Protein AF-A0A2T6B2B9-F1 (afdb_monomer_lite)

Organism: NCBI:txid1267769

pLDDT: mean 84.01, std 14.09, range [26.33, 98.19]

Sequence (847 aa):
MALQDVLNKITFTGFDAAGEQSLTDSITELYNGSATARVTLDKVANDPTNLTIQFLANNANVPVVGGQPAYTVRIDDDFASDYRFIDQNGTSTAVTTTRVLMHEMIHAVEKLRDNYNTTDDFDGDTVALTNTIMAELGETSERISYTGVAGEDIMALGTNYSNGNAVDGAFVVRGGLDMSGNPADTSDVIFGANGAANQINGGGDADYIYGRDGNDTITGGAGDDYIDGGDDVDVAVFTGDCDDYTVTVTNGVYTITDDRAGSPDGTDTVTNVEYAQFADGTGLFNDTGIACPGQNVVLAIDVSGSMGDEIAAVQQSAQQIVESIFGTDQMPLNSRFAIITFNDTGALRTELQFTDQDSIAARKQAAINAINQVSILGGGTEPLNGAVLSAAQGDAGPWLAGATANRVIVFSDEPAGDPGVRAAAVAAMNALNLTYEQPLTPSNANTPGSNFFEEVENPITPPTPTGSGAVYPVIVGGSSSAASDAEELANQTGGQVIQAQSATEIVNALLQVTSTRVEFTGTDEGEVIVGNVNDNIIDALGGDDTVLPSGGVDMITLGDGADVVQGTLSDLNGDTVTDFGVDDMLVIDNFTFDPSLGGVTFNEDNVVLSNDADSDGTPEFTMTLEGDFSGGDFLASQQGVDFYVSYETYLPELAEGQRVDAGAVNGINSSIFLTGDGTRTYDVDLKPADAGAAYNNALGVYEIDSAGNIIDVRILFENVKDGANTSAQVTGVANGNQVGFFVIQNGADFAAALGETDTLDFVTSVGAPANVENGEDALLSVNGTMANVTVFHSLNAEMNTDDAVHALSGILEDASGISIGFEDLLNTGDADYQDVLFEVTVSDLPL

Radius of gyration: 41.05 Å; chains: 1; bounding box: 80×86×129 Å

InterPro domains:
  IPR001343 RTX calcium-binding nonapeptide repeat [PF00353] (202-235)
  IPR001343 RTX calcium-binding nonapeptide repeat [PF00353] (521-556)
  IPR002035 von Willebrand factor, type A [PF00092] (296-428)
  IPR002035 von Willebrand factor, type A [PS50234] (296-541)
  IPR002035 von Willebrand factor, type A [SM00327] (294-511)
  IPR011049 Serralysin-like metalloprotease, C-terminal [G3DSA:2.150.10.10] (441-634)
  IPR011049 Serralysin-like metalloprotease, C-terminal [SSF51120] (131-280)
  IPR011049 Serralysin-like metalloprotease, C-terminal [SSF51120] (493-619)
  IPR018511 Hemolysin-type calcium-binding conserved site [PS00330] (207-225)
  IPR018511 Hemolysin-type calcium-binding conserved site [PS00330] (216-234)
  IPR025193 Domain of unknown function DUF4114 [PF13448] (736-842)
  IPR036465 von Willebrand factor A-like domain superfamily [G3DSA:3.40.50.410] (292-436)
  IPR036465 von Willebrand factor A-like domain superfamily [SSF53300] (292-431)

Structure (mmCIF, N/CA/C/O backbone):
data_AF-A0A2T6B2B9-F1
#
_entry.id   AF-A0A2T6B2B9-F1
#
loop_
_atom_site.group_PDB
_atom_site.id
_atom_site.type_symbol
_atom_site.label_atom_id
_atom_site.label_alt_id
_atom_site.label_comp_id
_atom_site.label_asym_id
_atom_site.label_entity_id
_atom_site.label_seq_id
_atom_site.pdbx_PDB_ins_code
_atom_site.Cartn_x
_atom_site.Cartn_y
_atom_site.Cartn_z
_atom_site.occupancy
_atom_site.B_iso_or_equiv
_atom_site.auth_seq_id
_atom_site.auth_comp_id
_atom_site.auth_asym_id
_atom_site.auth_atom_id
_atom_site.pdbx_PDB_model_num
ATOM 1 N N . MET A 1 1 ? 42.318 2.252 -55.794 1.00 80.56 1 MET A N 1
ATOM 2 C CA . MET A 1 1 ? 42.466 2.011 -57.253 1.00 80.56 1 MET A CA 1
ATOM 3 C C . MET A 1 1 ? 41.664 3.066 -58.017 1.00 80.56 1 MET A C 1
ATOM 5 O O . MET A 1 1 ? 41.463 4.143 -57.456 1.00 80.56 1 MET A O 1
ATOM 9 N N . ALA A 1 2 ? 41.256 2.856 -59.275 1.00 92.44 2 ALA A N 1
ATOM 10 C CA . ALA A 1 2 ? 40.137 3.612 -59.842 1.00 92.44 2 ALA A CA 1
ATOM 11 C C . ALA A 1 2 ? 38.822 2.863 -59.565 1.00 92.44 2 ALA A C 1
ATOM 13 O O . ALA A 1 2 ? 38.808 1.637 -59.596 1.00 92.44 2 ALA A O 1
ATOM 14 N N . LEU A 1 3 ? 37.709 3.581 -59.366 1.00 93.81 3 LEU A N 1
ATOM 15 C CA . LEU A 1 3 ? 36.376 2.979 -59.182 1.00 93.81 3 LEU A CA 1
ATOM 16 C C . LEU A 1 3 ? 36.034 1.970 -60.295 1.00 93.81 3 LEU A C 1
ATOM 18 O O . LEU A 1 3 ? 35.475 0.910 -60.036 1.00 93.81 3 LEU A O 1
ATOM 22 N N . GLN A 1 4 ? 36.439 2.256 -61.536 1.00 95.56 4 GLN A N 1
ATOM 23 C CA . GLN A 1 4 ? 36.201 1.357 -62.666 1.00 95.56 4 GLN A CA 1
ATOM 24 C C . GLN A 1 4 ? 36.874 -0.017 -62.496 1.00 95.56 4 GLN A C 1
ATOM 26 O O . GLN A 1 4 ? 36.356 -1.006 -63.009 1.00 95.56 4 GLN A O 1
ATOM 31 N N . ASP A 1 5 ? 38.002 -0.100 -61.782 1.00 94.75 5 ASP A N 1
ATOM 32 C CA . ASP A 1 5 ? 38.680 -1.374 -61.510 1.00 94.75 5 ASP A CA 1
ATOM 33 C C . ASP A 1 5 ? 37.832 -2.262 -60.584 1.00 94.75 5 ASP A C 1
ATOM 35 O O . ASP A 1 5 ? 37.775 -3.474 -60.785 1.00 94.75 5 ASP A O 1
ATOM 39 N N . VAL A 1 6 ? 37.126 -1.648 -59.626 1.00 95.62 6 VAL A N 1
ATOM 40 C CA . VAL A 1 6 ? 36.159 -2.314 -58.741 1.00 95.62 6 VAL A CA 1
ATOM 41 C C . VAL A 1 6 ? 34.927 -2.747 -59.534 1.00 95.62 6 VAL A C 1
ATOM 43 O O . VAL A 1 6 ? 34.581 -3.925 -59.528 1.00 95.62 6 VAL A O 1
ATOM 46 N N . LEU A 1 7 ? 34.302 -1.831 -60.285 1.00 96.00 7 LEU A N 1
ATOM 47 C CA . LEU A 1 7 ? 33.078 -2.124 -61.046 1.00 96.00 7 LEU A CA 1
ATOM 48 C C . LEU A 1 7 ? 33.286 -3.238 -62.085 1.00 96.00 7 LEU A C 1
ATOM 50 O O . LEU A 1 7 ? 32.429 -4.098 -62.249 1.00 96.00 7 LEU A O 1
ATOM 54 N N . ASN A 1 8 ? 34.453 -3.297 -62.736 1.00 95.44 8 ASN A N 1
ATOM 55 C CA . ASN A 1 8 ? 34.785 -4.367 -63.687 1.00 95.44 8 ASN A CA 1
ATOM 56 C C . ASN A 1 8 ? 34.896 -5.763 -63.038 1.00 95.44 8 ASN A C 1
ATOM 58 O O . ASN A 1 8 ? 34.914 -6.772 -63.751 1.00 95.44 8 ASN A O 1
ATOM 62 N N . LYS A 1 9 ? 35.032 -5.826 -61.709 1.00 97.06 9 LYS A N 1
ATOM 63 C CA . LYS A 1 9 ? 35.121 -7.058 -60.915 1.00 97.06 9 LYS A CA 1
ATOM 64 C C . LYS A 1 9 ? 33.798 -7.468 -60.277 1.00 97.06 9 LYS A C 1
ATOM 66 O O . LYS A 1 9 ? 33.744 -8.536 -59.670 1.00 97.06 9 LYS A O 1
ATOM 71 N N . ILE A 1 10 ? 32.743 -6.680 -60.463 1.00 97.25 10 ILE A N 1
ATOM 72 C CA . ILE A 1 10 ? 31.398 -6.980 -59.983 1.00 97.25 10 ILE A CA 1
ATOM 73 C C . ILE A 1 10 ? 30.570 -7.544 -61.140 1.00 97.25 10 ILE A C 1
ATOM 75 O O . ILE A 1 10 ? 30.659 -7.095 -62.280 1.00 97.25 10 ILE A O 1
ATOM 79 N N . THR A 1 11 ? 29.804 -8.597 -60.874 1.00 96.62 11 THR A N 1
ATOM 80 C CA . THR A 1 11 ? 28.885 -9.206 -61.841 1.00 96.62 11 THR A CA 1
ATOM 81 C C . THR A 1 11 ? 27.478 -9.201 -61.267 1.00 96.62 11 THR A C 1
ATOM 83 O O . THR A 1 11 ? 27.209 -9.922 -60.308 1.00 96.62 11 THR A O 1
ATOM 86 N N . PHE A 1 12 ? 26.587 -8.413 -61.869 1.00 96.31 12 PHE A N 1
ATOM 87 C CA . PHE A 1 12 ? 25.170 -8.379 -61.519 1.00 96.31 12 PHE A CA 1
ATOM 88 C C . PHE A 1 12 ? 24.415 -9.520 -62.204 1.00 96.31 12 PHE A C 1
ATOM 90 O O . PHE A 1 12 ? 24.634 -9.820 -63.381 1.00 96.31 12 PHE A O 1
ATOM 97 N N . THR A 1 13 ? 23.527 -10.186 -61.470 1.00 96.12 13 THR A N 1
ATOM 98 C CA . THR A 1 13 ? 22.710 -11.285 -61.998 1.00 96.12 13 THR A CA 1
ATOM 99 C C . THR A 1 13 ? 21.276 -11.187 -61.497 1.00 96.12 13 THR A C 1
ATOM 101 O O . THR A 1 13 ? 21.043 -11.070 -60.302 1.00 96.12 13 THR A O 1
ATOM 104 N N . GLY A 1 14 ? 20.303 -11.269 -62.406 1.00 93.94 14 GLY A N 1
ATOM 105 C CA . GLY A 1 14 ? 18.878 -11.306 -62.053 1.00 93.94 14 GLY A CA 1
ATOM 106 C C . GLY A 1 14 ? 18.198 -9.950 -61.828 1.00 93.94 14 GLY A C 1
ATOM 107 O O . GLY A 1 14 ? 16.986 -9.950 -61.663 1.00 93.94 14 GLY A O 1
ATOM 108 N N . PHE A 1 15 ? 18.932 -8.835 -61.885 1.00 94.94 15 PHE A N 1
ATOM 109 C CA . PHE A 1 15 ? 18.377 -7.477 -61.829 1.00 94.94 15 PHE A CA 1
ATOM 110 C C . PHE A 1 15 ? 17.887 -7.002 -63.199 1.00 94.94 15 PHE A C 1
ATOM 112 O O . PHE A 1 15 ? 18.356 -7.470 -64.245 1.00 94.94 15 PHE A O 1
ATOM 119 N N . ASP A 1 16 ? 16.960 -6.047 -63.193 1.00 94.06 16 ASP A N 1
ATOM 120 C CA . ASP A 1 16 ? 16.693 -5.226 -64.365 1.00 94.06 16 ASP A CA 1
ATOM 121 C C . ASP A 1 16 ? 17.709 -4.069 -64.475 1.00 94.06 16 ASP A C 1
ATOM 123 O O . ASP A 1 16 ? 18.623 -3.922 -63.663 1.00 94.06 16 ASP A O 1
ATOM 127 N N . ALA A 1 17 ? 17.580 -3.250 -65.522 1.00 93.25 17 ALA A N 1
ATOM 128 C CA . ALA A 1 17 ? 18.519 -2.155 -65.758 1.00 93.25 17 ALA A CA 1
ATOM 129 C C . ALA A 1 17 ? 18.429 -1.032 -64.707 1.00 93.25 17 ALA A C 1
ATOM 131 O O . ALA A 1 17 ? 19.390 -0.281 -64.561 1.00 93.25 17 ALA A O 1
ATOM 132 N N . ALA A 1 18 ? 17.286 -0.879 -64.030 1.00 92.44 18 ALA A N 1
ATOM 133 C CA . ALA A 1 18 ? 17.109 0.139 -63.004 1.00 92.44 18 ALA A CA 1
ATOM 134 C C . ALA A 1 18 ? 17.779 -0.303 -61.700 1.00 92.44 18 ALA A C 1
ATOM 136 O O . ALA A 1 18 ? 18.559 0.470 -61.149 1.00 92.44 18 ALA A O 1
ATOM 137 N N . GLY A 1 19 ? 17.577 -1.555 -61.284 1.00 92.06 19 GLY A N 1
ATOM 138 C CA . GLY A 1 19 ? 18.214 -2.093 -60.082 1.00 92.06 19 GLY A CA 1
ATOM 139 C C . GLY A 1 19 ? 19.731 -2.222 -60.209 1.00 92.06 19 GLY A C 1
ATOM 140 O O . GLY A 1 19 ? 20.468 -1.848 -59.298 1.00 92.06 19 GLY A O 1
ATOM 141 N N . GLU A 1 20 ? 20.242 -2.630 -61.380 1.00 94.56 20 GLU A N 1
ATOM 142 C CA . GLU A 1 20 ? 21.694 -2.625 -61.631 1.00 94.56 20 GLU A CA 1
ATOM 143 C C . GLU A 1 20 ? 22.283 -1.207 -61.537 1.00 94.56 20 GLU A C 1
ATOM 145 O O . GLU A 1 20 ? 23.372 -1.018 -60.985 1.00 94.56 20 GLU A O 1
ATOM 150 N N . GLN A 1 21 ? 21.561 -0.199 -62.040 1.00 94.50 21 GLN A N 1
ATOM 151 C CA . GLN A 1 21 ? 21.985 1.194 -61.934 1.00 94.50 21 GLN A CA 1
ATOM 152 C C . GLN A 1 21 ? 21.935 1.687 -60.482 1.00 94.50 21 GLN A C 1
ATOM 154 O O . GLN A 1 21 ? 22.909 2.286 -60.039 1.00 94.50 21 GLN A O 1
ATOM 159 N N . SER A 1 22 ? 20.864 1.383 -59.743 1.00 94.12 22 SER A N 1
ATOM 160 C CA . SER A 1 22 ? 20.696 1.736 -58.326 1.00 94.12 22 SER A CA 1
ATOM 161 C C . SER A 1 22 ? 21.871 1.236 -57.478 1.00 94.12 22 SER A C 1
ATOM 163 O O . SER A 1 22 ? 22.569 2.016 -56.830 1.00 94.12 22 SER A O 1
ATOM 165 N N . LEU A 1 23 ? 22.201 -0.055 -57.589 1.00 95.50 23 LEU A N 1
ATOM 166 C CA . LEU A 1 23 ? 23.324 -0.654 -56.861 1.00 95.50 23 LEU A CA 1
ATOM 167 C C . LEU A 1 23 ? 24.684 -0.100 -57.318 1.00 95.50 23 LEU A C 1
ATOM 169 O O . LEU A 1 23 ? 25.597 0.072 -56.509 1.00 95.50 23 LEU A O 1
ATOM 173 N N . THR A 1 24 ? 24.837 0.206 -58.611 1.00 96.50 24 THR A N 1
ATOM 174 C CA . THR A 1 24 ? 26.051 0.854 -59.137 1.00 96.50 24 THR A CA 1
ATOM 175 C C . THR A 1 24 ? 26.227 2.268 -58.578 1.00 96.50 24 THR A C 1
ATOM 177 O O . THR A 1 24 ? 27.357 2.670 -58.273 1.00 96.50 24 THR A O 1
ATOM 180 N N . ASP A 1 25 ? 25.135 3.012 -58.419 1.00 96.00 25 ASP A N 1
ATOM 181 C CA . ASP A 1 25 ? 25.138 4.348 -57.830 1.00 96.00 25 ASP A CA 1
ATOM 182 C C . ASP A 1 25 ? 25.521 4.278 -56.344 1.00 96.00 25 ASP A C 1
ATOM 184 O O . ASP A 1 25 ? 26.437 4.998 -55.939 1.00 96.00 25 ASP A O 1
ATOM 188 N N . SER A 1 26 ? 24.970 3.330 -55.574 1.00 95.94 26 SER A N 1
ATOM 189 C CA . SER A 1 26 ? 25.381 3.077 -54.181 1.00 95.94 26 SER A CA 1
ATOM 190 C C . SER A 1 26 ? 26.872 2.734 -54.054 1.00 95.94 26 SER A C 1
ATOM 192 O O . SER A 1 26 ? 27.573 3.298 -53.216 1.00 95.94 26 SER A O 1
ATOM 194 N N . ILE A 1 27 ? 27.418 1.860 -54.912 1.00 97.44 27 ILE A N 1
ATOM 195 C CA . ILE A 1 27 ? 28.863 1.537 -54.904 1.00 97.44 27 ILE A CA 1
ATOM 196 C C . ILE A 1 27 ? 29.705 2.777 -55.231 1.00 97.44 27 ILE A C 1
ATOM 198 O O . ILE A 1 27 ? 30.778 2.986 -54.658 1.00 97.44 27 ILE A O 1
ATOM 202 N N . THR A 1 28 ? 29.235 3.601 -56.166 1.00 97.75 28 THR A N 1
ATOM 203 C CA . THR A 1 28 ? 29.909 4.839 -56.569 1.00 97.75 28 THR A CA 1
ATOM 204 C C . THR A 1 28 ? 29.923 5.859 -55.432 1.00 97.75 28 THR A C 1
ATOM 206 O O . THR A 1 28 ? 30.954 6.496 -55.199 1.00 97.75 28 THR A O 1
ATOM 209 N N . GLU A 1 29 ? 28.805 6.004 -54.726 1.00 97.31 29 GLU A N 1
ATOM 210 C CA . GLU A 1 29 ? 28.666 6.834 -53.532 1.00 97.31 29 GLU A CA 1
ATOM 211 C C . GLU A 1 29 ? 29.630 6.375 -52.434 1.00 97.31 29 GLU A C 1
ATOM 213 O O . GLU A 1 29 ? 30.497 7.153 -52.031 1.00 97.31 29 GLU A O 1
ATOM 218 N N . LEU A 1 30 ? 29.582 5.092 -52.057 1.00 97.88 30 LEU A N 1
ATOM 219 C CA . LEU A 1 30 ? 30.465 4.483 -51.056 1.00 97.88 30 LEU A CA 1
ATOM 220 C C . LEU A 1 30 ? 31.944 4.716 -51.380 1.00 97.88 30 LEU A C 1
ATOM 222 O O . LEU A 1 30 ? 32.705 5.211 -50.548 1.00 97.88 30 LEU A O 1
ATOM 226 N N . TYR A 1 31 ? 32.364 4.409 -52.611 1.00 97.69 31 TYR A N 1
ATOM 227 C CA . TYR A 1 31 ? 33.766 4.529 -53.013 1.00 97.69 31 TYR A CA 1
ATOM 228 C C . TYR A 1 31 ? 34.265 5.977 -52.985 1.00 97.69 31 TYR A C 1
ATOM 230 O O . TYR A 1 31 ? 35.433 6.231 -52.669 1.00 97.69 31 TYR A O 1
ATOM 238 N N . ASN A 1 32 ? 33.424 6.943 -53.358 1.00 96.81 32 ASN A N 1
ATOM 239 C CA . ASN A 1 32 ? 33.826 8.344 -53.451 1.00 96.81 32 ASN A CA 1
ATOM 240 C C . ASN A 1 32 ? 33.724 9.077 -52.112 1.00 96.81 32 ASN A C 1
ATOM 242 O O . ASN A 1 32 ? 34.607 9.889 -51.823 1.00 96.81 32 ASN A O 1
ATOM 246 N N . GLY A 1 33 ? 32.688 8.785 -51.327 1.00 96.44 33 GLY A N 1
ATOM 247 C CA . GLY A 1 33 ? 32.364 9.484 -50.088 1.00 96.44 33 GLY A CA 1
ATOM 248 C C . GLY A 1 33 ? 33.054 8.922 -48.847 1.00 96.44 33 GLY A C 1
ATOM 249 O O . GLY A 1 33 ? 33.445 9.708 -47.994 1.00 96.44 33 GLY A O 1
ATOM 250 N N . SER A 1 34 ? 33.302 7.608 -48.773 1.00 98.00 34 SER A N 1
ATOM 251 C CA . SER A 1 34 ? 33.914 6.976 -47.597 1.00 98.00 34 SER A CA 1
ATOM 252 C C . SER A 1 34 ? 35.332 6.475 -47.888 1.00 98.00 34 SER A C 1
ATOM 254 O O . SER A 1 34 ? 35.592 5.719 -48.831 1.00 98.00 34 SER A O 1
ATOM 256 N N . ALA A 1 35 ? 36.287 6.904 -47.061 1.00 97.06 35 ALA A N 1
ATOM 257 C CA . ALA A 1 35 ? 37.660 6.411 -47.107 1.00 97.06 35 ALA A CA 1
ATOM 258 C C . ALA A 1 35 ? 37.721 4.950 -46.643 1.00 97.06 35 ALA A C 1
ATOM 260 O O . ALA A 1 35 ? 38.457 4.153 -47.230 1.00 97.06 35 ALA A O 1
ATOM 261 N N . THR A 1 36 ? 36.920 4.606 -45.637 1.00 97.25 36 THR A N 1
ATOM 262 C CA . THR A 1 36 ? 36.836 3.265 -45.064 1.00 97.25 36 THR A CA 1
ATOM 263 C C . THR A 1 36 ? 36.196 2.277 -46.045 1.00 97.25 36 THR A C 1
ATOM 265 O O . THR A 1 36 ? 36.811 1.257 -46.364 1.00 97.25 36 THR A O 1
ATOM 268 N N . ALA A 1 37 ? 35.058 2.617 -46.663 1.00 97.06 37 ALA A N 1
ATOM 269 C CA . ALA A 1 37 ? 34.433 1.787 -47.697 1.00 97.06 37 ALA A CA 1
ATOM 270 C C . ALA A 1 37 ? 35.357 1.575 -48.899 1.00 97.06 37 ALA A C 1
ATOM 272 O O . ALA A 1 37 ? 35.439 0.474 -49.446 1.00 97.06 37 ALA A O 1
ATOM 273 N N . ARG A 1 38 ? 36.111 2.609 -49.299 1.00 96.94 38 ARG A N 1
ATOM 274 C CA . ARG A 1 38 ? 37.080 2.501 -50.395 1.00 96.94 38 ARG A CA 1
ATOM 275 C C . ARG A 1 38 ? 38.130 1.425 -50.134 1.00 96.94 38 ARG A C 1
ATOM 277 O O . ARG A 1 38 ? 38.507 0.742 -51.081 1.00 96.94 38 ARG A O 1
ATOM 284 N N . VAL A 1 39 ? 38.590 1.252 -48.893 1.00 96.00 39 VAL A N 1
ATOM 285 C CA . VAL A 1 39 ? 39.553 0.195 -48.535 1.00 96.00 39 VAL A CA 1
ATOM 286 C C . VAL A 1 39 ? 38.947 -1.193 -48.748 1.00 96.00 39 VAL A C 1
ATOM 288 O O . VAL A 1 39 ? 39.604 -2.051 -49.345 1.00 96.00 39 VAL A O 1
ATOM 291 N N . THR A 1 40 ? 37.700 -1.404 -48.325 1.00 94.81 40 THR A N 1
ATOM 292 C CA . THR A 1 40 ? 36.965 -2.659 -48.542 1.00 94.81 40 THR A CA 1
ATOM 293 C C . THR A 1 40 ? 36.748 -2.920 -50.033 1.00 94.81 40 THR A C 1
ATOM 295 O O . THR A 1 40 ? 37.093 -3.982 -50.549 1.00 94.81 40 THR A O 1
ATOM 298 N N . LEU A 1 41 ? 36.263 -1.926 -50.778 1.00 96.25 41 LEU A N 1
ATOM 299 C CA . LEU A 1 41 ? 35.997 -2.037 -52.216 1.00 96.25 41 LEU A CA 1
ATOM 300 C C . LEU A 1 41 ? 37.273 -2.253 -53.046 1.00 96.25 41 LEU A C 1
ATOM 302 O O . LEU A 1 41 ? 37.271 -3.018 -54.010 1.00 96.25 41 LEU A O 1
ATOM 306 N N . ASP A 1 42 ? 38.395 -1.655 -52.646 1.00 96.12 42 ASP A N 1
ATOM 307 C CA . ASP A 1 42 ? 39.704 -1.868 -53.270 1.00 96.12 42 ASP A CA 1
ATOM 308 C C . ASP A 1 42 ? 40.170 -3.343 -53.168 1.00 96.12 42 ASP A C 1
ATOM 310 O O . ASP A 1 42 ? 40.950 -3.806 -54.010 1.00 96.12 42 ASP A O 1
ATOM 314 N N . LYS A 1 43 ? 39.673 -4.130 -52.200 1.00 95.44 43 LYS A N 1
ATOM 315 C CA . LYS A 1 43 ? 39.926 -5.584 -52.145 1.00 95.44 43 LYS A CA 1
ATOM 316 C C . LYS A 1 43 ? 39.188 -6.335 -53.252 1.00 95.44 43 LYS A C 1
ATOM 318 O O . LYS A 1 43 ? 39.765 -7.265 -53.809 1.00 95.44 43 LYS A O 1
ATOM 323 N N . VAL A 1 44 ? 37.993 -5.889 -53.651 1.00 95.31 44 VAL A N 1
ATOM 324 C CA . VAL A 1 44 ? 37.229 -6.475 -54.772 1.00 95.31 44 VAL A CA 1
ATOM 325 C C . VAL A 1 44 ? 37.989 -6.364 -56.088 1.00 95.31 44 VAL A C 1
ATOM 327 O O . VAL A 1 44 ? 38.092 -7.335 -56.837 1.00 95.31 44 VAL A O 1
ATOM 330 N N . ALA A 1 45 ? 38.603 -5.209 -56.348 1.00 91.50 45 ALA A N 1
ATOM 331 C CA . ALA A 1 45 ? 39.427 -5.013 -57.540 1.00 91.50 45 ALA A CA 1
ATOM 332 C C . ALA A 1 45 ? 40.637 -5.975 -57.598 1.00 91.50 45 ALA A C 1
ATOM 334 O O . ALA A 1 45 ? 41.057 -6.387 -58.684 1.00 91.50 45 ALA A O 1
ATOM 335 N N . ASN A 1 46 ? 41.187 -6.347 -56.437 1.00 90.94 46 ASN A N 1
ATOM 336 C CA . ASN A 1 46 ? 42.371 -7.201 -56.318 1.00 90.94 46 ASN A CA 1
ATOM 337 C C . ASN A 1 46 ? 42.065 -8.698 -56.168 1.00 90.94 46 ASN A C 1
ATOM 339 O O . ASN A 1 46 ? 42.996 -9.507 -56.243 1.00 90.94 46 ASN A O 1
ATOM 343 N N . ASP A 1 47 ? 40.805 -9.084 -55.969 1.00 92.56 47 ASP A N 1
ATOM 344 C CA . ASP A 1 47 ? 40.442 -10.483 -55.768 1.00 92.56 47 ASP A CA 1
ATOM 345 C C . ASP A 1 47 ? 40.560 -11.288 -57.085 1.00 92.56 47 ASP A C 1
ATOM 347 O O . ASP A 1 47 ? 40.202 -10.804 -58.175 1.00 92.56 47 ASP A O 1
ATOM 351 N N . PRO A 1 48 ? 41.099 -12.526 -57.052 1.00 90.81 48 PRO A N 1
ATOM 352 C CA . PRO A 1 48 ? 41.153 -13.389 -58.231 1.00 90.81 48 PRO A CA 1
ATOM 353 C C . PRO A 1 48 ? 39.766 -13.783 -58.761 1.00 90.81 48 PRO A C 1
ATOM 355 O O . PRO A 1 48 ? 39.651 -14.125 -59.941 1.00 90.81 48 PRO A O 1
ATOM 358 N N . THR A 1 49 ? 38.731 -13.735 -57.924 1.00 91.94 49 THR A N 1
ATOM 359 C CA . THR A 1 49 ? 37.338 -14.026 -58.263 1.00 91.94 49 THR A CA 1
ATOM 360 C C . THR A 1 49 ? 36.528 -12.742 -58.434 1.00 91.94 49 THR A C 1
ATOM 362 O O . THR A 1 49 ? 36.816 -11.720 -57.822 1.00 91.94 49 THR A O 1
ATOM 365 N N . ASN A 1 50 ? 35.534 -12.769 -59.325 1.00 94.50 50 ASN A N 1
ATOM 366 C CA . ASN A 1 50 ? 34.596 -11.655 -59.448 1.00 94.50 50 ASN A CA 1
ATOM 367 C C . ASN A 1 50 ? 33.561 -11.748 -58.324 1.00 94.50 50 ASN A C 1
ATOM 369 O O . ASN A 1 50 ? 33.012 -12.830 -58.092 1.00 94.50 50 ASN A O 1
ATOM 373 N N . LEU A 1 51 ? 33.259 -10.622 -57.679 1.00 96.44 51 LEU A N 1
ATOM 374 C CA . LEU A 1 51 ? 32.153 -10.540 -56.732 1.00 96.44 51 LEU A CA 1
ATOM 375 C C . LEU A 1 51 ? 30.843 -10.630 -57.513 1.00 96.44 51 LEU A C 1
ATOM 377 O O . LEU A 1 51 ? 30.608 -9.860 -58.444 1.00 96.44 51 LEU A O 1
ATOM 381 N N . THR A 1 52 ? 29.989 -11.581 -57.152 1.00 97.19 52 THR A N 1
ATOM 382 C CA . THR A 1 52 ? 28.654 -11.683 -57.752 1.00 97.19 52 THR A CA 1
ATOM 383 C C . THR A 1 52 ? 27.654 -10.947 -56.873 1.00 97.19 52 THR A C 1
ATOM 385 O O . THR A 1 52 ? 27.576 -11.248 -55.687 1.00 97.19 52 THR A O 1
ATOM 388 N N . ILE A 1 53 ? 26.887 -10.023 -57.448 1.00 97.12 53 ILE A N 1
ATOM 389 C CA . ILE A 1 53 ? 25.704 -9.442 -56.810 1.00 97.12 53 ILE A CA 1
ATOM 390 C C . ILE A 1 53 ? 24.488 -10.047 -57.507 1.00 97.12 53 ILE A C 1
ATOM 392 O O . ILE A 1 53 ? 24.336 -9.961 -58.728 1.00 97.12 53 ILE A O 1
ATOM 396 N N . GLN A 1 54 ? 23.663 -10.754 -56.751 1.00 95.88 54 GLN A N 1
ATOM 397 C CA . GLN A 1 54 ? 22.573 -11.569 -57.266 1.00 95.88 54 GLN A CA 1
ATOM 398 C C . GLN A 1 54 ? 21.239 -11.081 -56.710 1.00 95.88 54 GLN A C 1
ATOM 400 O O . GLN A 1 54 ? 21.089 -10.957 -55.502 1.00 95.88 54 GLN A O 1
ATOM 405 N N . PHE A 1 55 ? 20.253 -10.889 -57.581 1.00 93.88 55 PHE A N 1
ATOM 406 C CA . PHE A 1 55 ? 18.903 -10.556 -57.152 1.00 93.88 55 PHE A CA 1
ATOM 407 C C . PHE A 1 55 ? 18.308 -11.697 -56.322 1.00 93.88 55 PHE A C 1
ATOM 409 O O . PHE A 1 55 ? 18.309 -12.861 -56.752 1.00 93.88 55 PHE A O 1
ATOM 416 N N . LEU A 1 56 ? 17.782 -11.357 -55.150 1.00 90.19 56 LEU A N 1
ATOM 417 C CA . LEU A 1 56 ? 17.005 -12.254 -54.305 1.00 90.19 56 LEU A CA 1
ATOM 418 C C . LEU A 1 56 ? 15.837 -11.474 -53.709 1.00 90.19 56 LEU A C 1
ATOM 420 O O . LEU A 1 56 ? 16.033 -10.750 -52.746 1.00 90.19 56 LEU A O 1
ATOM 424 N N . ALA A 1 57 ? 14.646 -11.667 -54.276 1.00 87.56 57 ALA A N 1
ATOM 425 C CA . ALA A 1 57 ? 13.440 -10.936 -53.893 1.00 87.56 57 ALA A CA 1
ATOM 426 C C . ALA A 1 57 ? 13.229 -10.872 -52.368 1.00 87.56 57 ALA A C 1
ATOM 428 O O . ALA A 1 57 ? 13.266 -11.915 -51.704 1.00 87.56 57 ALA A O 1
ATOM 429 N N . ASN A 1 58 ? 12.952 -9.666 -51.863 1.00 82.50 58 ASN A N 1
ATOM 430 C CA . ASN A 1 58 ? 12.661 -9.352 -50.460 1.00 82.50 58 ASN A CA 1
ATOM 431 C C . ASN A 1 58 ? 13.704 -9.894 -49.467 1.00 82.50 58 ASN A C 1
ATOM 433 O O . ASN A 1 58 ? 13.352 -10.422 -48.408 1.00 82.50 58 ASN A O 1
ATOM 437 N N . ASN A 1 59 ? 14.987 -9.858 -49.824 1.00 84.56 59 ASN A N 1
ATOM 438 C CA . ASN A 1 59 ? 16.034 -10.382 -48.957 1.00 84.56 59 ASN A CA 1
ATOM 439 C C . ASN A 1 59 ? 17.387 -9.718 -49.228 1.00 84.56 59 ASN A C 1
ATOM 441 O O . ASN A 1 59 ? 17.677 -9.322 -50.356 1.00 84.56 59 ASN A O 1
ATOM 445 N N . ALA A 1 60 ? 18.246 -9.711 -48.214 1.00 87.50 60 ALA A N 1
ATOM 446 C CA . ALA A 1 60 ? 19.669 -9.446 -48.340 1.00 87.50 60 ALA A CA 1
ATOM 447 C C . ALA A 1 60 ? 20.446 -10.492 -47.525 1.00 87.50 60 ALA A C 1
ATOM 449 O O . ALA A 1 60 ? 20.105 -10.738 -46.371 1.00 87.50 60 ALA A O 1
ATOM 450 N N . ASN A 1 61 ? 21.417 -11.174 -48.141 1.00 89.56 61 ASN A N 1
ATOM 451 C CA . ASN A 1 61 ? 22.343 -12.067 -47.439 1.00 89.56 61 ASN A CA 1
ATOM 452 C C . ASN A 1 61 ? 23.612 -12.386 -48.241 1.00 89.56 61 ASN A C 1
ATOM 454 O O . ASN A 1 61 ? 23.655 -12.312 -49.474 1.00 89.56 61 ASN A O 1
ATOM 458 N N . VAL A 1 62 ? 24.617 -12.912 -47.540 1.00 89.06 62 VAL A N 1
ATOM 459 C CA . VAL A 1 62 ? 25.757 -13.620 -48.131 1.00 89.06 62 VAL A CA 1
ATOM 460 C C . VAL A 1 62 ? 25.652 -15.128 -47.858 1.00 89.06 62 VAL A C 1
ATOM 462 O O . VAL A 1 62 ? 25.682 -15.560 -46.705 1.00 89.06 62 VAL A O 1
ATOM 465 N N . PRO A 1 63 ? 25.592 -15.993 -48.892 1.00 87.88 63 PRO A N 1
ATOM 466 C CA . PRO A 1 63 ? 25.528 -17.439 -48.695 1.00 87.88 63 PRO A CA 1
ATOM 467 C C . PRO A 1 63 ? 26.779 -17.977 -47.996 1.00 87.88 63 PRO A C 1
ATOM 469 O O . PRO A 1 63 ? 27.897 -17.620 -48.358 1.00 87.88 63 PRO A O 1
ATOM 472 N N . VAL A 1 64 ? 26.621 -18.931 -47.079 1.00 85.00 64 VAL A N 1
ATOM 473 C CA . VAL A 1 64 ? 27.760 -19.602 -46.433 1.00 85.00 64 VAL A CA 1
ATOM 474 C C . VAL A 1 64 ? 28.151 -20.863 -47.211 1.00 85.00 64 VAL A C 1
ATOM 476 O O . VAL A 1 64 ? 27.345 -21.774 -47.394 1.00 85.00 64 VAL A O 1
ATOM 479 N N . VAL A 1 65 ? 29.410 -20.957 -47.650 1.00 79.94 65 VAL A N 1
ATOM 480 C CA . VAL A 1 65 ? 29.960 -22.133 -48.349 1.00 79.94 65 VAL A CA 1
ATOM 481 C C . VAL A 1 65 ? 31.158 -22.667 -47.572 1.00 79.94 65 VAL A C 1
ATOM 483 O O . VAL A 1 65 ? 32.156 -21.978 -47.389 1.00 79.94 65 VAL A O 1
ATOM 486 N N . GLY A 1 66 ? 31.068 -23.912 -47.094 1.00 78.44 66 GLY A N 1
ATOM 487 C CA . GLY A 1 66 ? 32.142 -24.528 -46.302 1.00 78.44 66 GLY A CA 1
ATOM 488 C C . GLY A 1 66 ? 32.398 -23.838 -44.954 1.00 78.44 66 GLY A C 1
ATOM 489 O O . GLY A 1 66 ? 33.521 -23.876 -44.462 1.00 78.44 66 GLY A O 1
ATOM 490 N N . GLY A 1 67 ? 31.376 -23.193 -44.377 1.00 77.94 67 GLY A N 1
ATOM 491 C CA . GLY A 1 67 ? 31.467 -22.478 -43.098 1.00 77.94 67 GLY A CA 1
ATOM 492 C C . GLY A 1 67 ? 32.029 -21.054 -43.191 1.00 77.94 67 GLY A C 1
ATOM 493 O O . GLY A 1 67 ? 32.310 -20.456 -42.156 1.00 77.94 67 GLY A O 1
ATOM 494 N N . GLN A 1 68 ? 32.213 -20.509 -44.397 1.00 78.50 68 GLN A N 1
ATOM 495 C CA . GLN A 1 68 ? 32.684 -19.139 -44.619 1.00 78.50 68 GLN A CA 1
ATOM 496 C C . GLN A 1 68 ? 31.744 -18.371 -45.561 1.00 78.50 68 GLN A C 1
ATOM 498 O O . GLN A 1 68 ? 31.169 -18.998 -46.459 1.00 78.50 68 GLN A O 1
ATOM 503 N N . PRO A 1 69 ? 31.603 -17.041 -45.400 1.00 82.50 69 PRO A N 1
ATOM 504 C CA . PRO A 1 69 ? 30.839 -16.213 -46.328 1.00 82.50 69 PRO A CA 1
ATOM 505 C C . PRO A 1 69 ? 31.369 -16.366 -47.759 1.00 82.50 69 PRO A C 1
ATOM 507 O O . PRO A 1 69 ? 32.575 -16.236 -48.015 1.00 82.50 69 PRO A O 1
ATOM 510 N N . ALA A 1 70 ? 30.485 -16.672 -48.706 1.00 86.81 70 ALA A N 1
ATOM 511 C CA . ALA A 1 70 ? 30.823 -16.757 -50.118 1.00 86.81 70 ALA A CA 1
ATOM 512 C C . ALA A 1 70 ? 31.217 -15.383 -50.671 1.00 86.81 70 ALA A C 1
ATOM 514 O O . ALA A 1 70 ? 30.904 -14.339 -50.108 1.00 86.81 70 ALA A O 1
ATOM 515 N N . TYR A 1 71 ? 31.894 -15.374 -51.819 1.00 92.44 71 TYR A N 1
ATOM 516 C CA . TYR A 1 71 ? 32.152 -14.141 -52.567 1.00 92.44 71 TYR A CA 1
ATOM 517 C C . TYR A 1 71 ? 30.940 -13.788 -53.448 1.00 92.44 71 TYR A C 1
ATOM 519 O O . TYR A 1 71 ? 31.012 -13.709 -54.676 1.00 92.44 71 TYR A O 1
ATOM 527 N N . THR A 1 72 ? 29.765 -13.717 -52.822 1.00 93.19 72 THR A N 1
ATOM 528 C CA . THR A 1 72 ? 28.475 -13.474 -53.475 1.00 93.19 72 THR A CA 1
ATOM 529 C C . THR A 1 72 ? 27.555 -12.748 -52.508 1.00 93.19 72 THR A C 1
ATOM 531 O O . THR A 1 72 ? 27.290 -13.274 -51.436 1.00 93.19 72 THR A O 1
ATOM 534 N N . VAL A 1 73 ? 27.052 -11.589 -52.914 1.00 94.75 73 VAL A N 1
ATOM 535 C CA . VAL A 1 73 ? 25.997 -10.851 -52.216 1.00 94.75 73 VAL A CA 1
ATOM 536 C C . VAL A 1 73 ? 24.679 -11.159 -52.907 1.00 94.75 73 VAL A C 1
ATOM 538 O O . VAL A 1 73 ? 24.594 -11.094 -54.134 1.00 94.75 73 VAL A O 1
ATOM 541 N N . ARG A 1 74 ? 23.657 -11.517 -52.140 1.00 92.56 74 ARG A N 1
ATOM 542 C CA . ARG A 1 74 ? 22.280 -11.603 -52.614 1.00 92.56 74 ARG A CA 1
ATOM 543 C C . ARG A 1 74 ? 21.511 -10.439 -52.029 1.00 92.56 74 ARG A C 1
ATOM 545 O O . ARG A 1 74 ? 21.574 -10.253 -50.825 1.00 92.56 74 ARG A O 1
ATOM 552 N N . ILE A 1 75 ? 20.840 -9.660 -52.862 1.00 90.69 75 ILE A N 1
ATOM 553 C CA . ILE A 1 75 ? 20.115 -8.471 -52.418 1.00 90.69 75 ILE A CA 1
ATOM 554 C C . ILE A 1 75 ? 18.954 -8.186 -53.367 1.00 90.69 75 ILE A C 1
ATOM 556 O O . ILE A 1 75 ? 19.057 -8.440 -54.567 1.00 90.69 75 ILE A O 1
ATOM 560 N N . ASP A 1 76 ? 17.862 -7.673 -52.830 1.00 87.25 76 ASP A N 1
ATOM 561 C CA . ASP A 1 76 ? 16.839 -6.945 -53.572 1.00 87.25 76 ASP A CA 1
ATOM 562 C C . ASP A 1 76 ? 17.070 -5.445 -53.345 1.00 87.25 76 ASP A C 1
ATOM 564 O O . ASP A 1 76 ? 17.235 -5.008 -52.206 1.00 87.25 76 ASP A O 1
ATOM 568 N N . ASP A 1 77 ? 17.186 -4.667 -54.420 1.00 81.62 77 ASP A N 1
ATOM 569 C CA . ASP A 1 77 ? 17.533 -3.246 -54.351 1.00 81.62 77 ASP A CA 1
ATOM 570 C C . ASP A 1 77 ? 16.440 -2.383 -53.704 1.00 81.62 77 ASP A C 1
ATOM 572 O O . ASP A 1 77 ? 16.763 -1.320 -53.162 1.00 81.62 77 ASP A O 1
ATOM 576 N N . ASP A 1 78 ? 15.206 -2.892 -53.656 1.00 83.69 78 ASP A N 1
ATOM 577 C CA . ASP A 1 78 ? 14.075 -2.278 -52.960 1.00 83.69 78 ASP A CA 1
ATOM 578 C C . ASP A 1 78 ? 13.876 -2.836 -51.535 1.00 83.69 78 ASP A C 1
ATOM 580 O O . ASP A 1 78 ? 13.088 -2.288 -50.773 1.00 83.69 78 ASP A O 1
ATOM 584 N N . PHE A 1 79 ? 14.622 -3.870 -51.114 1.00 78.56 79 PHE A N 1
ATOM 585 C CA . PHE A 1 79 ? 14.461 -4.510 -49.794 1.00 78.56 79 PHE A CA 1
ATOM 586 C C . PHE A 1 79 ? 14.484 -3.516 -48.629 1.00 78.56 79 PHE A C 1
ATOM 588 O O . PHE A 1 79 ? 13.752 -3.677 -47.660 1.00 78.56 79 PHE A O 1
ATOM 595 N N . ALA A 1 80 ? 15.337 -2.495 -48.715 1.00 76.62 80 ALA A N 1
ATOM 596 C CA . ALA A 1 80 ? 15.579 -1.555 -47.632 1.00 76.62 80 ALA A CA 1
ATOM 597 C C . ALA A 1 80 ? 14.401 -0.603 -47.358 1.00 76.62 80 ALA A C 1
ATOM 599 O O . ALA A 1 80 ? 14.298 -0.106 -46.239 1.00 76.62 80 ALA A O 1
ATOM 600 N N . SER A 1 81 ? 13.514 -0.353 -48.335 1.00 76.25 81 SER A N 1
ATOM 601 C CA . SER A 1 81 ? 12.468 0.679 -48.214 1.00 76.25 81 SER A CA 1
ATOM 602 C C . SER A 1 81 ? 11.476 0.416 -47.088 1.00 76.25 81 SER A C 1
ATOM 604 O O . SER A 1 81 ? 10.873 1.351 -46.557 1.00 76.25 81 SER A O 1
ATOM 606 N N . ASP A 1 82 ? 11.315 -0.852 -46.729 1.00 79.44 82 ASP A N 1
ATOM 607 C CA . ASP A 1 82 ? 10.306 -1.275 -45.773 1.00 79.44 82 ASP A CA 1
ATOM 608 C C . ASP A 1 82 ? 10.851 -1.296 -44.341 1.00 79.44 82 ASP A C 1
ATOM 610 O O . ASP A 1 82 ? 10.055 -1.281 -43.406 1.00 79.44 82 ASP A O 1
ATOM 614 N N . TYR A 1 83 ? 12.176 -1.229 -44.143 1.00 88.69 83 TYR A N 1
ATOM 615 C CA . TYR A 1 83 ? 12.821 -1.408 -42.839 1.00 88.69 83 TYR A CA 1
ATOM 616 C C . TYR A 1 83 ? 13.357 -0.118 -42.216 1.00 88.69 83 TYR A C 1
ATOM 618 O O . TYR A 1 83 ? 13.741 0.841 -42.889 1.00 88.69 83 TYR A O 1
ATOM 626 N N . ARG A 1 84 ? 13.410 -0.130 -40.885 1.00 92.19 84 ARG A N 1
ATOM 627 C CA . ARG A 1 84 ? 13.839 0.962 -40.015 1.00 92.19 84 ARG A CA 1
ATOM 628 C C . ARG A 1 84 ? 14.692 0.398 -38.895 1.00 92.19 84 ARG A C 1
ATOM 630 O O . ARG A 1 84 ? 14.554 -0.775 -38.560 1.00 92.19 84 ARG A O 1
ATOM 637 N N . PHE A 1 85 ? 15.558 1.228 -38.339 1.00 93.88 85 PHE A N 1
ATOM 638 C CA . PHE A 1 85 ? 16.333 0.925 -37.144 1.00 93.88 85 PHE A CA 1
ATOM 639 C C . PHE A 1 85 ? 16.208 2.064 -36.135 1.00 93.88 85 PHE A C 1
ATOM 641 O O . PHE A 1 85 ? 15.962 3.202 -36.535 1.00 93.88 85 PHE A O 1
ATOM 648 N N . ILE A 1 86 ? 16.399 1.774 -34.853 1.00 95.62 86 ILE A N 1
ATOM 649 C CA . ILE A 1 86 ? 16.498 2.806 -33.816 1.00 95.62 86 ILE A CA 1
ATOM 650 C C . ILE A 1 86 ? 17.918 3.363 -33.781 1.00 95.62 86 ILE A C 1
ATOM 652 O O . ILE A 1 86 ? 18.890 2.602 -33.790 1.00 95.62 86 ILE A O 1
ATOM 656 N N . ASP A 1 87 ? 18.019 4.690 -33.798 1.00 94.81 87 ASP A N 1
ATOM 657 C CA . ASP A 1 87 ? 19.285 5.392 -33.644 1.00 94.81 87 ASP A CA 1
ATOM 658 C C . ASP A 1 87 ? 19.645 5.674 -32.183 1.00 94.81 87 ASP A C 1
ATOM 660 O O . ASP A 1 87 ? 18.842 5.461 -31.279 1.00 94.81 87 ASP A O 1
ATOM 664 N N . GLN A 1 88 ? 20.855 6.181 -31.952 1.00 93.50 88 GLN A N 1
ATOM 665 C CA . GLN A 1 88 ? 21.414 6.428 -30.619 1.00 93.50 88 GLN A CA 1
ATOM 666 C C . GLN A 1 88 ? 20.643 7.449 -29.765 1.00 93.50 88 GLN A C 1
ATOM 668 O O . GLN A 1 88 ? 20.979 7.654 -28.605 1.00 93.50 88 GLN A O 1
ATOM 673 N N . ASN A 1 89 ? 19.647 8.133 -30.336 1.00 94.06 89 ASN A N 1
ATOM 674 C CA . ASN A 1 89 ? 18.759 9.043 -29.611 1.00 94.06 89 ASN A CA 1
ATOM 675 C C . ASN A 1 89 ? 17.325 8.491 -29.550 1.00 94.06 89 ASN A C 1
ATOM 677 O O . ASN A 1 89 ? 16.383 9.274 -29.433 1.00 94.06 89 ASN A O 1
ATOM 681 N N . GLY A 1 90 ? 17.139 7.187 -29.771 1.00 95.00 90 GLY A N 1
ATOM 682 C CA . GLY A 1 90 ? 15.846 6.504 -29.762 1.00 95.00 90 GLY A CA 1
ATOM 683 C C . GLY A 1 90 ? 14.955 6.821 -30.963 1.00 95.00 90 GLY A C 1
ATOM 684 O O . GLY A 1 90 ? 13.745 6.598 -30.912 1.00 95.00 90 GLY A O 1
ATOM 685 N N . THR A 1 91 ? 15.503 7.374 -32.052 1.00 96.31 91 THR A N 1
ATOM 686 C CA . THR A 1 91 ? 14.704 7.773 -33.221 1.00 96.31 91 THR A CA 1
ATOM 687 C C . THR A 1 91 ? 14.700 6.692 -34.297 1.00 96.31 91 THR A C 1
ATOM 689 O O . THR A 1 91 ? 15.746 6.248 -34.769 1.00 96.31 91 THR A O 1
ATOM 692 N N . SER A 1 92 ? 13.506 6.310 -34.753 1.00 95.88 92 SER A N 1
ATOM 693 C CA . SER A 1 92 ? 13.326 5.385 -35.875 1.00 95.88 92 SER A CA 1
ATOM 694 C C . SER A 1 92 ? 13.789 6.008 -37.196 1.00 95.88 92 SER A C 1
ATOM 696 O O . SER A 1 92 ? 13.227 6.996 -37.681 1.00 95.88 92 SER A O 1
ATOM 698 N N . THR A 1 93 ? 14.803 5.398 -37.807 1.00 94.31 93 THR A N 1
ATOM 699 C CA . THR A 1 93 ? 15.482 5.862 -39.020 1.00 94.31 93 THR A CA 1
ATOM 700 C C . THR A 1 93 ? 15.362 4.835 -40.143 1.00 94.31 93 THR A C 1
ATOM 702 O O . THR A 1 93 ? 15.498 3.634 -39.926 1.00 94.31 93 THR A O 1
ATOM 705 N N . ALA A 1 94 ? 15.126 5.294 -41.375 1.00 92.31 94 ALA A N 1
ATOM 706 C CA . ALA A 1 94 ? 14.995 4.416 -42.536 1.00 92.31 94 ALA A CA 1
ATOM 707 C C . ALA A 1 94 ? 16.304 3.674 -42.859 1.00 92.31 94 ALA A C 1
ATOM 709 O O . ALA A 1 94 ? 17.386 4.266 -42.901 1.00 92.31 94 ALA A O 1
ATOM 710 N N . VAL A 1 95 ? 16.195 2.386 -43.183 1.00 90.56 95 VAL A N 1
ATOM 711 C CA . VAL A 1 95 ? 17.301 1.618 -43.759 1.00 90.56 95 VAL A CA 1
ATOM 712 C C . VAL A 1 95 ? 17.448 2.002 -45.237 1.00 90.56 95 VAL A C 1
ATOM 714 O O . VAL A 1 95 ? 16.474 2.101 -45.976 1.00 90.56 95 VAL A O 1
ATOM 717 N N . THR A 1 96 ? 18.681 2.227 -45.698 1.00 90.75 96 THR A N 1
ATOM 718 C CA . THR A 1 96 ? 18.966 2.606 -47.092 1.00 90.75 96 THR A CA 1
ATOM 719 C C . THR A 1 96 ? 19.571 1.442 -47.873 1.00 90.75 96 THR A C 1
ATOM 721 O O . THR A 1 96 ? 20.319 0.631 -47.323 1.00 90.75 96 THR A O 1
ATOM 724 N N . THR A 1 97 ? 19.318 1.381 -49.185 1.00 89.94 97 THR A N 1
ATOM 725 C CA . THR A 1 97 ? 19.935 0.378 -50.074 1.00 89.94 97 THR A CA 1
ATOM 726 C C . THR A 1 97 ? 21.464 0.455 -50.026 1.00 89.94 97 THR A C 1
ATOM 728 O O . THR A 1 97 ? 22.128 -0.580 -49.984 1.00 89.94 97 THR A O 1
ATOM 731 N N . THR A 1 98 ? 22.037 1.664 -49.938 1.00 93.44 98 THR A N 1
ATOM 732 C CA . THR A 1 98 ? 23.485 1.873 -49.766 1.00 93.44 98 THR A CA 1
ATOM 733 C C . THR A 1 98 ? 24.008 1.220 -48.477 1.00 93.44 98 THR A C 1
ATOM 735 O O . THR A 1 98 ? 25.045 0.551 -48.518 1.00 93.44 98 THR A O 1
ATOM 738 N N . ARG A 1 99 ? 23.277 1.337 -47.356 1.00 92.94 99 ARG A N 1
ATOM 739 C CA . ARG A 1 99 ? 23.627 0.699 -46.075 1.00 92.94 99 ARG A CA 1
ATOM 740 C C . ARG A 1 99 ? 23.592 -0.823 -46.164 1.00 92.94 99 ARG A C 1
ATOM 742 O O . ARG A 1 99 ? 24.587 -1.461 -45.826 1.00 92.94 99 ARG A O 1
ATOM 749 N N . VAL A 1 100 ? 22.492 -1.394 -46.656 1.00 91.38 100 VAL A N 1
ATOM 750 C CA . VAL A 1 100 ? 22.328 -2.855 -46.779 1.00 91.38 100 VAL A CA 1
ATOM 751 C C . VAL A 1 100 ? 23.378 -3.443 -47.717 1.00 91.38 100 VAL A C 1
ATOM 753 O O . VAL A 1 100 ? 24.029 -4.429 -47.384 1.00 91.38 100 VAL A O 1
ATOM 756 N N . LEU A 1 101 ? 23.606 -2.809 -48.870 1.00 93.38 101 LEU A N 1
ATOM 757 C CA . LEU A 1 101 ? 24.613 -3.272 -49.816 1.00 93.38 101 LEU A CA 1
ATOM 758 C C . LEU A 1 101 ? 26.007 -3.287 -49.184 1.00 93.38 101 LEU A C 1
ATOM 760 O O . LEU A 1 101 ? 26.729 -4.273 -49.328 1.00 93.38 101 LEU A O 1
ATOM 764 N N . MET A 1 102 ? 26.391 -2.220 -48.477 1.00 94.62 102 MET A N 1
ATOM 765 C CA . MET A 1 102 ? 27.696 -2.173 -47.821 1.00 94.62 102 MET A CA 1
ATOM 766 C C . MET A 1 102 ? 27.821 -3.243 -46.731 1.00 94.62 102 MET A C 1
ATOM 768 O O . MET A 1 102 ? 28.854 -3.909 -46.674 1.00 94.62 102 MET A O 1
ATOM 772 N N . HIS A 1 103 ? 26.776 -3.445 -45.926 1.00 93.25 103 HIS A N 1
ATOM 773 C CA . HIS A 1 103 ? 26.724 -4.476 -44.889 1.00 93.25 103 HIS A CA 1
ATOM 774 C C . HIS A 1 103 ? 27.007 -5.873 -45.469 1.00 93.25 103 HIS A C 1
ATOM 776 O O . HIS A 1 103 ? 27.967 -6.541 -45.081 1.00 93.25 103 HIS A O 1
ATOM 782 N N . GLU A 1 104 ? 26.281 -6.268 -46.519 1.00 93.31 104 GLU A N 1
ATOM 783 C CA . GLU A 1 104 ? 26.503 -7.560 -47.179 1.00 93.31 104 GLU A CA 1
ATOM 784 C C . GLU A 1 104 ? 27.877 -7.650 -47.860 1.00 93.31 104 GLU A C 1
ATOM 786 O O . GLU A 1 104 ? 28.528 -8.701 -47.884 1.00 93.31 104 GLU A O 1
ATOM 791 N N . MET A 1 105 ? 28.374 -6.542 -48.413 1.00 94.12 105 MET A N 1
ATOM 792 C CA . MET A 1 105 ? 29.714 -6.503 -48.992 1.00 94.12 105 MET A CA 1
ATOM 793 C C . MET A 1 105 ? 30.807 -6.672 -47.931 1.00 94.12 105 MET A C 1
ATOM 795 O O . MET A 1 105 ? 31.824 -7.298 -48.233 1.00 94.12 105 MET A O 1
ATOM 799 N N . ILE A 1 106 ? 30.613 -6.193 -46.699 1.00 93.81 106 ILE A N 1
ATOM 800 C CA . ILE A 1 106 ? 31.536 -6.448 -45.584 1.00 93.81 106 ILE A CA 1
ATOM 801 C C . ILE A 1 106 ? 31.611 -7.955 -45.311 1.00 93.81 106 ILE A C 1
ATOM 803 O O . ILE A 1 106 ? 32.714 -8.507 -45.302 1.00 93.81 106 ILE A O 1
ATOM 807 N N . HIS A 1 107 ? 30.484 -8.666 -45.216 1.00 90.75 107 HIS A N 1
ATOM 808 C CA . HIS A 1 107 ? 30.505 -10.128 -45.075 1.00 90.75 107 HIS A CA 1
ATOM 809 C C . HIS A 1 107 ? 31.235 -10.817 -46.231 1.00 90.75 107 HIS A C 1
ATOM 811 O O . HIS A 1 107 ? 32.113 -11.663 -46.024 1.00 90.75 107 HIS A O 1
ATOM 817 N N . ALA A 1 108 ? 30.903 -10.452 -47.472 1.00 91.12 108 ALA A N 1
ATOM 818 C CA . ALA A 1 108 ? 31.475 -11.090 -48.650 1.00 91.12 108 ALA A CA 1
ATOM 819 C C . ALA A 1 108 ? 32.983 -10.822 -48.789 1.00 91.12 108 ALA A C 1
ATOM 821 O O . ALA A 1 108 ? 33.720 -11.723 -49.205 1.00 91.12 108 ALA A O 1
ATOM 822 N N . VAL A 1 109 ? 33.453 -9.621 -48.444 1.00 93.81 109 VAL A N 1
ATOM 823 C CA . VAL A 1 109 ? 34.820 -9.155 -48.722 1.00 93.81 109 VAL A CA 1
ATOM 824 C C . VAL A 1 109 ? 35.734 -9.236 -47.503 1.00 93.81 109 VAL A C 1
ATOM 826 O O . VAL A 1 109 ? 36.832 -9.780 -47.615 1.00 93.81 109 VAL A O 1
ATOM 829 N N . GLU A 1 110 ? 35.289 -8.737 -46.351 1.00 90.88 110 GLU A N 1
ATOM 830 C CA . GLU A 1 110 ? 36.067 -8.715 -45.104 1.00 90.88 110 GLU A CA 1
ATOM 831 C C . GLU A 1 110 ? 35.978 -10.026 -44.323 1.00 90.88 110 GLU A C 1
ATOM 833 O O . GLU A 1 110 ? 36.836 -10.304 -43.488 1.00 90.88 110 GLU A O 1
ATOM 838 N N . LYS A 1 111 ? 34.982 -10.867 -44.635 1.00 87.56 111 LYS A N 1
ATOM 839 C CA . LYS A 1 111 ? 34.711 -12.135 -43.936 1.00 87.56 111 LYS A CA 1
ATOM 840 C C . LYS A 1 111 ? 34.339 -11.955 -42.461 1.00 87.56 111 LYS A C 1
ATOM 842 O O . LYS A 1 111 ? 34.453 -12.910 -41.693 1.00 87.56 111 LYS A O 1
ATOM 847 N N . LEU A 1 112 ? 33.872 -10.762 -42.092 1.00 85.56 112 LEU A N 1
ATOM 848 C CA . LEU A 1 112 ? 33.236 -10.518 -40.801 1.00 85.56 112 LEU A CA 1
ATOM 849 C C . LEU A 1 112 ? 31.875 -11.221 -40.743 1.00 85.56 112 LEU A C 1
ATOM 851 O O . LEU A 1 112 ? 31.297 -11.572 -41.777 1.00 85.56 112 LEU A O 1
ATOM 855 N N . ARG A 1 113 ? 31.400 -11.473 -39.526 1.00 81.88 113 ARG A N 1
ATOM 856 C CA . ARG A 1 113 ? 30.101 -12.087 -39.228 1.00 81.88 113 ARG A CA 1
ATOM 857 C C . ARG A 1 113 ? 29.285 -11.125 -38.369 1.00 81.88 113 ARG A C 1
ATOM 859 O O . ARG A 1 113 ? 29.827 -10.138 -37.886 1.00 81.88 113 ARG A O 1
ATOM 866 N N . ASP A 1 114 ? 28.021 -11.452 -38.163 1.00 81.31 114 ASP A N 1
ATOM 867 C CA . ASP A 1 114 ? 27.167 -10.781 -37.182 1.00 81.31 114 ASP A CA 1
ATOM 868 C C . ASP A 1 114 ? 27.490 -11.340 -35.797 1.00 81.31 114 ASP A C 1
ATOM 870 O O . ASP A 1 114 ? 26.916 -12.335 -35.362 1.00 81.31 114 ASP A O 1
ATOM 874 N N . ASN A 1 115 ? 28.521 -10.791 -35.161 1.00 78.81 115 ASN A N 1
ATOM 875 C CA . ASN A 1 115 ? 29.068 -11.269 -33.892 1.00 78.81 115 ASN A CA 1
ATOM 876 C C . ASN A 1 115 ? 28.656 -10.402 -32.697 1.00 78.81 115 ASN A C 1
ATOM 878 O O . ASN A 1 115 ? 29.495 -10.123 -31.846 1.00 78.81 115 ASN A O 1
ATOM 882 N N . TYR A 1 116 ? 27.382 -10.018 -32.652 1.00 79.25 116 TYR A N 1
ATOM 883 C CA . TYR A 1 116 ? 26.782 -9.280 -31.543 1.00 79.25 116 TYR A CA 1
ATOM 884 C C . TYR A 1 116 ? 26.438 -10.207 -30.362 1.00 79.25 116 TYR A C 1
ATOM 886 O O . TYR A 1 116 ? 26.367 -11.434 -30.505 1.00 79.25 116 TYR A O 1
ATOM 894 N N . ASN A 1 117 ? 26.209 -9.615 -29.196 1.00 74.56 117 ASN A N 1
ATOM 895 C CA . ASN A 1 117 ? 25.627 -10.244 -28.017 1.00 74.56 117 ASN A CA 1
ATOM 896 C C . ASN A 1 117 ? 24.685 -9.254 -27.308 1.00 74.56 117 ASN A C 1
ATOM 898 O O . ASN A 1 117 ? 24.566 -8.104 -27.710 1.00 74.56 117 ASN A O 1
ATOM 902 N N . THR A 1 118 ? 23.994 -9.715 -26.272 1.00 66.56 118 THR A N 1
ATOM 903 C CA . THR A 1 118 ? 23.040 -8.909 -25.496 1.00 66.56 118 THR A CA 1
ATOM 904 C C . THR A 1 118 ? 23.623 -8.413 -24.168 1.00 66.56 118 THR A C 1
ATOM 906 O O . THR A 1 118 ? 22.856 -8.067 -23.284 1.00 66.56 118 THR A O 1
ATOM 909 N N . THR A 1 119 ? 24.949 -8.433 -23.984 1.00 66.12 119 THR A N 1
ATOM 910 C CA . THR A 1 119 ? 25.594 -8.059 -22.708 1.00 66.12 119 THR A CA 1
ATOM 911 C C . THR A 1 119 ? 26.583 -6.903 -22.818 1.00 66.12 119 THR A C 1
ATOM 913 O O . THR A 1 119 ? 26.730 -6.147 -21.878 1.00 66.12 119 THR A O 1
ATOM 916 N N . ASP A 1 120 ? 27.317 -6.776 -23.924 1.00 70.44 120 ASP A N 1
ATOM 917 C CA . ASP A 1 120 ? 28.378 -5.763 -24.062 1.00 70.44 120 ASP A CA 1
ATOM 918 C C . ASP A 1 120 ? 28.527 -5.209 -25.497 1.00 70.44 120 ASP A C 1
ATOM 920 O O . ASP A 1 120 ? 29.306 -4.282 -25.716 1.00 70.44 120 ASP A O 1
ATOM 924 N N . ASP A 1 121 ? 27.878 -5.814 -26.502 1.00 79.38 121 ASP A N 1
ATOM 925 C CA . ASP A 1 121 ? 28.062 -5.469 -27.922 1.00 79.38 121 ASP A CA 1
ATOM 926 C C . ASP A 1 121 ? 26.803 -5.782 -28.749 1.00 79.38 121 ASP A C 1
ATOM 928 O O . ASP A 1 121 ? 26.677 -6.870 -29.319 1.00 79.38 121 ASP A O 1
ATOM 932 N N . PHE A 1 122 ? 25.861 -4.837 -28.812 1.00 84.38 122 PHE A N 1
ATOM 933 C CA . PHE A 1 122 ? 24.559 -5.044 -29.454 1.00 84.38 122 PHE A CA 1
ATOM 934 C C . PHE A 1 122 ? 24.582 -4.963 -30.987 1.00 84.38 122 PHE A C 1
ATOM 936 O O . PHE A 1 122 ? 23.700 -5.527 -31.648 1.00 84.38 122 PHE A O 1
ATOM 943 N N . ASP A 1 123 ? 25.545 -4.257 -31.584 1.00 84.38 123 ASP A N 1
ATOM 944 C CA . ASP A 1 123 ? 25.609 -4.024 -33.029 1.00 84.38 123 ASP A CA 1
ATOM 945 C C . ASP A 1 123 ? 26.611 -4.959 -33.736 1.00 84.38 123 ASP A C 1
ATOM 947 O O . ASP A 1 123 ? 26.353 -5.417 -34.860 1.00 84.38 123 ASP A O 1
ATOM 951 N N . GLY A 1 124 ? 27.693 -5.348 -33.060 1.00 88.00 124 GLY A N 1
ATOM 952 C CA . GLY A 1 124 ? 28.727 -6.242 -33.566 1.00 88.00 124 GLY A CA 1
ATOM 953 C C . GLY A 1 124 ? 29.638 -5.593 -34.613 1.00 88.00 124 GLY A C 1
ATOM 954 O O . GLY A 1 124 ? 29.333 -4.567 -35.228 1.00 88.00 124 GLY A O 1
ATOM 955 N N . ASP A 1 125 ? 30.760 -6.259 -34.920 1.00 88.56 125 ASP A N 1
ATOM 956 C CA . ASP A 1 125 ? 31.829 -5.701 -35.770 1.00 88.56 125 ASP A CA 1
ATOM 957 C C . ASP A 1 125 ? 31.337 -5.219 -37.148 1.00 88.56 125 ASP A C 1
ATOM 959 O O . ASP A 1 125 ? 31.852 -4.247 -37.714 1.00 88.56 125 ASP A O 1
ATOM 963 N N . THR A 1 126 ? 30.364 -5.926 -37.733 1.00 90.00 126 THR A N 1
ATOM 964 C CA . THR A 1 126 ? 29.851 -5.601 -39.070 1.00 90.00 126 THR A CA 1
ATOM 965 C C . THR A 1 126 ? 29.012 -4.322 -39.046 1.00 90.00 126 THR A C 1
ATOM 967 O O . THR A 1 126 ? 29.172 -3.478 -39.939 1.00 90.00 126 THR A O 1
ATOM 970 N N . VAL A 1 127 ? 28.135 -4.139 -38.053 1.00 91.56 127 VAL A N 1
ATOM 971 C CA . VAL A 1 127 ? 27.320 -2.919 -37.948 1.00 91.56 127 VAL A CA 1
ATOM 972 C C . VAL A 1 127 ? 28.187 -1.746 -37.512 1.00 91.56 127 VAL A C 1
ATOM 974 O O . VAL A 1 127 ? 28.120 -0.718 -38.179 1.00 91.56 127 VAL A O 1
ATOM 977 N N . ALA A 1 128 ? 29.108 -1.926 -36.564 1.00 91.75 128 ALA A N 1
ATOM 978 C CA . ALA A 1 128 ? 30.047 -0.884 -36.146 1.00 91.75 128 ALA A CA 1
ATOM 979 C C . ALA A 1 128 ? 30.885 -0.339 -37.323 1.00 91.75 128 ALA A C 1
ATOM 981 O O . ALA A 1 128 ? 31.032 0.877 -37.522 1.00 91.75 128 ALA A O 1
ATOM 982 N N . LEU A 1 129 ? 31.395 -1.232 -38.185 1.00 94.00 129 LEU A N 1
ATOM 983 C CA . LEU A 1 129 ? 32.101 -0.828 -39.405 1.00 94.00 129 LEU A CA 1
ATOM 984 C C . LEU A 1 129 ? 31.165 -0.145 -40.412 1.00 94.00 129 LEU A C 1
ATOM 986 O O . LEU A 1 129 ? 31.565 0.812 -41.081 1.00 94.00 129 LEU A O 1
ATOM 990 N N . THR A 1 130 ? 29.923 -0.616 -40.525 1.00 95.06 130 THR A N 1
ATOM 991 C CA . THR A 1 130 ? 28.913 0.005 -41.389 1.00 95.06 130 THR A CA 1
ATOM 992 C C . THR A 1 130 ? 28.584 1.420 -40.906 1.00 95.06 130 THR A C 1
ATOM 994 O O . THR A 1 130 ? 28.626 2.340 -41.718 1.00 95.06 130 THR A O 1
ATOM 997 N N . ASN A 1 131 ? 28.350 1.624 -39.608 1.00 95.44 131 ASN A N 1
ATOM 998 C CA . ASN A 1 131 ? 28.107 2.928 -38.986 1.00 95.44 131 ASN A CA 1
ATOM 999 C C . ASN A 1 131 ? 29.270 3.889 -39.258 1.00 95.44 131 ASN A C 1
ATOM 1001 O O . ASN A 1 131 ? 29.045 4.991 -39.754 1.00 95.44 131 ASN A O 1
ATOM 1005 N N . THR A 1 132 ? 30.518 3.434 -39.083 1.00 96.31 132 THR A N 1
ATOM 1006 C CA . THR A 1 132 ? 31.717 4.226 -39.420 1.00 96.31 132 THR A CA 1
ATOM 1007 C C . THR A 1 132 ? 31.700 4.701 -40.879 1.00 96.31 132 THR A C 1
ATOM 1009 O O . THR A 1 132 ? 31.998 5.859 -41.174 1.00 96.31 132 THR A O 1
ATOM 1012 N N . ILE A 1 133 ? 31.343 3.815 -41.814 1.00 97.31 133 ILE A N 1
ATOM 1013 C CA . ILE A 1 133 ? 31.252 4.150 -43.239 1.00 97.31 133 ILE A CA 1
ATOM 1014 C C . ILE A 1 133 ? 30.124 5.153 -43.502 1.00 97.31 133 ILE A C 1
ATOM 1016 O O . ILE A 1 133 ? 30.342 6.123 -44.228 1.00 97.31 133 ILE A O 1
ATOM 1020 N N . MET A 1 134 ? 28.937 4.939 -42.929 1.00 96.44 134 MET A N 1
ATOM 1021 C CA . MET A 1 134 ? 27.787 5.829 -43.128 1.00 96.44 134 MET A CA 1
ATOM 1022 C C . MET A 1 134 ? 28.044 7.220 -42.528 1.00 96.44 134 MET A C 1
ATOM 1024 O O . MET A 1 134 ? 27.723 8.227 -43.159 1.00 96.44 134 MET A O 1
ATOM 1028 N N . ALA A 1 135 ? 28.738 7.297 -41.391 1.00 96.44 135 ALA A N 1
ATOM 1029 C CA . ALA A 1 135 ? 29.180 8.555 -40.796 1.00 96.44 135 ALA A CA 1
ATOM 1030 C C . ALA A 1 135 ? 30.131 9.340 -41.716 1.00 96.44 135 ALA A C 1
ATOM 1032 O O . ALA A 1 135 ? 29.996 10.555 -41.872 1.00 96.44 135 ALA A O 1
ATOM 1033 N N . GLU A 1 136 ? 31.058 8.663 -42.406 1.00 97.38 136 GLU A N 1
ATOM 1034 C CA . GLU A 1 136 ? 31.916 9.301 -43.418 1.00 97.38 136 GLU A CA 1
ATOM 1035 C C . GLU A 1 136 ? 31.125 9.818 -44.635 1.00 97.38 136 GLU A C 1
ATOM 1037 O O . GLU A 1 136 ? 31.554 10.783 -45.275 1.00 97.38 136 GLU A O 1
ATOM 1042 N N . LEU A 1 137 ? 29.970 9.215 -44.942 1.00 96.25 137 LEU A N 1
ATOM 1043 C CA . LEU A 1 137 ? 29.028 9.699 -45.960 1.00 96.25 137 LEU A CA 1
ATOM 1044 C C . LEU A 1 137 ? 28.145 10.860 -45.467 1.00 96.25 137 LEU A C 1
ATOM 1046 O O . LEU A 1 137 ? 27.465 11.491 -46.277 1.00 96.25 137 LEU A O 1
ATOM 1050 N N . GLY A 1 138 ? 28.207 11.195 -44.176 1.00 94.44 138 GLY A N 1
ATOM 1051 C CA . GLY A 1 138 ? 27.456 12.285 -43.558 1.00 94.44 138 GLY A CA 1
ATOM 1052 C C . GLY A 1 138 ? 26.130 11.868 -42.920 1.00 94.44 138 GLY A C 1
ATOM 1053 O O . GLY A 1 138 ? 25.349 12.751 -42.567 1.00 94.44 138 GLY A O 1
ATOM 1054 N N . GLU A 1 139 ? 25.865 10.568 -42.764 1.00 93.75 139 GLU A N 1
ATOM 1055 C CA . GLU A 1 139 ? 24.748 10.093 -41.943 1.00 93.75 139 GLU A CA 1
ATOM 1056 C C . GLU A 1 139 ? 25.091 10.242 -40.453 1.00 93.75 139 GLU A C 1
ATOM 1058 O O . GLU A 1 139 ? 26.176 9.867 -40.022 1.00 93.75 139 GLU A O 1
ATOM 1063 N N . THR A 1 140 ? 24.181 10.811 -39.661 1.00 90.38 140 THR A N 1
ATOM 1064 C CA . THR A 1 140 ? 24.392 11.043 -38.218 1.00 90.38 140 THR A CA 1
ATOM 1065 C C . THR A 1 140 ? 23.668 10.044 -37.321 1.00 90.38 140 THR A C 1
ATOM 1067 O O . THR A 1 140 ? 23.923 10.030 -36.122 1.00 90.38 140 THR A O 1
ATOM 1070 N N . SER A 1 141 ? 22.757 9.253 -37.889 1.00 93.19 141 SER A N 1
ATOM 1071 C CA . SER A 1 141 ? 21.998 8.223 -37.178 1.00 93.19 141 SER A CA 1
ATOM 1072 C C . SER A 1 141 ? 22.734 6.892 -37.284 1.00 93.19 141 SER A C 1
ATOM 1074 O O . SER A 1 141 ? 22.926 6.352 -38.382 1.00 93.19 141 SER A O 1
ATOM 1076 N N . GLU A 1 142 ? 23.164 6.384 -36.138 1.00 94.19 142 GLU A N 1
ATOM 1077 C CA . GLU A 1 142 ? 23.899 5.130 -36.014 1.00 94.19 142 GLU A CA 1
ATOM 1078 C C . GLU A 1 142 ? 22.927 4.009 -35.676 1.00 94.19 142 GLU A C 1
ATOM 1080 O O . GLU A 1 142 ? 22.051 4.182 -34.841 1.00 94.19 142 GLU A O 1
ATOM 1085 N N . ARG A 1 143 ? 23.052 2.850 -36.328 1.00 93.12 143 ARG A N 1
ATOM 1086 C CA . ARG A 1 143 ? 22.279 1.674 -35.916 1.00 93.12 143 ARG A CA 1
ATOM 1087 C C . ARG A 1 143 ? 22.952 1.087 -34.686 1.00 93.12 143 ARG A C 1
ATOM 1089 O O . ARG A 1 143 ? 24.008 0.483 -34.838 1.00 93.12 143 ARG A O 1
ATOM 1096 N N . ILE A 1 144 ? 22.332 1.243 -33.524 1.00 91.38 144 ILE A N 1
ATOM 1097 C CA . ILE A 1 144 ? 22.911 0.832 -32.234 1.00 91.38 144 ILE A CA 1
ATOM 1098 C C . ILE A 1 144 ? 22.731 -0.652 -31.920 1.00 91.38 144 ILE A C 1
ATOM 1100 O O . ILE A 1 144 ? 23.364 -1.178 -31.015 1.00 91.38 144 ILE A O 1
ATOM 1104 N N . SER A 1 145 ? 21.871 -1.362 -32.654 1.00 90.00 145 SER A N 1
ATOM 1105 C CA . SER A 1 145 ? 21.636 -2.781 -32.386 1.00 90.00 145 SER A CA 1
ATOM 1106 C C . SER A 1 145 ? 21.299 -3.588 -33.622 1.00 90.00 145 SER A C 1
ATOM 1108 O O . SER A 1 145 ? 20.627 -3.134 -34.561 1.00 90.00 145 SER A O 1
ATOM 1110 N N . TYR A 1 146 ? 21.740 -4.843 -33.608 1.00 84.12 146 TYR A N 1
ATOM 1111 C CA . TYR A 1 146 ? 21.414 -5.781 -34.663 1.00 84.12 146 TYR A CA 1
ATOM 1112 C C . TYR A 1 146 ? 19.924 -6.157 -34.633 1.00 84.12 146 TYR A C 1
ATOM 1114 O O . TYR A 1 146 ? 19.267 -6.196 -35.675 1.00 84.12 146 TYR A O 1
ATOM 1122 N N . THR A 1 147 ? 19.375 -6.369 -33.441 1.00 83.94 147 THR A N 1
ATOM 1123 C CA . THR A 1 147 ? 17.992 -6.799 -33.183 1.00 83.94 147 THR A CA 1
ATOM 1124 C C . THR A 1 147 ? 16.952 -5.683 -33.283 1.00 83.94 147 THR A C 1
ATOM 1126 O O . THR A 1 147 ? 15.769 -5.978 -33.421 1.00 83.94 147 THR A O 1
ATOM 1129 N N . GLY A 1 148 ? 17.372 -4.419 -33.288 1.00 87.12 148 GLY A N 1
ATOM 1130 C CA . GLY A 1 148 ? 16.503 -3.240 -33.341 1.00 87.12 148 GLY A CA 1
ATOM 1131 C C . GLY A 1 148 ? 16.082 -2.826 -34.750 1.00 87.12 148 GLY A C 1
ATOM 1132 O O . GLY A 1 148 ? 16.066 -1.634 -35.045 1.00 87.12 148 GLY A O 1
ATOM 1133 N N . VAL A 1 149 ? 15.812 -3.783 -35.650 1.00 89.19 149 VAL A N 1
ATOM 1134 C CA . VAL A 1 149 ? 15.404 -3.508 -37.041 1.00 89.19 149 VAL A CA 1
ATOM 1135 C C . VAL A 1 149 ? 14.053 -4.140 -37.347 1.00 89.19 149 VAL A C 1
ATOM 1137 O O . VAL A 1 149 ? 13.892 -5.357 -37.246 1.00 89.19 149 VAL A O 1
ATOM 1140 N N . ALA A 1 150 ? 13.095 -3.330 -37.792 1.00 90.00 150 ALA A N 1
ATOM 1141 C CA . ALA A 1 150 ? 11.748 -3.791 -38.114 1.00 90.00 150 ALA A CA 1
ATOM 1142 C C . ALA A 1 150 ? 11.081 -2.988 -39.236 1.00 90.00 150 ALA A C 1
ATOM 1144 O O . ALA A 1 150 ? 11.645 -2.024 -39.751 1.00 90.00 150 ALA A O 1
ATOM 1145 N N . GLY A 1 1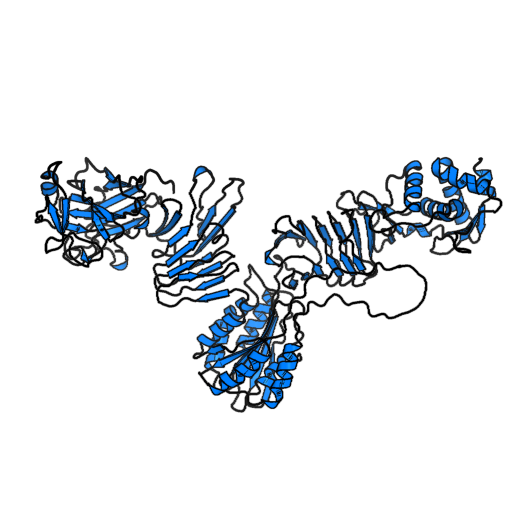51 ? 9.895 -3.443 -39.647 1.00 89.19 151 GLY A N 1
ATOM 1146 C CA . GLY A 1 151 ? 9.059 -2.783 -40.643 1.00 89.19 151 GLY A CA 1
ATOM 1147 C C . GLY A 1 151 ? 8.261 -1.599 -40.087 1.00 89.19 151 GLY A C 1
ATOM 1148 O O . GLY A 1 151 ? 8.343 -1.268 -38.904 1.00 89.19 151 GLY A O 1
ATOM 1149 N N . GLU A 1 152 ? 7.465 -0.956 -40.948 1.00 85.19 152 GLU A N 1
ATOM 1150 C CA . GLU A 1 152 ? 6.562 0.150 -40.564 1.00 85.19 152 GLU A CA 1
ATOM 1151 C C . GLU A 1 152 ? 5.484 -0.230 -39.576 1.00 85.19 152 GLU A C 1
ATOM 1153 O O . GLU A 1 152 ? 5.026 0.610 -38.810 1.00 85.19 152 GLU A O 1
ATOM 1158 N N . ASP A 1 153 ? 5.081 -1.490 -39.625 1.00 85.31 153 ASP A N 1
ATOM 1159 C CA . ASP A 1 153 ? 4.129 -2.059 -38.700 1.00 85.31 153 ASP A CA 1
ATOM 1160 C C . ASP A 1 153 ? 4.632 -1.979 -37.263 1.00 85.31 153 ASP A C 1
ATOM 1162 O O . ASP A 1 153 ? 3.798 -1.902 -36.378 1.00 85.31 153 ASP A O 1
ATOM 1166 N N . ILE A 1 154 ? 5.950 -1.957 -37.029 1.00 88.50 154 ILE A N 1
ATOM 1167 C CA . ILE A 1 154 ? 6.554 -1.863 -35.692 1.00 88.50 154 ILE A CA 1
ATOM 1168 C C . ILE A 1 154 ? 7.087 -0.465 -35.403 1.00 88.50 154 ILE A C 1
ATOM 1170 O O . ILE A 1 154 ? 6.840 0.091 -34.339 1.00 88.50 154 ILE A O 1
ATOM 1174 N N . MET A 1 155 ? 7.816 0.108 -36.360 1.00 91.19 155 MET A N 1
ATOM 1175 C CA . MET A 1 155 ? 8.545 1.356 -36.174 1.00 91.19 155 MET A CA 1
ATOM 1176 C C . MET A 1 155 ? 8.083 2.393 -37.196 1.00 91.19 155 MET A C 1
ATOM 1178 O O . MET A 1 155 ? 8.449 2.355 -38.380 1.00 91.19 155 MET A O 1
ATOM 1182 N N . ALA A 1 156 ? 7.322 3.381 -36.730 1.00 92.25 156 ALA A N 1
ATOM 1183 C CA . ALA A 1 156 ? 6.913 4.509 -37.555 1.00 92.25 156 ALA A CA 1
ATOM 1184 C C . ALA A 1 156 ? 8.112 5.440 -37.813 1.00 92.25 156 ALA A C 1
ATOM 1186 O O . ALA A 1 156 ? 8.813 5.841 -36.884 1.00 92.25 156 ALA A O 1
ATOM 1187 N N . LEU A 1 157 ? 8.359 5.784 -39.082 1.00 92.75 157 LEU A N 1
ATOM 1188 C CA . LEU A 1 157 ? 9.541 6.548 -39.495 1.00 92.75 157 LEU A CA 1
ATOM 1189 C C . LEU A 1 157 ? 9.587 7.937 -38.838 1.00 92.75 157 LEU A C 1
ATOM 1191 O O . LEU A 1 157 ? 8.645 8.718 -38.964 1.00 92.75 157 LEU A O 1
ATOM 1195 N N . GLY A 1 158 ? 10.721 8.267 -38.218 1.00 93.44 158 GLY A N 1
ATOM 1196 C CA . GLY A 1 158 ? 10.972 9.558 -37.575 1.00 93.44 158 GLY A CA 1
ATOM 1197 C C . GLY A 1 158 ? 10.348 9.710 -36.187 1.00 93.44 158 GLY A C 1
ATOM 1198 O O . GLY A 1 158 ? 10.495 10.772 -35.585 1.00 93.44 158 GLY A O 1
ATOM 1199 N N . THR A 1 159 ? 9.665 8.681 -35.681 1.00 96.25 159 THR A N 1
ATOM 1200 C CA . THR A 1 159 ? 9.165 8.651 -34.302 1.00 96.25 159 THR A CA 1
ATOM 1201 C C . THR A 1 159 ? 10.335 8.480 -33.346 1.00 96.25 159 THR A C 1
ATOM 1203 O O . THR A 1 159 ? 11.242 7.689 -33.614 1.00 96.25 159 THR A O 1
ATOM 1206 N N . ASN A 1 160 ? 10.315 9.238 -32.254 1.00 96.62 160 ASN A N 1
ATOM 1207 C CA . ASN A 1 160 ? 11.249 9.074 -31.156 1.00 96.62 160 ASN A CA 1
ATOM 1208 C C . ASN A 1 160 ? 10.574 8.246 -30.061 1.00 96.62 160 ASN A C 1
ATOM 1210 O O . ASN A 1 160 ? 9.505 8.630 -29.594 1.00 96.62 160 ASN A O 1
ATOM 1214 N N . TYR A 1 161 ? 11.193 7.127 -29.705 1.00 96.06 161 TYR A N 1
ATOM 1215 C CA . TYR A 1 161 ? 10.672 6.155 -28.749 1.00 96.06 161 TYR A CA 1
ATOM 1216 C C . TYR A 1 161 ? 11.356 6.239 -27.377 1.00 96.06 161 TYR A C 1
ATOM 1218 O O . TYR A 1 161 ? 11.007 5.474 -26.492 1.00 96.06 161 TYR A O 1
ATOM 1226 N N . SER A 1 162 ? 12.290 7.175 -27.187 1.00 95.62 162 SER A N 1
ATOM 1227 C CA . SER A 1 162 ? 13.006 7.400 -25.923 1.00 95.62 162 SER A CA 1
ATOM 1228 C C . SER A 1 162 ? 12.755 8.791 -25.331 1.00 95.62 162 SER A C 1
ATOM 1230 O O . SER A 1 162 ? 13.539 9.298 -24.532 1.00 95.62 162 SER A O 1
ATOM 1232 N N . ASN A 1 163 ? 11.718 9.495 -25.796 1.00 89.81 163 ASN A N 1
ATOM 1233 C CA . ASN A 1 163 ? 11.446 10.898 -25.458 1.00 89.81 163 ASN A CA 1
ATOM 1234 C C . ASN A 1 163 ? 12.641 11.861 -25.654 1.00 89.81 163 ASN A C 1
ATOM 1236 O O . ASN A 1 163 ? 12.726 12.922 -25.035 1.00 89.81 163 ASN A O 1
ATOM 1240 N N . GLY A 1 164 ? 13.539 11.532 -26.582 1.00 88.50 164 GLY A N 1
ATOM 1241 C CA . GLY A 1 164 ? 14.730 12.307 -26.917 1.00 88.50 164 GLY A CA 1
ATOM 1242 C C . GLY A 1 164 ? 15.961 11.956 -26.084 1.00 88.50 164 GLY A C 1
ATOM 1243 O O . GLY A 1 164 ? 16.993 12.609 -26.261 1.00 88.50 164 GLY A O 1
ATOM 1244 N N . ASN A 1 165 ? 15.869 10.952 -25.212 1.00 92.69 165 ASN A N 1
ATOM 1245 C CA . ASN A 1 165 ? 16.995 10.459 -24.435 1.00 92.69 165 ASN A CA 1
ATOM 1246 C C . ASN A 1 165 ? 17.897 9.552 -25.279 1.00 92.69 165 ASN A C 1
ATOM 1248 O O . ASN A 1 165 ? 17.463 8.927 -26.253 1.00 92.69 165 ASN A O 1
ATOM 1252 N N . ALA A 1 166 ? 19.182 9.542 -24.931 1.00 93.31 166 ALA A N 1
ATOM 1253 C CA . ALA A 1 166 ? 20.131 8.620 -25.536 1.00 93.31 166 ALA A CA 1
ATOM 1254 C C . ALA A 1 166 ? 19.812 7.195 -25.082 1.00 93.31 166 ALA A C 1
ATOM 1256 O O . ALA A 1 166 ? 19.361 7.008 -23.956 1.00 93.31 166 ALA A O 1
ATOM 1257 N N . VAL A 1 167 ? 20.038 6.235 -25.970 1.00 93.25 167 VAL A N 1
ATOM 1258 C CA . VAL A 1 167 ? 19.811 4.811 -25.711 1.00 93.25 167 VAL A CA 1
ATOM 1259 C C . VAL A 1 167 ? 21.003 4.011 -26.212 1.00 93.25 167 VAL A C 1
ATOM 1261 O O . VAL A 1 167 ? 21.627 4.370 -27.220 1.00 93.25 167 VAL A O 1
ATOM 1264 N N . ASP A 1 168 ? 21.321 2.950 -25.491 1.00 90.38 168 ASP A N 1
ATOM 1265 C CA . ASP A 1 168 ? 22.467 2.086 -25.731 1.00 90.38 168 ASP A CA 1
ATOM 1266 C C . ASP A 1 168 ? 22.092 0.933 -26.668 1.00 90.38 168 ASP A C 1
ATOM 1268 O O . ASP A 1 168 ? 22.855 0.606 -27.585 1.00 90.38 168 ASP A O 1
ATOM 1272 N N . GLY A 1 169 ? 20.892 0.370 -26.505 1.00 90.38 169 GLY A N 1
ATOM 1273 C CA . GLY A 1 169 ? 20.393 -0.753 -27.282 1.00 90.38 169 GLY A CA 1
ATOM 1274 C C . GLY A 1 169 ? 18.969 -0.583 -27.810 1.00 90.38 169 GLY A C 1
ATOM 1275 O O . GLY A 1 169 ? 18.188 0.288 -27.426 1.00 90.38 169 GLY A O 1
ATOM 1276 N N . ALA A 1 170 ? 18.638 -1.429 -28.786 1.00 92.69 170 ALA A N 1
ATOM 1277 C CA . ALA A 1 170 ? 17.305 -1.538 -29.351 1.00 92.69 170 ALA A CA 1
ATOM 1278 C C . ALA A 1 170 ? 16.967 -2.977 -29.761 1.00 92.69 170 ALA A C 1
ATOM 1280 O O . ALA A 1 170 ? 17.723 -3.649 -30.478 1.00 92.69 170 ALA A O 1
ATOM 1281 N N . PHE A 1 171 ? 15.778 -3.440 -29.381 1.00 91.12 171 PHE A N 1
ATOM 1282 C CA . PHE A 1 171 ? 15.388 -4.842 -29.497 1.00 91.12 171 PHE A CA 1
ATOM 1283 C C . PHE A 1 171 ? 13.971 -4.998 -30.044 1.00 91.12 171 PHE A C 1
ATOM 1285 O O . PHE A 1 171 ? 13.059 -4.261 -29.694 1.00 91.12 171 PHE A O 1
ATOM 1292 N N . VAL A 1 172 ? 13.786 -5.985 -30.923 1.00 90.00 172 VAL A N 1
ATOM 1293 C CA . VAL A 1 172 ? 12.471 -6.402 -31.427 1.00 90.00 172 VAL A CA 1
ATOM 1294 C C . VAL A 1 172 ? 12.251 -7.854 -31.014 1.00 90.00 172 VAL A C 1
ATOM 1296 O O . VAL A 1 172 ? 12.821 -8.779 -31.604 1.00 90.00 172 VAL A O 1
ATOM 1299 N N . VAL A 1 173 ? 11.438 -8.040 -29.982 1.00 84.88 173 VAL A N 1
ATOM 1300 C CA . VAL A 1 173 ? 11.151 -9.299 -29.295 1.00 84.88 173 VAL A CA 1
ATOM 1301 C C . VAL A 1 173 ? 10.102 -10.090 -30.075 1.00 84.88 173 VAL A C 1
ATOM 1303 O O . VAL A 1 173 ? 9.153 -9.539 -30.614 1.00 84.88 173 VAL A O 1
ATOM 1306 N N . ARG A 1 174 ? 10.288 -11.408 -30.210 1.00 78.31 174 ARG A N 1
ATOM 1307 C CA . ARG A 1 174 ? 9.368 -12.304 -30.953 1.00 78.31 174 ARG A CA 1
ATOM 1308 C C . ARG A 1 174 ? 8.939 -13.523 -30.123 1.00 78.31 174 ARG A C 1
ATOM 1310 O O . ARG A 1 174 ? 8.631 -14.574 -30.684 1.00 78.31 174 ARG A O 1
ATOM 1317 N N . GLY A 1 175 ? 9.031 -13.402 -28.802 1.00 71.88 175 GLY A N 1
ATOM 1318 C CA . GLY A 1 175 ? 8.952 -14.481 -27.823 1.00 71.88 175 GLY A CA 1
ATOM 1319 C C . GLY A 1 175 ? 9.322 -13.943 -26.442 1.00 71.88 175 GLY A C 1
ATOM 1320 O O . GLY A 1 175 ? 8.561 -13.169 -25.882 1.00 71.88 175 GLY A O 1
ATOM 1321 N N . GLY A 1 176 ? 10.493 -14.316 -25.921 1.00 76.69 176 GLY A N 1
ATOM 1322 C CA . GLY A 1 176 ? 11.025 -13.782 -24.661 1.00 76.69 176 GLY A CA 1
ATOM 1323 C C . GLY A 1 176 ? 12.312 -12.975 -24.851 1.00 76.69 176 GLY A C 1
ATOM 1324 O O . GLY A 1 176 ? 13.122 -13.313 -25.721 1.00 76.69 176 GLY A O 1
ATOM 1325 N N . LEU A 1 177 ? 12.491 -11.946 -24.027 1.00 78.88 177 LEU A N 1
ATOM 1326 C CA . LEU A 1 177 ? 13.720 -11.184 -23.823 1.00 78.88 177 LEU A CA 1
ATOM 1327 C C . LEU A 1 177 ? 13.926 -11.018 -22.313 1.00 78.88 177 LEU A C 1
ATOM 1329 O O . LEU A 1 177 ? 13.015 -10.581 -21.619 1.00 78.88 177 LEU A O 1
ATOM 1333 N N . ASP A 1 178 ? 15.111 -11.374 -21.826 1.00 80.56 178 ASP A N 1
ATOM 1334 C CA . ASP A 1 178 ? 15.498 -11.187 -20.429 1.00 80.56 178 ASP A CA 1
ATOM 1335 C C . ASP A 1 178 ? 16.875 -10.522 -20.371 1.00 80.56 178 ASP A C 1
ATOM 1337 O O . ASP A 1 178 ? 17.867 -11.113 -20.816 1.00 80.56 178 ASP A O 1
ATOM 1341 N N . MET A 1 179 ? 16.912 -9.284 -19.875 1.00 76.94 179 MET A N 1
ATOM 1342 C CA . MET A 1 179 ? 18.122 -8.471 -19.746 1.00 76.94 179 MET A CA 1
ATOM 1343 C C . MET A 1 179 ? 18.539 -8.240 -18.285 1.00 76.94 179 MET A C 1
ATOM 1345 O O . MET A 1 179 ? 19.559 -7.602 -18.043 1.00 76.94 179 MET A O 1
ATOM 1349 N N . SER A 1 180 ? 17.878 -8.875 -17.308 1.00 69.12 180 SER A N 1
ATOM 1350 C CA . SER A 1 180 ? 18.089 -8.636 -15.868 1.00 69.12 180 SER A CA 1
ATOM 1351 C C . SER A 1 180 ? 19.487 -9.009 -15.337 1.00 69.12 180 SER A C 1
ATOM 1353 O O . SER A 1 180 ? 19.813 -8.778 -14.174 1.00 69.12 180 SER A O 1
ATOM 1355 N N . GLY A 1 181 ? 20.288 -9.714 -16.140 1.00 63.75 181 GLY A N 1
ATOM 1356 C CA . GLY A 1 181 ? 21.656 -10.127 -15.816 1.00 63.75 181 GLY A CA 1
ATOM 1357 C C . GLY A 1 181 ? 22.725 -9.398 -16.627 1.00 63.75 181 GLY A C 1
ATOM 1358 O O . GLY A 1 181 ? 23.886 -9.823 -16.599 1.00 63.75 181 GLY A O 1
ATOM 1359 N N . ASN A 1 182 ? 22.340 -8.376 -17.395 1.00 68.88 182 ASN A N 1
ATOM 1360 C CA . ASN A 1 182 ? 23.249 -7.601 -18.221 1.00 68.88 182 ASN A CA 1
ATOM 1361 C C . ASN A 1 182 ? 24.197 -6.779 -17.321 1.00 68.88 182 ASN A C 1
ATOM 1363 O O . ASN A 1 182 ? 23.741 -5.889 -16.623 1.00 68.88 182 ASN A O 1
ATOM 1367 N N . PRO A 1 183 ? 25.520 -7.037 -17.309 1.00 59.00 183 PRO A N 1
ATOM 1368 C CA . PRO A 1 183 ? 26.453 -6.311 -16.444 1.00 59.00 183 PRO A CA 1
ATOM 1369 C C . PRO A 1 183 ? 26.680 -4.853 -16.867 1.00 59.00 183 PRO A C 1
ATOM 1371 O O . PRO A 1 183 ? 27.437 -4.151 -16.188 1.00 59.00 183 PRO A O 1
ATOM 1374 N N . ALA A 1 184 ? 26.139 -4.448 -18.018 1.00 64.44 184 ALA A N 1
ATOM 1375 C CA . ALA A 1 184 ? 26.284 -3.108 -18.549 1.00 64.44 184 ALA A CA 1
ATOM 1376 C C . ALA A 1 184 ? 25.229 -2.120 -18.028 1.00 64.44 184 ALA A C 1
ATOM 1378 O O . ALA A 1 184 ? 25.553 -0.943 -18.128 1.00 64.44 184 ALA A O 1
ATOM 1379 N N . ASP A 1 185 ? 24.087 -2.592 -17.479 1.00 70.69 185 ASP A N 1
ATOM 1380 C CA . ASP A 1 185 ? 22.901 -1.811 -17.047 1.00 70.69 185 ASP A CA 1
ATOM 1381 C C . ASP A 1 185 ? 22.634 -0.628 -18.004 1.00 70.69 185 ASP A C 1
ATOM 1383 O O . ASP A 1 185 ? 23.218 0.439 -17.860 1.00 70.69 185 ASP A O 1
ATOM 1387 N N . THR A 1 186 ? 21.877 -0.862 -19.078 1.00 85.25 186 THR A N 1
ATOM 1388 C CA . THR A 1 186 ? 21.825 0.002 -20.272 1.00 85.25 186 THR A CA 1
ATOM 1389 C C . THR A 1 186 ? 20.446 0.609 -20.488 1.00 85.25 186 THR A C 1
ATOM 1391 O O . THR A 1 186 ? 19.463 -0.075 -20.287 1.00 85.25 186 THR A O 1
ATOM 1394 N N . SER A 1 187 ? 20.358 1.852 -20.982 1.00 92.12 187 SER A N 1
ATOM 1395 C CA . SER A 1 187 ? 19.060 2.448 -21.350 1.00 92.12 187 SER A CA 1
ATOM 1396 C C . SER A 1 187 ? 18.618 1.982 -22.738 1.00 92.12 187 SER A C 1
ATOM 1398 O O . SER A 1 187 ? 19.223 2.379 -23.741 1.00 92.12 187 SER A O 1
ATOM 1400 N N . ASP A 1 188 ? 17.554 1.189 -22.836 1.00 92.50 188 ASP A N 1
ATOM 1401 C CA . ASP A 1 188 ? 17.207 0.466 -24.059 1.00 92.50 188 ASP A CA 1
ATOM 1402 C C . ASP A 1 188 ? 15.826 0.819 -24.639 1.00 92.50 188 ASP A C 1
ATOM 1404 O O . ASP A 1 188 ? 14.922 1.305 -23.966 1.00 92.50 188 ASP A O 1
ATOM 1408 N N . VAL A 1 189 ? 15.641 0.578 -25.946 1.00 95.56 189 VAL A N 1
ATOM 1409 C CA . VAL A 1 189 ? 14.315 0.626 -26.596 1.00 95.56 189 VAL A CA 1
ATOM 1410 C C . VAL A 1 189 ? 13.874 -0.772 -27.000 1.00 95.56 189 VAL A C 1
ATOM 1412 O O . VAL A 1 189 ? 14.470 -1.400 -27.881 1.00 95.56 189 VAL A O 1
ATOM 1415 N N . ILE A 1 190 ? 12.774 -1.248 -26.431 1.00 94.94 190 ILE A N 1
ATOM 1416 C CA . ILE A 1 190 ? 12.314 -2.624 -26.595 1.00 94.94 190 ILE A CA 1
ATOM 1417 C C . ILE A 1 190 ? 10.920 -2.636 -27.220 1.00 94.94 190 ILE A C 1
ATOM 1419 O O . ILE A 1 190 ? 10.009 -1.962 -26.757 1.00 94.94 190 ILE A O 1
ATOM 1423 N N . PHE A 1 191 ? 10.744 -3.426 -28.280 1.00 94.12 191 PHE A N 1
ATOM 1424 C CA . PHE A 1 191 ? 9.458 -3.624 -28.948 1.00 94.12 191 PHE A CA 1
ATOM 1425 C C . PHE A 1 191 ? 9.039 -5.088 -28.911 1.00 94.12 191 PHE A C 1
ATOM 1427 O O . PHE A 1 191 ? 9.784 -5.941 -29.400 1.00 94.12 191 PHE A O 1
ATOM 1434 N N . GLY A 1 192 ? 7.821 -5.378 -28.469 1.00 90.19 192 GLY A N 1
ATOM 1435 C CA . GLY A 1 192 ? 7.137 -6.624 -28.786 1.00 90.19 192 GLY A CA 1
ATOM 1436 C C . GLY A 1 192 ? 6.768 -6.706 -30.272 1.00 90.19 192 GLY A C 1
ATOM 1437 O O . GLY A 1 192 ? 6.701 -5.707 -31.010 1.00 90.19 192 GLY A O 1
ATOM 1438 N N . ALA A 1 193 ? 6.606 -7.930 -30.780 1.00 80.75 193 ALA A N 1
ATOM 1439 C CA . ALA A 1 193 ? 6.333 -8.144 -32.198 1.00 80.75 193 ALA A CA 1
ATOM 1440 C C . ALA A 1 193 ? 5.478 -9.371 -32.513 1.00 80.75 193 ALA A C 1
ATOM 1442 O O . ALA A 1 193 ? 5.579 -10.441 -31.914 1.00 80.75 193 ALA A O 1
ATOM 1443 N N . ASN A 1 194 ? 4.795 -9.260 -33.657 1.00 72.94 194 ASN A N 1
ATOM 1444 C CA . ASN A 1 194 ? 4.004 -10.305 -34.314 1.00 72.94 194 ASN A CA 1
ATOM 1445 C C . ASN A 1 194 ? 2.696 -10.693 -33.597 1.00 72.94 194 ASN A C 1
ATOM 1447 O O . ASN A 1 194 ? 2.155 -11.750 -33.931 1.00 72.94 194 ASN A O 1
ATOM 1451 N N . GLY A 1 195 ? 2.178 -9.873 -32.675 1.00 76.00 195 GLY A N 1
ATOM 1452 C CA . GLY A 1 195 ? 0.907 -10.150 -31.993 1.00 76.00 195 GLY A CA 1
ATOM 1453 C C . GLY A 1 195 ? 0.975 -11.359 -31.062 1.00 76.00 195 GLY A C 1
ATOM 1454 O O . GLY A 1 195 ? 0.035 -12.151 -31.006 1.00 76.00 195 GLY A O 1
ATOM 1455 N N . ALA A 1 196 ? 2.140 -11.609 -30.466 1.00 78.88 196 ALA A N 1
ATOM 1456 C CA . ALA A 1 196 ? 2.390 -12.776 -29.634 1.00 78.88 196 ALA A CA 1
ATOM 1457 C C . ALA A 1 196 ? 2.553 -12.327 -28.188 1.00 78.88 196 ALA A C 1
ATOM 1459 O O . ALA A 1 196 ? 3.237 -11.345 -27.974 1.00 78.88 196 ALA A O 1
ATOM 1460 N N . ALA A 1 197 ? 2.043 -13.108 -27.233 1.00 81.81 197 ALA A N 1
ATOM 1461 C CA . ALA A 1 197 ? 2.314 -12.909 -25.810 1.00 81.81 197 ALA A CA 1
ATOM 1462 C C . ALA A 1 197 ? 3.827 -12.961 -25.538 1.00 81.81 197 ALA A C 1
ATOM 1464 O O . ALA A 1 197 ? 4.452 -14.024 -25.667 1.00 81.81 197 ALA A O 1
ATOM 1465 N N . ASN A 1 198 ? 4.429 -11.810 -25.257 1.00 81.81 198 ASN A N 1
ATOM 1466 C CA . ASN A 1 198 ? 5.852 -11.622 -25.033 1.00 81.81 198 ASN A CA 1
ATOM 1467 C C . ASN A 1 198 ? 6.172 -11.573 -23.537 1.00 81.81 198 ASN A C 1
ATOM 1469 O O . ASN A 1 198 ? 5.365 -11.167 -22.712 1.00 81.81 198 ASN A O 1
ATOM 1473 N N . GLN A 1 199 ? 7.370 -12.039 -23.190 1.00 86.56 199 GLN A N 1
ATOM 1474 C CA . GLN A 1 199 ? 7.948 -11.864 -21.856 1.00 86.56 199 GLN A CA 1
ATOM 1475 C C . GLN A 1 199 ? 9.145 -10.938 -22.011 1.00 86.56 199 GLN A C 1
ATOM 1477 O O . GLN A 1 199 ? 10.064 -11.273 -22.763 1.00 86.56 199 GLN A O 1
ATOM 1482 N N . ILE A 1 200 ? 9.107 -9.779 -21.370 1.00 87.56 200 ILE A N 1
ATOM 1483 C CA . ILE A 1 200 ? 10.099 -8.720 -21.534 1.00 87.56 200 ILE A CA 1
ATOM 1484 C C . ILE A 1 200 ? 10.621 -8.333 -20.153 1.00 87.56 200 ILE A C 1
ATOM 1486 O O . ILE A 1 200 ? 9.828 -8.044 -19.265 1.00 87.56 200 ILE A O 1
ATOM 1490 N N . ASN A 1 201 ? 11.939 -8.327 -19.980 1.00 90.31 201 ASN A N 1
ATOM 1491 C CA . ASN A 1 201 ? 12.615 -7.724 -18.835 1.00 90.31 201 ASN A CA 1
ATOM 1492 C C . ASN A 1 201 ? 13.664 -6.736 -19.367 1.00 90.31 201 ASN A C 1
ATOM 1494 O O . ASN A 1 201 ? 14.562 -7.184 -20.090 1.00 90.31 201 ASN A O 1
ATOM 1498 N N . GLY A 1 202 ? 13.481 -5.441 -19.077 1.00 89.62 202 GLY A N 1
ATOM 1499 C CA . GLY A 1 202 ? 14.339 -4.338 -19.537 1.00 89.62 202 GLY A CA 1
ATOM 1500 C C . GLY A 1 202 ? 15.714 -4.348 -18.876 1.00 89.62 202 GLY A C 1
ATOM 1501 O O . GLY A 1 202 ? 16.736 -4.331 -19.559 1.00 89.62 202 GLY A O 1
ATOM 1502 N N . GLY A 1 203 ? 15.738 -4.619 -17.574 1.00 87.00 203 GLY A N 1
ATOM 1503 C CA . GLY A 1 203 ? 16.950 -4.917 -16.830 1.00 87.00 203 GLY A CA 1
ATOM 1504 C C . GLY A 1 203 ? 17.290 -3.822 -15.835 1.00 87.00 203 GLY A C 1
ATOM 1505 O O . GLY A 1 203 ? 16.772 -3.839 -14.723 1.00 87.00 203 GLY A O 1
ATOM 1506 N N . GLY A 1 204 ? 18.245 -2.966 -16.173 1.00 86.75 204 GLY A N 1
ATOM 1507 C CA . GLY A 1 204 ? 18.713 -1.889 -15.305 1.00 86.75 204 GLY A CA 1
ATOM 1508 C C . GLY A 1 204 ? 18.891 -0.602 -16.106 1.00 86.75 204 GLY A C 1
ATOM 1509 O O . GLY A 1 204 ? 19.145 -0.691 -17.300 1.00 86.75 204 GLY A O 1
ATOM 1510 N N . ASP A 1 205 ? 18.877 0.549 -15.429 1.00 91.62 205 ASP A N 1
ATOM 1511 C CA . ASP A 1 205 ? 18.784 1.898 -16.017 1.00 91.62 205 ASP A CA 1
ATOM 1512 C C . ASP A 1 205 ? 17.417 2.166 -16.688 1.00 91.62 205 ASP A C 1
ATOM 1514 O O . ASP A 1 205 ? 16.490 1.390 -16.539 1.00 91.62 205 ASP A O 1
ATOM 1518 N N . ALA A 1 206 ? 17.233 3.342 -17.304 1.00 94.81 206 ALA A N 1
ATOM 1519 C CA . ALA A 1 206 ? 15.927 3.797 -17.793 1.00 94.81 206 ALA A CA 1
ATOM 1520 C C . ALA A 1 206 ? 15.585 3.244 -19.188 1.00 94.81 206 ALA A C 1
ATOM 1522 O O . ALA A 1 206 ? 16.127 3.714 -20.201 1.00 94.81 206 ALA A O 1
ATOM 1523 N N . ASP A 1 207 ? 14.625 2.328 -19.240 1.00 95.75 207 ASP A N 1
ATOM 1524 C CA . ASP A 1 207 ? 14.187 1.630 -20.443 1.00 95.75 207 ASP A CA 1
ATOM 1525 C C . ASP A 1 207 ? 12.896 2.185 -21.054 1.00 95.75 207 ASP A C 1
ATOM 1527 O O . ASP A 1 207 ? 12.061 2.818 -20.410 1.00 95.75 207 ASP A O 1
ATOM 1531 N N . TYR A 1 208 ? 12.710 1.932 -22.351 1.00 97.56 208 TYR A N 1
ATOM 1532 C CA . TYR A 1 208 ? 11.511 2.296 -23.106 1.00 97.56 208 TYR A CA 1
ATOM 1533 C C . TYR A 1 208 ? 10.914 1.060 -23.766 1.00 97.56 208 TYR A C 1
ATOM 1535 O O . TYR A 1 208 ? 11.352 0.626 -24.838 1.00 97.56 208 TYR A O 1
ATOM 1543 N N . ILE A 1 209 ? 9.886 0.507 -23.135 1.00 97.38 209 ILE A N 1
ATOM 1544 C CA . ILE A 1 209 ? 9.302 -0.783 -23.469 1.00 97.38 209 ILE A CA 1
ATOM 1545 C C . ILE A 1 209 ? 7.919 -0.592 -24.090 1.00 97.38 209 ILE A C 1
ATOM 1547 O O . ILE A 1 209 ? 7.030 0.016 -23.503 1.00 97.38 209 ILE A O 1
ATOM 1551 N N . TYR A 1 210 ? 7.738 -1.153 -25.284 1.00 96.44 210 TYR A N 1
ATOM 1552 C CA . TYR A 1 210 ? 6.492 -1.133 -26.045 1.00 96.44 210 TYR A CA 1
ATOM 1553 C C . TYR A 1 210 ? 6.067 -2.575 -26.349 1.00 96.44 210 TYR A C 1
ATOM 1555 O O . TYR A 1 210 ? 6.612 -3.175 -27.280 1.00 96.44 210 TYR A O 1
ATOM 1563 N N . GLY A 1 211 ? 5.116 -3.135 -25.600 1.00 93.31 211 GLY A N 1
ATOM 1564 C CA . GLY A 1 211 ? 4.594 -4.499 -25.792 1.00 93.31 211 GLY A CA 1
ATOM 1565 C C . GLY A 1 211 ? 3.857 -4.658 -27.126 1.00 93.31 211 GLY A C 1
ATOM 1566 O O . GLY A 1 211 ? 4.245 -5.459 -27.982 1.00 93.31 211 GLY A O 1
ATOM 1567 N N . ARG A 1 212 ? 2.967 -3.703 -27.414 1.00 93.25 212 ARG A N 1
ATOM 1568 C CA . ARG A 1 212 ? 2.152 -3.595 -28.633 1.00 93.25 212 ARG A CA 1
ATOM 1569 C C . ARG A 1 212 ? 1.010 -4.610 -28.645 1.00 93.25 212 ARG A C 1
ATOM 1571 O O . ARG A 1 212 ? 0.199 -4.580 -27.747 1.00 93.25 212 ARG A O 1
ATOM 1578 N N . ASP A 1 213 ? 0.849 -5.388 -29.715 1.00 88.69 213 ASP A N 1
ATOM 1579 C CA . ASP A 1 213 ? -0.233 -6.372 -29.811 1.00 88.69 213 ASP A CA 1
ATOM 1580 C C . ASP A 1 213 ? 0.196 -7.654 -29.075 1.00 88.69 213 ASP A C 1
ATOM 1582 O O . ASP A 1 213 ? 1.246 -8.220 -29.411 1.00 88.69 213 ASP A O 1
ATOM 1586 N N . GLY A 1 214 ? -0.664 -8.208 -28.223 1.00 84.12 214 GLY A N 1
ATOM 1587 C CA . GLY A 1 214 ? -0.416 -9.473 -27.530 1.00 84.12 214 GLY A CA 1
ATOM 1588 C C . GLY A 1 214 ? -0.725 -9.376 -26.041 1.00 84.12 214 GLY A C 1
ATOM 1589 O O . GLY A 1 214 ? -0.955 -8.304 -25.525 1.00 84.12 214 GLY A O 1
ATOM 1590 N N . ASN A 1 215 ? -0.764 -10.515 -25.345 1.00 83.25 215 ASN A N 1
ATOM 1591 C CA . ASN A 1 215 ? -0.877 -10.495 -23.886 1.00 83.25 215 ASN A CA 1
ATOM 1592 C C . ASN A 1 215 ? 0.526 -10.544 -23.285 1.00 83.25 215 ASN A C 1
ATOM 1594 O O . ASN A 1 215 ? 1.069 -11.643 -23.103 1.00 83.25 215 ASN A O 1
ATOM 1598 N N . ASP A 1 216 ? 1.126 -9.391 -23.040 1.00 84.44 216 ASP A N 1
ATOM 1599 C CA . ASP A 1 216 ? 2.526 -9.280 -22.667 1.00 84.44 216 ASP A CA 1
ATOM 1600 C C . ASP A 1 216 ? 2.730 -9.294 -21.147 1.00 84.44 216 ASP A C 1
ATOM 1602 O O . ASP A 1 216 ? 1.876 -8.930 -20.343 1.00 84.44 216 ASP A O 1
ATOM 1606 N N . THR A 1 217 ? 3.891 -9.788 -20.726 1.00 87.38 217 THR A N 1
ATOM 1607 C CA . THR A 1 217 ? 4.376 -9.710 -19.346 1.00 87.38 217 THR A CA 1
ATOM 1608 C C . THR A 1 217 ? 5.670 -8.918 -19.356 1.00 87.38 217 THR A C 1
ATOM 1610 O O . THR A 1 217 ? 6.658 -9.364 -19.945 1.00 87.38 217 THR A O 1
ATOM 1613 N N . ILE A 1 218 ? 5.650 -7.748 -18.728 1.00 91.38 218 ILE A N 1
ATOM 1614 C CA . ILE A 1 218 ? 6.692 -6.733 -18.829 1.00 91.38 218 ILE A CA 1
ATOM 1615 C C . ILE A 1 218 ? 7.229 -6.423 -17.433 1.00 91.38 218 ILE A C 1
ATOM 1617 O O . ILE A 1 218 ? 6.493 -5.990 -16.555 1.00 91.38 218 ILE A O 1
ATOM 1621 N N . THR A 1 219 ? 8.521 -6.635 -17.233 1.00 93.56 219 THR A N 1
ATOM 1622 C CA . THR A 1 219 ? 9.287 -6.122 -16.096 1.00 93.56 219 THR A CA 1
ATOM 1623 C C . THR A 1 219 ? 10.149 -4.981 -16.623 1.00 93.56 219 THR A C 1
ATOM 1625 O O . THR A 1 219 ? 10.938 -5.221 -17.537 1.00 93.56 219 THR A O 1
ATOM 1628 N N . GLY A 1 220 ? 9.991 -3.770 -16.085 1.00 93.31 220 GLY A N 1
ATOM 1629 C CA . GLY A 1 220 ? 10.911 -2.663 -16.370 1.00 93.31 220 GLY A CA 1
ATOM 1630 C C . GLY A 1 220 ? 12.306 -3.039 -15.883 1.00 93.31 220 GLY A C 1
ATOM 1631 O O . GLY A 1 220 ? 13.171 -3.427 -16.668 1.00 93.31 220 GLY A O 1
ATOM 1632 N N . GLY A 1 221 ? 12.418 -3.192 -14.568 1.00 89.69 221 GLY A N 1
ATOM 1633 C CA . GLY A 1 221 ? 13.652 -3.577 -13.910 1.00 89.69 221 GLY A CA 1
ATOM 1634 C C . GLY A 1 221 ? 14.026 -2.500 -12.910 1.00 89.69 221 GLY A C 1
ATOM 1635 O O . GLY A 1 221 ? 13.143 -1.936 -12.283 1.00 89.69 221 GLY A O 1
ATOM 1636 N N . ALA A 1 222 ? 15.318 -2.255 -12.718 1.00 88.69 222 ALA A N 1
ATOM 1637 C CA . ALA A 1 222 ? 15.776 -1.149 -11.886 1.00 88.69 222 ALA A CA 1
ATOM 1638 C C . ALA A 1 222 ? 15.976 0.103 -12.740 1.00 88.69 222 ALA A C 1
ATOM 1640 O O . ALA A 1 222 ? 16.766 0.058 -13.669 1.00 88.69 222 ALA A O 1
ATOM 1641 N N . GLY A 1 223 ? 15.415 1.245 -12.368 1.00 93.06 223 GLY A N 1
ATOM 1642 C CA . GLY A 1 223 ? 15.536 2.464 -13.169 1.00 93.06 223 GLY A CA 1
ATOM 1643 C C . GLY A 1 223 ? 14.194 3.167 -13.265 1.00 93.06 223 GLY A C 1
ATOM 1644 O O . GLY A 1 223 ? 13.233 2.731 -12.654 1.00 93.06 223 GLY A O 1
ATOM 1645 N N . ASP A 1 224 ? 14.144 4.288 -13.979 1.00 96.56 224 ASP A N 1
ATOM 1646 C CA . ASP A 1 224 ? 12.875 4.978 -14.220 1.00 96.56 224 ASP A CA 1
ATOM 1647 C C . ASP A 1 224 ? 12.385 4.600 -15.620 1.00 96.56 224 ASP A C 1
ATOM 1649 O O . ASP A 1 224 ? 12.797 5.223 -16.611 1.00 96.56 224 ASP A O 1
ATOM 1653 N N . ASP A 1 225 ? 11.535 3.577 -15.711 1.00 97.62 225 ASP A N 1
ATOM 1654 C CA . ASP A 1 225 ? 11.170 2.980 -16.992 1.00 97.62 225 ASP A CA 1
ATOM 1655 C C . ASP A 1 225 ? 9.910 3.598 -17.598 1.00 97.62 225 ASP A C 1
ATOM 1657 O O . ASP A 1 225 ? 9.007 4.105 -16.929 1.00 97.62 225 ASP A O 1
ATOM 1661 N N . TYR A 1 226 ? 9.819 3.545 -18.924 1.00 98.00 226 TYR A N 1
ATOM 1662 C CA . TYR A 1 226 ? 8.598 3.813 -19.667 1.00 98.00 226 TYR A CA 1
ATOM 1663 C C . TYR A 1 226 ? 8.032 2.502 -20.205 1.00 98.00 226 TYR A C 1
ATOM 1665 O O . TYR A 1 226 ? 8.652 1.858 -21.051 1.00 98.00 226 TYR A O 1
ATOM 1673 N N . ILE A 1 227 ? 6.825 2.142 -19.771 1.00 98.19 227 ILE A N 1
ATOM 1674 C CA . ILE A 1 227 ? 6.133 0.915 -20.168 1.00 98.19 227 ILE A CA 1
ATOM 1675 C C . ILE A 1 227 ? 4.814 1.264 -20.865 1.00 98.19 227 ILE A C 1
ATOM 1677 O O . ILE A 1 227 ? 3.922 1.904 -20.303 1.00 98.19 227 ILE A O 1
ATOM 1681 N N . ASP A 1 228 ? 4.676 0.803 -22.102 1.00 97.38 228 ASP A N 1
ATOM 1682 C CA . ASP A 1 228 ? 3.439 0.806 -22.882 1.00 97.38 228 ASP A CA 1
ATOM 1683 C C . ASP A 1 228 ? 3.084 -0.645 -23.224 1.00 97.38 228 ASP A C 1
ATOM 1685 O O . ASP A 1 228 ? 3.755 -1.250 -24.064 1.00 97.38 228 ASP A O 1
ATOM 1689 N N . GLY A 1 229 ? 2.086 -1.217 -22.540 1.00 93.56 229 GLY A N 1
ATOM 1690 C CA . GLY A 1 229 ? 1.648 -2.603 -22.762 1.00 93.56 229 GLY A CA 1
ATOM 1691 C C . GLY A 1 229 ? 1.080 -2.772 -24.166 1.00 93.56 229 GLY A C 1
ATOM 1692 O O . GLY A 1 229 ? 1.660 -3.482 -24.980 1.00 93.56 229 GLY A O 1
ATOM 1693 N N . GLY A 1 230 ? 0.090 -1.954 -24.510 1.00 93.69 230 GLY A N 1
ATOM 1694 C CA . GLY A 1 230 ? -0.406 -1.790 -25.870 1.00 93.69 230 GLY A CA 1
ATOM 1695 C C . GLY A 1 230 ? -1.854 -2.242 -26.021 1.00 93.69 230 GLY A C 1
ATOM 1696 O O . GLY A 1 230 ? -2.739 -1.745 -25.331 1.00 93.69 230 GLY A O 1
ATOM 1697 N N . ASP A 1 231 ? -2.115 -3.080 -27.020 1.00 87.06 231 ASP A N 1
ATOM 1698 C CA . ASP A 1 231 ? -3.434 -3.658 -27.267 1.00 87.06 231 ASP A CA 1
ATOM 1699 C C . ASP A 1 231 ? -3.471 -5.087 -26.692 1.00 87.06 231 ASP A C 1
ATOM 1701 O O . ASP A 1 231 ? -2.501 -5.824 -26.805 1.00 87.06 231 ASP A O 1
ATOM 1705 N N . ASP A 1 232 ? -4.656 -5.525 -26.257 1.00 84.81 232 ASP A N 1
ATOM 1706 C CA . ASP A 1 232 ? -4.937 -6.811 -25.595 1.00 84.81 232 ASP A CA 1
ATOM 1707 C C . ASP A 1 232 ? -4.781 -6.755 -24.063 1.00 84.81 232 ASP A C 1
ATOM 1709 O O . ASP A 1 232 ? -5.390 -5.868 -23.474 1.00 84.81 232 ASP A O 1
ATOM 1713 N N . VAL A 1 233 ? -4.207 -7.766 -23.396 1.00 81.56 233 VAL A N 1
ATOM 1714 C CA . VAL A 1 233 ? -4.213 -7.854 -21.920 1.00 81.56 233 VAL A CA 1
ATOM 1715 C C . VAL A 1 233 ? -2.803 -8.037 -21.395 1.00 81.56 233 VAL A C 1
ATOM 1717 O O . VAL A 1 233 ? -2.271 -9.152 -21.456 1.00 81.56 233 VAL A O 1
ATOM 1720 N N . ASP A 1 234 ? -2.277 -6.984 -20.785 1.00 83.94 234 ASP A N 1
ATOM 1721 C CA . ASP A 1 234 ? -0.880 -6.892 -20.383 1.00 83.94 234 ASP A CA 1
ATOM 1722 C C . ASP A 1 234 ? -0.690 -6.894 -18.864 1.00 83.94 234 ASP A C 1
ATOM 1724 O O . ASP A 1 234 ? -1.577 -6.535 -18.077 1.00 83.94 234 ASP A O 1
ATOM 1728 N N . VAL A 1 235 ? 0.501 -7.324 -18.447 1.00 87.50 235 VAL A N 1
ATOM 1729 C CA . VAL A 1 235 ? 0.923 -7.404 -17.047 1.00 87.50 235 VAL A CA 1
ATOM 1730 C C . VAL A 1 235 ? 2.249 -6.671 -16.863 1.00 87.50 235 VAL A C 1
ATOM 1732 O O . VAL A 1 235 ? 3.266 -7.115 -17.395 1.00 87.50 235 VAL A O 1
ATOM 1735 N N . ALA A 1 236 ? 2.262 -5.605 -16.062 1.00 90.88 236 ALA A N 1
ATOM 1736 C CA . ALA A 1 236 ? 3.491 -5.004 -15.540 1.00 90.88 236 ALA A CA 1
ATOM 1737 C C . ALA A 1 236 ? 3.906 -5.728 -14.253 1.00 90.88 236 ALA A C 1
ATOM 1739 O O . ALA A 1 236 ? 3.053 -6.018 -13.418 1.00 90.88 236 ALA A O 1
ATOM 1740 N N . VAL A 1 237 ? 5.185 -6.058 -14.089 1.00 89.94 237 VAL A N 1
ATOM 1741 C CA . VAL A 1 237 ? 5.693 -6.859 -12.966 1.00 89.94 237 VAL A CA 1
ATOM 1742 C C . VAL A 1 237 ? 6.654 -6.039 -12.116 1.00 89.94 237 VAL A C 1
ATOM 1744 O O . VAL A 1 237 ? 7.662 -5.560 -12.626 1.00 89.94 237 VAL A O 1
ATOM 1747 N N . PHE A 1 238 ? 6.371 -6.000 -10.819 1.00 86.19 238 PHE A N 1
ATOM 1748 C CA . PHE A 1 238 ? 7.114 -5.317 -9.768 1.00 86.19 238 PHE A CA 1
ATOM 1749 C C . PHE A 1 238 ? 7.659 -6.339 -8.760 1.00 86.19 238 PHE A C 1
ATOM 1751 O O . PHE A 1 238 ? 7.112 -7.437 -8.601 1.00 86.19 238 PHE A O 1
ATOM 1758 N N . THR A 1 239 ? 8.777 -6.026 -8.103 1.00 84.75 239 THR A N 1
ATOM 1759 C CA . THR A 1 239 ? 9.506 -6.992 -7.263 1.00 84.75 239 THR A CA 1
ATOM 1760 C C . THR A 1 239 ? 9.109 -6.983 -5.783 1.00 84.75 239 THR A C 1
ATOM 1762 O O . THR A 1 239 ? 9.523 -7.884 -5.050 1.00 84.75 239 THR A O 1
ATOM 1765 N N . GLY A 1 240 ? 8.360 -5.978 -5.327 1.00 76.94 240 GLY A N 1
ATOM 1766 C CA . GLY A 1 240 ? 7.866 -5.772 -3.957 1.00 76.94 240 GLY A CA 1
ATOM 1767 C C . GLY A 1 240 ? 6.375 -6.033 -3.805 1.00 76.94 240 GLY A C 1
ATOM 1768 O O . GLY A 1 240 ? 5.701 -6.355 -4.783 1.00 76.94 240 GLY A O 1
ATOM 1769 N N . ASP A 1 241 ? 5.879 -5.924 -2.577 1.00 80.25 241 ASP A N 1
ATOM 1770 C CA . ASP A 1 241 ? 4.453 -6.038 -2.254 1.00 80.25 241 ASP A CA 1
ATOM 1771 C C . ASP A 1 241 ? 3.713 -4.765 -2.707 1.00 80.25 241 ASP A C 1
ATOM 1773 O O . ASP A 1 241 ? 4.338 -3.728 -2.889 1.00 80.25 241 ASP A O 1
ATOM 1777 N N . CYS A 1 242 ? 2.395 -4.801 -2.918 1.00 80.31 242 CYS A N 1
ATOM 1778 C CA . CYS A 1 242 ? 1.670 -3.626 -3.436 1.00 80.31 242 CYS A CA 1
ATOM 1779 C C . CYS A 1 242 ? 1.865 -2.350 -2.593 1.00 80.31 242 CYS A C 1
ATOM 1781 O O . CYS A 1 242 ? 1.989 -1.262 -3.153 1.00 80.31 242 CYS A O 1
ATOM 1783 N N . ASP A 1 243 ? 1.944 -2.502 -1.269 1.00 78.38 243 ASP A N 1
ATOM 1784 C CA . ASP A 1 243 ? 2.106 -1.395 -0.317 1.00 78.38 243 ASP A CA 1
ATOM 1785 C C . ASP A 1 243 ? 3.542 -0.828 -0.281 1.00 78.38 243 ASP A C 1
ATOM 1787 O O . ASP A 1 243 ? 3.788 0.188 0.363 1.00 78.38 243 ASP A O 1
ATOM 1791 N N . ASP A 1 244 ? 4.491 -1.442 -1.001 1.00 78.38 244 ASP A N 1
ATOM 1792 C CA . ASP A 1 244 ? 5.839 -0.897 -1.212 1.00 78.38 244 ASP A CA 1
ATOM 1793 C C . ASP A 1 244 ? 5.862 0.250 -2.250 1.00 78.38 244 ASP A C 1
ATOM 1795 O O . ASP A 1 244 ? 6.931 0.812 -2.511 1.00 78.38 244 ASP A O 1
ATOM 1799 N N . TYR A 1 245 ? 4.719 0.576 -2.876 1.00 80.00 245 TYR A N 1
ATOM 1800 C CA . TYR A 1 245 ? 4.649 1.508 -4.001 1.00 80.00 245 TYR A CA 1
ATOM 1801 C C . TYR A 1 245 ? 3.615 2.618 -3.826 1.00 80.00 245 TYR A C 1
ATOM 1803 O O . TYR A 1 245 ? 2.431 2.380 -3.577 1.00 80.00 245 TYR A O 1
ATOM 1811 N N . THR A 1 246 ? 4.026 3.840 -4.155 1.00 84.94 246 THR A N 1
ATOM 1812 C CA . THR A 1 246 ? 3.122 4.976 -4.335 1.00 84.94 246 THR A CA 1
ATOM 1813 C C . THR A 1 246 ? 2.682 5.082 -5.796 1.00 84.94 246 THR A C 1
ATOM 1815 O O . THR A 1 246 ? 3.504 5.177 -6.706 1.00 84.94 246 THR A O 1
ATOM 1818 N N . VAL A 1 247 ? 1.367 5.132 -6.044 1.00 87.12 247 VAL A N 1
ATOM 1819 C CA . VAL A 1 247 ? 0.793 5.231 -7.400 1.00 87.12 247 VAL A CA 1
ATOM 1820 C C . VAL A 1 247 ? 0.072 6.559 -7.595 1.00 87.12 247 VAL A C 1
ATOM 1822 O O . VAL A 1 247 ? -0.856 6.896 -6.863 1.00 87.12 247 VAL A O 1
ATOM 1825 N N . THR A 1 248 ? 0.424 7.288 -8.654 1.00 87.94 248 THR A N 1
ATOM 1826 C CA . THR A 1 248 ? -0.324 8.473 -9.099 1.00 87.94 248 THR A CA 1
ATOM 1827 C C . THR A 1 248 ? -0.822 8.304 -10.528 1.00 87.94 248 THR A C 1
ATOM 1829 O O . THR A 1 248 ? -0.158 7.697 -11.365 1.00 87.94 248 THR A O 1
ATOM 1832 N N . VAL A 1 249 ? -2.010 8.841 -10.830 1.00 87.94 249 VAL A N 1
ATOM 1833 C CA . VAL A 1 249 ? -2.628 8.716 -12.159 1.00 87.94 249 VAL A CA 1
ATOM 1834 C C . VAL A 1 249 ? -2.936 10.086 -12.735 1.00 87.94 249 VAL A C 1
ATOM 1836 O O . VAL A 1 249 ? -3.697 10.866 -12.164 1.00 87.94 249 VAL A O 1
ATOM 1839 N N . THR A 1 250 ? -2.384 10.378 -13.911 1.00 90.06 250 THR A N 1
ATOM 1840 C CA . THR A 1 250 ? -2.658 11.617 -14.646 1.00 90.06 250 THR A CA 1
ATOM 1841 C C . THR A 1 250 ? -3.055 11.303 -16.083 1.00 90.06 250 THR A C 1
ATOM 1843 O O . THR A 1 250 ? -2.231 10.917 -16.902 1.00 90.06 250 THR A O 1
ATOM 1846 N N . ASN A 1 251 ? -4.329 11.528 -16.426 1.00 86.81 251 ASN A N 1
ATOM 1847 C CA . ASN A 1 251 ? -4.880 11.275 -17.769 1.00 86.81 251 ASN A CA 1
ATOM 1848 C C . ASN A 1 251 ? -4.652 9.835 -18.285 1.00 86.81 251 ASN A C 1
ATOM 1850 O O . ASN A 1 251 ? -4.395 9.654 -19.474 1.00 86.81 251 ASN A O 1
ATOM 1854 N N . GLY A 1 252 ? -4.751 8.831 -17.406 1.00 81.38 252 GLY A N 1
ATOM 1855 C CA . GLY A 1 252 ? -4.540 7.417 -17.753 1.00 81.38 252 GLY A CA 1
ATOM 1856 C C . GLY A 1 252 ? -3.071 6.999 -17.866 1.00 81.38 252 GLY A C 1
ATOM 1857 O O . GLY A 1 252 ? -2.794 5.891 -18.306 1.00 81.38 252 GLY A O 1
ATOM 1858 N N . VAL A 1 253 ? -2.143 7.883 -17.489 1.00 91.38 253 VAL A N 1
ATOM 1859 C CA . VAL A 1 253 ? -0.729 7.559 -17.288 1.00 91.38 253 VAL A CA 1
ATOM 1860 C C . VAL A 1 253 ? -0.511 7.314 -15.804 1.00 91.38 253 VAL A C 1
ATOM 1862 O O . VAL A 1 253 ? -0.846 8.185 -14.995 1.00 91.38 253 VAL A O 1
ATOM 1865 N N . TYR A 1 254 ? 0.029 6.148 -15.473 1.00 93.88 254 TYR A N 1
ATOM 1866 C CA . TYR A 1 254 ? 0.374 5.757 -14.114 1.00 93.88 254 TYR A CA 1
ATOM 1867 C C . TYR A 1 254 ? 1.840 6.092 -13.865 1.00 93.88 254 TYR A C 1
ATOM 1869 O O . TYR A 1 254 ? 2.693 5.754 -14.680 1.00 93.88 254 TYR A O 1
ATOM 1877 N N . THR A 1 255 ? 2.127 6.756 -12.753 1.00 96.06 255 THR A N 1
ATOM 1878 C CA . THR A 1 255 ? 3.481 6.889 -12.217 1.00 96.06 255 THR A CA 1
ATOM 1879 C C . THR A 1 255 ? 3.541 6.072 -10.938 1.00 96.06 255 THR A C 1
ATOM 1881 O O . THR A 1 255 ? 2.761 6.340 -10.021 1.00 96.06 255 THR A O 1
ATOM 1884 N N . ILE A 1 256 ? 4.403 5.059 -10.923 1.00 94.75 256 ILE A N 1
ATOM 1885 C CA . ILE A 1 256 ? 4.527 4.065 -9.856 1.00 94.75 256 ILE A CA 1
ATOM 1886 C C . ILE A 1 256 ? 5.922 4.219 -9.267 1.00 94.75 256 ILE A C 1
ATOM 1888 O O . ILE A 1 256 ? 6.910 3.995 -9.957 1.00 94.75 256 ILE A O 1
ATOM 1892 N N . THR A 1 257 ? 5.992 4.642 -8.014 1.00 93.62 257 THR A N 1
ATOM 1893 C CA . THR A 1 257 ? 7.246 4.911 -7.313 1.00 93.62 257 THR A CA 1
ATOM 1894 C C . THR A 1 257 ? 7.495 3.811 -6.297 1.00 93.62 257 THR A C 1
ATOM 1896 O O . THR A 1 257 ? 6.642 3.579 -5.448 1.00 93.62 257 THR A O 1
ATOM 1899 N N . ASP A 1 258 ? 8.651 3.156 -6.370 1.00 87.19 258 ASP A N 1
ATOM 1900 C CA . ASP A 1 258 ? 9.116 2.198 -5.365 1.00 87.19 258 ASP A CA 1
ATOM 1901 C C . ASP A 1 258 ? 9.688 2.920 -4.132 1.00 87.19 258 ASP A C 1
ATOM 1903 O O . ASP A 1 258 ? 10.756 3.549 -4.194 1.00 87.19 258 ASP A O 1
ATOM 1907 N N . ASP A 1 259 ? 8.989 2.797 -3.003 1.00 84.38 259 ASP A N 1
ATOM 1908 C CA . ASP A 1 259 ? 9.299 3.481 -1.744 1.00 84.38 259 ASP A CA 1
ATOM 1909 C C . ASP A 1 259 ? 10.309 2.704 -0.876 1.00 84.38 259 ASP A C 1
ATOM 1911 O O . ASP A 1 259 ? 10.769 3.183 0.172 1.00 84.38 259 ASP A O 1
ATOM 1915 N N . ARG A 1 260 ? 10.730 1.507 -1.309 1.00 86.44 260 ARG A N 1
ATOM 1916 C CA . ARG A 1 260 ? 11.732 0.712 -0.589 1.00 86.44 260 ARG A CA 1
ATOM 1917 C C . ARG A 1 260 ? 13.107 1.364 -0.662 1.00 86.44 260 ARG A C 1
ATOM 1919 O O . ARG A 1 260 ? 13.483 2.075 -1.592 1.00 86.44 260 ARG A O 1
ATOM 1926 N N . ALA A 1 261 ? 13.945 1.052 0.325 1.00 78.06 261 ALA A N 1
ATOM 1927 C CA . ALA A 1 261 ? 15.291 1.605 0.409 1.00 78.06 261 ALA A CA 1
ATOM 1928 C C . ALA A 1 261 ? 16.130 1.305 -0.851 1.00 78.06 261 ALA A C 1
ATOM 1930 O O . ALA A 1 261 ? 16.504 0.160 -1.109 1.00 78.06 261 ALA A O 1
ATOM 1931 N N . GLY A 1 262 ? 16.509 2.368 -1.565 1.00 77.62 262 GLY A N 1
ATOM 1932 C CA . GLY A 1 262 ? 17.292 2.287 -2.799 1.00 77.62 262 GLY A CA 1
ATOM 1933 C C . GLY A 1 262 ? 16.466 2.057 -4.063 1.00 77.62 262 GLY A C 1
ATOM 1934 O O . GLY A 1 262 ? 17.096 1.832 -5.091 1.00 77.62 262 GLY A O 1
ATOM 1935 N N . SER A 1 263 ? 15.131 2.113 -3.963 1.00 87.38 263 SER A N 1
ATOM 1936 C CA . SER A 1 263 ? 14.148 1.965 -5.044 1.00 87.38 263 SER A CA 1
ATOM 1937 C C . SER A 1 263 ? 14.541 0.879 -6.050 1.00 87.38 263 SER A C 1
ATOM 1939 O O . SER A 1 263 ? 14.928 1.209 -7.171 1.00 87.38 263 SER A O 1
ATOM 1941 N N . PRO A 1 264 ? 14.534 -0.408 -5.641 1.00 84.31 264 PRO A N 1
ATOM 1942 C CA . PRO A 1 264 ? 14.927 -1.522 -6.503 1.00 84.31 264 PRO A CA 1
ATOM 1943 C C . PRO A 1 264 ? 14.264 -1.548 -7.884 1.00 84.31 264 PRO A C 1
ATOM 1945 O O . PRO A 1 264 ? 14.921 -2.004 -8.814 1.00 84.31 264 PRO A O 1
ATOM 1948 N N . ASP A 1 265 ? 13.028 -1.051 -7.996 1.00 87.56 265 ASP A N 1
ATOM 1949 C CA . ASP A 1 265 ? 12.284 -0.921 -9.255 1.00 87.56 265 ASP A CA 1
ATOM 1950 C C . ASP A 1 265 ? 12.135 0.545 -9.732 1.00 87.56 265 ASP A C 1
ATOM 1952 O O . ASP A 1 265 ? 11.477 0.804 -10.723 1.00 87.56 265 ASP A O 1
ATOM 1956 N N . GLY A 1 266 ? 12.723 1.523 -9.031 1.00 93.38 266 GLY A N 1
ATOM 1957 C CA . GLY A 1 266 ? 12.718 2.944 -9.419 1.00 93.38 266 GLY A CA 1
ATOM 1958 C C . GLY A 1 266 ? 11.339 3.623 -9.515 1.00 93.38 266 GLY A C 1
ATOM 1959 O O . GLY A 1 266 ? 10.454 3.371 -8.694 1.00 93.38 266 GLY A O 1
ATOM 1960 N N . THR A 1 267 ? 11.204 4.602 -10.422 1.00 96.88 267 THR A N 1
ATOM 1961 C CA . THR A 1 267 ? 9.951 5.337 -10.684 1.00 96.88 267 THR A CA 1
ATOM 1962 C C . THR A 1 267 ? 9.478 5.135 -12.122 1.00 96.88 267 THR A C 1
ATOM 1964 O O . THR A 1 267 ? 9.895 5.843 -13.043 1.00 96.88 267 THR A O 1
ATOM 1967 N N . ASP A 1 268 ? 8.519 4.234 -12.296 1.00 97.56 268 ASP A N 1
ATOM 1968 C CA . ASP A 1 268 ? 8.037 3.813 -13.605 1.00 97.56 268 ASP A CA 1
ATOM 1969 C C . ASP A 1 268 ? 6.855 4.641 -14.101 1.00 97.56 268 ASP A C 1
ATOM 1971 O O . ASP A 1 268 ? 5.945 5.020 -13.360 1.00 97.56 268 ASP A O 1
ATOM 1975 N N . THR A 1 269 ? 6.829 4.878 -15.410 1.00 97.50 269 THR A N 1
ATOM 1976 C CA . THR A 1 269 ? 5.695 5.444 -16.138 1.00 97.50 269 THR A CA 1
ATOM 1977 C C . THR A 1 269 ? 5.014 4.353 -16.953 1.00 97.50 269 THR A C 1
ATOM 1979 O O . THR A 1 269 ? 5.549 3.907 -17.965 1.00 97.50 269 THR A O 1
ATOM 1982 N N . VAL A 1 270 ? 3.803 3.963 -16.557 1.00 97.44 270 VAL A N 1
ATOM 1983 C CA . VAL A 1 270 ? 3.070 2.834 -17.145 1.00 97.44 270 VAL A CA 1
ATOM 1984 C C . VAL A 1 270 ? 1.799 3.306 -17.851 1.00 97.44 270 VAL A C 1
ATOM 1986 O O . VAL A 1 270 ? 1.044 4.141 -17.345 1.00 97.44 270 VAL A O 1
ATOM 1989 N N . THR A 1 271 ? 1.550 2.768 -19.043 1.00 95.81 271 THR A N 1
ATOM 1990 C CA . THR A 1 271 ? 0.363 3.028 -19.869 1.00 95.81 271 THR A CA 1
ATOM 1991 C C . THR A 1 271 ? -0.103 1.765 -20.577 1.00 95.81 271 THR A C 1
ATOM 1993 O O . THR A 1 271 ? 0.709 0.896 -20.870 1.00 95.81 271 THR A O 1
ATOM 1996 N N . ASN A 1 272 ? -1.406 1.691 -20.877 1.00 92.69 272 ASN A N 1
ATOM 1997 C CA . ASN A 1 272 ? -2.018 0.579 -21.614 1.00 92.69 272 ASN A CA 1
ATOM 1998 C C . ASN A 1 272 ? -1.642 -0.797 -21.034 1.00 92.69 272 ASN A C 1
ATOM 2000 O O . ASN A 1 272 ? -1.195 -1.672 -21.760 1.00 92.69 272 ASN A O 1
ATOM 2004 N N . VAL A 1 273 ? -1.752 -0.936 -19.711 1.00 90.62 273 VAL A N 1
ATOM 2005 C CA . VAL A 1 273 ? -1.551 -2.191 -18.981 1.00 90.62 273 VAL A CA 1
ATOM 2006 C C . VAL A 1 273 ? -2.756 -2.411 -18.074 1.00 90.62 273 VAL A C 1
ATOM 2008 O O . VAL A 1 273 ? -3.199 -1.487 -17.390 1.00 90.62 273 VAL A O 1
ATOM 2011 N N . GLU A 1 274 ? -3.283 -3.634 -18.046 1.00 87.19 274 GLU A N 1
ATOM 2012 C CA . GLU A 1 274 ? -4.470 -3.983 -17.261 1.00 87.19 274 GLU A CA 1
ATOM 2013 C C . GLU A 1 274 ? -4.116 -4.468 -15.854 1.00 87.19 274 GLU A C 1
ATOM 2015 O O . GLU A 1 274 ? -4.838 -4.175 -14.897 1.00 87.19 274 GLU A O 1
ATOM 2020 N N . TYR A 1 275 ? -3.013 -5.204 -15.704 1.00 84.25 275 TYR A N 1
ATOM 2021 C CA . TYR A 1 275 ? -2.650 -5.852 -14.446 1.00 84.25 275 TYR A CA 1
ATOM 2022 C C . TYR A 1 275 ? -1.261 -5.453 -13.953 1.00 84.25 275 TYR A C 1
ATOM 2024 O O . TYR A 1 275 ? -0.306 -5.375 -14.720 1.00 84.25 275 TYR A O 1
ATOM 2032 N N . ALA A 1 276 ? -1.149 -5.259 -12.642 1.00 85.94 276 ALA A N 1
ATOM 2033 C CA . ALA A 1 276 ? 0.124 -5.106 -11.951 1.00 85.94 276 ALA A CA 1
ATOM 2034 C C . ALA A 1 276 ? 0.396 -6.382 -11.156 1.00 85.94 276 ALA A C 1
ATOM 2036 O O . ALA A 1 276 ? -0.436 -6.797 -10.351 1.00 85.94 276 ALA A O 1
ATOM 2037 N N . GLN A 1 277 ? 1.531 -7.026 -11.377 1.00 84.94 277 GLN A N 1
ATOM 2038 C CA . GLN A 1 277 ? 1.972 -8.154 -10.580 1.00 84.94 277 GLN A CA 1
ATOM 2039 C C . GLN A 1 277 ? 2.969 -7.682 -9.529 1.00 84.94 277 GLN A C 1
ATOM 2041 O O . GLN A 1 277 ? 4.059 -7.253 -9.882 1.00 84.94 277 GLN A O 1
ATOM 2046 N N . PHE A 1 278 ? 2.622 -7.865 -8.263 1.00 81.69 278 PHE A N 1
ATOM 2047 C CA . PHE A 1 278 ? 3.469 -7.621 -7.098 1.00 81.69 278 PHE A CA 1
ATOM 2048 C C . PHE A 1 278 ? 3.938 -8.947 -6.480 1.00 81.69 278 PHE A C 1
ATOM 2050 O O . PHE A 1 278 ? 3.541 -10.038 -6.912 1.00 81.69 278 PHE A O 1
ATOM 2057 N N . ALA A 1 279 ? 4.784 -8.882 -5.458 1.00 76.38 279 ALA A N 1
ATOM 2058 C CA . ALA A 1 279 ? 5.261 -10.049 -4.724 1.00 76.38 279 ALA A CA 1
ATOM 2059 C C . ALA A 1 279 ? 4.148 -10.730 -3.899 1.00 76.38 279 ALA A C 1
ATOM 2061 O O . ALA A 1 279 ? 4.162 -11.959 -3.754 1.00 76.38 279 ALA A O 1
ATOM 2062 N N . ASP A 1 280 ? 3.147 -9.969 -3.453 1.00 67.88 280 ASP A N 1
ATOM 2063 C CA . ASP A 1 280 ? 1.986 -10.435 -2.692 1.00 67.88 280 ASP A CA 1
ATOM 2064 C C . ASP A 1 280 ? 0.790 -10.848 -3.571 1.00 67.88 280 ASP A C 1
ATOM 2066 O O . ASP A 1 280 ? -0.074 -11.605 -3.121 1.00 67.88 280 ASP A O 1
ATOM 2070 N N . GLY A 1 281 ? 0.756 -10.464 -4.852 1.00 70.31 281 GLY A N 1
ATOM 2071 C CA . GLY A 1 281 ? -0.216 -10.979 -5.821 1.00 70.31 281 GLY A CA 1
ATOM 2072 C C . GLY A 1 281 ? -0.499 -10.045 -6.997 1.00 70.31 281 GLY A C 1
ATOM 2073 O O . GLY A 1 281 ? 0.317 -9.202 -7.347 1.00 70.31 281 GLY A O 1
ATOM 2074 N N . THR A 1 282 ? -1.653 -10.214 -7.648 1.00 76.00 282 THR A N 1
ATOM 2075 C CA . THR A 1 282 ? -2.019 -9.439 -8.848 1.00 76.00 282 THR A CA 1
ATOM 2076 C C . THR A 1 282 ? -3.016 -8.316 -8.545 1.00 76.00 282 THR A C 1
ATOM 2078 O O . THR A 1 282 ? -4.191 -8.564 -8.243 1.00 76.00 282 THR A O 1
ATOM 2081 N N . GLY A 1 283 ? -2.569 -7.074 -8.699 1.00 81.31 283 GLY A N 1
ATOM 2082 C CA . GLY A 1 283 ? -3.398 -5.877 -8.706 1.00 81.31 283 GLY A CA 1
ATOM 2083 C C . GLY A 1 283 ? -4.029 -5.571 -10.071 1.00 81.31 283 GLY A C 1
ATOM 2084 O O . GLY A 1 283 ? -3.691 -6.169 -11.094 1.00 81.31 283 GLY A O 1
ATOM 2085 N N . LEU A 1 284 ? -4.986 -4.643 -10.085 1.00 81.75 284 LEU A N 1
ATOM 2086 C CA . LEU A 1 284 ? -5.733 -4.219 -11.276 1.00 81.75 284 LEU A CA 1
ATOM 2087 C C . LEU A 1 284 ? -5.617 -2.704 -11.465 1.00 81.75 284 LEU A C 1
ATOM 2089 O O . LEU A 1 284 ? -6.045 -1.947 -10.589 1.00 81.75 284 LEU A O 1
ATOM 2093 N N . PHE A 1 285 ? -5.115 -2.269 -12.619 1.00 84.12 285 PHE A N 1
ATOM 2094 C CA . PHE A 1 285 ? -5.102 -0.855 -12.987 1.00 84.12 285 PHE A CA 1
ATOM 2095 C C . PHE A 1 285 ? -6.536 -0.324 -13.148 1.00 84.12 285 PHE A C 1
ATOM 2097 O O . PHE A 1 285 ? -7.416 -0.983 -13.705 1.00 84.12 285 PHE A O 1
ATOM 2104 N N . ASN A 1 286 ? -6.801 0.869 -12.616 1.00 79.56 286 ASN A N 1
ATOM 2105 C CA . ASN A 1 286 ? -8.104 1.531 -12.685 1.00 79.56 286 ASN A CA 1
ATOM 2106 C C . ASN A 1 286 ? -7.959 3.059 -12.805 1.00 79.56 286 ASN A C 1
ATOM 2108 O O . ASN A 1 286 ? -6.856 3.592 -12.726 1.00 79.56 286 ASN A O 1
ATOM 2112 N N . ASP A 1 287 ? -9.070 3.780 -12.983 1.00 76.19 287 ASP A N 1
ATOM 2113 C CA . ASP A 1 287 ? -9.071 5.236 -13.231 1.00 76.19 287 ASP A CA 1
ATOM 2114 C C . ASP A 1 287 ? -8.401 6.080 -12.125 1.00 76.19 287 ASP A C 1
ATOM 2116 O O . ASP A 1 287 ? -8.093 7.252 -12.349 1.00 76.19 287 ASP A O 1
ATOM 2120 N N . THR A 1 288 ? -8.207 5.514 -10.933 1.00 72.88 288 THR A N 1
ATOM 2121 C CA . THR A 1 288 ? -7.701 6.201 -9.736 1.00 72.88 288 THR A CA 1
ATOM 2122 C C . THR A 1 288 ? -6.355 5.678 -9.231 1.00 72.88 288 THR A C 1
ATOM 2124 O O . THR A 1 288 ? -5.764 6.320 -8.373 1.00 72.88 288 THR A O 1
ATOM 2127 N N . GLY A 1 289 ? -5.851 4.557 -9.752 1.00 86.06 289 GLY A N 1
ATOM 2128 C CA . GLY A 1 289 ? -4.607 3.935 -9.293 1.00 86.06 289 GLY A CA 1
ATOM 2129 C C . GLY A 1 289 ? -4.558 2.449 -9.621 1.00 86.06 289 GLY A C 1
ATOM 2130 O O . GLY A 1 289 ? -5.089 2.007 -10.642 1.00 86.06 289 GLY A O 1
ATOM 2131 N N . ILE A 1 290 ? -3.952 1.672 -8.729 1.00 85.00 290 ILE A N 1
ATOM 2132 C CA . ILE A 1 290 ? -3.940 0.210 -8.787 1.00 85.00 290 ILE A CA 1
ATOM 2133 C C . ILE A 1 290 ? -4.771 -0.311 -7.615 1.00 85.00 290 ILE A C 1
ATOM 2135 O O . ILE A 1 290 ? -4.583 0.099 -6.478 1.00 85.00 290 ILE A O 1
ATOM 2139 N N . ALA A 1 291 ? -5.723 -1.201 -7.890 1.00 84.50 291 ALA A N 1
ATOM 2140 C CA . ALA A 1 291 ? -6.368 -1.974 -6.837 1.00 84.50 291 ALA A CA 1
ATOM 2141 C C . ALA A 1 291 ? -5.433 -3.117 -6.449 1.00 84.50 291 ALA A C 1
ATOM 2143 O O . ALA A 1 291 ? -5.203 -3.995 -7.283 1.00 84.50 291 ALA A O 1
ATOM 2144 N N . CYS A 1 292 ? -4.906 -3.098 -5.226 1.00 85.25 292 CYS A N 1
ATOM 2145 C CA . CYS A 1 292 ? -3.917 -4.059 -4.748 1.00 85.25 292 CYS A CA 1
ATOM 2146 C C . CYS A 1 292 ? -4.424 -5.509 -4.783 1.00 85.25 292 CYS A C 1
ATOM 2148 O O . CYS A 1 292 ? -5.634 -5.753 -4.910 1.00 85.25 292 CYS A O 1
ATOM 2150 N N . PRO A 1 293 ? -3.522 -6.501 -4.706 1.00 83.81 293 PRO A N 1
ATOM 2151 C CA . PRO A 1 293 ? -3.888 -7.907 -4.735 1.00 83.81 293 PRO A CA 1
ATOM 2152 C C . PRO A 1 293 ? -4.979 -8.256 -3.720 1.00 83.81 293 PRO A C 1
ATOM 2154 O O . PRO A 1 293 ? -4.863 -8.040 -2.519 1.00 83.81 293 PRO A O 1
ATOM 2157 N N . GLY A 1 294 ? -6.079 -8.806 -4.229 1.00 84.38 294 GLY A N 1
ATOM 2158 C CA . GLY A 1 294 ? -7.222 -9.208 -3.420 1.00 84.38 294 GLY A CA 1
ATOM 2159 C C . GLY A 1 294 ? -7.334 -10.719 -3.270 1.00 84.38 294 GLY A C 1
ATOM 2160 O O . GLY A 1 294 ? -6.449 -11.491 -3.629 1.00 84.38 294 GLY A O 1
ATOM 2161 N N . GLN A 1 295 ? -8.480 -11.162 -2.775 1.00 86.62 295 GLN A N 1
ATOM 2162 C CA . GLN A 1 295 ? -8.773 -12.557 -2.452 1.00 86.62 295 GLN A CA 1
ATOM 2163 C C . GLN A 1 295 ? -9.968 -13.091 -3.246 1.00 86.62 295 GLN A C 1
ATOM 2165 O O . GLN A 1 295 ? -10.882 -12.358 -3.626 1.00 86.62 295 GLN A O 1
ATOM 2170 N N . ASN A 1 296 ? -10.008 -14.405 -3.444 1.00 90.38 296 ASN A N 1
ATOM 2171 C CA . ASN A 1 296 ? -11.205 -15.099 -3.900 1.00 90.38 296 ASN A CA 1
ATOM 2172 C C . ASN A 1 296 ? -11.997 -15.597 -2.690 1.00 90.38 296 ASN A C 1
ATOM 2174 O O . ASN A 1 296 ? -11.505 -16.429 -1.924 1.00 90.38 296 ASN A O 1
ATOM 2178 N N . VAL A 1 297 ? -13.244 -15.152 -2.555 1.00 93.31 297 VAL A N 1
ATOM 2179 C CA . VAL A 1 297 ? -14.138 -15.559 -1.465 1.00 93.31 297 VAL A CA 1
ATOM 2180 C C . VAL A 1 297 ? -15.409 -16.175 -2.033 1.00 93.31 297 VAL A C 1
ATOM 2182 O O . VAL A 1 297 ? -16.147 -15.546 -2.791 1.00 93.31 297 VAL A O 1
ATOM 2185 N N . VAL A 1 298 ? -15.694 -17.415 -1.639 1.00 95.88 298 VAL A N 1
ATOM 2186 C CA . VAL A 1 298 ? -16.993 -18.051 -1.873 1.00 95.88 298 VAL A CA 1
ATOM 2187 C C . VAL A 1 298 ? -17.749 -18.131 -0.562 1.00 95.88 298 VAL A C 1
ATOM 2189 O O . VAL A 1 298 ? -17.274 -18.732 0.401 1.00 95.88 298 VAL A O 1
ATOM 2192 N N . LEU A 1 299 ? -18.957 -17.581 -0.559 1.00 94.81 299 LEU A N 1
ATOM 2193 C CA . LEU A 1 299 ? -19.896 -17.690 0.539 1.00 94.81 299 LEU A CA 1
ATOM 2194 C C . LEU A 1 299 ? -20.859 -18.857 0.279 1.00 94.81 299 LEU A C 1
ATOM 2196 O O . LEU A 1 299 ? -21.738 -18.776 -0.581 1.00 94.81 299 LEU A O 1
ATOM 2200 N N . ALA A 1 300 ? -20.663 -19.965 0.992 1.00 93.62 300 ALA A N 1
ATOM 2201 C CA . ALA A 1 300 ? -21.503 -21.154 0.934 1.00 93.62 300 ALA A CA 1
ATOM 2202 C C . ALA A 1 300 ? -22.531 -21.128 2.076 1.00 93.62 300 ALA A C 1
ATOM 2204 O O . ALA A 1 300 ? -22.185 -21.377 3.229 1.00 93.62 300 ALA A O 1
ATOM 2205 N N . ILE A 1 301 ? -23.791 -20.824 1.766 1.00 91.50 301 ILE A N 1
ATOM 2206 C CA . ILE A 1 301 ? -24.820 -20.518 2.768 1.00 91.50 301 ILE A CA 1
ATOM 2207 C C . ILE A 1 301 ? -25.820 -21.666 2.895 1.00 91.50 301 ILE A C 1
ATOM 2209 O O . ILE A 1 301 ? -26.490 -22.002 1.910 1.00 91.50 301 ILE A O 1
ATOM 2213 N N . ASP A 1 302 ? -25.974 -22.215 4.102 1.00 89.25 302 ASP A N 1
ATOM 2214 C CA . ASP A 1 302 ? -27.162 -22.998 4.425 1.00 89.25 302 ASP A CA 1
ATOM 2215 C C . ASP A 1 302 ? -28.390 -22.082 4.477 1.00 89.25 302 ASP A C 1
ATOM 2217 O O . ASP A 1 302 ? -28.446 -21.121 5.242 1.00 89.25 302 ASP A O 1
ATOM 2221 N N . VAL A 1 303 ? -29.378 -22.378 3.634 1.00 89.06 303 VAL A N 1
ATOM 2222 C CA . VAL A 1 303 ? -30.650 -21.648 3.582 1.00 89.06 303 VAL A CA 1
ATOM 2223 C C . VAL A 1 303 ? -31.805 -22.453 4.172 1.00 89.06 303 VAL A C 1
ATOM 2225 O O . VAL A 1 303 ? -32.955 -22.272 3.762 1.00 89.06 303 VAL A O 1
ATOM 2228 N N . SER A 1 304 ? -31.515 -23.367 5.098 1.00 85.44 304 SER A N 1
ATOM 2229 C CA . SER A 1 304 ? -32.509 -24.089 5.889 1.00 85.44 304 SER A CA 1
ATOM 2230 C C . SER A 1 304 ? -33.370 -23.141 6.740 1.00 85.44 304 SER A C 1
ATOM 2232 O O . SER A 1 304 ? -33.094 -21.953 6.923 1.00 85.44 304 SER A O 1
ATOM 2234 N N . GLY A 1 305 ? -34.484 -23.668 7.253 1.00 81.88 305 GLY A N 1
ATOM 2235 C CA . GLY A 1 305 ? -35.451 -22.878 8.019 1.00 81.88 305 GLY A CA 1
ATOM 2236 C C . GLY A 1 305 ? -34.927 -22.315 9.345 1.00 81.88 305 GLY A C 1
ATOM 2237 O O . GLY A 1 305 ? -35.562 -21.401 9.872 1.00 81.88 305 GLY A O 1
ATOM 2238 N N . SER A 1 306 ? -33.847 -22.876 9.893 1.00 82.94 306 SER A N 1
ATOM 2239 C CA . SER A 1 306 ? -33.234 -22.459 11.159 1.00 82.94 306 SER A CA 1
ATOM 2240 C C . SER A 1 306 ? -32.240 -21.312 11.007 1.00 82.94 306 SER A C 1
ATOM 2242 O O . SER A 1 306 ? -32.083 -20.579 11.968 1.00 82.94 306 SER A O 1
ATOM 2244 N N . MET A 1 307 ? -31.686 -21.090 9.813 1.00 87.00 307 MET A N 1
ATOM 2245 C CA . MET A 1 307 ? -30.695 -20.040 9.517 1.00 87.00 307 MET A CA 1
ATOM 2246 C C . MET A 1 307 ? -31.312 -18.654 9.232 1.00 87.00 307 MET A C 1
ATOM 2248 O O . MET A 1 307 ? -30.706 -17.786 8.599 1.00 87.00 307 MET A O 1
ATOM 2252 N N . GLY A 1 308 ? -32.590 -18.463 9.562 1.00 88.19 308 GLY A N 1
ATOM 2253 C CA . GLY A 1 308 ? -33.376 -17.350 9.033 1.00 88.19 308 GLY A CA 1
ATOM 2254 C C . GLY A 1 308 ? -32.972 -15.980 9.572 1.00 88.19 308 GLY A C 1
ATOM 2255 O O . GLY A 1 308 ? -32.980 -14.998 8.826 1.00 88.19 308 GLY A O 1
ATOM 2256 N N . ASP A 1 309 ? -32.646 -15.907 10.855 1.00 87.38 309 ASP A N 1
ATOM 2257 C CA . ASP A 1 309 ? -32.147 -14.716 11.533 1.00 87.38 309 ASP A CA 1
ATOM 2258 C C . ASP A 1 309 ? -30.690 -14.422 11.175 1.00 87.38 309 ASP A C 1
ATOM 2260 O O . ASP A 1 309 ? -30.354 -13.261 10.942 1.00 87.38 309 ASP A O 1
ATOM 2264 N N . GLU A 1 310 ? -29.860 -15.448 11.007 1.00 89.25 310 GLU A N 1
ATOM 2265 C CA . GLU A 1 310 ? -28.475 -15.316 10.555 1.00 89.25 310 GLU A CA 1
ATOM 2266 C C . GLU A 1 310 ? -28.397 -14.733 9.144 1.00 89.25 310 GLU A C 1
ATOM 2268 O O . GLU A 1 310 ? -27.674 -13.766 8.905 1.00 89.25 310 GLU A O 1
ATOM 2273 N N . ILE A 1 311 ? -29.191 -15.261 8.205 1.00 90.62 311 ILE A N 1
ATOM 2274 C CA . ILE A 1 311 ? -29.259 -14.727 6.837 1.00 90.62 311 ILE A CA 1
ATOM 2275 C C . ILE A 1 311 ? -29.728 -13.269 6.859 1.00 90.62 311 ILE A C 1
ATOM 2277 O O . ILE A 1 311 ? -29.188 -12.438 6.130 1.00 90.62 311 ILE A O 1
ATOM 2281 N N . ALA A 1 312 ? -30.707 -12.934 7.705 1.00 90.56 312 ALA A N 1
ATOM 2282 C CA . ALA A 1 312 ? -31.186 -11.562 7.832 1.00 90.56 312 ALA A CA 1
ATOM 2283 C C . ALA A 1 312 ? -30.120 -10.609 8.404 1.00 90.56 312 ALA A C 1
ATOM 2285 O O . ALA A 1 312 ? -30.113 -9.433 8.031 1.00 90.56 312 ALA A O 1
ATOM 2286 N N . ALA A 1 313 ? -29.233 -11.083 9.283 1.00 86.69 313 ALA A N 1
ATOM 2287 C CA . ALA A 1 313 ? -28.106 -10.302 9.794 1.00 86.69 313 ALA A CA 1
ATOM 2288 C C . ALA A 1 313 ? -27.032 -10.083 8.717 1.00 86.69 313 ALA A C 1
ATOM 2290 O O . ALA A 1 313 ? -26.656 -8.943 8.459 1.00 86.69 313 ALA A O 1
ATOM 2291 N N . VAL A 1 314 ? -26.640 -11.137 7.991 1.00 89.56 314 VAL A N 1
ATOM 2292 C CA . VAL A 1 314 ? -25.707 -11.039 6.849 1.00 89.56 314 VAL A CA 1
ATOM 2293 C C . VAL A 1 314 ? -26.231 -10.075 5.774 1.00 89.56 314 VAL A C 1
ATOM 2295 O O . VAL A 1 314 ? -25.463 -9.313 5.194 1.00 89.56 314 VAL A O 1
ATOM 2298 N N . GLN A 1 315 ? -27.545 -10.059 5.524 1.00 93.12 315 GLN A N 1
ATOM 2299 C CA . GLN A 1 315 ? -28.175 -9.107 4.600 1.00 93.12 315 GLN A CA 1
ATOM 2300 C C . GLN A 1 315 ? -28.103 -7.658 5.085 1.00 93.12 315 GLN A C 1
ATOM 2302 O O . GLN A 1 315 ? -27.838 -6.760 4.289 1.00 93.12 315 GLN A O 1
ATOM 2307 N N . GLN A 1 316 ? -28.320 -7.422 6.380 1.00 86.12 316 GLN A N 1
ATOM 2308 C CA . GLN A 1 316 ? -28.229 -6.082 6.965 1.00 86.12 316 GLN A CA 1
ATOM 2309 C C . GLN A 1 316 ? -26.797 -5.530 6.926 1.00 86.12 316 GLN A C 1
ATOM 2311 O O . GLN A 1 316 ? -26.630 -4.344 6.652 1.00 86.12 316 GLN A O 1
ATOM 2316 N N . SER A 1 317 ? -25.787 -6.385 7.098 1.00 81.50 317 SER A N 1
ATOM 2317 C CA . SER A 1 317 ? -24.362 -6.014 7.070 1.00 81.50 317 SER A CA 1
ATOM 2318 C C . SER A 1 317 ? -23.677 -6.269 5.720 1.00 81.50 317 SER A C 1
ATOM 2320 O O . SER A 1 317 ? -22.450 -6.282 5.635 1.00 81.50 317 SER A O 1
ATOM 2322 N N . ALA A 1 318 ? -24.443 -6.460 4.637 1.00 87.56 318 ALA A N 1
ATOM 2323 C CA . ALA A 1 318 ? -23.904 -6.840 3.327 1.00 87.56 318 ALA A CA 1
ATOM 2324 C C . ALA A 1 318 ? -22.844 -5.862 2.793 1.00 87.56 318 ALA A C 1
ATOM 2326 O O . ALA A 1 318 ? -21.923 -6.287 2.103 1.00 87.56 318 ALA A O 1
ATOM 2327 N N . GLN A 1 319 ? -22.977 -4.568 3.100 1.00 80.81 319 GLN A N 1
ATOM 2328 C CA . GLN A 1 319 ? -22.001 -3.556 2.700 1.00 80.81 319 GLN A CA 1
ATOM 2329 C C . GLN A 1 319 ? -20.658 -3.760 3.416 1.00 80.81 319 GLN A C 1
ATOM 2331 O O . GLN A 1 319 ? -19.658 -3.952 2.734 1.00 80.81 319 GLN A O 1
ATOM 2336 N N . GLN A 1 320 ? -20.658 -3.832 4.751 1.00 77.25 320 GLN A N 1
ATOM 2337 C CA . GLN A 1 320 ? -19.453 -4.052 5.568 1.00 77.25 320 GLN A CA 1
ATOM 2338 C C . GLN A 1 320 ? -18.727 -5.349 5.179 1.00 77.25 320 GLN A C 1
ATOM 2340 O O . GLN A 1 320 ? -17.515 -5.368 4.981 1.00 77.25 320 GLN A O 1
ATOM 2345 N N . ILE A 1 321 ? -19.479 -6.436 4.975 1.00 81.50 321 ILE A N 1
ATOM 2346 C CA . ILE A 1 321 ? -18.913 -7.724 4.550 1.00 81.50 321 ILE A CA 1
ATOM 2347 C C . ILE A 1 321 ? -18.239 -7.593 3.178 1.00 81.50 321 ILE A C 1
ATOM 2349 O O . ILE A 1 321 ? -17.143 -8.105 2.973 1.00 81.50 321 ILE A O 1
ATOM 2353 N N . VAL A 1 322 ? -18.866 -6.899 2.227 1.00 89.62 322 VAL A N 1
ATOM 2354 C CA . VAL A 1 322 ? -18.286 -6.698 0.893 1.00 89.62 322 VAL A CA 1
ATOM 2355 C C . VAL A 1 322 ? -17.071 -5.768 0.943 1.00 89.62 322 VAL A C 1
ATOM 2357 O O . VAL A 1 322 ? -16.099 -6.025 0.239 1.00 89.62 322 VAL A O 1
ATOM 2360 N N . GLU A 1 323 ? -17.077 -4.741 1.785 1.00 82.12 323 GLU A N 1
ATOM 2361 C CA . GLU A 1 323 ? -15.926 -3.851 1.981 1.00 82.12 323 GLU A CA 1
ATOM 2362 C C . GLU A 1 323 ? -14.727 -4.595 2.585 1.00 82.12 323 GLU A C 1
ATOM 2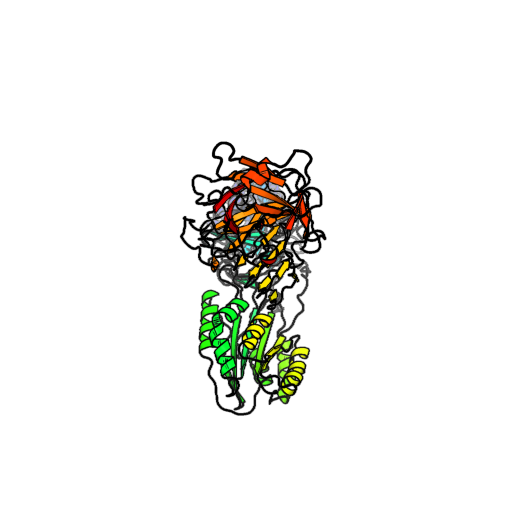364 O O . GLU A 1 323 ? -13.630 -4.461 2.054 1.00 82.12 323 GLU A O 1
ATOM 2369 N N . SER A 1 324 ? -14.922 -5.489 3.565 1.00 77.19 324 SER A N 1
ATOM 2370 C CA . SER A 1 324 ? -13.815 -6.319 4.087 1.00 77.19 324 SER A CA 1
ATOM 2371 C C . SER A 1 324 ? -13.173 -7.226 3.023 1.00 77.19 324 SER A C 1
ATOM 2373 O O . SER A 1 324 ? -11.991 -7.545 3.102 1.00 77.19 324 SER A O 1
ATOM 2375 N N . ILE A 1 325 ? -13.930 -7.626 1.992 1.00 87.69 325 ILE A N 1
ATOM 2376 C CA . ILE A 1 325 ? -13.426 -8.468 0.899 1.00 87.69 325 ILE A CA 1
ATOM 2377 C C . ILE A 1 325 ? -12.712 -7.628 -0.161 1.00 87.69 325 ILE A C 1
ATOM 2379 O O . ILE A 1 325 ? -11.660 -8.034 -0.648 1.00 87.69 325 ILE A O 1
ATOM 2383 N N . PHE A 1 326 ? -13.305 -6.508 -0.580 1.00 87.25 326 PHE A N 1
ATOM 2384 C CA . PHE A 1 326 ? -12.878 -5.714 -1.742 1.00 87.25 326 PHE A CA 1
ATOM 2385 C C . PHE A 1 326 ? -12.131 -4.423 -1.377 1.00 87.25 326 PHE A C 1
ATOM 2387 O O . PHE A 1 326 ? -11.844 -3.632 -2.276 1.00 87.25 326 PHE A O 1
ATOM 2394 N N . GLY A 1 327 ? -11.849 -4.184 -0.098 1.00 76.75 327 GLY A N 1
ATOM 2395 C CA . GLY A 1 327 ? -11.271 -2.935 0.388 1.00 76.75 327 GLY A CA 1
ATOM 2396 C C . GLY A 1 327 ? -12.240 -1.749 0.314 1.00 76.75 327 GLY A C 1
ATOM 2397 O O . GLY A 1 327 ? -13.401 -1.869 -0.104 1.00 76.75 327 GLY A O 1
ATOM 2398 N N . THR A 1 328 ? -11.758 -0.572 0.705 1.00 72.75 328 THR A N 1
ATOM 2399 C CA . THR A 1 328 ? -12.515 0.688 0.622 1.00 72.75 328 THR A CA 1
ATOM 2400 C C . THR A 1 328 ? -12.427 1.269 -0.792 1.00 72.75 328 THR A C 1
ATOM 2402 O O . THR A 1 328 ? -11.950 0.612 -1.718 1.00 72.75 328 THR A O 1
ATOM 2405 N N . ASP A 1 329 ? -12.981 2.457 -1.023 1.00 66.75 329 ASP A N 1
ATOM 2406 C CA . ASP A 1 329 ? -12.818 3.139 -2.315 1.00 66.75 329 ASP A CA 1
ATOM 2407 C C . ASP A 1 329 ? -11.468 3.863 -2.423 1.00 66.75 329 ASP A C 1
ATOM 2409 O O . ASP A 1 329 ? -10.994 4.082 -3.533 1.00 66.75 329 ASP A O 1
ATOM 2413 N N . GLN A 1 330 ? -10.842 4.190 -1.286 1.00 59.66 330 GLN A N 1
ATOM 2414 C CA . GLN A 1 330 ? -9.492 4.763 -1.237 1.00 59.66 330 GLN A CA 1
ATOM 2415 C C . GLN A 1 330 ? -8.415 3.683 -1.384 1.00 59.66 330 GLN A C 1
ATOM 2417 O O . GLN A 1 330 ? -7.371 3.932 -1.970 1.00 59.66 330 GLN A O 1
ATOM 2422 N N . MET A 1 331 ? -8.695 2.472 -0.891 1.00 64.88 331 MET A N 1
ATOM 2423 C CA . MET A 1 331 ? -7.784 1.324 -0.932 1.00 64.88 331 MET A CA 1
ATOM 2424 C C . MET A 1 331 ? -8.526 0.084 -1.450 1.00 64.88 331 MET A C 1
ATOM 2426 O O . MET A 1 331 ? -8.918 -0.786 -0.665 1.00 64.88 331 MET A O 1
ATOM 2430 N N . PRO A 1 332 ? -8.818 0.020 -2.760 1.00 77.12 332 PRO A N 1
ATOM 2431 C CA . PRO A 1 332 ? -9.537 -1.103 -3.341 1.00 77.12 332 PRO A CA 1
ATOM 2432 C C . PRO A 1 332 ? -8.639 -2.339 -3.483 1.00 77.12 332 PRO A C 1
ATOM 2434 O O . PRO A 1 332 ? -7.488 -2.245 -3.895 1.00 77.12 332 PRO A O 1
ATOM 2437 N N . LEU A 1 333 ? -9.210 -3.519 -3.243 1.00 85.00 333 LEU A N 1
ATOM 2438 C CA . LEU A 1 333 ? -8.576 -4.819 -3.467 1.00 85.00 333 LEU A CA 1
ATOM 2439 C C . LEU A 1 333 ? -9.178 -5.506 -4.697 1.00 85.00 333 LEU A C 1
ATOM 2441 O O . LEU A 1 333 ? -10.402 -5.536 -4.884 1.00 85.00 333 LEU A O 1
ATOM 2445 N N . ASN A 1 334 ? -8.334 -6.135 -5.516 1.00 87.12 334 ASN A N 1
ATOM 2446 C CA . ASN A 1 334 ? -8.719 -6.929 -6.685 1.00 87.12 334 ASN A CA 1
ATOM 2447 C C . ASN A 1 334 ? -9.285 -8.305 -6.293 1.00 87.12 334 ASN A C 1
ATOM 2449 O O . ASN A 1 334 ? -8.813 -9.361 -6.711 1.00 87.12 334 ASN A O 1
ATOM 2453 N N . SER A 1 335 ? -10.317 -8.294 -5.460 1.00 90.69 335 SER A N 1
ATOM 2454 C CA . SER A 1 335 ? -10.978 -9.498 -4.975 1.00 90.69 335 SER A CA 1
ATOM 2455 C C . SER A 1 335 ? -12.035 -10.011 -5.956 1.00 90.69 335 SER A C 1
ATOM 2457 O O . SER A 1 335 ? -12.458 -9.324 -6.898 1.00 90.69 335 SER A O 1
ATOM 2459 N N . ARG A 1 336 ? -12.496 -11.243 -5.725 1.00 91.94 336 ARG A N 1
ATOM 2460 C CA . ARG A 1 336 ? -13.676 -11.828 -6.374 1.00 91.94 336 ARG A CA 1
ATOM 2461 C C . ARG A 1 336 ? -14.575 -12.495 -5.351 1.00 91.94 336 ARG A C 1
ATOM 2463 O O . ARG A 1 336 ? -14.103 -13.154 -4.428 1.00 91.94 336 ARG A O 1
ATOM 2470 N N . PHE A 1 337 ? -15.881 -12.376 -5.568 1.00 95.56 337 PHE A N 1
ATOM 2471 C CA . PHE A 1 337 ? -16.885 -12.905 -4.650 1.00 95.56 337 PHE A CA 1
ATOM 2472 C C . PHE A 1 337 ? -17.941 -13.746 -5.362 1.00 95.56 337 PHE A C 1
ATOM 2474 O O . PHE A 1 337 ? -18.454 -13.341 -6.404 1.00 95.56 337 PHE A O 1
ATOM 2481 N N . ALA A 1 338 ? -18.280 -14.901 -4.792 1.00 96.88 338 ALA A N 1
ATOM 2482 C CA . ALA A 1 338 ? -19.329 -15.792 -5.281 1.00 96.88 338 ALA A CA 1
ATOM 2483 C C . ALA A 1 338 ? -20.232 -16.260 -4.132 1.00 96.88 338 ALA A C 1
ATOM 2485 O O . ALA A 1 338 ? -19.800 -16.337 -2.984 1.00 96.88 338 ALA A O 1
ATOM 2486 N N . ILE A 1 339 ? -21.473 -16.634 -4.452 1.00 96.44 339 ILE A N 1
ATOM 2487 C CA . ILE A 1 339 ? -22.426 -17.190 -3.485 1.00 96.44 339 ILE A CA 1
ATOM 2488 C C . ILE A 1 339 ? -22.978 -18.513 -4.003 1.00 96.44 339 ILE A C 1
ATOM 2490 O O . ILE A 1 339 ? -23.566 -18.585 -5.089 1.00 96.44 339 ILE A O 1
ATOM 2494 N N . ILE A 1 340 ? -22.861 -19.544 -3.172 1.00 93.88 340 ILE A N 1
ATOM 2495 C CA . ILE A 1 340 ? -23.513 -20.837 -3.363 1.00 93.88 340 ILE A CA 1
ATOM 2496 C C . ILE A 1 340 ? -24.448 -21.064 -2.182 1.00 93.88 340 ILE A C 1
ATOM 2498 O O . ILE A 1 340 ? -24.031 -21.002 -1.035 1.00 93.88 340 ILE A O 1
ATOM 2502 N N . THR A 1 341 ? -25.715 -21.351 -2.443 1.00 92.00 341 THR A N 1
ATOM 2503 C CA . THR A 1 341 ? -26.669 -21.748 -1.408 1.00 92.00 341 THR A CA 1
ATOM 2504 C C . THR A 1 341 ? -26.907 -23.245 -1.467 1.00 92.00 341 THR A C 1
ATOM 2506 O O . THR A 1 341 ? -26.911 -23.865 -2.540 1.00 92.00 341 THR A O 1
ATOM 2509 N N . PHE A 1 342 ? -27.119 -23.843 -0.304 1.00 88.81 342 PHE A N 1
ATOM 2510 C CA . PHE A 1 342 ? -27.495 -25.238 -0.197 1.00 88.81 342 PHE A CA 1
ATOM 2511 C C . PHE A 1 342 ? -28.667 -25.412 0.748 1.00 88.81 342 PHE A C 1
ATOM 2513 O O . PHE A 1 342 ? -28.926 -24.592 1.619 1.00 88.81 342 PHE A O 1
ATOM 2520 N N . ASN A 1 343 ? -29.420 -26.481 0.518 1.00 77.69 343 ASN A N 1
ATOM 2521 C CA . ASN A 1 343 ? -30.478 -26.880 1.419 1.00 77.69 343 ASN A CA 1
ATOM 2522 C C . ASN A 1 343 ? -30.521 -28.401 1.549 1.00 77.69 343 ASN A C 1
ATOM 2524 O O . ASN A 1 343 ? -30.216 -29.166 0.632 1.00 77.69 343 ASN A O 1
ATOM 2528 N N . ASP A 1 344 ? -30.976 -28.828 2.699 1.00 66.69 344 ASP A N 1
ATOM 2529 C CA . ASP A 1 344 ? -32.018 -29.793 2.994 1.00 66.69 344 ASP A CA 1
ATOM 2530 C C . ASP A 1 344 ? -32.571 -30.787 1.951 1.00 66.69 344 ASP A C 1
ATOM 2532 O O . ASP A 1 344 ? -32.805 -31.956 2.276 1.00 66.69 344 ASP A O 1
ATOM 2536 N N . THR A 1 345 ? -32.813 -30.395 0.697 1.00 62.81 345 THR A N 1
ATOM 2537 C CA . THR A 1 345 ? -33.247 -31.334 -0.360 1.00 62.81 345 THR A CA 1
ATOM 2538 C C . THR A 1 345 ? -32.077 -31.957 -1.126 1.00 62.81 345 THR A C 1
ATOM 2540 O O . THR A 1 345 ? -32.294 -32.766 -2.034 1.00 62.81 345 THR A O 1
ATOM 2543 N N . GLY A 1 346 ? -30.843 -31.598 -0.757 1.00 63.75 346 GLY A N 1
ATOM 2544 C CA . GLY A 1 346 ? -29.617 -31.922 -1.481 1.00 63.75 346 GLY A CA 1
ATOM 2545 C C . GLY A 1 346 ? -29.394 -31.036 -2.711 1.00 63.75 346 GLY A C 1
ATOM 2546 O O . GLY A 1 346 ? -28.624 -31.412 -3.594 1.00 63.75 346 GLY A O 1
ATOM 2547 N N . ALA A 1 347 ? -30.103 -29.907 -2.819 1.00 71.06 347 ALA A N 1
ATOM 2548 C CA . ALA A 1 347 ? -29.994 -28.993 -3.949 1.00 71.06 347 ALA A CA 1
ATOM 2549 C C . ALA A 1 347 ? -28.942 -27.914 -3.662 1.00 71.06 347 ALA A C 1
ATOM 2551 O O . ALA A 1 347 ? -29.069 -27.171 -2.693 1.00 71.06 347 ALA A O 1
ATOM 2552 N N . LEU A 1 348 ? -27.942 -27.820 -4.540 1.00 86.62 348 LEU A N 1
ATOM 2553 C CA . LEU A 1 348 ? -26.982 -26.717 -4.595 1.00 86.62 348 LEU A CA 1
ATOM 2554 C C . LEU A 1 348 ? -27.459 -25.701 -5.635 1.00 86.62 348 LEU A C 1
ATOM 2556 O O . LEU A 1 348 ? -27.932 -26.087 -6.712 1.00 86.62 348 LEU A O 1
ATOM 2560 N N . ARG A 1 349 ? -27.353 -24.411 -5.326 1.00 89.19 349 ARG A N 1
ATOM 2561 C CA . ARG A 1 349 ? -27.671 -23.324 -6.253 1.00 89.19 349 ARG A CA 1
ATOM 2562 C C . ARG A 1 349 ? -26.568 -22.279 -6.212 1.00 89.19 349 ARG A C 1
ATOM 2564 O O . ARG A 1 349 ? -26.277 -21.726 -5.163 1.00 89.19 349 ARG A O 1
ATOM 2571 N N . THR A 1 350 ? -26.010 -21.957 -7.368 1.00 92.69 350 THR A N 1
ATOM 2572 C CA . THR A 1 350 ? -25.183 -20.760 -7.517 1.00 92.69 350 THR A CA 1
ATOM 2573 C C . THR A 1 350 ? -26.105 -19.546 -7.584 1.00 92.69 350 THR A C 1
ATOM 2575 O O . THR A 1 350 ? -26.873 -19.413 -8.540 1.00 92.69 350 THR A O 1
ATOM 2578 N N . GLU A 1 351 ? -26.061 -18.687 -6.569 1.00 93.62 351 GLU A N 1
ATOM 2579 C CA . GLU A 1 351 ? -26.777 -17.402 -6.582 1.00 93.62 351 GLU A CA 1
ATOM 2580 C C . GLU A 1 351 ? -25.955 -16.334 -7.308 1.00 93.62 351 GLU A C 1
ATOM 2582 O O . GLU A 1 351 ? -26.512 -15.476 -7.991 1.00 93.62 351 GLU A O 1
ATOM 2587 N N . LEU A 1 352 ? -24.627 -16.424 -7.201 1.00 96.25 352 LEU A N 1
ATOM 2588 C CA . LEU A 1 352 ? -23.676 -15.536 -7.855 1.00 96.25 352 LEU A CA 1
ATOM 2589 C C . LEU A 1 352 ? -22.408 -16.325 -8.202 1.00 96.25 352 LEU A C 1
ATOM 2591 O O . LEU A 1 352 ? -21.806 -16.941 -7.325 1.00 96.25 352 LEU A O 1
ATOM 2595 N N . GLN A 1 353 ? -22.013 -16.314 -9.475 1.00 96.38 353 GLN A N 1
ATOM 2596 C CA . GLN A 1 353 ? -20.652 -16.693 -9.870 1.00 96.38 353 GLN A CA 1
ATOM 2597 C C . GLN A 1 353 ? -19.695 -15.550 -9.538 1.00 96.38 353 GLN A C 1
ATOM 2599 O O . GLN A 1 353 ? -20.146 -14.412 -9.440 1.00 96.38 353 GLN A O 1
ATOM 2604 N N . PHE A 1 354 ? -18.403 -15.849 -9.401 1.00 95.62 354 PHE A N 1
ATOM 2605 C CA . PHE A 1 354 ? -17.360 -14.880 -9.104 1.00 95.62 354 PHE A CA 1
ATOM 2606 C C . PHE A 1 354 ? -17.561 -13.606 -9.907 1.00 95.62 354 PHE A C 1
ATOM 2608 O O . PHE A 1 354 ? -17.666 -13.641 -11.133 1.00 95.62 354 PHE A O 1
ATOM 2615 N N . THR A 1 355 ? -17.634 -12.495 -9.184 1.00 94.31 355 THR A N 1
ATOM 2616 C CA . THR A 1 355 ? -17.727 -11.171 -9.779 1.00 94.31 355 THR A CA 1
ATOM 2617 C C . THR A 1 355 ? -16.578 -10.960 -10.768 1.00 94.31 355 THR A C 1
ATOM 2619 O O . THR A 1 355 ? -15.404 -11.120 -10.437 1.00 94.31 355 THR A O 1
ATOM 2622 N N . ASP A 1 356 ? -16.935 -10.631 -12.007 1.00 87.06 356 ASP A N 1
ATOM 2623 C CA . ASP A 1 356 ? -16.033 -10.515 -13.157 1.00 87.06 356 ASP A CA 1
ATOM 2624 C C . ASP A 1 356 ? -16.172 -9.165 -13.873 1.00 87.06 356 ASP A C 1
ATOM 2626 O O . ASP A 1 356 ? -15.629 -8.976 -14.954 1.00 87.06 356 ASP A O 1
ATOM 2630 N N . GLN A 1 357 ? -16.908 -8.225 -13.271 1.00 88.88 357 GLN A N 1
ATOM 2631 C CA . GLN A 1 357 ? -17.097 -6.890 -13.828 1.00 88.88 357 GLN A CA 1
ATOM 2632 C C . GLN A 1 357 ? -15.765 -6.131 -13.890 1.00 88.88 357 GLN A C 1
ATOM 2634 O O . GLN A 1 357 ? -14.894 -6.329 -13.041 1.00 88.88 357 GLN A O 1
ATOM 2639 N N . ASP A 1 358 ? -15.640 -5.222 -14.854 1.00 75.81 358 ASP A N 1
ATOM 2640 C CA . ASP A 1 358 ? -14.380 -4.520 -15.126 1.00 75.81 358 ASP A CA 1
ATOM 2641 C C . ASP A 1 358 ? -13.924 -3.636 -13.949 1.00 75.81 358 ASP A C 1
ATOM 2643 O O . ASP A 1 358 ? -12.734 -3.557 -13.673 1.00 75.81 358 ASP A O 1
ATOM 2647 N N . SER A 1 359 ? -14.856 -3.034 -13.193 1.00 80.50 359 SER A N 1
ATOM 2648 C CA . SER A 1 359 ? -14.529 -2.183 -12.039 1.00 80.50 359 SER A CA 1
ATOM 2649 C C . SER A 1 359 ? -14.846 -2.825 -10.687 1.00 80.50 359 SER A C 1
ATOM 2651 O O . SER A 1 359 ? -15.875 -3.489 -10.515 1.00 80.50 359 SER A O 1
ATOM 2653 N N . ILE A 1 360 ? -14.003 -2.550 -9.684 1.00 84.69 360 ILE A N 1
ATOM 2654 C CA . ILE A 1 360 ? -14.199 -3.015 -8.300 1.00 84.69 360 ILE A CA 1
ATOM 2655 C C . ILE A 1 360 ? -15.537 -2.525 -7.734 1.00 84.69 360 ILE A C 1
ATOM 2657 O O . ILE A 1 360 ? -16.283 -3.318 -7.165 1.00 84.69 360 ILE A O 1
ATOM 2661 N N . ALA A 1 361 ? -15.918 -1.269 -7.983 1.00 84.75 361 ALA A N 1
ATOM 2662 C CA . ALA A 1 361 ? -17.214 -0.733 -7.561 1.00 84.75 361 ALA A CA 1
ATOM 2663 C C . ALA A 1 361 ? -18.406 -1.533 -8.130 1.00 84.75 361 ALA A C 1
ATOM 2665 O O . ALA A 1 361 ? -19.377 -1.813 -7.421 1.00 84.75 361 ALA A O 1
ATOM 2666 N N . ALA A 1 362 ? -18.334 -1.962 -9.397 1.00 89.44 362 ALA A N 1
ATOM 2667 C CA . ALA A 1 362 ? -19.374 -2.796 -9.997 1.00 89.44 362 ALA A CA 1
ATOM 2668 C C . ALA A 1 362 ? -19.406 -4.207 -9.385 1.00 89.44 362 ALA A C 1
ATOM 2670 O O . ALA A 1 362 ? -20.496 -4.737 -9.145 1.00 89.44 362 ALA A O 1
ATOM 2671 N N . ARG A 1 363 ? -18.236 -4.786 -9.074 1.00 93.31 363 ARG A N 1
ATOM 2672 C CA . ARG A 1 363 ? -18.130 -6.070 -8.361 1.00 93.31 363 ARG A CA 1
ATOM 2673 C C . ARG A 1 363 ? -18.724 -5.982 -6.952 1.00 93.31 363 ARG A C 1
ATOM 2675 O O . ARG A 1 363 ? -19.554 -6.824 -6.607 1.00 93.31 363 ARG A O 1
ATOM 2682 N N . LYS A 1 364 ? -18.387 -4.937 -6.180 1.00 92.25 364 LYS A N 1
ATOM 2683 C CA . LYS A 1 364 ? -18.961 -4.662 -4.848 1.00 92.25 364 LYS A CA 1
ATOM 2684 C C . LYS A 1 364 ? -20.490 -4.614 -4.920 1.00 92.25 364 LYS A C 1
ATOM 2686 O O . LYS A 1 364 ? -21.186 -5.333 -4.204 1.00 92.25 364 LYS A O 1
ATOM 2691 N N . GLN A 1 365 ? -21.038 -3.848 -5.864 1.00 94.75 365 GLN A N 1
ATOM 2692 C CA . GLN A 1 365 ? -22.488 -3.718 -6.012 1.00 94.75 365 GLN A CA 1
ATOM 2693 C C . GLN A 1 365 ? -23.175 -5.033 -6.419 1.00 94.75 365 GLN A C 1
ATOM 2695 O O . GLN A 1 365 ? -24.284 -5.318 -5.954 1.00 94.75 365 GLN A O 1
ATOM 2700 N N . ALA A 1 366 ? -22.548 -5.839 -7.283 1.00 96.56 366 ALA A N 1
ATOM 2701 C CA . ALA A 1 366 ? -23.054 -7.158 -7.656 1.00 96.56 366 ALA A CA 1
ATOM 2702 C C . ALA A 1 366 ? -23.089 -8.114 -6.451 1.00 96.56 366 ALA A C 1
ATOM 2704 O O . ALA A 1 366 ? -24.102 -8.787 -6.243 1.00 96.56 366 ALA A O 1
ATOM 2705 N N . ALA A 1 367 ? -22.039 -8.109 -5.624 1.00 96.88 367 ALA A N 1
ATOM 2706 C CA . ALA A 1 367 ? -21.960 -8.884 -4.390 1.00 96.88 367 ALA A CA 1
ATOM 2707 C C . ALA A 1 367 ? -23.062 -8.490 -3.390 1.00 96.88 367 ALA A C 1
ATOM 2709 O O . ALA A 1 367 ? -23.838 -9.349 -2.966 1.00 96.88 367 ALA A O 1
ATOM 2710 N N . ILE A 1 368 ? -23.218 -7.190 -3.105 1.00 95.88 368 ILE A N 1
ATOM 2711 C CA . ILE A 1 368 ? -24.264 -6.665 -2.204 1.00 95.88 368 ILE A CA 1
ATOM 2712 C C . ILE A 1 368 ? -25.661 -7.072 -2.690 1.00 95.88 368 ILE A C 1
ATOM 2714 O O . ILE A 1 368 ? -26.508 -7.511 -1.908 1.00 95.88 368 ILE A O 1
ATOM 2718 N N . ASN A 1 369 ? -25.923 -6.948 -3.994 1.00 97.25 369 ASN A N 1
ATOM 2719 C CA . ASN A 1 369 ? -27.213 -7.323 -4.571 1.00 97.25 369 ASN A CA 1
ATOM 2720 C C . ASN A 1 369 ? -27.493 -8.822 -4.433 1.00 97.25 369 ASN A C 1
ATOM 2722 O O . ASN A 1 369 ? -28.639 -9.198 -4.187 1.00 97.25 369 ASN A O 1
ATOM 2726 N N . ALA A 1 370 ? -26.474 -9.667 -4.595 1.00 96.75 370 ALA A N 1
ATOM 2727 C CA . ALA A 1 370 ? -26.620 -11.108 -4.465 1.00 96.75 370 ALA A CA 1
ATOM 2728 C C . ALA A 1 370 ? -26.874 -11.532 -3.012 1.00 96.75 370 ALA A C 1
ATOM 2730 O O . ALA A 1 370 ? -27.802 -12.305 -2.779 1.00 96.75 370 ALA A O 1
ATOM 2731 N N . ILE A 1 371 ? -26.137 -10.976 -2.040 1.00 96.06 371 ILE A N 1
ATOM 2732 C CA . ILE A 1 371 ? -26.356 -11.233 -0.603 1.00 96.06 371 ILE A CA 1
ATOM 2733 C C . ILE A 1 371 ? -27.811 -10.908 -0.224 1.00 96.06 371 ILE A C 1
ATOM 2735 O O . ILE A 1 371 ? -28.526 -11.735 0.347 1.00 96.06 371 ILE A O 1
ATOM 2739 N N . ASN A 1 372 ? -28.299 -9.739 -0.647 1.00 95.69 372 ASN A N 1
ATOM 2740 C CA . ASN A 1 372 ? -29.665 -9.276 -0.381 1.00 95.69 372 ASN A CA 1
ATOM 2741 C C . ASN A 1 372 ? -30.774 -10.100 -1.064 1.00 95.69 372 ASN A C 1
ATOM 2743 O O . ASN A 1 372 ? -31.951 -9.932 -0.745 1.00 95.69 372 ASN A O 1
ATOM 2747 N N . GLN A 1 373 ? -30.434 -10.975 -2.013 1.00 94.38 373 GLN A N 1
ATOM 2748 C CA . GLN A 1 373 ? -31.390 -11.844 -2.709 1.00 94.38 373 GLN A CA 1
ATOM 2749 C C . GLN A 1 373 ? -31.438 -13.271 -2.151 1.00 94.38 373 GLN A C 1
ATOM 2751 O O . GLN A 1 373 ? -32.330 -14.038 -2.534 1.00 94.38 373 GLN A O 1
ATOM 2756 N N . VAL A 1 374 ? -30.528 -13.632 -1.242 1.00 92.12 374 VAL A N 1
ATOM 2757 C CA . VAL A 1 374 ? -30.531 -14.943 -0.579 1.00 92.12 374 VAL A CA 1
ATOM 2758 C C . VAL A 1 374 ? -31.842 -15.125 0.196 1.00 92.12 374 VAL A C 1
ATOM 2760 O O . VAL A 1 374 ? -32.333 -14.215 0.860 1.00 92.12 374 VAL A O 1
ATOM 2763 N N . SER A 1 375 ? -32.464 -16.299 0.079 1.00 86.56 375 SER A N 1
ATOM 2764 C CA . SER A 1 375 ? -33.758 -16.572 0.713 1.00 86.56 375 SER A CA 1
ATOM 2765 C C . SER A 1 375 ? -33.840 -17.989 1.264 1.00 86.56 375 SER A C 1
ATOM 2767 O O . SER A 1 375 ? -33.277 -18.923 0.696 1.00 86.56 375 SER A O 1
ATOM 2769 N N . ILE A 1 376 ? -34.585 -18.128 2.360 1.00 84.88 376 ILE A N 1
ATOM 2770 C CA . ILE A 1 376 ? -34.789 -19.384 3.087 1.00 84.88 376 ILE A CA 1
ATOM 2771 C C . ILE A 1 376 ? -35.607 -20.380 2.245 1.00 84.88 376 ILE A C 1
ATOM 2773 O O . ILE A 1 376 ? -36.617 -20.025 1.623 1.00 84.88 376 ILE A O 1
ATOM 2777 N N . LEU A 1 377 ? -35.211 -21.651 2.278 1.00 73.88 377 LEU A N 1
ATOM 2778 C CA . LEU A 1 377 ? -35.876 -22.801 1.666 1.00 73.88 377 LEU A CA 1
ATOM 2779 C C . LEU A 1 377 ? -36.287 -23.831 2.750 1.00 73.88 377 LEU A C 1
ATOM 2781 O O . LEU A 1 377 ? -36.010 -23.671 3.931 1.00 73.88 377 LEU A O 1
ATOM 2785 N N . GLY A 1 378 ? -37.083 -24.846 2.386 1.00 63.00 378 GLY A N 1
ATOM 2786 C CA . GLY A 1 378 ? -37.685 -25.779 3.361 1.00 63.00 378 GLY A CA 1
ATOM 2787 C C . GLY A 1 378 ? -36.776 -26.932 3.841 1.00 63.00 378 GLY A C 1
ATOM 2788 O O . GLY A 1 378 ? -35.938 -27.384 3.071 1.00 63.00 378 GLY A O 1
ATOM 2789 N N . GLY A 1 379 ? -37.082 -27.445 5.049 1.00 58.00 379 GLY A N 1
ATOM 2790 C CA . GLY A 1 379 ? -36.378 -28.449 5.897 1.00 58.00 379 GLY A CA 1
ATOM 2791 C C . GLY A 1 379 ? -35.903 -29.804 5.306 1.00 58.00 379 GLY A C 1
ATOM 2792 O O . GLY A 1 379 ? -36.637 -30.395 4.503 1.00 58.00 379 GLY A O 1
ATOM 2793 N N . GLY A 1 380 ? -34.758 -30.362 5.779 1.00 61.16 380 GLY A N 1
ATOM 2794 C CA . GLY A 1 380 ? -34.119 -31.612 5.283 1.00 61.16 380 GLY A CA 1
ATOM 2795 C C . GLY A 1 380 ? -32.657 -31.913 5.740 1.00 61.16 380 GLY A C 1
ATOM 2796 O O . GLY A 1 380 ? -32.352 -31.715 6.900 1.00 61.16 380 GLY A O 1
ATOM 2797 N N . THR A 1 381 ? -31.809 -32.543 4.899 1.00 67.31 381 THR A N 1
ATOM 2798 C CA . THR A 1 381 ? -30.379 -32.870 5.185 1.00 67.31 381 THR A CA 1
ATOM 2799 C C . THR A 1 381 ? -29.386 -31.964 4.442 1.00 67.31 381 THR A C 1
ATOM 2801 O O . THR A 1 381 ? -29.464 -31.895 3.213 1.00 67.31 381 THR A O 1
ATOM 2804 N N . GLU A 1 382 ? -28.394 -31.412 5.146 1.00 77.88 382 GLU A N 1
ATOM 2805 C CA . GLU A 1 382 ? -27.438 -30.411 4.637 1.00 77.88 382 GLU A CA 1
ATOM 2806 C C . GLU A 1 382 ? -26.221 -30.994 3.882 1.00 77.88 382 GLU A C 1
ATOM 2808 O O . GLU A 1 382 ? -25.389 -31.689 4.477 1.00 77.88 382 GLU A O 1
ATOM 2813 N N . PRO A 1 383 ? -26.051 -30.715 2.573 1.00 86.75 383 PRO A N 1
ATOM 2814 C CA . PRO A 1 383 ? -24.896 -31.165 1.793 1.00 86.75 383 PRO A CA 1
ATOM 2815 C C . PRO A 1 383 ? -23.692 -30.206 1.909 1.00 86.75 383 PRO A C 1
ATOM 2817 O O . PRO A 1 383 ? -23.205 -29.686 0.902 1.00 86.75 383 PRO A O 1
ATOM 2820 N N . LEU A 1 384 ? -23.211 -29.967 3.134 1.00 88.94 384 LEU A N 1
ATOM 2821 C CA . LEU A 1 384 ? -22.125 -29.021 3.431 1.00 88.94 384 LEU A CA 1
ATOM 2822 C C . LEU A 1 384 ? -20.849 -29.327 2.627 1.00 88.94 384 LEU A C 1
ATOM 2824 O O . LEU A 1 384 ? -20.305 -28.451 1.950 1.00 88.94 384 LEU A O 1
ATOM 2828 N N . ASN A 1 385 ? -20.378 -30.582 2.639 1.00 91.62 385 ASN A N 1
ATOM 2829 C CA . ASN A 1 385 ? -19.163 -30.945 1.899 1.00 91.62 385 ASN A CA 1
ATOM 2830 C C . ASN A 1 385 ? -19.382 -30.829 0.379 1.00 91.62 385 ASN A C 1
ATOM 2832 O O . ASN A 1 385 ? -18.454 -30.509 -0.364 1.00 91.62 385 ASN A O 1
ATOM 2836 N N . GLY A 1 386 ? -20.602 -31.087 -0.093 1.00 91.31 386 GLY A N 1
ATOM 2837 C CA . GLY A 1 386 ? -21.023 -30.903 -1.475 1.00 91.31 386 GLY A CA 1
ATOM 2838 C C . GLY A 1 386 ? -20.976 -29.444 -1.925 1.00 91.31 386 GLY A C 1
ATOM 2839 O O . GLY A 1 386 ? -20.533 -29.189 -3.043 1.00 91.31 386 GLY A O 1
ATOM 2840 N N . ALA A 1 387 ? -21.359 -28.495 -1.066 1.00 91.94 387 ALA A N 1
ATOM 2841 C CA . ALA A 1 387 ? -21.258 -27.064 -1.353 1.00 91.94 387 ALA A CA 1
ATOM 2842 C C . ALA A 1 387 ? -19.794 -26.623 -1.514 1.00 91.94 387 ALA A C 1
ATOM 2844 O O . ALA A 1 387 ? -19.454 -25.966 -2.497 1.00 91.94 387 ALA A O 1
ATOM 2845 N N . VAL A 1 388 ? -18.905 -27.076 -0.622 1.00 93.44 388 VAL A N 1
ATOM 2846 C CA . VAL A 1 388 ? -17.453 -26.832 -0.732 1.00 93.44 388 VAL A CA 1
ATOM 2847 C C . VAL A 1 388 ? -16.882 -27.434 -2.014 1.00 93.44 388 VAL A C 1
ATOM 2849 O O . VAL A 1 388 ? -16.127 -26.784 -2.735 1.00 93.44 3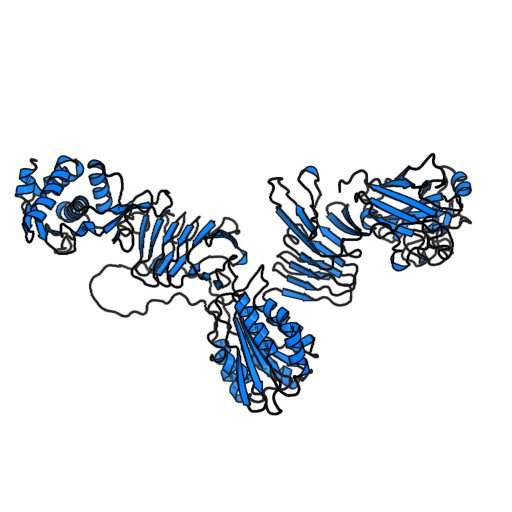88 VAL A O 1
ATOM 2852 N N . LEU A 1 389 ? -17.261 -28.673 -2.335 1.00 93.81 389 LEU A N 1
ATOM 2853 C CA . LEU A 1 389 ? -16.822 -29.331 -3.562 1.00 93.81 389 LEU A CA 1
ATOM 2854 C C . LEU A 1 389 ? -17.289 -28.575 -4.816 1.00 93.81 389 LEU A C 1
ATOM 2856 O O . LEU A 1 389 ? -16.514 -28.414 -5.755 1.00 93.81 389 LEU A O 1
ATOM 2860 N N . SER A 1 390 ? -18.540 -28.118 -4.825 1.00 92.31 390 SER A N 1
ATOM 2861 C CA . SER A 1 390 ? -19.146 -27.349 -5.917 1.00 92.31 390 SER A CA 1
ATOM 2862 C C . SER A 1 390 ? -18.444 -26.002 -6.120 1.00 92.31 390 SER A C 1
ATOM 2864 O O . SER A 1 390 ? -18.065 -25.675 -7.249 1.00 92.31 390 SER A O 1
ATOM 2866 N N . ALA A 1 391 ? -18.150 -25.284 -5.029 1.00 92.75 391 ALA A N 1
ATOM 2867 C CA . ALA A 1 391 ? -17.346 -24.062 -5.049 1.00 92.75 391 ALA A CA 1
ATOM 2868 C C . ALA A 1 391 ? -15.975 -24.294 -5.702 1.00 92.75 391 ALA A C 1
ATOM 2870 O O . ALA A 1 391 ? -15.599 -23.607 -6.653 1.00 92.75 391 ALA A O 1
ATOM 2871 N N . ALA A 1 392 ? -15.252 -25.314 -5.237 1.00 90.94 392 ALA A N 1
ATOM 2872 C CA . ALA A 1 392 ? -13.899 -25.607 -5.697 1.00 90.94 392 ALA A CA 1
ATOM 2873 C C . ALA A 1 392 ? -13.837 -26.117 -7.150 1.00 90.94 392 ALA A C 1
ATOM 2875 O O . ALA A 1 392 ? -12.843 -25.896 -7.836 1.00 90.94 392 ALA A O 1
ATOM 2876 N N . GLN A 1 393 ? -14.876 -26.805 -7.637 1.00 87.56 393 GLN A N 1
ATOM 2877 C CA . GLN A 1 393 ? -14.887 -27.432 -8.970 1.00 87.56 393 GLN A CA 1
ATOM 2878 C C . GLN A 1 393 ? -15.470 -26.559 -10.091 1.00 87.56 393 GLN A C 1
ATOM 2880 O O . GLN A 1 393 ? -15.519 -27.011 -11.237 1.00 87.56 393 GLN A O 1
ATOM 2885 N N . GLY A 1 394 ? -15.858 -25.316 -9.789 1.00 78.19 394 GLY A N 1
ATOM 2886 C CA . GLY A 1 394 ? -16.152 -24.300 -10.803 1.00 78.19 394 GLY A CA 1
ATOM 2887 C C . GLY A 1 394 ? -17.609 -23.856 -10.907 1.00 78.19 394 GLY A C 1
ATOM 2888 O O . GLY A 1 394 ? -17.909 -23.036 -11.772 1.00 78.19 394 GLY A O 1
ATOM 2889 N N . ASP A 1 395 ? -18.514 -24.307 -10.031 1.00 88.81 395 ASP A N 1
ATOM 2890 C CA . ASP A 1 395 ? -19.876 -23.746 -9.987 1.00 88.81 395 ASP A CA 1
ATOM 2891 C C . ASP A 1 395 ? -19.874 -22.292 -9.483 1.00 88.81 395 ASP A C 1
ATOM 2893 O O . ASP A 1 395 ? -20.748 -21.512 -9.866 1.00 88.81 395 ASP A O 1
ATOM 2897 N N . ALA A 1 396 ? -18.859 -21.912 -8.694 1.00 90.19 396 ALA A N 1
ATOM 2898 C CA . ALA A 1 396 ? -18.547 -20.525 -8.351 1.00 90.19 396 ALA A CA 1
ATOM 2899 C C . ALA A 1 396 ? -17.952 -19.736 -9.535 1.00 90.19 396 ALA A C 1
ATOM 2901 O O . ALA A 1 396 ? -17.863 -18.521 -9.463 1.00 90.19 396 ALA A O 1
ATOM 2902 N N . GLY A 1 397 ? -17.580 -20.385 -10.640 1.00 89.19 397 GLY A N 1
ATOM 2903 C CA . GLY A 1 397 ? -16.830 -19.773 -11.738 1.00 89.19 397 GLY A CA 1
ATOM 2904 C C . GLY A 1 397 ? -15.308 -19.926 -11.587 1.00 89.19 397 GLY A C 1
ATOM 2905 O O . GLY A 1 397 ? -14.835 -20.633 -10.693 1.00 89.19 397 GLY A O 1
ATOM 2906 N N . PRO A 1 398 ? -14.525 -19.318 -12.496 1.00 86.94 398 PRO A N 1
ATOM 2907 C CA . PRO A 1 398 ? -13.069 -19.400 -12.468 1.00 86.94 398 PRO A CA 1
ATOM 2908 C C . PRO A 1 398 ? -12.480 -18.544 -11.336 1.00 86.94 398 PRO A C 1
ATOM 2910 O O . PRO A 1 398 ? -12.727 -17.338 -11.262 1.00 86.94 398 PRO A O 1
ATOM 2913 N N . TRP A 1 399 ? -11.673 -19.179 -10.486 1.00 86.12 399 TRP A N 1
ATOM 2914 C CA . TRP A 1 399 ? -10.885 -18.531 -9.435 1.00 86.12 399 TRP A CA 1
ATOM 2915 C C . TRP A 1 399 ? -9.841 -17.597 -10.060 1.00 86.12 399 TRP A C 1
ATOM 2917 O O . TRP A 1 399 ? -9.211 -17.969 -11.052 1.00 86.12 399 TRP A O 1
ATOM 2927 N N . LEU A 1 400 ? -9.666 -16.392 -9.506 1.00 79.88 400 LEU A N 1
ATOM 2928 C CA . LEU A 1 400 ? -8.617 -15.471 -9.946 1.00 79.88 400 LEU A CA 1
ATOM 2929 C C . LEU A 1 400 ? -7.245 -16.067 -9.604 1.00 79.88 400 LEU A C 1
ATOM 2931 O O . LEU A 1 400 ? -6.972 -16.345 -8.435 1.00 79.88 400 LEU A O 1
ATOM 2935 N N . ALA A 1 401 ? -6.403 -16.281 -10.614 1.00 73.31 401 ALA A N 1
ATOM 2936 C CA . ALA A 1 401 ? -5.003 -16.639 -10.403 1.00 73.31 401 ALA A CA 1
ATOM 2937 C C . ALA A 1 401 ? -4.249 -15.441 -9.800 1.00 73.31 401 ALA A C 1
ATOM 2939 O O . ALA A 1 401 ? -4.584 -14.304 -10.114 1.00 73.31 401 ALA A O 1
ATOM 2940 N N . GLY A 1 402 ? -3.266 -15.690 -8.930 1.00 66.44 402 GLY A N 1
ATOM 2941 C CA . GLY A 1 402 ? -2.497 -14.613 -8.285 1.00 66.44 402 GLY A CA 1
ATOM 2942 C C . GLY A 1 402 ? -3.232 -13.841 -7.177 1.00 66.44 402 GLY A C 1
ATOM 2943 O O . GLY A 1 402 ? -2.729 -12.820 -6.723 1.00 66.44 402 GLY A O 1
ATOM 2944 N N . ALA A 1 403 ? -4.398 -14.315 -6.720 1.00 77.69 403 ALA A N 1
ATOM 2945 C CA . ALA A 1 403 ? -5.048 -13.792 -5.517 1.00 77.69 403 ALA A CA 1
ATOM 2946 C C . ALA A 1 403 ? -4.255 -14.151 -4.244 1.00 77.69 403 ALA A C 1
ATOM 2948 O O . ALA A 1 403 ? -3.657 -15.227 -4.170 1.00 77.69 403 ALA A O 1
ATOM 2949 N N . THR A 1 404 ? -4.337 -13.305 -3.217 1.00 77.25 404 THR A N 1
ATOM 2950 C CA . THR A 1 404 ? -3.663 -13.485 -1.917 1.00 77.25 404 THR A CA 1
ATOM 2951 C C . THR A 1 404 ? -4.236 -14.661 -1.120 1.00 77.25 404 THR A C 1
ATOM 2953 O O . THR A 1 404 ? -3.538 -15.304 -0.336 1.00 77.25 404 THR A O 1
ATOM 2956 N N . ALA A 1 405 ? -5.514 -14.995 -1.340 1.00 81.56 405 ALA A N 1
ATOM 2957 C CA . ALA A 1 405 ? -6.185 -16.114 -0.687 1.00 81.56 405 ALA A CA 1
ATOM 2958 C C . ALA A 1 405 ? -7.314 -16.718 -1.538 1.00 81.56 405 ALA A C 1
ATOM 2960 O O . ALA A 1 405 ? -7.998 -16.027 -2.291 1.00 81.56 405 ALA A O 1
ATOM 2961 N N . ASN A 1 406 ? -7.558 -18.020 -1.346 1.00 87.44 406 ASN A N 1
ATOM 2962 C CA . ASN A 1 406 ? -8.706 -18.755 -1.880 1.00 87.44 406 ASN A CA 1
ATOM 2963 C C . ASN A 1 406 ? -9.532 -19.287 -0.704 1.00 87.44 406 ASN A C 1
ATOM 2965 O O . ASN A 1 406 ? -9.139 -20.269 -0.070 1.00 87.44 406 ASN A O 1
ATOM 2969 N N . ARG A 1 407 ? -10.666 -18.651 -0.402 1.00 90.12 407 ARG A N 1
ATOM 2970 C CA . ARG A 1 407 ? -11.487 -18.951 0.778 1.00 90.12 407 ARG A CA 1
ATOM 2971 C C . ARG A 1 407 ? -12.855 -19.490 0.375 1.00 90.12 407 ARG A C 1
ATOM 2973 O O . ARG A 1 407 ? -13.538 -18.917 -0.471 1.00 90.12 407 ARG A O 1
ATOM 2980 N N . VAL A 1 408 ? -13.284 -20.569 1.025 1.00 93.69 408 VAL A N 1
ATOM 2981 C CA . VAL A 1 408 ? -14.692 -20.989 1.040 1.00 93.69 408 VAL A CA 1
ATOM 2982 C C . VAL A 1 408 ? -15.198 -20.889 2.470 1.00 93.69 408 VAL A C 1
ATOM 2984 O O . VAL A 1 408 ? -14.762 -21.647 3.336 1.00 93.69 408 VAL A O 1
ATOM 2987 N N . ILE A 1 409 ? -16.114 -19.958 2.714 1.00 92.81 409 ILE A N 1
ATOM 2988 C CA . ILE A 1 409 ? -16.738 -19.745 4.020 1.00 92.81 409 ILE A CA 1
ATOM 2989 C C . ILE A 1 409 ? -18.079 -20.462 4.018 1.00 92.81 409 ILE A C 1
ATOM 2991 O O . ILE A 1 409 ? -18.892 -20.230 3.125 1.00 92.81 409 ILE A O 1
ATOM 2995 N N . VAL A 1 410 ? -18.302 -21.359 4.976 1.00 90.94 410 VAL A N 1
ATOM 2996 C CA . VAL A 1 410 ? -19.458 -22.266 4.962 1.00 90.94 410 VAL A CA 1
ATOM 2997 C C . VAL A 1 410 ? -20.321 -22.070 6.197 1.00 90.94 410 VAL A C 1
ATOM 2999 O O . VAL A 1 410 ? -19.828 -22.235 7.302 1.00 90.94 410 VAL A O 1
ATOM 3002 N N . PHE A 1 411 ? -21.604 -21.778 6.007 1.00 87.00 411 PHE A N 1
ATOM 3003 C CA . PHE A 1 411 ? -22.571 -21.488 7.068 1.00 87.00 411 PHE A CA 1
ATOM 3004 C C . PHE A 1 411 ? -23.429 -22.709 7.320 1.00 87.00 411 PHE A C 1
ATOM 3006 O O . PHE A 1 411 ? -23.975 -23.246 6.360 1.00 87.00 411 PHE A O 1
ATOM 3013 N N . SER A 1 412 ? -23.563 -23.130 8.574 1.00 86.31 412 SER A N 1
ATOM 3014 C CA . SER A 1 412 ? -24.446 -24.240 8.942 1.00 86.31 412 SER A CA 1
ATOM 3015 C C . SER A 1 412 ? -24.678 -24.272 10.456 1.00 86.31 412 SER A C 1
ATOM 3017 O O . SER A 1 412 ? -23.785 -23.929 11.234 1.00 86.31 412 SER A O 1
ATOM 3019 N N . ASP A 1 413 ? -25.864 -24.685 10.894 1.00 84.38 413 ASP A N 1
ATOM 3020 C CA . ASP A 1 413 ? -26.199 -24.937 12.301 1.00 84.38 413 ASP A CA 1
ATOM 3021 C C . ASP A 1 413 ? -26.215 -26.441 12.656 1.00 84.38 413 ASP A C 1
ATOM 3023 O O . ASP A 1 413 ? -26.297 -26.818 13.835 1.00 84.38 413 ASP A O 1
ATOM 3027 N N . GLU A 1 414 ? -26.041 -27.327 11.668 1.00 81.94 414 GLU A N 1
ATOM 3028 C CA . GLU A 1 414 ? -26.020 -28.779 11.843 1.00 81.94 414 GLU A CA 1
ATOM 3029 C C . GLU A 1 414 ? -24.722 -29.453 11.330 1.00 81.94 414 GLU A C 1
ATOM 3031 O O . GLU A 1 414 ? -23.872 -28.865 10.667 1.00 81.94 414 GLU A O 1
ATOM 3036 N N . PRO A 1 415 ? -24.459 -30.724 11.692 1.00 82.44 415 PRO A N 1
ATOM 3037 C CA . PRO A 1 415 ? -23.348 -31.471 11.109 1.00 82.44 415 PRO A CA 1
ATOM 3038 C C . PRO A 1 415 ? -23.581 -31.771 9.623 1.00 82.44 415 PRO A C 1
ATOM 3040 O O . PRO A 1 415 ? -24.714 -32.006 9.200 1.00 82.44 415 PRO A O 1
ATOM 3043 N N . ALA A 1 416 ? -22.502 -31.934 8.852 1.00 84.31 416 ALA A N 1
ATOM 3044 C CA . ALA A 1 416 ? -22.622 -32.245 7.434 1.00 84.31 416 ALA A CA 1
ATOM 3045 C C . ALA A 1 416 ? -23.388 -33.563 7.192 1.00 84.31 416 ALA A C 1
ATOM 3047 O O . ALA A 1 416 ? -22.979 -34.649 7.619 1.00 84.31 416 ALA A O 1
ATOM 3048 N N . GLY A 1 417 ? -24.481 -33.494 6.430 1.00 84.69 417 GLY A N 1
ATOM 3049 C CA . GLY A 1 417 ? -25.313 -34.640 6.057 1.00 84.69 417 GLY A CA 1
ATOM 3050 C C . GLY A 1 417 ? -24.687 -35.563 5.001 1.00 84.69 417 GLY A C 1
ATOM 3051 O O . GLY A 1 417 ? -25.254 -36.609 4.671 1.00 84.69 417 GLY A O 1
ATOM 3052 N N . ASP A 1 418 ? -23.515 -35.209 4.468 1.00 88.56 418 ASP A N 1
ATOM 3053 C CA . ASP A 1 418 ? -22.865 -35.846 3.319 1.00 88.56 418 ASP A CA 1
ATOM 3054 C C . ASP A 1 418 ? -21.372 -36.207 3.528 1.00 88.56 418 ASP A C 1
ATOM 3056 O O . ASP A 1 418 ? -20.545 -36.007 2.630 1.00 88.56 418 ASP A O 1
ATOM 3060 N N . PRO A 1 419 ? -20.982 -36.855 4.645 1.00 86.31 419 PRO A N 1
ATOM 3061 C CA . PRO A 1 419 ? -19.573 -37.112 4.976 1.00 86.31 419 PRO A CA 1
ATOM 3062 C C . PRO A 1 419 ? -18.821 -37.950 3.925 1.00 86.31 419 PRO A C 1
ATOM 3064 O O . PRO A 1 419 ? -17.594 -37.931 3.858 1.00 86.31 419 PRO A O 1
ATOM 3067 N N . GLY A 1 420 ? -19.539 -38.681 3.062 1.00 88.31 420 GLY A N 1
ATOM 3068 C CA . GLY A 1 420 ? -18.953 -39.431 1.947 1.00 88.31 420 GLY A CA 1
ATOM 3069 C C . GLY A 1 420 ? -18.310 -38.564 0.854 1.00 88.31 420 GLY A C 1
ATOM 3070 O O . GLY A 1 420 ? -17.542 -39.098 0.055 1.00 88.31 420 GLY A O 1
ATOM 3071 N N . VAL A 1 421 ? -18.606 -37.259 0.812 1.00 90.62 421 VAL A N 1
ATOM 3072 C CA . VAL A 1 421 ? -18.085 -36.302 -0.182 1.00 90.62 421 VAL A CA 1
ATOM 3073 C C . VAL A 1 421 ? -16.867 -35.526 0.344 1.00 90.62 421 VAL A C 1
ATOM 3075 O O . VAL A 1 421 ? -16.073 -35.026 -0.451 1.00 90.62 421 VAL A O 1
ATOM 3078 N N . ARG A 1 422 ? -16.636 -35.514 1.666 1.00 91.62 422 ARG A N 1
ATOM 3079 C CA . ARG A 1 422 ? -15.564 -34.752 2.338 1.00 91.62 422 ARG A CA 1
ATOM 3080 C C . ARG A 1 422 ? -14.188 -34.915 1.699 1.00 91.62 422 ARG A C 1
ATOM 3082 O O . ARG A 1 422 ? -13.524 -33.929 1.406 1.00 91.62 422 ARG A O 1
ATOM 3089 N N . ALA A 1 423 ? -13.769 -36.151 1.428 1.00 93.38 423 ALA A N 1
ATOM 3090 C CA . ALA A 1 423 ? -12.451 -36.410 0.847 1.00 93.38 423 ALA A CA 1
ATOM 3091 C C . ALA A 1 423 ? -12.271 -35.769 -0.542 1.00 93.38 423 ALA A C 1
ATOM 3093 O O . ALA A 1 423 ? -11.169 -35.354 -0.888 1.00 93.38 423 ALA A O 1
ATOM 3094 N N . ALA A 1 424 ? -13.344 -35.684 -1.336 1.00 94.44 424 ALA A N 1
ATOM 3095 C CA . ALA A 1 424 ? -13.309 -35.011 -2.628 1.00 94.44 424 ALA A CA 1
ATOM 3096 C C . ALA A 1 424 ? -13.282 -33.486 -2.461 1.00 94.44 424 ALA A C 1
ATOM 3098 O O . ALA A 1 424 ? -12.533 -32.829 -3.177 1.00 94.44 424 ALA A O 1
ATOM 3099 N N . ALA A 1 425 ? -14.047 -32.943 -1.507 1.00 92.69 425 ALA A N 1
ATOM 3100 C CA . ALA A 1 425 ? -14.059 -31.514 -1.188 1.00 92.69 425 ALA A CA 1
ATOM 3101 C C . ALA A 1 425 ? -12.671 -31.023 -0.745 1.00 92.69 425 ALA A C 1
ATOM 3103 O O . ALA A 1 425 ? -12.133 -30.093 -1.336 1.00 92.69 425 ALA A O 1
ATOM 3104 N N . VAL A 1 426 ? -12.043 -31.724 0.206 1.00 92.19 426 VAL A N 1
ATOM 3105 C CA . VAL A 1 426 ? -10.671 -31.446 0.666 1.00 92.19 426 VAL A CA 1
ATOM 3106 C C . VAL A 1 426 ? -9.676 -31.506 -0.493 1.00 92.19 426 VAL A C 1
ATOM 3108 O O . VAL A 1 426 ? -8.848 -30.615 -0.646 1.00 92.19 426 VAL A O 1
ATOM 3111 N N . ALA A 1 427 ? -9.755 -32.543 -1.332 1.00 91.62 427 ALA A N 1
ATOM 3112 C CA . ALA A 1 427 ? -8.848 -32.680 -2.468 1.00 91.62 427 ALA A CA 1
ATOM 3113 C C . ALA A 1 427 ? -9.025 -31.557 -3.502 1.00 91.62 427 ALA A C 1
ATOM 3115 O O . ALA A 1 427 ? -8.038 -31.132 -4.093 1.00 91.62 427 ALA A O 1
ATOM 3116 N N . ALA A 1 428 ? -10.257 -31.090 -3.720 1.00 91.38 428 ALA A N 1
ATOM 3117 C CA . ALA A 1 428 ? -10.539 -29.984 -4.627 1.00 91.38 428 ALA A CA 1
ATOM 3118 C C . ALA A 1 428 ? -10.017 -28.651 -4.070 1.00 91.38 428 ALA A C 1
ATOM 3120 O O . ALA A 1 428 ? -9.343 -27.929 -4.794 1.00 91.38 428 ALA A O 1
ATOM 3121 N N . MET A 1 429 ? -10.236 -28.370 -2.782 1.00 90.88 429 MET A N 1
ATOM 3122 C CA . MET A 1 429 ? -9.717 -27.166 -2.119 1.00 90.88 429 MET A CA 1
ATOM 3123 C C . MET A 1 429 ? -8.188 -27.128 -2.094 1.00 90.88 429 MET A C 1
ATOM 3125 O O . MET A 1 429 ? -7.586 -26.137 -2.496 1.00 90.88 429 MET A O 1
ATOM 3129 N N . ASN A 1 430 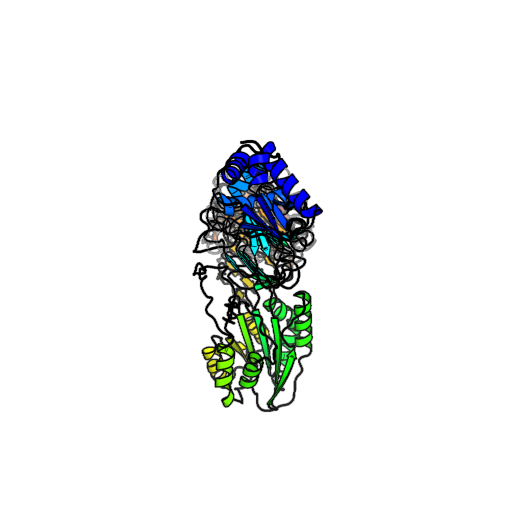? -7.546 -28.245 -1.747 1.00 87.12 430 ASN A N 1
ATOM 3130 C CA . ASN A 1 430 ? -6.086 -28.345 -1.744 1.00 87.12 430 ASN A CA 1
ATOM 3131 C C . ASN A 1 430 ? -5.469 -28.290 -3.154 1.00 87.12 430 ASN A C 1
ATOM 3133 O O . ASN A 1 430 ? -4.257 -28.145 -3.277 1.00 87.12 430 ASN A O 1
ATOM 3137 N N . ALA A 1 431 ? -6.277 -28.433 -4.210 1.00 86.12 431 ALA A N 1
ATOM 3138 C CA . ALA A 1 431 ? -5.843 -28.257 -5.594 1.00 86.12 431 ALA A CA 1
ATOM 3139 C C . ALA A 1 431 ? -5.963 -26.802 -6.083 1.00 86.12 431 ALA A C 1
ATOM 3141 O O . ALA A 1 431 ? -5.389 -26.481 -7.124 1.00 86.12 431 ALA A O 1
ATOM 3142 N N . LEU A 1 432 ? -6.663 -25.928 -5.345 1.00 81.19 432 LEU A N 1
ATOM 3143 C CA . LEU A 1 432 ? -6.676 -24.479 -5.568 1.00 81.19 432 LEU A CA 1
ATOM 3144 C C . LEU A 1 432 ? -5.367 -23.880 -5.049 1.00 81.19 432 LEU A C 1
ATOM 3146 O O . LEU A 1 432 ? -5.346 -23.169 -4.042 1.00 81.19 432 LEU A O 1
ATOM 3150 N N . ASN A 1 433 ? -4.257 -24.227 -5.696 1.00 66.19 433 ASN A N 1
ATOM 3151 C CA . ASN A 1 433 ? -2.971 -23.635 -5.373 1.00 66.19 433 ASN A CA 1
ATOM 3152 C C . ASN A 1 433 ? -3.070 -22.113 -5.516 1.00 66.19 433 ASN A C 1
ATOM 3154 O O . ASN A 1 433 ? -3.599 -21.617 -6.514 1.00 66.19 433 ASN A O 1
ATOM 3158 N N . LEU A 1 434 ? -2.483 -21.385 -4.568 1.00 58.38 434 LEU A N 1
ATOM 3159 C CA . LEU A 1 434 ? -2.094 -19.989 -4.766 1.00 58.38 434 LEU A CA 1
ATOM 3160 C C . LEU A 1 434 ? -0.855 -19.979 -5.673 1.00 58.38 434 LEU A C 1
ATOM 3162 O O . LEU A 1 434 ? 0.246 -19.613 -5.284 1.00 58.38 434 LEU A O 1
ATOM 3166 N N . THR A 1 435 ? -0.997 -20.550 -6.866 1.00 41.84 435 THR A N 1
ATOM 3167 C CA . THR A 1 435 ? 0.004 -20.439 -7.914 1.00 41.84 435 THR A CA 1
ATOM 3168 C C . THR A 1 435 ? -0.279 -19.145 -8.634 1.00 41.84 435 THR A C 1
ATOM 3170 O O . THR A 1 435 ? -1.317 -19.017 -9.286 1.00 41.84 435 THR A O 1
ATOM 3173 N N . TYR A 1 436 ? 0.669 -18.220 -8.567 1.00 42.03 436 TYR A N 1
ATOM 3174 C CA . TYR A 1 436 ? 0.882 -17.360 -9.712 1.00 42.03 436 TYR A CA 1
ATOM 3175 C C . TYR A 1 436 ? 1.140 -18.289 -10.907 1.00 42.03 436 TYR A C 1
ATOM 3177 O O . TYR A 1 436 ? 1.974 -19.201 -10.798 1.00 42.03 436 TYR A O 1
ATOM 3185 N N . GLU A 1 437 ? 0.375 -18.168 -11.998 1.00 33.12 437 GLU A N 1
ATOM 3186 C CA . GLU A 1 437 ? 0.796 -18.837 -13.225 1.00 33.12 437 GLU A CA 1
ATOM 3187 C C . GLU A 1 437 ? 2.154 -18.239 -13.574 1.00 33.12 437 GLU A C 1
ATOM 3189 O O . GLU A 1 437 ? 2.263 -17.089 -13.979 1.00 33.12 437 GLU A O 1
ATOM 3194 N N . GLN A 1 438 ? 3.207 -19.036 -13.391 1.00 37.91 438 GLN A N 1
ATOM 3195 C CA . GLN A 1 438 ? 4.435 -18.823 -14.134 1.00 37.91 438 GLN A CA 1
ATOM 3196 C C . GLN A 1 438 ? 4.009 -18.698 -15.598 1.00 37.91 438 GLN A C 1
ATOM 3198 O O . GLN A 1 438 ? 3.330 -19.621 -16.078 1.00 37.91 438 GLN A O 1
ATOM 3203 N N . PRO A 1 439 ? 4.352 -17.607 -16.299 1.00 33.16 439 PRO A N 1
ATOM 3204 C CA . PRO A 1 439 ? 4.004 -17.490 -17.700 1.00 33.16 439 PRO A CA 1
ATOM 3205 C C . PRO A 1 439 ? 4.517 -18.746 -18.413 1.00 33.16 439 PRO A C 1
ATOM 3207 O O . PRO A 1 439 ? 5.655 -19.185 -18.223 1.00 33.16 439 PRO A O 1
ATOM 3210 N N . LEU A 1 440 ? 3.596 -19.412 -19.112 1.00 29.41 440 LEU A N 1
ATOM 3211 C CA . LEU A 1 440 ? 3.736 -20.778 -19.610 1.00 29.41 440 LEU A CA 1
ATOM 3212 C C . LEU A 1 440 ? 5.128 -21.035 -20.198 1.00 29.41 440 LEU A C 1
ATOM 3214 O O . LEU A 1 440 ? 5.534 -20.401 -21.170 1.00 29.41 440 LEU A O 1
ATOM 3218 N N . THR A 1 441 ? 5.819 -22.060 -19.692 1.00 31.56 441 THR A N 1
ATOM 3219 C CA . THR A 1 441 ? 6.953 -22.651 -20.410 1.00 31.56 441 THR A CA 1
ATOM 3220 C C . THR A 1 441 ? 6.474 -23.056 -21.810 1.00 31.56 441 THR A C 1
ATOM 3222 O O . THR A 1 441 ? 5.510 -23.833 -21.895 1.00 31.56 441 THR A O 1
ATOM 3225 N N . PRO A 1 442 ? 7.105 -22.605 -22.909 1.00 31.89 442 PRO A N 1
ATOM 3226 C CA . PRO A 1 442 ? 6.702 -23.015 -24.242 1.00 31.89 442 PRO A CA 1
ATOM 3227 C C . PRO A 1 442 ? 6.714 -24.539 -24.354 1.00 31.89 442 PRO A C 1
ATOM 3229 O O . PRO A 1 442 ? 7.736 -25.208 -24.182 1.00 31.89 442 PRO A O 1
ATOM 3232 N N . SER A 1 443 ? 5.548 -25.117 -24.648 1.00 28.30 443 SER A N 1
ATOM 3233 C CA . SER A 1 443 ? 5.472 -26.525 -25.005 1.00 28.30 443 SER A CA 1
ATOM 3234 C C . SER A 1 443 ? 6.229 -26.716 -26.319 1.00 28.30 443 SER A C 1
ATOM 3236 O O . SER A 1 443 ? 5.896 -26.103 -27.335 1.00 28.30 443 SER A O 1
ATOM 3238 N N . ASN A 1 444 ? 7.245 -27.575 -26.291 1.00 31.16 444 ASN A N 1
ATOM 3239 C CA . ASN A 1 444 ? 8.049 -27.972 -27.441 1.00 31.16 444 ASN A CA 1
ATOM 3240 C C . ASN A 1 444 ? 7.190 -28.600 -28.556 1.00 31.16 444 ASN A C 1
ATOM 3242 O O . ASN A 1 444 ? 7.101 -29.825 -28.680 1.00 31.16 444 ASN A O 1
ATOM 3246 N N . ALA A 1 445 ? 6.592 -27.776 -29.414 1.00 27.64 445 ALA A N 1
ATOM 3247 C CA . ALA A 1 445 ? 6.001 -28.196 -30.676 1.00 27.64 445 ALA A CA 1
ATOM 3248 C C . ALA A 1 445 ? 6.991 -27.922 -31.819 1.00 27.64 445 ALA A C 1
ATOM 3250 O O . ALA A 1 445 ? 6.923 -26.929 -32.534 1.00 27.64 445 ALA A O 1
ATOM 3251 N N . ASN A 1 446 ? 7.933 -28.853 -31.977 1.00 28.19 446 ASN A N 1
ATOM 3252 C CA . ASN A 1 446 ? 8.863 -28.937 -33.101 1.00 28.19 446 ASN A CA 1
ATOM 3253 C C . ASN A 1 446 ? 8.180 -28.730 -34.469 1.00 28.19 446 ASN A C 1
ATOM 3255 O O . ASN A 1 446 ? 7.347 -29.547 -34.869 1.00 28.19 446 ASN A O 1
ATOM 3259 N N . THR A 1 447 ? 8.709 -27.804 -35.276 1.00 26.33 447 THR A N 1
ATOM 3260 C CA . THR A 1 447 ? 8.888 -28.069 -36.714 1.00 26.33 447 THR A CA 1
ATOM 3261 C C . THR A 1 447 ? 10.263 -27.576 -37.191 1.00 26.33 447 THR A C 1
ATOM 3263 O O . THR A 1 447 ? 10.638 -26.456 -36.864 1.00 26.33 447 THR A O 1
ATOM 3266 N N . PRO A 1 448 ? 11.048 -28.374 -37.944 1.00 31.70 448 PRO A N 1
ATOM 3267 C CA . PRO A 1 448 ? 12.456 -28.073 -38.212 1.00 31.70 448 PRO A CA 1
ATOM 3268 C C . PRO A 1 448 ? 12.642 -27.175 -39.443 1.00 31.70 448 PRO A C 1
ATOM 3270 O O . PRO A 1 448 ? 12.230 -27.551 -40.543 1.00 31.70 448 PRO A O 1
ATOM 3273 N N . GLY A 1 449 ? 13.357 -26.058 -39.287 1.00 27.69 449 GLY A N 1
ATOM 3274 C CA . GLY A 1 449 ? 13.829 -25.250 -40.414 1.00 27.69 449 GLY A CA 1
ATOM 3275 C C . GLY A 1 449 ? 14.542 -23.955 -40.013 1.00 27.69 449 GLY A C 1
ATOM 3276 O O . GLY A 1 449 ? 13.884 -22.945 -39.833 1.00 27.69 449 GLY A O 1
ATOM 3277 N N . SER A 1 450 ? 15.879 -24.018 -39.969 1.00 27.55 450 SER A N 1
ATOM 3278 C CA . SER A 1 450 ? 16.879 -22.927 -39.908 1.00 27.55 450 SER A CA 1
ATOM 3279 C C . SER A 1 450 ? 17.021 -22.100 -38.619 1.00 27.55 450 SER A C 1
ATOM 3281 O O . SER A 1 450 ? 16.506 -21.000 -38.507 1.00 27.55 450 SER A O 1
ATOM 3283 N N . ASN A 1 451 ? 17.834 -22.648 -37.711 1.00 31.28 451 ASN A N 1
ATOM 3284 C CA . ASN A 1 451 ? 18.930 -22.033 -36.944 1.00 31.28 451 ASN A CA 1
ATOM 3285 C C . ASN A 1 451 ? 18.923 -20.491 -36.827 1.00 31.28 451 ASN A C 1
ATOM 3287 O O . ASN A 1 451 ? 19.541 -19.832 -37.663 1.00 31.28 451 ASN A O 1
ATOM 3291 N N . PHE A 1 452 ? 18.309 -19.946 -35.771 1.00 33.47 452 PHE A N 1
ATOM 3292 C CA . PHE A 1 452 ? 18.431 -18.520 -35.421 1.00 33.47 452 PHE A CA 1
ATOM 3293 C C . PHE A 1 452 ? 18.481 -18.200 -33.917 1.00 33.47 452 PHE A C 1
ATOM 3295 O O . PHE A 1 452 ? 18.509 -17.030 -33.572 1.00 33.47 452 PHE A O 1
ATOM 3302 N N . PHE A 1 453 ? 18.564 -19.193 -33.026 1.00 30.31 453 PHE A N 1
ATOM 3303 C CA . PHE A 1 453 ? 18.744 -18.960 -31.590 1.00 30.31 453 PHE A CA 1
ATOM 3304 C C . PHE A 1 453 ? 19.596 -20.095 -31.012 1.00 30.31 453 PHE A C 1
ATOM 3306 O O . PHE A 1 453 ? 19.245 -21.267 -31.157 1.00 30.31 453 PHE A O 1
ATOM 3313 N N . GLU A 1 454 ? 20.754 -19.762 -30.445 1.00 27.98 454 GLU A N 1
ATOM 3314 C CA . GLU A 1 454 ? 21.475 -20.638 -29.521 1.00 27.98 454 GLU A CA 1
ATOM 3315 C C . GLU A 1 454 ? 21.165 -20.074 -28.127 1.00 27.98 454 GLU A C 1
ATOM 3317 O O . GLU A 1 454 ? 21.586 -18.968 -27.797 1.00 27.98 454 GLU A O 1
ATOM 3322 N N . GLU A 1 455 ? 20.297 -20.782 -27.399 1.00 29.91 455 GLU A N 1
ATOM 3323 C CA . GLU A 1 455 ? 19.731 -20.410 -26.097 1.00 29.91 455 GLU A CA 1
ATOM 3324 C C . GLU A 1 455 ? 20.816 -20.308 -25.016 1.00 29.91 455 GLU A C 1
ATOM 3326 O O . GLU A 1 455 ? 21.619 -21.229 -24.837 1.00 29.91 455 GLU A O 1
ATOM 3331 N N . VAL A 1 456 ? 20.796 -19.218 -24.244 1.00 28.67 456 VAL A N 1
ATOM 3332 C CA . VAL A 1 456 ? 21.402 -19.180 -22.910 1.00 28.67 456 VAL A CA 1
ATOM 3333 C C . VAL A 1 456 ? 20.312 -19.574 -21.914 1.00 28.67 456 VAL A C 1
ATOM 3335 O O . VAL A 1 456 ? 19.351 -18.845 -21.697 1.00 28.67 456 VAL A O 1
ATOM 3338 N N . GLU A 1 457 ? 20.450 -20.778 -21.357 1.00 35.84 457 GLU A N 1
ATOM 3339 C CA . GLU A 1 457 ? 19.621 -21.319 -20.278 1.00 35.84 457 GLU A CA 1
ATOM 3340 C C . GLU A 1 457 ? 19.985 -20.675 -18.927 1.00 35.84 457 GLU A C 1
ATOM 3342 O O . GLU A 1 457 ? 21.088 -20.901 -18.418 1.00 35.84 457 GLU A O 1
ATOM 3347 N N . ASN A 1 458 ? 19.050 -19.932 -18.328 1.00 28.25 458 ASN A N 1
ATOM 3348 C CA . ASN A 1 458 ? 18.508 -20.143 -16.969 1.00 28.25 458 ASN A CA 1
ATOM 3349 C C . ASN A 1 458 ? 17.768 -18.880 -16.487 1.00 28.25 458 ASN A C 1
ATOM 3351 O O . ASN A 1 458 ? 18.442 -17.921 -16.115 1.00 28.25 458 ASN A O 1
ATOM 3355 N N . PRO A 1 459 ? 16.428 -18.897 -16.380 1.00 31.59 459 PRO A N 1
ATOM 3356 C CA . PRO A 1 459 ? 15.702 -17.854 -15.670 1.00 31.59 459 PRO A CA 1
ATOM 3357 C C . PRO A 1 459 ? 15.936 -17.980 -14.163 1.00 31.59 459 PRO A C 1
ATOM 3359 O O . PRO A 1 459 ? 15.937 -19.080 -13.594 1.00 31.59 459 PRO A O 1
ATOM 3362 N N . ILE A 1 460 ? 16.139 -16.834 -13.528 1.00 32.19 460 ILE A N 1
ATOM 3363 C CA . ILE A 1 460 ? 16.220 -16.670 -12.080 1.00 32.19 460 ILE A CA 1
ATOM 3364 C C . ILE A 1 460 ? 14.846 -17.022 -11.492 1.00 32.19 460 ILE A C 1
ATOM 3366 O O . ILE A 1 460 ? 13.816 -16.632 -12.026 1.00 32.19 460 ILE A O 1
ATOM 3370 N N . THR A 1 461 ? 14.823 -17.805 -10.414 1.00 28.67 461 THR A N 1
ATOM 3371 C CA . THR A 1 461 ? 13.603 -18.203 -9.696 1.00 28.67 461 THR A CA 1
ATOM 3372 C C . THR A 1 461 ? 13.344 -17.258 -8.517 1.00 28.67 461 THR A C 1
ATOM 3374 O O . THR A 1 461 ? 14.082 -17.365 -7.528 1.00 28.67 461 THR A O 1
ATOM 3377 N N . PRO A 1 462 ? 12.312 -16.395 -8.547 1.00 35.03 462 PRO A N 1
ATOM 3378 C CA . PRO A 1 462 ? 11.809 -15.743 -7.342 1.00 35.03 462 PRO A CA 1
ATOM 3379 C C . PRO A 1 462 ? 11.198 -16.783 -6.383 1.00 35.03 462 PRO A C 1
ATOM 3381 O O . PRO A 1 462 ? 10.780 -17.866 -6.821 1.00 35.03 462 PRO A O 1
ATOM 3384 N N . PRO A 1 463 ? 11.177 -16.512 -5.065 1.00 29.36 463 PRO A N 1
ATOM 3385 C CA . PRO A 1 463 ? 10.617 -17.428 -4.081 1.00 29.36 463 PRO A CA 1
ATOM 3386 C C . PRO A 1 463 ? 9.136 -17.701 -4.364 1.00 29.36 463 PRO A C 1
ATOM 3388 O O . PRO A 1 463 ? 8.379 -16.831 -4.770 1.00 29.36 463 PRO A O 1
ATOM 3391 N N . THR A 1 464 ? 8.726 -18.951 -4.162 1.00 32.19 464 THR A N 1
ATOM 3392 C CA . THR A 1 464 ? 7.352 -19.407 -4.388 1.00 32.19 464 THR A CA 1
ATOM 3393 C C . THR A 1 464 ? 6.526 -19.127 -3.134 1.00 32.19 464 THR A C 1
ATOM 3395 O O . THR A 1 464 ? 6.873 -19.674 -2.078 1.00 32.19 464 THR A O 1
ATOM 3398 N N . PRO A 1 465 ? 5.421 -18.366 -3.207 1.00 36.38 465 PRO A N 1
ATOM 3399 C CA . PRO A 1 465 ? 4.439 -18.377 -2.136 1.00 36.38 465 PRO A CA 1
ATOM 3400 C C . PRO A 1 465 ? 3.904 -19.807 -1.990 1.00 36.38 465 PRO A C 1
ATOM 3402 O O . PRO A 1 465 ? 3.685 -20.519 -2.972 1.00 36.38 465 PRO A O 1
ATOM 3405 N N . THR A 1 466 ? 3.748 -20.278 -0.756 1.00 40.56 466 THR A N 1
ATOM 3406 C CA . THR A 1 466 ? 3.283 -21.642 -0.467 1.00 40.56 466 THR A CA 1
ATOM 3407 C C . THR A 1 466 ? 1.916 -21.572 0.204 1.00 40.56 466 THR A C 1
ATOM 3409 O O . THR A 1 466 ? 1.821 -21.179 1.359 1.00 40.56 466 THR A O 1
ATOM 3412 N N . GLY A 1 467 ? 0.851 -21.962 -0.508 1.00 53.75 467 GLY A N 1
ATOM 3413 C CA . GLY A 1 467 ? -0.508 -22.021 0.041 1.00 53.75 467 GLY A CA 1
ATOM 3414 C C . GLY A 1 467 ? -1.522 -22.703 -0.889 1.00 53.75 467 GLY A C 1
ATOM 3415 O O . GLY A 1 467 ? -1.311 -22.807 -2.099 1.00 53.75 467 GLY A O 1
ATOM 3416 N N . SER A 1 468 ? -2.616 -23.204 -0.311 1.00 68.88 468 SER A N 1
ATOM 3417 C CA . SER A 1 468 ? -3.751 -23.836 -1.002 1.00 68.88 468 SER A CA 1
ATOM 3418 C C . SER A 1 468 ? -5.072 -23.232 -0.525 1.00 68.88 468 SER A C 1
ATOM 3420 O O . SER A 1 468 ? -5.094 -22.527 0.480 1.00 68.88 468 SER A O 1
ATOM 3422 N N . GLY A 1 469 ? -6.179 -23.520 -1.211 1.00 81.69 469 GLY A N 1
ATOM 3423 C CA . GLY A 1 469 ? -7.494 -23.049 -0.785 1.00 81.69 469 GLY A CA 1
ATOM 3424 C C . GLY A 1 469 ? -7.886 -23.553 0.607 1.00 81.69 469 GLY A C 1
ATOM 3425 O O . GLY A 1 469 ? -7.711 -24.734 0.909 1.00 81.69 469 GLY A O 1
ATOM 3426 N N . ALA A 1 470 ? -8.469 -22.662 1.409 1.00 86.31 470 ALA A N 1
ATOM 3427 C CA . ALA A 1 470 ? -8.860 -22.903 2.793 1.00 86.31 470 ALA A CA 1
ATOM 3428 C C . ALA A 1 470 ? -10.379 -22.838 2.988 1.00 86.31 470 ALA A C 1
ATOM 3430 O O . ALA A 1 470 ? -11.078 -22.022 2.377 1.00 86.31 470 ALA A O 1
ATOM 3431 N N . VAL A 1 471 ? -10.896 -23.721 3.845 1.00 88.75 471 VAL A N 1
ATOM 3432 C CA . VAL A 1 471 ? -12.317 -23.770 4.206 1.00 88.75 471 VAL A CA 1
ATOM 3433 C C . VAL A 1 471 ? -12.501 -23.257 5.624 1.00 88.75 471 VAL A C 1
ATOM 3435 O O . VAL A 1 471 ? -11.883 -23.780 6.552 1.00 88.75 471 VAL A O 1
ATOM 3438 N N . TYR A 1 472 ? -13.405 -22.295 5.786 1.00 88.62 472 TYR A N 1
ATOM 3439 C CA . TYR A 1 472 ? -13.754 -21.680 7.064 1.00 88.62 472 TYR A CA 1
ATOM 3440 C C . TYR A 1 472 ? -15.221 -21.960 7.393 1.00 88.62 472 TYR A C 1
ATOM 3442 O O . TYR A 1 472 ? -16.112 -21.238 6.941 1.00 88.62 472 TYR A O 1
ATOM 3450 N N . PRO A 1 473 ? -15.518 -23.044 8.124 1.00 89.44 473 PRO A N 1
ATOM 3451 C CA . PRO A 1 473 ? -16.871 -23.293 8.587 1.00 89.44 473 PRO A CA 1
ATOM 3452 C C . PRO A 1 473 ? -17.246 -22.322 9.712 1.00 89.44 473 PRO A C 1
ATOM 3454 O O . PRO A 1 473 ? -16.550 -22.248 10.724 1.00 89.44 473 PRO A O 1
ATOM 3457 N N . VAL A 1 474 ? -18.372 -21.636 9.555 1.00 87.69 474 VAL A N 1
ATOM 3458 C CA . VAL A 1 474 ? -19.028 -20.815 10.570 1.00 87.69 474 VAL A CA 1
ATOM 3459 C C . VAL A 1 474 ? -20.228 -21.605 11.090 1.00 87.69 474 VAL A C 1
ATOM 3461 O O . VAL A 1 474 ? -21.233 -21.757 10.394 1.00 87.69 474 VAL A O 1
ATOM 3464 N N . ILE A 1 475 ? -20.085 -22.169 12.293 1.00 86.50 475 ILE A N 1
ATOM 3465 C CA . ILE A 1 475 ? -21.089 -23.042 12.910 1.00 86.50 475 ILE A CA 1
ATOM 3466 C C . ILE A 1 475 ? -21.949 -22.259 13.895 1.00 86.50 475 ILE A C 1
ATOM 3468 O O . ILE A 1 475 ? -21.431 -21.675 14.850 1.00 86.50 475 ILE A O 1
ATOM 3472 N N . VAL A 1 476 ? -23.263 -22.300 13.687 1.00 82.38 476 VAL A N 1
ATOM 3473 C CA . VAL A 1 476 ? -24.243 -21.506 14.436 1.00 82.38 476 VAL A CA 1
ATOM 3474 C C . VAL A 1 476 ? -24.908 -22.334 15.544 1.00 82.38 476 VAL A C 1
ATOM 3476 O O . VAL A 1 476 ? -25.116 -23.541 15.416 1.00 82.38 476 VAL A O 1
ATOM 3479 N N . GLY A 1 477 ? -25.228 -21.702 16.678 1.00 73.69 477 GLY A N 1
ATOM 3480 C CA . GLY A 1 477 ? -26.102 -22.288 17.706 1.00 73.69 477 GLY A CA 1
ATOM 3481 C C . GLY A 1 477 ? -25.431 -23.287 18.663 1.00 73.69 477 GLY A C 1
ATOM 3482 O O . GLY A 1 477 ? -26.116 -24.006 19.397 1.00 73.69 477 GLY A O 1
ATOM 3483 N N . GLY A 1 478 ? -24.093 -23.345 18.683 1.00 65.06 478 GLY A N 1
ATOM 3484 C CA . GLY A 1 478 ? -23.320 -24.059 19.713 1.00 65.06 478 GLY A CA 1
ATOM 3485 C C . GLY A 1 478 ? -23.370 -25.595 19.639 1.00 65.06 478 GLY A C 1
ATOM 3486 O O . GLY A 1 478 ? -23.111 -26.289 20.631 1.00 65.06 478 GLY A O 1
ATOM 3487 N N . SER A 1 479 ? -23.700 -26.165 18.478 1.00 76.44 479 SER A N 1
ATOM 3488 C CA . SER A 1 479 ? -23.718 -27.616 18.262 1.00 76.44 479 SER A CA 1
ATOM 3489 C C . SER A 1 479 ? -22.303 -28.208 18.307 1.00 76.44 479 SER A C 1
ATOM 3491 O O . SER A 1 479 ? -21.574 -28.229 17.319 1.00 76.44 479 SER A O 1
ATOM 3493 N N .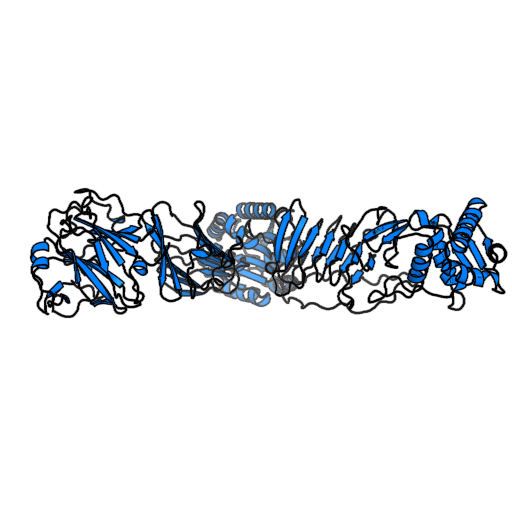 SER A 1 480 ? -21.919 -28.773 19.458 1.00 77.31 480 SER A N 1
ATOM 3494 C CA . SER A 1 480 ? -20.612 -29.443 19.627 1.00 77.31 480 SER A CA 1
ATOM 3495 C C . SER A 1 480 ? -20.333 -30.551 18.597 1.00 77.31 480 SER A C 1
ATOM 3497 O O . SER A 1 480 ? -19.180 -30.804 18.254 1.00 77.31 480 SER A O 1
ATOM 3499 N N . SER A 1 481 ? -21.377 -31.209 18.079 1.00 79.81 481 SER A N 1
ATOM 3500 C CA . SER A 1 481 ? -21.249 -32.200 17.007 1.00 79.81 481 SER A CA 1
ATOM 3501 C C . SER A 1 481 ? -21.007 -31.579 15.635 1.00 79.81 481 SER A C 1
ATOM 3503 O O . SER A 1 481 ? -20.261 -32.167 14.860 1.00 79.81 481 SER A O 1
ATOM 3505 N N . ALA A 1 482 ? -21.614 -30.426 15.337 1.00 79.69 482 ALA A N 1
ATOM 3506 C CA . ALA A 1 482 ? -21.384 -29.714 14.081 1.00 79.69 482 ALA A CA 1
ATOM 3507 C C . ALA A 1 482 ? -19.986 -29.084 14.077 1.00 79.69 482 ALA A C 1
ATOM 3509 O O . ALA A 1 482 ? -19.224 -29.295 13.139 1.00 79.69 482 ALA A O 1
ATOM 3510 N N . ALA A 1 483 ? -19.592 -28.448 15.186 1.00 78.94 483 ALA A N 1
ATOM 3511 C CA . ALA A 1 483 ? -18.255 -27.887 15.365 1.00 78.94 483 ALA A CA 1
ATOM 3512 C C . ALA A 1 483 ? -17.152 -28.947 15.205 1.00 78.94 483 ALA A C 1
ATOM 3514 O O . ALA A 1 483 ? -16.221 -28.757 14.429 1.00 78.94 483 ALA A O 1
ATOM 3515 N N . SER A 1 484 ? -17.287 -30.107 15.860 1.00 82.62 484 SER A N 1
ATOM 3516 C CA . SER A 1 484 ? -16.294 -31.184 15.744 1.00 82.62 484 SER A CA 1
ATOM 3517 C C . SER A 1 484 ? -16.210 -31.786 14.337 1.00 82.62 484 SER A C 1
ATOM 3519 O O . SER A 1 484 ? -15.136 -32.234 13.938 1.00 82.62 484 SER A O 1
ATOM 3521 N N . ASP A 1 485 ? -17.325 -31.857 13.607 1.00 84.31 485 ASP A N 1
ATOM 3522 C CA . ASP A 1 485 ? -17.356 -32.363 12.232 1.00 84.31 485 ASP A CA 1
ATOM 3523 C C . ASP A 1 485 ? -16.726 -31.361 11.249 1.00 84.31 485 ASP A C 1
ATOM 3525 O O . ASP A 1 485 ? -15.948 -31.737 10.368 1.00 84.31 485 ASP A O 1
ATOM 3529 N N . ALA A 1 486 ? -17.004 -30.075 11.453 1.00 85.00 486 ALA A N 1
ATOM 3530 C CA . ALA A 1 486 ? -16.440 -28.967 10.702 1.00 85.00 486 ALA A CA 1
ATOM 3531 C C . ALA A 1 486 ? -14.932 -28.783 10.950 1.00 85.00 486 ALA A C 1
ATOM 3533 O O . ALA A 1 486 ? -14.186 -28.498 10.012 1.00 85.00 486 ALA A O 1
ATOM 3534 N N . GLU A 1 487 ? -14.457 -29.019 12.180 1.00 82.94 487 GLU A N 1
ATOM 3535 C CA . GLU A 1 487 ? -13.032 -28.938 12.540 1.00 82.94 487 GLU A CA 1
ATOM 3536 C C . GLU A 1 487 ? -12.197 -29.929 11.728 1.00 82.94 487 GLU A C 1
ATOM 3538 O O . GLU A 1 487 ? -11.069 -29.629 11.336 1.00 82.94 487 GLU A O 1
ATOM 3543 N N . GLU A 1 488 ? -12.742 -31.110 11.428 1.00 83.44 488 GLU A N 1
ATOM 3544 C CA . GLU A 1 488 ? -12.060 -32.100 10.598 1.00 83.44 488 GLU A CA 1
ATOM 3545 C C . GLU A 1 488 ? -11.875 -31.611 9.150 1.00 83.44 488 GLU A C 1
ATOM 3547 O O . GLU A 1 488 ? -10.837 -31.891 8.543 1.00 83.44 488 GLU A O 1
ATOM 3552 N N . LEU A 1 489 ? -12.851 -30.882 8.599 1.00 85.44 489 LEU A N 1
ATOM 3553 C CA . LEU A 1 489 ? -12.786 -30.298 7.256 1.00 85.44 489 LEU A CA 1
ATOM 3554 C C . LEU A 1 489 ? -11.813 -29.109 7.204 1.00 85.44 489 LEU A C 1
ATOM 3556 O O . LEU A 1 489 ? -10.932 -29.079 6.343 1.00 85.44 489 LEU A O 1
ATOM 3560 N N . ALA A 1 490 ? -11.934 -28.172 8.146 1.00 81.56 490 ALA A N 1
ATOM 3561 C CA . ALA A 1 490 ? -11.107 -26.968 8.216 1.00 81.56 490 ALA A CA 1
ATOM 3562 C C . ALA A 1 490 ? -9.609 -27.312 8.331 1.00 81.56 490 ALA A C 1
ATOM 3564 O O . ALA A 1 490 ? -8.807 -26.917 7.482 1.00 81.56 490 ALA A O 1
ATOM 3565 N N . ASN A 1 491 ? -9.248 -28.189 9.278 1.00 82.00 491 ASN A N 1
ATOM 3566 C CA . ASN A 1 491 ? -7.861 -28.614 9.508 1.00 82.00 491 ASN A CA 1
ATOM 3567 C C . ASN A 1 491 ? -7.207 -29.291 8.291 1.00 82.00 491 ASN A C 1
ATOM 3569 O O . ASN A 1 491 ? -5.988 -29.251 8.136 1.00 82.00 491 ASN A O 1
ATOM 3573 N N . GLN A 1 492 ? -7.992 -29.945 7.430 1.00 83.88 492 GLN A N 1
ATOM 3574 C CA . GLN A 1 492 ? -7.476 -30.619 6.232 1.00 83.88 492 GLN A CA 1
ATOM 3575 C C . GLN A 1 492 ? -7.259 -29.681 5.039 1.00 83.88 492 GLN A C 1
ATOM 3577 O O . GLN A 1 492 ? -6.660 -30.106 4.048 1.00 83.88 492 GLN A O 1
ATOM 3582 N N . THR A 1 493 ? -7.745 -28.443 5.132 1.00 81.06 493 THR A N 1
ATOM 3583 C CA . THR A 1 493 ? -7.662 -27.419 4.077 1.00 81.06 493 THR A CA 1
ATOM 3584 C C . THR A 1 493 ? -6.887 -26.176 4.519 1.00 81.06 493 THR A C 1
ATOM 3586 O O . THR A 1 493 ? -6.730 -25.247 3.744 1.00 81.06 493 THR A O 1
ATOM 3589 N N . GLY A 1 494 ? -6.373 -26.148 5.755 1.00 72.06 494 GLY A N 1
ATOM 3590 C CA . GLY A 1 494 ? -5.633 -25.002 6.296 1.00 72.06 494 GLY A CA 1
ATOM 3591 C C . GLY A 1 494 ? -6.513 -23.851 6.793 1.00 72.06 494 GLY A C 1
ATOM 3592 O O . GLY A 1 494 ? -5.980 -22.798 7.124 1.00 72.06 494 GLY A O 1
ATOM 3593 N N . GLY A 1 495 ? -7.833 -24.042 6.861 1.00 76.50 495 GLY A N 1
ATOM 3594 C CA . GLY A 1 495 ? -8.751 -23.078 7.466 1.00 76.50 495 GLY A CA 1
ATOM 3595 C C . GLY A 1 495 ? -9.046 -23.378 8.936 1.00 76.50 495 GLY A C 1
ATOM 3596 O O . GLY A 1 495 ? -8.473 -24.290 9.539 1.00 76.50 495 GLY A O 1
ATOM 3597 N N . GLN A 1 496 ? -9.983 -22.624 9.509 1.00 78.19 496 GLN A N 1
ATOM 3598 C CA . GLN A 1 496 ? -10.376 -22.725 10.915 1.00 78.19 496 GLN A CA 1
ATOM 3599 C C . GLN A 1 496 ? -11.901 -22.681 11.059 1.00 78.19 496 GLN A C 1
ATOM 3601 O O . GLN A 1 496 ? -12.587 -22.032 10.273 1.00 78.19 496 GLN A O 1
ATOM 3606 N N . VAL A 1 497 ? -12.432 -23.386 12.062 1.00 78.81 497 VAL A N 1
ATOM 3607 C CA . VAL A 1 497 ? -13.848 -23.276 12.438 1.00 78.81 497 VAL A CA 1
ATOM 3608 C C . VAL A 1 497 ? -14.052 -22.063 13.327 1.00 78.81 497 VAL A C 1
ATOM 3610 O O . VAL A 1 497 ? -13.319 -21.884 14.301 1.00 78.81 497 VAL A O 1
ATOM 3613 N N . ILE A 1 498 ? -15.094 -21.295 13.033 1.00 78.12 498 ILE A N 1
ATOM 3614 C CA . ILE A 1 498 ? -15.581 -20.208 13.877 1.00 78.12 498 ILE A CA 1
ATOM 3615 C C . ILE A 1 498 ? -16.955 -20.607 14.403 1.00 78.12 498 ILE A C 1
ATOM 3617 O O . ILE A 1 498 ? -17.782 -21.145 13.668 1.00 78.12 498 ILE A O 1
ATOM 3621 N N . GLN A 1 499 ? -17.187 -20.401 15.695 1.00 79.38 499 GLN A N 1
ATOM 3622 C CA . GLN A 1 499 ? -18.487 -20.657 16.306 1.00 79.38 499 GLN A CA 1
ATOM 3623 C C . GLN A 1 499 ? -19.179 -19.330 16.577 1.00 79.38 499 GLN A C 1
ATOM 3625 O O . GLN A 1 499 ? -18.629 -18.508 17.301 1.00 79.38 499 GLN A O 1
ATOM 3630 N N . ALA A 1 500 ? -20.389 -19.170 16.051 1.00 73.44 500 ALA A N 1
ATOM 3631 C CA . ALA A 1 500 ? -21.256 -18.037 16.343 1.00 73.44 500 ALA A CA 1
ATOM 3632 C C . ALA A 1 500 ? -22.427 -18.514 17.214 1.00 73.44 500 ALA A C 1
ATOM 3634 O O . ALA A 1 500 ? -23.109 -19.493 16.894 1.00 73.44 500 ALA A O 1
ATOM 3635 N N . GLN A 1 501 ? -22.664 -17.852 18.344 1.00 76.62 501 GLN A N 1
ATOM 3636 C CA . GLN A 1 501 ? -23.799 -18.138 19.228 1.00 76.62 501 GLN A CA 1
ATOM 3637 C C . GLN A 1 501 ? -25.048 -17.331 18.854 1.00 76.62 501 GLN A C 1
ATOM 3639 O O . GLN A 1 501 ? -26.136 -17.629 19.354 1.00 76.62 501 GLN A O 1
ATOM 3644 N N . SER A 1 502 ? -24.905 -16.322 17.991 1.00 69.88 502 SER A N 1
ATOM 3645 C CA . SER A 1 502 ? -25.969 -15.400 17.605 1.00 69.88 502 SER A CA 1
ATOM 3646 C C . SER A 1 502 ? -25.820 -14.894 16.166 1.00 69.88 502 SER A C 1
ATOM 3648 O O . SER A 1 502 ? -24.744 -14.954 15.571 1.00 69.88 502 SER A O 1
ATOM 3650 N N . ALA A 1 503 ? -26.906 -14.336 15.625 1.00 69.44 503 ALA A N 1
ATOM 3651 C CA . ALA A 1 503 ? -26.916 -13.707 14.308 1.00 69.44 503 ALA A CA 1
ATOM 3652 C C . ALA A 1 503 ? -25.976 -12.484 14.205 1.00 69.44 503 ALA A C 1
ATOM 3654 O O . ALA A 1 503 ? -25.490 -12.196 13.121 1.00 69.44 503 ALA A O 1
ATOM 3655 N N . THR A 1 504 ? -25.674 -11.783 15.304 1.00 59.16 504 THR A N 1
ATOM 3656 C CA . THR A 1 504 ? -24.682 -10.688 15.312 1.00 59.16 504 THR A CA 1
ATOM 3657 C C . THR A 1 504 ? -23.252 -11.232 15.243 1.00 59.16 504 THR A C 1
ATOM 3659 O O . THR A 1 504 ? -22.447 -10.754 14.452 1.00 59.16 504 THR A O 1
ATOM 3662 N N . GLU A 1 505 ? -22.951 -12.300 15.986 1.00 70.81 505 GLU A N 1
ATOM 3663 C CA . GLU A 1 505 ? -21.630 -12.949 15.957 1.00 70.81 505 GLU A CA 1
ATOM 3664 C C . GLU A 1 505 ? -21.289 -13.567 14.594 1.00 70.81 505 GLU A C 1
ATOM 3666 O O . GLU A 1 505 ? -20.116 -13.745 14.277 1.00 70.81 505 GLU A O 1
ATOM 3671 N N . ILE A 1 506 ? -22.291 -13.875 13.762 1.00 76.12 506 ILE A N 1
ATOM 3672 C CA . ILE A 1 506 ? -22.051 -14.404 12.416 1.00 76.12 506 ILE A CA 1
ATOM 3673 C C . ILE A 1 506 ? -21.460 -13.360 11.464 1.00 76.12 506 ILE A C 1
ATOM 3675 O O . ILE A 1 506 ? -20.705 -13.713 10.559 1.00 76.12 506 ILE A O 1
ATOM 3679 N N . VAL A 1 507 ? -21.799 -12.083 11.667 1.00 69.88 507 VAL A N 1
ATOM 3680 C CA . VAL A 1 507 ? -21.240 -10.973 10.891 1.00 69.88 507 VAL A CA 1
ATOM 3681 C C . VAL A 1 507 ? -19.781 -10.780 11.290 1.00 69.88 507 VAL A C 1
ATOM 3683 O O . VAL A 1 507 ? -18.924 -10.770 10.416 1.00 69.88 507 VAL A O 1
ATOM 3686 N N . ASN A 1 508 ? -19.475 -10.772 12.589 1.00 61.94 508 ASN A N 1
ATOM 3687 C CA . ASN A 1 508 ? -18.094 -10.676 13.076 1.00 61.94 508 ASN A CA 1
ATOM 3688 C C . ASN A 1 508 ? -17.249 -11.877 12.620 1.00 61.94 508 ASN A C 1
ATOM 3690 O O . ASN A 1 508 ? -16.104 -11.718 12.215 1.00 61.94 508 ASN A O 1
ATOM 3694 N N . ALA A 1 509 ? -17.830 -13.082 12.596 1.00 68.62 509 ALA A N 1
ATOM 3695 C CA . ALA A 1 509 ? -17.172 -14.267 12.049 1.00 68.62 509 ALA A CA 1
ATOM 3696 C C . ALA A 1 509 ? -16.846 -14.130 10.552 1.00 68.62 509 ALA A C 1
ATOM 3698 O O . ALA A 1 509 ? -15.841 -14.673 10.095 1.00 68.62 509 ALA A O 1
ATOM 3699 N N . LEU A 1 510 ? -17.689 -13.436 9.778 1.00 72.56 510 LEU A N 1
ATOM 3700 C CA . LEU A 1 510 ? -17.397 -13.138 8.377 1.00 72.56 510 LEU A CA 1
ATOM 3701 C C . LEU A 1 510 ? -16.230 -12.182 8.261 1.00 72.56 510 LEU A C 1
ATOM 3703 O O . LEU A 1 510 ? -15.266 -12.545 7.597 1.00 72.56 510 LEU A O 1
ATOM 3707 N N . LEU A 1 511 ? -16.307 -11.040 8.942 1.00 68.56 511 LEU A N 1
ATOM 3708 C CA . LEU A 1 511 ? -15.271 -10.008 8.934 1.00 68.56 511 LEU A CA 1
ATOM 3709 C C . LEU A 1 511 ? -13.906 -10.588 9.339 1.00 68.56 511 LEU A C 1
ATOM 3711 O O . LEU A 1 511 ? -12.941 -10.464 8.589 1.00 68.56 511 LEU A O 1
ATOM 3715 N N . GLN A 1 512 ? -13.869 -11.415 10.388 1.00 68.69 512 GLN A N 1
ATOM 3716 C CA . GLN A 1 512 ? -12.665 -12.131 10.820 1.00 68.69 512 GLN A CA 1
ATOM 3717 C C . GLN A 1 512 ? -12.039 -13.015 9.721 1.00 68.69 512 GLN A C 1
ATOM 3719 O O . GLN A 1 512 ? -10.819 -13.175 9.654 1.00 68.69 512 GLN A O 1
ATOM 3724 N N . VAL A 1 513 ? -12.853 -13.658 8.876 1.00 68.50 513 VAL A N 1
ATOM 3725 C CA . VAL A 1 513 ? -12.361 -14.561 7.817 1.00 68.50 513 VAL A CA 1
ATOM 3726 C C . VAL A 1 513 ? -12.068 -13.817 6.529 1.00 68.50 513 VAL A C 1
ATOM 3728 O O . VAL A 1 513 ? -11.219 -14.269 5.759 1.00 68.50 513 VAL A O 1
ATOM 3731 N N . THR A 1 514 ? -12.798 -12.745 6.247 1.00 68.38 514 THR A N 1
ATOM 3732 C CA . THR A 1 514 ? -12.679 -11.991 5.006 1.00 68.38 514 THR A CA 1
ATOM 3733 C C . THR A 1 514 ? -11.733 -10.819 5.114 1.00 68.38 514 THR A C 1
ATOM 3735 O O . THR A 1 514 ? -11.342 -10.330 4.071 1.00 68.38 514 THR A O 1
ATOM 3738 N N . SER A 1 515 ? -11.306 -10.376 6.290 1.00 63.19 515 SER A N 1
ATOM 3739 C CA . SER A 1 515 ? -10.363 -9.266 6.356 1.00 63.19 515 SER A CA 1
ATOM 3740 C C . SER A 1 515 ? -8.953 -9.679 5.900 1.00 63.19 515 SER A C 1
ATOM 3742 O O . SER A 1 515 ? -8.431 -10.737 6.272 1.00 63.19 515 SER A O 1
ATOM 3744 N N . THR A 1 516 ? -8.337 -8.849 5.052 1.00 54.06 516 THR A N 1
ATOM 3745 C CA . THR A 1 516 ? -6.887 -8.852 4.770 1.00 54.06 516 THR A CA 1
ATOM 3746 C C . THR A 1 516 ? -6.108 -7.959 5.743 1.00 54.06 516 THR A C 1
ATOM 3748 O O . THR A 1 516 ? -4.888 -8.060 5.785 1.00 54.06 516 THR A O 1
ATOM 3751 N N . ARG A 1 517 ? -6.811 -7.145 6.546 1.00 57.78 517 ARG A N 1
ATOM 3752 C CA . ARG A 1 517 ? -6.306 -6.325 7.662 1.00 57.78 517 ARG A CA 1
ATOM 3753 C C . ARG A 1 517 ? -6.598 -7.002 9.001 1.00 57.78 517 ARG A C 1
ATOM 3755 O O . ARG A 1 517 ? -7.587 -7.727 9.125 1.00 57.78 517 ARG A O 1
ATOM 3762 N N . VAL A 1 518 ? -5.748 -6.820 10.005 1.00 49.78 518 VAL A N 1
ATOM 3763 C CA . VAL A 1 518 ? -5.938 -7.509 11.293 1.00 49.78 518 VAL A CA 1
ATOM 3764 C C . VAL A 1 518 ? -6.922 -6.718 12.151 1.00 49.78 518 VAL A C 1
ATOM 3766 O O . VAL A 1 518 ? -6.660 -5.573 12.502 1.00 49.78 518 VAL A O 1
ATOM 3769 N N . GLU A 1 519 ? -8.060 -7.333 12.465 1.00 65.06 519 GLU A N 1
ATOM 3770 C CA . GLU A 1 519 ? -9.059 -6.752 13.363 1.00 65.06 519 GLU A CA 1
ATOM 3771 C C . GLU A 1 519 ? -8.691 -7.033 14.823 1.00 65.06 519 GLU A C 1
ATOM 3773 O O . GLU A 1 519 ? -8.468 -8.188 15.208 1.00 65.06 519 GLU A O 1
ATOM 3778 N N . PHE A 1 520 ? -8.667 -5.982 15.637 1.00 61.25 520 PHE A N 1
ATOM 3779 C CA . PHE A 1 520 ? -8.581 -6.071 17.089 1.00 61.25 520 PHE A CA 1
ATOM 3780 C C . PHE A 1 520 ? -9.825 -5.424 17.672 1.00 61.25 520 PHE A C 1
ATOM 3782 O O . PHE A 1 520 ? -10.047 -4.234 17.500 1.00 61.25 520 PHE A O 1
ATOM 3789 N N . THR A 1 521 ? -10.637 -6.216 18.359 1.00 75.88 521 THR A N 1
ATOM 3790 C CA . THR A 1 521 ? -11.791 -5.702 19.094 1.00 75.88 521 THR A CA 1
ATOM 3791 C C . THR A 1 521 ? -11.509 -5.837 20.581 1.00 75.88 521 THR A C 1
ATOM 3793 O O . THR A 1 521 ? -11.133 -6.931 21.022 1.00 75.88 521 THR A O 1
ATOM 3796 N N . GLY A 1 522 ? -11.672 -4.743 21.317 1.00 74.06 522 GLY A N 1
ATOM 3797 C CA . GLY A 1 522 ? -11.657 -4.706 22.770 1.00 74.06 522 GLY A CA 1
ATOM 3798 C C . GLY A 1 522 ? -12.936 -5.285 23.374 1.00 74.06 522 GLY A C 1
ATOM 3799 O O . GLY A 1 522 ? -13.616 -6.148 22.798 1.00 74.06 522 GLY A O 1
ATOM 3800 N N . THR A 1 523 ? -13.254 -4.828 24.571 1.00 78.00 523 THR A N 1
ATOM 3801 C CA . THR A 1 523 ? -14.412 -5.208 25.374 1.00 78.00 523 THR A CA 1
ATOM 3802 C C . THR A 1 523 ? -15.002 -3.952 26.006 1.00 78.00 523 THR A C 1
ATOM 3804 O O . THR A 1 523 ? -14.483 -2.875 25.804 1.00 78.00 523 THR A O 1
ATOM 3807 N N . ASP A 1 524 ? -16.082 -4.074 26.783 1.00 87.50 524 ASP A N 1
ATOM 3808 C CA . ASP A 1 524 ? -16.607 -2.936 27.559 1.00 87.50 524 ASP A CA 1
ATOM 3809 C C . ASP A 1 524 ? -15.813 -2.711 28.885 1.00 87.50 524 ASP A C 1
ATOM 3811 O O . ASP A 1 524 ? -16.330 -2.114 29.838 1.00 87.50 524 ASP A O 1
ATOM 3815 N N . GLU A 1 525 ? -14.620 -3.308 29.032 1.00 87.56 525 GLU A N 1
ATOM 3816 C CA . GLU A 1 525 ? -13.715 -3.141 30.177 1.00 87.56 525 GLU A CA 1
ATOM 3817 C C . GLU A 1 525 ? -12.403 -2.500 29.705 1.00 87.56 525 GLU A C 1
ATOM 3819 O O . GLU A 1 525 ? -11.807 -2.998 28.763 1.00 87.56 525 GLU A O 1
ATOM 3824 N N . GLY A 1 526 ? -11.886 -1.511 30.447 1.00 81.38 526 GLY A N 1
ATOM 3825 C CA . GLY A 1 526 ? -10.629 -0.846 30.088 1.00 81.38 526 GLY A CA 1
ATOM 3826 C C . GLY A 1 526 ? -9.426 -1.795 30.006 1.00 81.38 526 GLY A C 1
ATOM 3827 O O . GLY A 1 526 ? -9.069 -2.481 30.981 1.00 81.38 526 GLY A O 1
ATOM 3828 N N . GLU A 1 527 ? -8.777 -1.820 28.848 1.00 87.88 527 GLU A N 1
ATOM 3829 C CA . GLU A 1 527 ? -7.683 -2.713 28.504 1.00 87.88 527 GLU A CA 1
ATOM 3830 C C . GLU A 1 527 ? -6.595 -2.059 27.638 1.00 87.88 527 GLU A C 1
ATOM 3832 O O . GLU A 1 527 ? -6.646 -0.896 27.260 1.00 87.88 527 GLU A O 1
ATOM 3837 N N . VAL A 1 528 ? -5.513 -2.807 27.390 1.00 86.62 528 VAL A N 1
ATOM 3838 C CA . VAL A 1 528 ? -4.428 -2.359 26.505 1.00 86.62 528 VAL A CA 1
ATOM 3839 C C . VAL A 1 528 ? -4.499 -3.170 25.224 1.00 86.62 528 VAL A C 1
ATOM 3841 O O . VAL A 1 528 ? -4.172 -4.364 25.225 1.00 86.62 528 VAL A O 1
ATOM 3844 N N . ILE A 1 529 ? -4.885 -2.514 24.136 1.00 75.75 529 ILE A N 1
ATOM 3845 C CA . ILE A 1 529 ? -5.010 -3.113 22.814 1.00 75.75 529 ILE A CA 1
ATOM 3846 C C . ILE A 1 529 ? -3.722 -2.834 22.054 1.00 75.75 529 ILE A C 1
ATOM 3848 O O . ILE A 1 529 ? -3.369 -1.691 21.781 1.00 75.75 529 ILE A O 1
ATOM 3852 N N . VAL A 1 530 ? -2.988 -3.896 21.734 1.00 79.50 530 VAL A N 1
ATOM 3853 C CA . VAL A 1 530 ? -1.723 -3.794 21.004 1.00 79.50 530 VAL A CA 1
ATOM 3854 C C . VAL A 1 530 ? -1.942 -4.312 19.596 1.00 79.50 530 VAL A C 1
ATOM 3856 O O . VAL A 1 530 ? -2.139 -5.518 19.409 1.00 79.50 530 VAL A O 1
ATOM 3859 N N . GLY A 1 531 ? -1.901 -3.389 18.641 1.00 64.88 531 GLY A N 1
ATOM 3860 C CA . GLY A 1 531 ? -1.884 -3.683 17.222 1.00 64.88 531 GLY A CA 1
ATOM 3861 C C . GLY A 1 531 ? -0.590 -4.375 16.798 1.00 64.88 531 GLY A C 1
ATOM 3862 O O . GLY A 1 531 ? 0.211 -4.878 17.596 1.00 64.88 531 GLY A O 1
ATOM 3863 N N . ASN A 1 532 ? -0.391 -4.463 15.498 1.00 61.22 532 ASN A N 1
ATOM 3864 C CA . ASN A 1 532 ? 0.829 -4.982 14.909 1.00 61.22 532 ASN A CA 1
ATOM 3865 C C . ASN A 1 532 ? 1.226 -4.104 13.729 1.00 61.22 532 ASN A C 1
ATOM 3867 O O . ASN A 1 532 ? 0.421 -3.343 13.243 1.00 61.22 532 ASN A O 1
ATOM 3871 N N . VAL A 1 533 ? 2.432 -4.311 13.213 1.00 58.72 533 VAL A N 1
ATOM 3872 C CA . VAL A 1 533 ? 3.059 -3.481 12.168 1.00 58.72 533 VAL A CA 1
ATOM 3873 C C . VAL A 1 533 ? 2.357 -3.436 10.793 1.00 58.72 533 VAL A C 1
ATOM 3875 O O . VAL A 1 533 ? 2.934 -2.888 9.861 1.00 58.72 533 VAL A O 1
ATOM 3878 N N . ASN A 1 534 ? 1.207 -4.095 10.620 1.00 61.66 534 ASN A N 1
ATOM 3879 C CA . ASN A 1 534 ? 0.405 -4.050 9.389 1.00 61.66 534 ASN A CA 1
ATOM 3880 C C . ASN A 1 534 ? -0.809 -3.148 9.620 1.00 61.66 534 ASN A C 1
ATOM 3882 O O . ASN A 1 534 ? -1.215 -3.016 10.762 1.00 61.66 534 ASN A O 1
ATOM 3886 N N . ASP A 1 535 ? -1.499 -2.718 8.564 1.00 71.44 535 ASP A N 1
ATOM 3887 C CA . ASP A 1 535 ? -2.781 -2.019 8.705 1.00 71.44 535 ASP A CA 1
ATOM 3888 C C . ASP A 1 535 ? -3.794 -2.812 9.553 1.00 71.44 535 ASP A C 1
ATOM 3890 O O . ASP A 1 535 ? -4.129 -3.982 9.289 1.00 71.44 535 ASP A O 1
ATOM 3894 N N . ASN A 1 536 ? -4.299 -2.174 10.598 1.00 68.31 536 ASN A N 1
ATOM 3895 C CA . ASN A 1 536 ? -5.237 -2.717 11.562 1.00 68.31 536 ASN A CA 1
ATOM 3896 C C . ASN A 1 536 ? -6.578 -1.990 11.490 1.00 68.31 536 ASN A C 1
ATOM 3898 O O . ASN A 1 536 ? -6.688 -0.823 11.116 1.00 68.31 536 ASN A O 1
ATOM 3902 N N . ILE A 1 537 ? -7.621 -2.720 11.872 1.00 76.75 537 ILE A N 1
ATOM 3903 C CA . ILE A 1 537 ? -8.899 -2.126 12.254 1.00 76.75 537 ILE A CA 1
ATOM 3904 C C . ILE A 1 537 ? -9.049 -2.415 13.739 1.00 76.75 537 ILE A C 1
ATOM 3906 O O . ILE A 1 537 ? -9.170 -3.574 14.139 1.00 76.75 537 ILE A O 1
ATOM 3910 N N . ILE A 1 538 ? -8.972 -1.373 14.551 1.00 80.44 538 ILE A N 1
ATOM 3911 C CA . ILE A 1 538 ? -9.035 -1.459 16.002 1.00 80.44 538 ILE A CA 1
ATOM 3912 C C . ILE A 1 538 ? -10.362 -0.851 16.447 1.00 80.44 538 ILE A C 1
ATOM 3914 O O . ILE A 1 538 ? -10.667 0.282 16.097 1.00 80.44 538 ILE A O 1
ATOM 3918 N N . ASP A 1 539 ? -11.151 -1.610 17.195 1.00 88.81 539 ASP A N 1
ATOM 3919 C CA . ASP A 1 539 ? -12.410 -1.166 17.794 1.00 88.81 539 ASP A CA 1
ATOM 3920 C C . ASP A 1 539 ? -12.332 -1.429 19.297 1.00 88.81 539 ASP A C 1
ATOM 3922 O O . ASP A 1 539 ? -12.403 -2.585 19.720 1.00 88.81 539 ASP A O 1
ATOM 3926 N N . ALA A 1 540 ? -12.074 -0.390 20.088 1.00 86.56 540 ALA A N 1
ATOM 3927 C CA . ALA A 1 540 ? -11.827 -0.519 21.520 1.00 86.56 540 ALA A CA 1
ATOM 3928 C C . ALA A 1 540 ? -13.118 -0.798 22.316 1.00 86.56 540 ALA A C 1
ATOM 3930 O O . ALA A 1 540 ? -13.087 -1.568 23.270 1.00 86.56 540 ALA A O 1
ATOM 3931 N N . LEU A 1 541 ? -14.271 -0.403 21.764 1.00 88.50 541 LEU A N 1
ATOM 3932 C CA . LEU A 1 541 ? -15.618 -0.538 22.321 1.00 88.50 541 LEU A CA 1
ATOM 3933 C C . LEU A 1 541 ? -15.901 0.386 23.505 1.00 88.50 541 LEU A C 1
ATOM 3935 O O . LEU A 1 541 ? -16.577 1.390 23.310 1.00 88.50 541 LEU A O 1
ATOM 3939 N N . GLY A 1 542 ? -15.539 0.030 24.731 1.00 84.50 542 GLY A N 1
ATOM 3940 C CA . GLY A 1 542 ? -15.792 0.941 25.837 1.00 84.50 542 GLY A CA 1
ATOM 3941 C C . GLY A 1 542 ? -15.130 0.551 27.143 1.00 84.50 542 GLY A C 1
ATOM 3942 O O . GLY A 1 542 ? -14.613 -0.542 27.316 1.00 84.50 542 GLY A O 1
ATOM 3943 N N . GLY A 1 543 ? -15.216 1.435 28.128 1.00 91.50 543 GLY A N 1
ATOM 3944 C CA . GLY A 1 543 ? -14.246 1.440 29.217 1.00 91.50 543 GLY A CA 1
ATOM 3945 C C . GLY A 1 543 ? -13.017 2.254 28.823 1.00 91.50 543 GLY A C 1
ATOM 3946 O O . GLY A 1 543 ? -12.937 2.743 27.715 1.00 91.50 543 GLY A O 1
ATOM 3947 N N . ASP A 1 544 ? -12.097 2.456 29.765 1.00 92.81 544 ASP A N 1
ATOM 3948 C CA . ASP A 1 544 ? -10.954 3.350 29.552 1.00 92.81 544 ASP A CA 1
ATOM 3949 C C . ASP A 1 544 ? -9.773 2.557 28.964 1.00 92.81 544 ASP A C 1
ATOM 3951 O O . ASP A 1 544 ? -9.038 1.879 29.700 1.00 92.81 544 ASP A O 1
ATOM 3955 N N . ASP A 1 545 ? -9.613 2.611 27.646 1.00 92.75 545 ASP A N 1
ATOM 3956 C CA . ASP A 1 545 ? -8.671 1.804 26.881 1.00 92.75 545 ASP A CA 1
ATOM 3957 C C . ASP A 1 545 ? -7.350 2.517 26.574 1.00 92.75 545 ASP A C 1
ATOM 3959 O O . ASP A 1 545 ? -7.203 3.737 26.587 1.00 92.75 545 ASP A O 1
ATOM 3963 N N . THR A 1 546 ? -6.315 1.729 26.287 1.00 95.81 546 THR A N 1
ATOM 3964 C CA . THR A 1 546 ? -5.058 2.219 25.711 1.00 95.81 546 THR A CA 1
ATOM 3965 C C . THR A 1 546 ? -4.738 1.455 24.434 1.00 95.81 546 THR A C 1
ATOM 3967 O O . THR A 1 546 ? -4.402 0.269 24.476 1.00 95.81 546 THR A O 1
ATOM 3970 N N . VAL A 1 547 ? -4.782 2.145 23.299 1.00 94.62 547 VAL A N 1
ATOM 3971 C CA . VAL A 1 547 ? -4.502 1.605 21.969 1.00 94.62 547 VAL A CA 1
ATOM 3972 C C . VAL A 1 547 ? -3.060 1.916 21.556 1.00 94.62 547 VAL A C 1
ATOM 3974 O O . VAL A 1 547 ? -2.644 3.073 21.492 1.00 94.62 547 VAL A O 1
ATOM 3977 N N . LEU A 1 548 ? -2.302 0.857 21.259 1.00 91.88 548 LEU A N 1
ATOM 3978 C CA . LEU A 1 548 ? -0.920 0.883 20.771 1.00 91.88 548 LEU A CA 1
ATOM 3979 C C . LEU A 1 548 ? -0.861 0.309 19.335 1.00 91.88 548 LEU A C 1
ATOM 3981 O O . LEU A 1 548 ? -0.624 -0.898 19.191 1.00 91.88 548 LEU A O 1
ATOM 3985 N N . PRO A 1 549 ? -1.069 1.126 18.283 1.00 80.00 549 PRO A N 1
ATOM 3986 C CA . PRO A 1 549 ? -1.208 0.665 16.890 1.00 80.00 549 PRO A CA 1
ATOM 3987 C C . PRO A 1 549 ? 0.016 -0.106 16.374 1.00 80.00 549 PRO A C 1
ATOM 3989 O O . PRO A 1 549 ? -0.103 -1.209 15.849 1.00 80.00 549 PRO A O 1
ATOM 3992 N N . SER A 1 550 ? 1.219 0.354 16.733 1.00 75.19 550 SER A N 1
ATOM 3993 C CA . SER A 1 550 ? 2.505 -0.290 16.404 1.00 75.19 550 SER A CA 1
ATOM 3994 C C . SER A 1 550 ? 2.912 -0.223 14.918 1.00 75.19 550 SER A C 1
ATOM 3996 O O . SER A 1 550 ? 3.717 -1.058 14.485 1.00 75.19 550 SER A O 1
ATOM 3998 N N . GLY A 1 551 ? 2.435 0.795 14.187 1.00 73.19 551 GLY A N 1
ATOM 3999 C CA . GLY A 1 551 ? 2.770 1.109 12.791 1.00 73.19 551 GLY A CA 1
ATOM 4000 C C . GLY A 1 551 ? 1.843 0.445 11.770 1.00 73.19 551 GLY A C 1
ATOM 4001 O O . GLY A 1 551 ? 1.147 -0.501 12.099 1.00 73.19 551 GLY A O 1
ATOM 4002 N N . GLY A 1 552 ? 1.904 0.889 10.514 1.00 69.88 552 GLY A N 1
ATOM 4003 C CA . GLY A 1 552 ? 0.865 0.604 9.514 1.00 69.88 552 GLY A CA 1
ATOM 4004 C C . GLY A 1 552 ? 0.005 1.849 9.299 1.00 69.88 552 GLY A C 1
ATOM 4005 O O . GLY A 1 552 ? 0.303 2.889 9.876 1.00 69.88 552 GLY A O 1
ATOM 4006 N N . VAL A 1 553 ? -1.005 1.764 8.430 1.00 79.38 553 VAL A N 1
ATOM 4007 C CA . VAL A 1 553 ? -2.057 2.784 8.327 1.00 79.38 553 VAL A CA 1
ATOM 4008 C C . VAL A 1 553 ? -3.320 2.225 8.967 1.00 79.38 553 VAL A C 1
ATOM 4010 O O . VAL A 1 553 ? -4.054 1.435 8.360 1.00 79.38 553 VAL A O 1
ATOM 4013 N N . ASP A 1 554 ? -3.563 2.632 10.206 1.00 79.25 554 ASP A N 1
ATOM 4014 C CA . ASP A 1 554 ? -4.583 2.034 11.055 1.00 79.25 554 ASP A CA 1
ATOM 4015 C C . ASP A 1 554 ? -5.895 2.823 11.062 1.00 79.25 554 ASP A C 1
ATOM 4017 O O . ASP A 1 554 ? -5.938 4.050 10.947 1.00 79.25 554 ASP A O 1
ATOM 4021 N N . MET A 1 555 ? -7.002 2.096 11.228 1.00 83.56 555 MET A N 1
ATOM 4022 C CA . MET A 1 555 ? -8.310 2.665 11.549 1.00 83.56 555 MET A CA 1
ATOM 4023 C C . MET A 1 555 ? -8.684 2.287 12.977 1.00 83.56 555 MET A C 1
ATOM 4025 O O . MET A 1 555 ? -8.899 1.111 13.264 1.00 83.56 555 MET A O 1
ATOM 4029 N N . ILE A 1 556 ? -8.789 3.276 13.857 1.00 91.38 556 ILE A N 1
ATOM 4030 C CA . ILE A 1 556 ? -9.014 3.097 15.291 1.00 91.38 556 ILE A CA 1
ATOM 4031 C C . ILE A 1 556 ? -10.371 3.707 15.656 1.00 91.38 556 ILE A C 1
ATOM 4033 O O . ILE A 1 556 ? -10.665 4.840 15.290 1.00 91.38 556 ILE A O 1
ATOM 4037 N N . THR A 1 557 ? -11.213 2.965 16.364 1.00 93.81 557 THR A N 1
ATOM 4038 C CA . THR A 1 557 ? -12.479 3.434 16.946 1.00 93.81 557 THR A CA 1
ATOM 4039 C C . THR A 1 557 ? -12.371 3.288 18.454 1.00 93.81 557 THR A C 1
ATOM 4041 O O . THR A 1 557 ? -12.058 2.192 18.916 1.00 93.81 557 THR A O 1
ATOM 4044 N N . LEU A 1 558 ? -12.559 4.383 19.189 1.00 91.62 558 LEU A N 1
ATOM 4045 C CA . LEU A 1 558 ? -12.367 4.424 20.643 1.00 91.62 558 LEU A CA 1
ATOM 4046 C C . LEU A 1 558 ? -13.630 3.960 21.380 1.00 91.62 558 LEU A C 1
ATOM 4048 O O . LEU A 1 558 ? -13.617 2.921 22.030 1.00 91.62 558 LEU A O 1
ATOM 4052 N N . GLY A 1 559 ? -14.770 4.587 21.091 1.00 89.94 559 GLY A N 1
ATOM 4053 C CA . GLY A 1 559 ? -16.043 4.199 21.684 1.00 89.94 559 GLY A CA 1
ATOM 4054 C C . GLY A 1 559 ? -16.302 4.903 23.018 1.00 89.94 559 GLY A C 1
ATOM 4055 O O . GLY A 1 559 ? -15.922 6.052 23.212 1.00 89.94 559 GLY A O 1
ATOM 4056 N N . ASP A 1 560 ? -17.044 4.255 23.921 1.00 88.31 560 ASP A N 1
ATOM 4057 C CA . ASP A 1 560 ? -17.470 4.879 25.182 1.00 88.31 560 ASP A CA 1
ATOM 4058 C C . ASP A 1 560 ? -16.376 4.737 26.257 1.00 88.31 560 ASP A C 1
ATOM 4060 O O . ASP A 1 560 ? -16.304 3.699 26.912 1.00 88.31 560 ASP A O 1
ATOM 4064 N N . GLY A 1 561 ? -15.619 5.780 26.572 1.00 89.81 561 GLY A N 1
ATOM 4065 C CA . GLY A 1 561 ? -14.579 5.672 27.597 1.00 89.81 561 GLY A CA 1
ATOM 4066 C C . GLY A 1 561 ? -13.676 6.886 27.647 1.00 89.81 561 GLY A C 1
ATOM 4067 O O . GLY A 1 561 ? -13.853 7.817 26.871 1.00 89.81 561 GLY A O 1
ATOM 4068 N N . ALA A 1 562 ? -12.743 6.900 28.598 1.00 91.00 562 ALA A N 1
ATOM 4069 C CA . ALA A 1 562 ? -11.606 7.810 28.539 1.00 91.00 562 ALA A CA 1
ATOM 4070 C C . ALA A 1 562 ? -10.409 7.093 27.907 1.00 91.00 562 ALA A C 1
ATOM 4072 O O . ALA A 1 562 ? -9.602 6.482 28.620 1.00 91.00 562 ALA A O 1
ATOM 4073 N N . ASP A 1 563 ? -10.301 7.163 26.580 1.00 95.19 563 ASP A N 1
ATOM 4074 C CA . ASP A 1 563 ? -9.372 6.329 25.828 1.00 95.19 563 ASP A CA 1
ATOM 4075 C C . ASP A 1 563 ? -8.059 7.035 25.492 1.00 95.19 563 ASP A C 1
ATOM 4077 O O . ASP A 1 563 ? -7.955 8.257 25.367 1.00 95.19 563 ASP A O 1
ATOM 4081 N N . VAL A 1 564 ? -7.002 6.240 25.335 1.00 96.19 564 VAL A N 1
ATOM 4082 C CA . VAL A 1 564 ? -5.661 6.726 25.012 1.00 96.19 564 VAL A CA 1
ATOM 4083 C C . VAL A 1 564 ? -5.150 6.068 23.741 1.00 96.19 564 VAL A C 1
ATOM 4085 O O . VAL A 1 564 ? -4.931 4.861 23.709 1.00 96.19 564 VAL A O 1
ATOM 4088 N N . VAL A 1 565 ? -4.838 6.863 22.719 1.00 96.88 565 VAL A N 1
ATOM 4089 C CA . VAL A 1 565 ? -4.049 6.412 21.561 1.00 96.88 565 VAL A CA 1
ATOM 4090 C C . VAL A 1 565 ? -2.601 6.830 21.772 1.00 96.88 565 VAL A C 1
ATOM 4092 O O . VAL A 1 565 ? -2.321 8.015 21.954 1.00 96.88 565 VAL A O 1
ATOM 4095 N N . GLN A 1 566 ? -1.670 5.875 21.764 1.00 96.06 566 GLN A N 1
ATOM 4096 C CA . GLN A 1 566 ? -0.267 6.148 22.080 1.00 96.06 566 GLN A CA 1
ATOM 4097 C C . GLN A 1 566 ? 0.710 5.485 21.103 1.00 96.06 566 GLN A C 1
ATOM 4099 O O . GLN A 1 566 ? 0.633 4.286 20.835 1.00 96.06 566 GLN A O 1
ATOM 4104 N N . GLY A 1 567 ? 1.695 6.255 20.637 1.00 92.00 567 GLY A N 1
ATOM 4105 C CA . GLY A 1 567 ? 2.782 5.754 19.797 1.00 92.00 567 GLY A CA 1
ATOM 4106 C C . GLY A 1 567 ? 3.839 6.810 19.476 1.00 92.00 567 GLY A C 1
ATOM 4107 O O . GLY A 1 567 ? 3.712 7.979 19.833 1.00 92.00 567 GLY A O 1
ATOM 4108 N N . THR A 1 568 ? 4.916 6.414 18.799 1.00 88.19 568 THR A N 1
ATOM 4109 C CA . THR A 1 568 ? 5.865 7.371 18.209 1.00 88.19 568 THR A CA 1
ATOM 4110 C C . THR A 1 568 ? 5.287 7.987 16.931 1.00 88.19 568 THR A C 1
ATOM 4112 O O . THR A 1 568 ? 4.331 7.464 16.368 1.00 88.19 568 THR A O 1
ATOM 4115 N N . LEU A 1 569 ? 5.913 9.043 16.392 1.00 83.81 569 LEU A N 1
ATOM 4116 C CA . LEU A 1 569 ? 5.529 9.581 15.075 1.00 83.81 569 LEU A CA 1
ATOM 4117 C C . LEU A 1 569 ? 5.481 8.508 13.975 1.00 83.81 569 LEU A C 1
ATOM 4119 O O . LEU A 1 569 ? 4.666 8.616 13.075 1.00 83.81 569 LEU A O 1
ATOM 4123 N N . SER A 1 570 ? 6.344 7.487 14.034 1.00 81.25 570 SER A N 1
ATOM 4124 C CA . SER A 1 570 ? 6.349 6.406 13.041 1.00 81.25 570 SER A CA 1
ATOM 4125 C C . SER A 1 570 ? 5.221 5.402 13.243 1.00 81.25 570 SER A C 1
ATOM 4127 O O . SER A 1 570 ? 4.840 4.755 12.276 1.00 81.25 570 SER A O 1
ATOM 4129 N N . ASP A 1 571 ? 4.759 5.222 14.480 1.00 82.06 571 ASP A N 1
ATOM 4130 C CA . ASP A 1 571 ? 3.699 4.262 14.790 1.00 82.06 571 ASP A CA 1
ATOM 4131 C C . ASP A 1 571 ? 2.319 4.818 14.437 1.00 82.06 571 ASP A C 1
ATOM 4133 O O . ASP A 1 571 ? 1.415 4.026 14.243 1.00 82.06 571 ASP A O 1
ATOM 4137 N N . LEU A 1 572 ? 2.188 6.151 14.393 1.00 88.56 572 LEU A N 1
ATOM 4138 C CA . LEU A 1 572 ? 0.927 6.883 14.223 1.00 88.56 572 LEU A CA 1
ATOM 4139 C C . LEU A 1 572 ? 0.759 7.504 12.823 1.00 88.56 572 LEU A C 1
ATOM 4141 O O . LEU A 1 572 ? -0.214 8.213 12.562 1.00 88.56 572 LEU A O 1
ATOM 4145 N N . ASN A 1 573 ? 1.761 7.371 11.948 1.00 85.31 573 ASN A N 1
ATOM 4146 C CA . ASN A 1 573 ? 1.778 8.089 10.676 1.00 85.31 573 ASN A CA 1
ATOM 4147 C C . ASN A 1 573 ? 0.810 7.469 9.664 1.00 85.31 573 ASN A C 1
ATOM 4149 O O . ASN A 1 573 ? 1.023 6.356 9.201 1.00 85.31 573 ASN A O 1
ATOM 4153 N N . GLY A 1 574 ? -0.179 8.247 9.239 1.00 78.19 574 GLY A N 1
ATOM 4154 C CA . GLY A 1 574 ? -1.226 7.852 8.300 1.00 78.19 574 GLY A CA 1
ATOM 4155 C C . GLY A 1 574 ? -2.520 7.411 8.983 1.00 78.19 574 GLY A C 1
ATOM 4156 O O . GLY A 1 574 ? -3.550 7.335 8.312 1.00 78.19 574 GLY A O 1
ATOM 4157 N N . ASP A 1 575 ? -2.495 7.191 10.298 1.00 87.75 575 ASP A N 1
ATOM 4158 C CA . ASP A 1 575 ? -3.615 6.624 11.046 1.00 87.75 575 ASP A CA 1
ATOM 4159 C C . ASP A 1 575 ? -4.851 7.523 11.062 1.00 87.75 575 ASP A C 1
ATOM 4161 O O . ASP A 1 575 ? -4.781 8.756 10.986 1.00 87.75 575 ASP A O 1
ATOM 4165 N N . THR A 1 576 ? -6.008 6.883 11.214 1.00 88.69 576 THR A N 1
ATOM 4166 C CA . THR A 1 576 ? -7.301 7.534 11.426 1.00 88.69 576 THR A CA 1
ATOM 4167 C C . THR A 1 576 ? -7.923 7.051 12.731 1.00 88.69 576 THR A C 1
ATOM 4169 O O . THR A 1 576 ? -8.215 5.866 12.876 1.00 88.69 576 THR A O 1
ATOM 4172 N N . VAL A 1 577 ? -8.180 7.976 13.656 1.00 93.81 577 VAL A N 1
ATOM 4173 C CA . VAL A 1 577 ? -8.923 7.725 14.896 1.00 93.81 577 VAL A CA 1
ATOM 4174 C C . VAL A 1 577 ? -10.319 8.306 14.761 1.00 93.81 577 VAL A C 1
ATOM 4176 O O . VAL A 1 577 ? -10.489 9.473 14.412 1.00 93.81 577 VAL A O 1
ATOM 4179 N N . THR A 1 578 ? -11.315 7.490 15.053 1.00 89.25 578 THR A N 1
ATOM 4180 C CA . THR A 1 578 ? -12.730 7.838 15.016 1.00 89.25 578 THR A CA 1
ATOM 4181 C C . THR A 1 578 ? -13.313 7.807 16.419 1.00 89.25 578 THR A C 1
ATOM 4183 O O . THR A 1 578 ? -12.835 7.062 17.275 1.00 89.25 578 THR A O 1
ATOM 4186 N N . ASP A 1 579 ? -14.352 8.617 16.618 1.00 87.44 579 ASP A N 1
ATOM 4187 C CA . ASP A 1 579 ? -15.009 8.846 17.911 1.00 87.44 579 ASP A CA 1
ATOM 4188 C C . ASP A 1 579 ? -14.151 9.606 18.930 1.00 87.44 579 ASP A C 1
ATOM 4190 O O . ASP A 1 579 ? -14.451 9.597 20.112 1.00 87.44 579 ASP A O 1
ATOM 4194 N N . PHE A 1 580 ? -13.115 10.320 18.472 1.00 91.31 580 PHE A N 1
ATOM 4195 C CA . PHE A 1 580 ? -12.264 11.100 19.367 1.00 91.31 580 PHE A CA 1
ATOM 4196 C C . PHE A 1 580 ? -13.060 12.260 19.987 1.00 91.31 580 PHE A C 1
ATOM 4198 O O . PHE A 1 580 ? -13.565 13.137 19.275 1.00 91.31 580 PHE A O 1
ATOM 4205 N N . GLY A 1 581 ? -13.164 12.275 21.310 1.00 88.38 581 GLY A N 1
ATOM 4206 C CA . GLY A 1 581 ? -14.018 13.165 22.082 1.00 88.38 581 GLY A CA 1
ATOM 4207 C C . GLY A 1 581 ? -13.317 13.855 23.251 1.00 88.38 581 GLY A C 1
ATOM 4208 O O . GLY A 1 581 ? -12.105 14.049 23.273 1.00 88.38 581 GLY A O 1
ATOM 4209 N N . VAL A 1 582 ? -14.128 14.307 24.212 1.00 85.62 582 VAL A N 1
ATOM 4210 C CA . VAL A 1 582 ? -13.692 15.098 25.385 1.00 85.62 582 VAL A CA 1
ATOM 4211 C C . VAL A 1 582 ? -13.038 14.267 26.485 1.00 85.62 582 VAL A C 1
ATOM 4213 O O . VAL A 1 582 ? -12.422 14.832 27.390 1.00 85.62 582 VAL A O 1
ATOM 4216 N N . ASP A 1 583 ? -13.222 12.952 26.414 1.00 86.56 583 ASP A N 1
ATOM 4217 C CA . ASP A 1 583 ? -12.704 11.982 27.371 1.00 86.56 583 ASP A CA 1
ATOM 4218 C C . ASP A 1 583 ? -11.393 11.341 26.856 1.00 86.56 583 ASP A C 1
ATOM 4220 O O . ASP A 1 583 ? -10.641 10.762 27.640 1.00 86.56 583 ASP A O 1
ATOM 4224 N N . ASP A 1 584 ? -11.060 11.543 25.573 1.00 92.50 584 ASP A N 1
ATOM 4225 C CA . ASP A 1 584 ? -9.953 10.870 24.894 1.00 92.50 584 ASP A CA 1
ATOM 4226 C C . ASP A 1 584 ? -8.661 11.682 24.845 1.00 92.50 584 ASP A C 1
ATOM 4228 O O . ASP A 1 584 ? -8.623 12.920 24.898 1.00 92.50 584 ASP A O 1
ATOM 4232 N N . MET A 1 585 ? -7.558 10.957 24.676 1.00 92.50 585 MET A N 1
ATOM 4233 C CA . MET A 1 585 ? -6.224 11.524 24.632 1.00 92.50 585 MET A CA 1
ATOM 4234 C C . MET A 1 585 ? -5.341 10.857 23.578 1.00 92.50 585 MET A C 1
ATOM 4236 O O . MET A 1 585 ? -5.235 9.638 23.481 1.00 92.50 585 MET A O 1
ATOM 4240 N N . LEU A 1 586 ? -4.615 11.683 22.830 1.00 93.12 586 LEU A N 1
ATOM 4241 C CA . LEU A 1 586 ? -3.526 11.258 21.960 1.00 93.12 586 LEU A CA 1
ATOM 4242 C C . LEU A 1 586 ? -2.183 11.555 22.635 1.00 93.12 586 LEU A C 1
ATOM 4244 O O . LEU A 1 586 ? -1.938 12.674 23.098 1.00 93.12 586 LEU A O 1
ATOM 4248 N N . VAL A 1 587 ? -1.293 10.565 22.647 1.00 92.81 587 VAL A N 1
ATOM 4249 C CA . VAL A 1 587 ? 0.059 10.660 23.205 1.00 92.81 587 VAL A CA 1
ATOM 4250 C C . VAL A 1 587 ? 1.088 10.311 22.134 1.00 92.81 587 VAL A C 1
ATOM 4252 O O . VAL A 1 587 ? 1.146 9.183 21.647 1.00 92.81 587 VAL A O 1
ATOM 4255 N N . ILE A 1 588 ? 1.936 11.280 21.796 1.00 91.31 588 ILE A N 1
ATOM 4256 C CA . ILE A 1 588 ? 3.047 11.104 20.861 1.00 91.31 588 ILE A CA 1
ATOM 4257 C C . ILE A 1 588 ? 4.349 10.988 21.653 1.00 91.31 588 ILE A C 1
ATOM 4259 O O . ILE A 1 588 ? 4.864 11.967 22.207 1.00 91.31 588 ILE A O 1
ATOM 4263 N N . ASP A 1 589 ? 4.894 9.778 21.679 1.00 89.56 589 ASP A N 1
ATOM 4264 C CA . ASP A 1 589 ? 6.103 9.443 22.419 1.00 89.56 589 ASP A CA 1
ATOM 4265 C C . ASP A 1 589 ? 7.351 10.066 21.776 1.00 89.56 589 ASP A C 1
ATOM 4267 O O . ASP A 1 589 ? 7.575 9.982 20.564 1.00 89.56 589 ASP A O 1
ATOM 4271 N N . ASN A 1 590 ? 8.244 10.608 22.609 1.00 86.25 590 ASN A N 1
ATOM 4272 C CA . ASN A 1 590 ? 9.535 11.182 22.205 1.00 86.25 590 ASN A CA 1
ATOM 4273 C C . ASN A 1 590 ? 9.455 12.303 21.145 1.00 86.25 590 ASN A C 1
ATOM 4275 O O . ASN A 1 590 ? 10.421 12.523 20.404 1.00 86.25 590 ASN A O 1
ATOM 4279 N N . PHE A 1 591 ? 8.339 13.027 21.080 1.00 83.75 591 PHE A N 1
ATOM 4280 C CA . PHE A 1 591 ? 8.154 14.173 20.201 1.00 83.75 591 PHE A CA 1
ATOM 4281 C C . PHE A 1 591 ? 8.265 15.500 20.961 1.00 83.75 591 PHE A C 1
ATOM 4283 O O . PHE A 1 591 ? 7.645 15.694 22.002 1.00 83.75 591 PHE A O 1
ATOM 4290 N N . THR A 1 592 ? 9.064 16.435 20.434 1.00 78.56 592 THR A N 1
ATOM 4291 C CA . THR A 1 592 ? 9.153 17.812 20.945 1.00 78.56 592 THR A CA 1
ATOM 4292 C C . THR A 1 592 ? 8.637 18.789 19.901 1.00 78.56 592 THR A C 1
ATOM 4294 O O . THR A 1 592 ? 9.214 18.888 18.820 1.00 78.56 592 THR A O 1
ATOM 4297 N N . PHE A 1 593 ? 7.597 19.542 20.247 1.00 70.94 593 PHE A N 1
ATOM 4298 C CA . PHE A 1 593 ? 6.993 20.524 19.349 1.00 70.94 593 PHE A CA 1
ATOM 4299 C C . PHE A 1 593 ? 7.925 21.717 19.058 1.00 70.94 593 PHE A C 1
ATOM 4301 O O . PHE A 1 593 ? 8.433 22.359 19.984 1.00 70.94 593 PHE A O 1
ATOM 4308 N N . ASP A 1 594 ? 8.122 22.043 17.771 1.00 68.19 594 ASP A N 1
ATOM 4309 C CA . ASP A 1 594 ? 8.807 23.262 17.318 1.00 68.19 594 ASP A CA 1
ATOM 4310 C C . ASP A 1 594 ? 7.864 24.128 16.452 1.00 68.19 594 ASP A C 1
ATOM 4312 O O . ASP A 1 594 ? 7.667 23.852 15.264 1.00 68.19 594 ASP A O 1
ATOM 4316 N N . PRO A 1 595 ? 7.310 25.227 16.996 1.00 58.69 595 PRO A N 1
ATOM 4317 C CA . PRO A 1 595 ? 6.389 26.113 16.274 1.00 58.69 595 PRO A CA 1
ATOM 4318 C C . PRO A 1 595 ? 7.050 26.856 15.101 1.00 58.69 595 PRO A C 1
ATOM 4320 O O . PRO A 1 595 ? 6.363 27.458 14.277 1.00 58.69 595 PRO A O 1
ATOM 4323 N N . SER A 1 596 ? 8.387 26.893 15.039 1.00 58.94 596 SER A N 1
ATOM 4324 C CA . SER A 1 596 ? 9.127 27.614 14.001 1.00 58.94 596 SER A CA 1
ATOM 4325 C C . SER A 1 596 ? 9.312 26.817 12.710 1.00 58.94 596 SER A C 1
ATOM 4327 O O . SER A 1 596 ? 9.693 27.416 11.702 1.00 58.94 596 SER A O 1
ATOM 4329 N N . LEU A 1 597 ? 9.010 25.514 12.743 1.00 57.34 597 LEU A N 1
ATOM 4330 C CA . LEU A 1 597 ? 9.126 24.595 11.610 1.00 57.34 597 LEU A CA 1
ATOM 4331 C C . LEU A 1 597 ? 7.777 24.267 10.942 1.00 57.34 597 LEU A C 1
ATOM 4333 O O . LEU A 1 597 ? 7.778 23.711 9.857 1.00 57.34 597 LEU A O 1
ATOM 4337 N N . GLY A 1 598 ? 6.643 24.709 11.505 1.00 51.72 598 GLY A N 1
ATOM 4338 C CA . GLY A 1 598 ? 5.305 24.467 10.937 1.00 51.72 598 GLY A CA 1
ATOM 4339 C C . GLY A 1 598 ? 4.570 23.324 11.638 1.00 51.72 598 GLY A C 1
ATOM 4340 O O . GLY A 1 598 ? 4.435 22.231 11.102 1.00 51.72 598 GLY A O 1
ATOM 4341 N N . GLY A 1 599 ? 4.118 23.589 12.865 1.00 58.91 599 GLY A N 1
ATOM 4342 C CA . GLY A 1 599 ? 3.454 22.613 13.730 1.00 58.91 599 GLY A CA 1
ATOM 4343 C C . GLY A 1 599 ? 2.103 22.070 13.234 1.00 58.91 599 GLY A C 1
ATOM 4344 O O . GLY A 1 599 ? 1.557 22.505 12.218 1.00 58.91 599 GLY A O 1
ATOM 4345 N N . VAL A 1 600 ? 1.581 21.121 14.020 1.00 56.03 600 VAL A N 1
ATOM 4346 C CA . VAL A 1 600 ? 0.274 20.447 13.894 1.00 56.03 600 VAL A CA 1
ATOM 4347 C C . VAL A 1 600 ? -0.824 21.407 13.423 1.00 56.03 600 VAL A C 1
ATOM 4349 O O . VAL A 1 600 ? -1.080 22.417 14.071 1.00 56.03 600 VAL A O 1
ATOM 4352 N N . THR A 1 601 ? -1.452 21.120 12.275 1.00 61.53 601 THR A N 1
ATOM 4353 C CA . THR A 1 601 ? -2.379 22.050 11.605 1.00 61.53 601 THR A CA 1
ATOM 4354 C C . THR A 1 601 ? -3.793 21.479 11.469 1.00 61.53 601 THR A C 1
ATOM 4356 O O . THR A 1 601 ? -4.073 20.732 10.544 1.00 61.53 601 THR A O 1
ATOM 4359 N N . PHE A 1 602 ? -4.712 21.890 12.342 1.00 63.62 602 PHE A N 1
ATOM 4360 C CA . PHE A 1 602 ? -6.104 21.422 12.369 1.00 63.62 602 PHE A CA 1
ATOM 4361 C C . PHE A 1 602 ? -6.930 21.985 11.186 1.00 63.62 602 PHE A C 1
ATOM 4363 O O . PHE A 1 602 ? -6.970 23.201 10.981 1.00 63.62 602 PHE A O 1
ATOM 4370 N N . ASN A 1 603 ? -7.610 21.124 10.414 1.00 58.31 603 ASN A N 1
ATOM 4371 C CA . ASN A 1 603 ? -8.463 21.507 9.273 1.00 58.31 603 ASN A CA 1
ATOM 4372 C C . ASN A 1 603 ? -9.968 21.332 9.597 1.00 58.31 603 ASN A C 1
ATOM 4374 O O . ASN A 1 603 ? -10.347 20.419 10.318 1.00 58.31 603 ASN A O 1
ATOM 4378 N N . GLU A 1 604 ? -10.837 22.199 9.052 1.00 51.69 604 GLU A N 1
ATOM 4379 C CA . GLU A 1 604 ? -12.251 22.349 9.484 1.00 51.69 604 GLU A CA 1
ATOM 4380 C C . GLU A 1 604 ? -13.218 21.217 9.062 1.00 51.69 604 GLU A C 1
ATOM 4382 O O . GLU A 1 604 ? -14.323 21.153 9.595 1.00 51.69 604 GLU A O 1
ATOM 4387 N N . ASP A 1 605 ? -12.841 20.336 8.127 1.00 43.62 605 ASP A N 1
ATOM 4388 C CA . ASP A 1 605 ? -13.726 19.256 7.645 1.00 43.62 605 ASP A CA 1
ATOM 4389 C C . ASP A 1 605 ? -13.378 17.870 8.230 1.00 43.62 605 ASP A C 1
ATOM 4391 O O . ASP A 1 605 ? -14.242 17.003 8.215 1.00 43.62 605 ASP A O 1
ATOM 4395 N N . ASN A 1 606 ? -12.145 17.696 8.733 1.00 57.78 606 ASN A N 1
ATOM 4396 C CA . ASN A 1 606 ? -11.582 16.561 9.480 1.00 57.78 606 ASN A CA 1
ATOM 4397 C C . ASN A 1 606 ? -10.290 17.067 10.148 1.00 57.78 606 ASN A C 1
ATOM 4399 O O . ASN A 1 606 ? -9.480 17.731 9.487 1.00 57.78 606 ASN A O 1
ATOM 4403 N N . VAL A 1 607 ? -10.078 16.770 11.432 1.00 73.56 607 VAL A N 1
ATOM 4404 C CA . VAL A 1 607 ? -8.891 17.246 12.153 1.00 73.56 607 VAL A CA 1
ATOM 4405 C C . VAL A 1 607 ? -7.692 16.421 11.715 1.00 73.56 607 VAL A C 1
ATOM 4407 O O . VAL A 1 607 ? -7.507 15.291 12.144 1.00 73.56 607 VAL A O 1
ATOM 4410 N N . VAL A 1 608 ? -6.870 16.984 10.835 1.00 75.19 608 VAL A N 1
ATOM 4411 C CA . VAL A 1 608 ? -5.605 16.369 10.432 1.00 75.19 608 VAL A CA 1
ATOM 4412 C C . VAL A 1 608 ? -4.492 16.968 11.274 1.00 75.19 608 VAL A C 1
ATOM 4414 O O . VAL A 1 608 ? -4.299 18.174 11.276 1.00 75.19 608 VAL A O 1
ATOM 4417 N N . LEU A 1 609 ? -3.745 16.142 11.988 1.00 80.31 609 LEU A N 1
ATOM 4418 C CA . LEU A 1 609 ? -2.483 16.532 12.587 1.00 80.31 609 LEU A CA 1
ATOM 4419 C C . LEU A 1 609 ? -1.395 16.353 11.541 1.00 80.31 609 LEU A C 1
ATOM 4421 O O . LEU A 1 609 ? -1.369 15.338 10.854 1.00 80.31 609 LEU A O 1
ATOM 4425 N N . SER A 1 610 ? -0.486 17.315 11.422 1.00 77.56 610 SER A N 1
ATOM 4426 C CA . SER A 1 610 ? 0.622 17.222 10.474 1.00 77.56 610 SER A CA 1
ATOM 4427 C C . SER A 1 610 ? 1.907 17.822 11.024 1.00 77.56 610 SER A C 1
ATOM 4429 O O . SER A 1 610 ? 1.871 18.839 11.712 1.00 77.56 610 SER A O 1
ATOM 4431 N N . ASN A 1 611 ? 3.055 17.237 10.698 1.00 77.56 611 ASN A N 1
ATOM 4432 C CA . ASN A 1 611 ? 4.355 17.826 11.006 1.00 77.56 611 ASN A CA 1
ATOM 4433 C C . ASN A 1 611 ? 5.227 17.847 9.750 1.00 77.56 611 ASN A C 1
ATOM 4435 O O . ASN A 1 611 ? 5.481 16.801 9.164 1.00 77.56 611 ASN A O 1
ATOM 4439 N N . ASP A 1 612 ? 5.653 19.048 9.364 1.00 74.06 612 ASP A N 1
ATOM 4440 C CA . ASP A 1 612 ? 6.644 19.309 8.317 1.00 74.06 612 ASP A CA 1
ATOM 4441 C C . ASP A 1 612 ? 7.957 19.682 9.026 1.00 74.06 612 ASP A C 1
ATOM 4443 O O . ASP A 1 612 ? 8.194 20.825 9.425 1.00 74.06 612 ASP A O 1
ATOM 4447 N N . ALA A 1 613 ? 8.756 18.668 9.336 1.00 73.00 613 ALA A N 1
ATOM 4448 C CA . ALA A 1 613 ? 9.953 18.783 10.154 1.00 73.00 613 ALA A CA 1
ATOM 4449 C C . ALA A 1 613 ? 11.090 19.518 9.430 1.00 73.00 613 ALA A C 1
ATOM 4451 O O . ALA A 1 613 ? 11.982 20.063 10.096 1.00 73.00 613 ALA A O 1
ATOM 4452 N N . ASP A 1 614 ? 11.092 19.529 8.095 1.00 75.50 614 ASP A N 1
ATOM 4453 C CA . ASP A 1 614 ? 12.132 20.175 7.292 1.00 75.50 614 ASP A CA 1
ATOM 4454 C C . ASP A 1 614 ? 11.696 21.492 6.616 1.00 75.50 614 ASP A C 1
ATOM 4456 O O . ASP A 1 614 ? 12.543 22.246 6.109 1.00 75.50 614 ASP A O 1
ATOM 4460 N N . SER A 1 615 ? 10.415 21.839 6.756 1.00 75.19 615 SER A N 1
ATOM 4461 C CA . SER A 1 615 ? 9.765 23.035 6.227 1.00 75.19 615 SER A CA 1
ATOM 4462 C C . SER A 1 615 ? 9.824 23.136 4.698 1.00 75.19 615 SER A C 1
ATOM 4464 O O . SER A 1 615 ? 9.926 24.252 4.158 1.00 75.19 615 SER A O 1
ATOM 4466 N N . ASP A 1 616 ? 9.803 22.007 3.987 1.00 75.88 616 ASP A N 1
ATOM 4467 C CA . ASP A 1 616 ? 9.794 21.976 2.523 1.00 75.88 616 ASP A CA 1
ATOM 4468 C C . ASP A 1 616 ? 8.400 22.180 1.901 1.00 75.88 616 ASP A C 1
ATOM 4470 O O . ASP A 1 616 ? 8.292 22.514 0.711 1.00 75.88 616 ASP A O 1
ATOM 4474 N N . GLY A 1 617 ? 7.348 22.119 2.724 1.00 71.12 617 GLY A N 1
ATOM 4475 C CA . GLY A 1 617 ? 5.950 22.231 2.323 1.00 71.12 617 GLY A CA 1
ATOM 4476 C C . GLY A 1 617 ? 5.221 20.892 2.177 1.00 71.12 617 GLY A C 1
ATOM 4477 O O . GLY A 1 617 ? 4.045 20.911 1.801 1.00 71.12 617 GLY A O 1
ATOM 4478 N N . THR A 1 618 ? 5.881 19.770 2.467 1.00 71.50 618 THR A N 1
ATOM 4479 C CA . THR A 1 618 ? 5.334 18.410 2.488 1.00 71.50 618 THR A CA 1
ATOM 4480 C C . THR A 1 618 ? 5.432 17.868 3.913 1.00 71.50 618 THR A C 1
ATOM 4482 O O . THR A 1 618 ? 6.528 17.768 4.439 1.00 71.50 618 THR A O 1
ATOM 4485 N N . PRO A 1 619 ? 4.325 17.509 4.576 1.00 69.75 619 PRO A N 1
ATOM 4486 C CA . PRO A 1 619 ? 4.421 16.929 5.913 1.00 69.75 619 PRO A CA 1
ATOM 4487 C C . PRO A 1 619 ? 5.060 15.528 5.894 1.00 69.75 619 PRO A C 1
ATOM 4489 O O . PRO A 1 619 ? 4.590 14.659 5.160 1.00 69.75 619 PRO A O 1
ATOM 4492 N N . GLU A 1 620 ? 6.065 15.273 6.740 1.00 73.50 620 GLU A N 1
ATOM 4493 C CA . GLU A 1 620 ? 6.613 13.924 6.992 1.00 73.50 620 GLU A CA 1
ATOM 4494 C C . GLU A 1 620 ? 5.719 13.076 7.900 1.00 73.50 620 GLU A C 1
ATOM 4496 O O . GLU A 1 620 ? 5.876 11.857 7.971 1.00 73.50 620 GLU A O 1
ATOM 4501 N N . PHE A 1 621 ? 4.815 13.726 8.627 1.00 81.25 621 PHE A N 1
ATOM 4502 C CA . PHE A 1 621 ? 3.835 13.077 9.479 1.00 81.25 621 PHE A CA 1
ATOM 4503 C C . PHE A 1 621 ? 2.448 13.634 9.196 1.00 81.25 621 PHE A C 1
ATOM 4505 O O . PHE A 1 621 ? 2.274 14.857 9.147 1.00 81.25 621 PHE A O 1
ATOM 4512 N N . THR A 1 622 ? 1.467 12.743 9.086 1.00 80.69 622 THR A N 1
ATOM 4513 C CA . THR A 1 622 ? 0.042 13.081 9.076 1.00 80.69 622 THR A CA 1
ATOM 4514 C C . THR A 1 622 ? -0.760 12.077 9.894 1.00 80.69 622 THR A C 1
ATOM 4516 O O . THR A 1 622 ? -0.458 10.895 9.839 1.00 80.69 622 THR A O 1
ATOM 4519 N N . MET A 1 623 ? -1.805 12.513 10.591 1.00 85.50 623 MET A N 1
ATOM 4520 C CA . MET A 1 623 ? -2.767 11.650 11.290 1.00 85.50 623 MET A CA 1
ATOM 4521 C C . MET A 1 623 ? -4.144 12.311 11.264 1.00 85.50 623 MET A C 1
ATOM 4523 O O . MET A 1 623 ? -4.220 13.535 11.306 1.00 85.50 623 MET A O 1
ATOM 4527 N N . THR A 1 624 ? -5.228 11.542 11.210 1.00 85.25 624 THR A N 1
ATOM 4528 C CA . THR A 1 624 ? -6.599 12.076 11.187 1.00 85.25 624 THR A CA 1
ATOM 4529 C C . THR A 1 624 ? -7.343 11.738 12.478 1.00 85.25 624 THR A C 1
ATOM 4531 O O . THR A 1 624 ? -7.374 10.582 12.882 1.00 85.25 624 THR A O 1
ATOM 4534 N N . LEU A 1 625 ? -7.974 12.735 13.102 1.00 89.56 625 LEU A N 1
ATOM 4535 C CA . LEU A 1 625 ? -8.938 12.580 14.192 1.00 89.56 625 LEU A CA 1
ATOM 4536 C C . LEU A 1 625 ? -10.333 12.974 13.694 1.00 89.56 625 LEU A C 1
ATOM 4538 O O . LEU A 1 625 ? -10.531 14.056 13.131 1.00 89.56 625 LEU A O 1
ATOM 4542 N N . GLU A 1 626 ? -11.309 12.106 13.929 1.00 87.31 626 GLU A N 1
ATOM 4543 C CA . GLU A 1 626 ? -12.712 12.310 13.582 1.00 87.31 626 GLU A CA 1
ATOM 4544 C C . GLU A 1 626 ? -13.581 12.270 14.848 1.00 87.31 626 GLU A C 1
ATOM 4546 O O . GLU A 1 626 ? -13.507 11.326 15.632 1.00 87.31 626 GLU A O 1
ATOM 4551 N N . GLY A 1 627 ? -14.422 13.292 15.031 1.00 84.06 627 GLY A N 1
ATOM 4552 C CA . GLY A 1 627 ? -15.272 13.484 16.210 1.00 84.06 627 GLY A CA 1
ATOM 4553 C C . GLY A 1 627 ? -16.152 14.738 16.096 1.00 84.06 627 GLY A C 1
ATOM 4554 O O . GLY A 1 627 ? -16.094 15.463 15.097 1.00 84.06 627 GLY A O 1
ATOM 4555 N N . ASP A 1 628 ? -16.997 15.007 17.099 1.00 84.50 628 ASP A N 1
ATOM 4556 C CA . ASP A 1 628 ? -17.770 16.262 17.171 1.00 84.50 628 ASP A CA 1
ATOM 4557 C C . ASP A 1 628 ? -16.954 17.376 17.837 1.00 84.50 628 ASP A C 1
ATOM 4559 O O . ASP A 1 628 ? -17.015 17.606 19.048 1.00 84.50 628 ASP A O 1
ATOM 4563 N N . PHE A 1 629 ? -16.231 18.121 17.002 1.00 85.12 629 PHE A N 1
ATOM 4564 C CA . PHE A 1 629 ? -15.388 19.231 17.446 1.00 85.12 629 PHE A CA 1
ATOM 4565 C C . PHE A 1 629 ? -16.101 20.595 17.467 1.00 85.12 629 PHE A C 1
ATOM 4567 O O . PHE A 1 629 ? -15.468 21.640 17.572 1.00 85.12 629 PHE A O 1
ATOM 4574 N N . SER A 1 630 ? -17.434 20.636 17.334 1.00 83.44 630 SER A N 1
ATOM 4575 C CA . SER A 1 630 ? -18.168 21.900 17.146 1.00 83.44 630 SER A CA 1
ATOM 4576 C C . SER A 1 630 ? -18.361 22.739 18.419 1.00 83.44 630 SER A C 1
ATOM 4578 O O . SER A 1 630 ? -18.804 23.891 18.340 1.00 83.44 630 SER A O 1
ATOM 4580 N N . GLY A 1 631 ? -18.067 22.166 19.587 1.00 83.62 631 GLY A N 1
ATOM 4581 C CA . GLY A 1 631 ? -18.335 22.742 20.907 1.00 83.62 631 GLY A CA 1
ATOM 4582 C C . GLY A 1 631 ? -17.093 23.106 21.720 1.00 83.62 631 GLY A C 1
ATOM 4583 O O . GLY A 1 631 ? -17.238 23.425 22.900 1.00 83.62 631 GLY A O 1
ATOM 4584 N N . GLY A 1 632 ? -15.903 23.047 21.126 1.00 87.69 632 GLY A N 1
ATOM 4585 C CA . GLY A 1 632 ? -14.631 23.116 21.834 1.00 87.69 632 GLY A CA 1
ATOM 4586 C C . GLY A 1 632 ? -13.439 23.317 20.908 1.00 87.69 632 GLY A C 1
ATOM 4587 O O . GLY A 1 632 ? -13.605 23.673 19.744 1.00 87.69 632 GLY A O 1
ATOM 4588 N N . ASP A 1 633 ? -12.244 23.086 21.440 1.00 86.06 633 ASP A N 1
ATOM 4589 C CA . ASP A 1 633 ? -10.977 23.169 20.711 1.00 86.06 633 ASP A CA 1
ATOM 4590 C C . ASP A 1 633 ? -9.953 22.178 21.296 1.00 86.06 633 ASP A C 1
ATOM 4592 O O . ASP A 1 633 ? -10.178 21.590 22.357 1.00 86.06 633 ASP A O 1
ATOM 4596 N N . PHE A 1 634 ? -8.832 21.974 20.607 1.00 83.31 634 PHE A N 1
ATOM 4597 C CA . PHE A 1 634 ? -7.780 21.061 21.046 1.00 83.31 634 PHE A CA 1
ATOM 4598 C C . PHE A 1 634 ? -6.799 21.737 21.994 1.00 83.31 634 PHE A C 1
ATOM 4600 O O . PHE A 1 634 ? -6.334 22.855 21.770 1.00 83.31 634 PHE A O 1
ATOM 4607 N N . LEU A 1 635 ? -6.426 21.004 23.038 1.00 80.94 635 LEU A N 1
ATOM 4608 C CA . LEU A 1 635 ? -5.408 21.400 23.989 1.00 80.94 635 LEU A CA 1
ATOM 4609 C C . LEU A 1 635 ? -4.177 20.519 23.810 1.00 80.94 635 LEU A C 1
ATOM 4611 O O . LEU A 1 635 ? -4.232 19.302 23.976 1.00 80.94 635 LEU A O 1
ATOM 4615 N N . ALA A 1 636 ? -3.049 21.149 23.498 1.00 79.31 636 ALA A N 1
ATOM 4616 C CA . ALA A 1 636 ? -1.776 20.466 23.338 1.00 79.31 636 ALA A CA 1
ATOM 4617 C C . ALA A 1 636 ? -0.820 20.781 24.497 1.00 79.31 636 ALA A C 1
ATOM 4619 O O . ALA A 1 636 ? -0.727 21.918 24.969 1.00 79.31 636 ALA A O 1
ATOM 4620 N N . SER A 1 637 ? -0.080 19.778 24.974 1.00 77.69 637 SER A N 1
ATOM 4621 C CA . SER A 1 637 ? 0.850 19.946 26.093 1.00 77.69 637 SER A CA 1
ATOM 4622 C C . SER A 1 637 ? 2.096 19.073 25.969 1.00 77.69 637 SER A C 1
ATOM 4624 O O . SER A 1 637 ? 2.013 17.859 25.825 1.00 77.69 637 SER A O 1
ATOM 4626 N N . GLN A 1 638 ? 3.279 19.677 26.111 1.00 78.69 638 GLN A N 1
ATOM 4627 C CA . GLN A 1 638 ? 4.563 18.962 26.086 1.00 78.69 638 GLN A CA 1
ATOM 4628 C C . GLN A 1 638 ? 5.011 18.531 27.489 1.00 78.69 638 GLN A C 1
ATOM 4630 O O . GLN A 1 638 ? 5.516 19.372 28.237 1.00 78.69 638 GLN A O 1
ATOM 4635 N N . GLN A 1 639 ? 4.925 17.252 27.859 1.00 76.69 639 GLN A N 1
ATOM 4636 C CA . GLN A 1 639 ? 5.457 16.777 29.144 1.00 76.69 639 GLN A CA 1
ATOM 4637 C C . GLN A 1 639 ? 6.762 16.003 28.956 1.00 76.69 639 GLN A C 1
ATOM 4639 O O . GLN A 1 639 ? 6.795 14.891 28.437 1.00 76.69 639 GLN A O 1
ATOM 4644 N N . GLY A 1 640 ? 7.875 16.588 29.404 1.00 76.94 640 GLY A N 1
ATOM 4645 C CA . GLY A 1 640 ? 9.186 15.969 29.227 1.00 76.94 640 GLY A CA 1
ATOM 4646 C C . GLY A 1 640 ? 9.540 15.829 27.746 1.00 76.94 640 GLY A C 1
ATOM 4647 O O . GLY A 1 640 ? 9.825 16.832 27.098 1.00 76.94 640 GLY A O 1
ATOM 4648 N N . VAL A 1 641 ? 9.566 14.594 27.240 1.00 80.12 641 VAL A N 1
ATOM 4649 C CA . VAL A 1 641 ? 9.836 14.286 25.824 1.00 80.12 641 VAL A CA 1
ATOM 4650 C C . VAL A 1 641 ? 8.591 13.857 25.055 1.00 80.12 641 VAL A C 1
ATOM 4652 O O . VAL A 1 641 ? 8.706 13.667 23.855 1.00 80.12 641 VAL A O 1
ATOM 4655 N N . ASP A 1 642 ? 7.438 13.739 25.714 1.00 85.38 642 ASP A N 1
ATOM 4656 C CA . ASP A 1 642 ? 6.198 13.270 25.097 1.00 85.38 642 ASP A CA 1
ATOM 4657 C C . ASP A 1 642 ? 5.230 14.441 24.904 1.00 85.38 642 ASP A C 1
ATOM 4659 O O . ASP A 1 642 ? 5.232 15.414 25.675 1.00 85.38 642 ASP A O 1
ATOM 4663 N N . PHE A 1 643 ? 4.415 14.352 23.861 1.00 85.25 643 PHE A N 1
ATOM 4664 C CA . PHE A 1 643 ? 3.471 15.385 23.462 1.00 85.25 643 PHE A CA 1
ATOM 4665 C C . PHE A 1 643 ? 2.048 14.853 23.562 1.00 85.25 643 PHE A C 1
ATOM 4667 O O . PHE A 1 643 ? 1.748 13.777 23.058 1.00 85.25 643 PHE A O 1
ATOM 4674 N N . TYR A 1 644 ? 1.185 15.609 24.226 1.00 86.75 644 TYR A N 1
ATOM 4675 C CA . TYR A 1 644 ? -0.176 15.204 24.543 1.00 86.75 644 TYR A CA 1
ATOM 4676 C C . TYR A 1 644 ? -1.151 16.116 23.822 1.00 86.75 644 TYR A C 1
ATOM 4678 O O . TYR A 1 644 ? -0.936 17.330 23.797 1.00 86.75 644 TYR A O 1
ATOM 4686 N N . VAL A 1 645 ? -2.217 15.538 23.282 1.00 86.81 645 VAL A N 1
ATOM 4687 C CA . VAL A 1 645 ? -3.312 16.254 22.629 1.00 86.81 645 VAL A CA 1
ATOM 4688 C C . VAL A 1 645 ? -4.629 15.714 23.176 1.00 86.81 645 VAL A C 1
ATOM 4690 O O . VAL A 1 645 ? -4.847 14.506 23.177 1.00 86.81 645 VAL A O 1
ATOM 4693 N N . SER A 1 646 ? -5.499 16.606 23.635 1.00 87.56 646 SER A N 1
ATOM 4694 C CA . SER A 1 646 ? -6.875 16.294 24.033 1.00 87.56 646 SER A CA 1
ATOM 4695 C C . SER A 1 646 ? -7.838 17.296 23.402 1.00 87.56 646 SER A C 1
ATOM 4697 O O . SER A 1 646 ? -7.420 18.373 22.967 1.00 87.56 646 SER A O 1
ATOM 4699 N N . TYR A 1 647 ? -9.122 16.956 23.337 1.00 87.88 647 TYR A N 1
ATOM 4700 C CA . TYR A 1 647 ? -10.172 17.884 22.922 1.00 87.88 647 TYR A CA 1
ATOM 4701 C C . TYR A 1 647 ? -10.963 18.358 24.143 1.00 87.88 647 TYR A C 1
ATOM 4703 O O . TYR A 1 647 ? -11.306 17.576 25.022 1.00 87.88 647 TYR A O 1
ATOM 4711 N N . GLU A 1 648 ? -11.240 19.656 24.220 1.00 87.62 648 GLU A N 1
ATOM 4712 C CA . GLU A 1 648 ? -11.853 20.278 25.391 1.00 87.62 648 GLU A CA 1
ATOM 4713 C C . GLU A 1 648 ? -12.996 21.199 24.978 1.00 87.62 648 GLU A C 1
ATOM 4715 O O . GLU A 1 648 ? -12.859 22.026 24.078 1.00 87.62 648 GLU A O 1
ATOM 4720 N N . THR A 1 649 ? -14.138 21.110 25.660 1.00 89.56 649 THR A N 1
ATOM 4721 C CA . THR A 1 649 ? -15.289 21.976 25.360 1.00 89.56 649 THR A CA 1
ATOM 4722 C C . THR A 1 649 ? -15.062 23.408 25.812 1.00 89.56 649 THR A C 1
ATOM 4724 O O . THR A 1 649 ? -14.431 23.657 26.841 1.00 89.56 649 THR A O 1
ATOM 4727 N N . TYR A 1 650 ? -15.667 24.364 25.112 1.00 90.12 650 TYR A N 1
ATOM 4728 C CA . TYR A 1 650 ? -15.746 25.740 25.585 1.00 90.12 650 TYR A CA 1
ATOM 4729 C C . TYR A 1 650 ? -16.557 25.835 26.879 1.00 90.12 650 TYR A C 1
ATOM 4731 O O . TYR A 1 650 ? -17.508 25.084 27.113 1.00 90.12 650 TYR A O 1
ATOM 4739 N N . LEU A 1 651 ? -16.210 26.819 27.710 1.00 89.25 651 LEU A N 1
ATOM 4740 C CA . LEU A 1 651 ? -16.969 27.112 28.921 1.00 89.25 651 LEU A CA 1
ATOM 4741 C C . LEU A 1 651 ? -18.409 27.523 28.542 1.00 89.25 651 LEU A C 1
ATOM 4743 O O . LEU A 1 651 ? -18.578 28.404 27.690 1.00 89.25 651 LEU A O 1
ATOM 4747 N N . PRO A 1 652 ? -19.462 26.954 29.162 1.00 89.00 652 PRO A N 1
ATOM 4748 C CA . PRO A 1 652 ? -20.827 27.411 28.922 1.00 89.00 652 PRO A CA 1
ATOM 4749 C C . PRO A 1 652 ? -20.997 28.876 29.350 1.00 89.00 652 PRO A C 1
ATOM 4751 O O . PRO A 1 652 ? -20.331 29.349 30.269 1.00 89.00 652 PRO A O 1
ATOM 4754 N N . GLU A 1 653 ? -21.926 29.606 28.722 1.00 87.44 653 GLU A N 1
ATOM 4755 C CA . GLU A 1 653 ? -22.238 30.976 29.151 1.00 87.44 653 GLU A CA 1
ATOM 4756 C C . GLU A 1 653 ? -22.757 30.983 30.599 1.00 87.44 653 GLU A C 1
ATOM 4758 O O . GLU A 1 653 ? -23.866 30.518 30.883 1.00 87.44 653 GLU A O 1
ATOM 4763 N N . LEU A 1 654 ? -21.963 31.556 31.505 1.00 90.81 654 LEU A N 1
ATOM 4764 C CA . LEU A 1 654 ? -22.305 31.690 32.917 1.00 90.81 654 LEU A CA 1
ATOM 4765 C C . LEU A 1 654 ? -22.993 33.033 33.189 1.00 90.81 654 LEU A C 1
ATOM 4767 O O . LEU A 1 654 ? -22.589 34.079 32.672 1.00 90.81 654 LEU A O 1
ATOM 4771 N N . ALA A 1 655 ? -24.033 33.024 34.023 1.00 88.12 655 ALA A N 1
ATOM 4772 C CA . ALA A 1 655 ? -24.747 34.236 34.411 1.00 88.12 655 ALA A CA 1
ATOM 4773 C C . ALA A 1 655 ? -25.373 34.108 35.802 1.00 88.12 655 ALA A C 1
ATOM 4775 O O . ALA A 1 655 ? -26.013 33.107 36.104 1.00 88.12 655 ALA A O 1
ATOM 4776 N N . GLU A 1 656 ? -25.282 35.179 36.592 1.00 86.56 656 GLU A N 1
ATOM 4777 C CA . GLU A 1 656 ? -25.833 35.262 37.952 1.00 86.56 656 GLU A CA 1
ATOM 4778 C C . GLU A 1 656 ? -27.289 34.757 38.050 1.00 86.56 656 GLU A C 1
ATOM 4780 O O . GLU A 1 656 ? -28.212 35.292 37.413 1.00 86.56 656 GLU A O 1
ATOM 4785 N N . GLY A 1 657 ? -27.503 33.755 38.902 1.00 84.06 657 GLY A N 1
ATOM 4786 C CA . GLY A 1 657 ? -28.775 33.096 39.177 1.00 84.06 657 GLY A CA 1
ATOM 4787 C C . GLY A 1 657 ? -29.300 32.202 38.046 1.00 84.06 657 GLY A C 1
ATOM 4788 O O . GLY A 1 657 ? -30.439 31.719 38.134 1.00 84.06 657 GLY A O 1
ATOM 4789 N N . GLN A 1 658 ? -28.530 31.998 36.972 1.00 91.06 658 GLN A N 1
ATOM 4790 C CA . GLN A 1 658 ? -28.858 31.083 35.883 1.00 91.06 658 GLN A CA 1
ATOM 4791 C C . GLN A 1 658 ? -28.143 29.750 36.087 1.00 91.06 658 GLN A C 1
ATOM 4793 O O . GLN A 1 658 ? -26.976 29.590 35.756 1.00 91.06 658 GLN A O 1
ATOM 4798 N N . ARG A 1 659 ? -28.904 28.763 36.560 1.00 93.06 659 ARG A N 1
ATOM 4799 C CA . ARG A 1 659 ? -28.424 27.392 36.733 1.00 93.06 659 ARG A CA 1
ATOM 4800 C C . ARG A 1 659 ? -27.843 26.816 35.435 1.00 93.06 659 ARG A C 1
ATOM 4802 O O . ARG A 1 659 ? -28.546 26.782 34.421 1.00 93.06 659 ARG A O 1
ATOM 4809 N N . VAL A 1 660 ? -26.622 26.298 35.523 1.00 93.44 660 VAL A N 1
ATOM 4810 C CA . VAL A 1 660 ? -25.946 25.506 34.490 1.00 93.44 660 VAL A CA 1
ATOM 4811 C C . VAL A 1 660 ? -26.600 24.123 34.390 1.00 93.44 660 VAL A C 1
ATOM 4813 O O . VAL A 1 660 ? -27.113 23.583 35.378 1.00 93.44 660 VAL A O 1
ATOM 4816 N N . ASP A 1 661 ? -26.651 23.564 33.178 1.00 89.38 661 ASP A N 1
ATOM 4817 C CA . ASP A 1 661 ? -27.120 22.191 32.983 1.00 89.38 661 ASP A CA 1
ATOM 4818 C C . ASP A 1 661 ? -26.191 21.226 33.731 1.00 89.38 661 ASP A C 1
ATOM 4820 O O . ASP A 1 661 ? -24.973 21.344 33.646 1.00 89.38 661 ASP A O 1
ATOM 4824 N N . ALA A 1 662 ? -26.760 20.262 34.454 1.00 85.19 662 ALA A N 1
ATOM 4825 C CA . ALA A 1 662 ? -25.973 19.302 35.218 1.00 85.19 662 ALA A CA 1
ATOM 4826 C C . ALA A 1 662 ? -25.007 18.492 34.334 1.00 85.19 662 ALA A C 1
ATOM 4828 O O . ALA A 1 662 ? -23.973 18.072 34.833 1.00 85.19 662 ALA A O 1
ATOM 4829 N N . GLY A 1 663 ? -25.324 18.297 33.047 1.00 83.38 663 GLY A N 1
ATOM 4830 C CA . GLY A 1 663 ? -24.435 17.620 32.096 1.00 83.38 663 GLY A CA 1
ATOM 4831 C C . GLY A 1 663 ? -23.235 18.454 31.630 1.00 83.38 663 GLY A C 1
ATOM 4832 O O . GLY A 1 663 ? -22.313 17.891 31.064 1.00 83.38 663 GLY A O 1
ATOM 4833 N N . ALA A 1 664 ? -23.231 19.770 31.867 1.00 85.56 664 ALA A N 1
ATOM 4834 C CA . ALA A 1 664 ? -22.112 20.659 31.533 1.00 85.56 664 ALA A CA 1
ATOM 4835 C C . ALA A 1 664 ? -21.177 20.922 32.730 1.00 85.56 664 ALA A C 1
ATOM 4837 O O . ALA A 1 664 ? -20.204 21.661 32.608 1.00 85.56 664 ALA A O 1
ATOM 4838 N N . VAL A 1 665 ? -21.487 20.362 33.905 1.00 88.31 665 VAL A N 1
ATOM 4839 C CA . VAL A 1 665 ? -20.654 20.484 35.107 1.00 88.31 665 VAL A CA 1
ATOM 4840 C C . VAL A 1 665 ? -19.627 19.355 35.099 1.00 88.31 665 VAL A C 1
ATOM 4842 O O . VAL A 1 665 ? -19.928 18.235 35.506 1.00 88.31 665 VAL A O 1
ATOM 4845 N N . ASN A 1 666 ? -18.420 19.667 34.635 1.00 85.12 666 ASN A N 1
ATOM 4846 C CA . ASN A 1 666 ? -17.333 18.715 34.383 1.00 85.12 666 ASN A CA 1
ATOM 4847 C C . ASN A 1 666 ? -16.161 18.804 35.384 1.00 85.12 666 ASN A C 1
ATOM 4849 O O . ASN A 1 666 ? -15.188 18.072 35.246 1.00 85.12 666 ASN A O 1
ATOM 4853 N N . GLY A 1 667 ? -16.211 19.678 36.397 1.00 87.69 667 GLY A N 1
ATOM 4854 C CA . GLY A 1 667 ? -15.062 19.874 37.289 1.00 87.69 667 GLY A CA 1
ATOM 4855 C C . GLY A 1 667 ? -13.910 20.597 36.584 1.00 87.69 667 GLY A C 1
ATOM 4856 O O . GLY A 1 667 ? -14.098 21.684 36.047 1.00 87.69 667 GLY A O 1
ATOM 4857 N N . ILE A 1 668 ? -12.707 20.020 36.611 1.00 84.75 668 ILE A N 1
ATOM 4858 C CA . ILE A 1 668 ? -11.598 20.451 35.750 1.00 84.75 668 ILE A CA 1
ATOM 4859 C C . ILE A 1 668 ? -11.196 19.271 34.867 1.00 84.75 668 ILE A C 1
ATOM 4861 O O . ILE A 1 668 ? -10.561 18.342 35.361 1.00 84.75 668 ILE A O 1
ATOM 4865 N N . ASN A 1 669 ? -11.542 19.335 33.580 1.00 70.81 669 ASN A N 1
ATOM 4866 C CA . ASN A 1 669 ? -11.313 18.246 32.622 1.00 70.81 669 ASN A CA 1
ATOM 4867 C C . ASN A 1 669 ? -9.842 18.172 32.141 1.00 70.81 669 ASN A C 1
ATOM 4869 O O . ASN A 1 669 ? -9.284 17.100 31.932 1.00 70.81 669 ASN A O 1
ATOM 4873 N N . SER A 1 670 ? -9.132 19.306 32.130 1.00 69.31 670 SER A N 1
ATOM 4874 C CA . SER A 1 670 ? -7.785 19.429 31.543 1.00 69.31 670 SER A CA 1
ATOM 4875 C C . SER A 1 670 ? -6.625 19.106 32.498 1.00 69.31 670 SER A C 1
ATOM 4877 O O . SER A 1 670 ? -5.717 19.918 32.720 1.00 69.31 670 SER A O 1
ATOM 4879 N N . SER A 1 671 ? -6.631 17.910 33.088 1.00 68.88 671 SER A N 1
ATOM 4880 C CA . SER A 1 671 ? -5.608 17.492 34.066 1.00 68.88 671 SER A CA 1
ATOM 4881 C C . SER A 1 671 ? -4.180 17.465 33.485 1.00 68.88 671 SER A C 1
ATOM 4883 O O . SER A 1 671 ? -3.216 17.844 34.163 1.00 68.88 671 SER A O 1
ATOM 4885 N N . ILE A 1 672 ? -4.038 17.112 32.201 1.00 74.69 672 ILE A N 1
ATOM 4886 C CA . ILE A 1 672 ? -2.759 17.066 31.476 1.00 74.69 672 ILE A CA 1
ATOM 4887 C C . ILE A 1 672 ? -2.129 18.461 31.323 1.00 74.69 672 ILE A C 1
ATOM 4889 O O . ILE A 1 672 ? -0.915 18.629 31.474 1.00 74.69 672 ILE A O 1
ATOM 4893 N N . PHE A 1 673 ? -2.957 19.485 31.092 1.00 82.62 673 PHE A N 1
ATOM 4894 C CA . PHE A 1 673 ? -2.52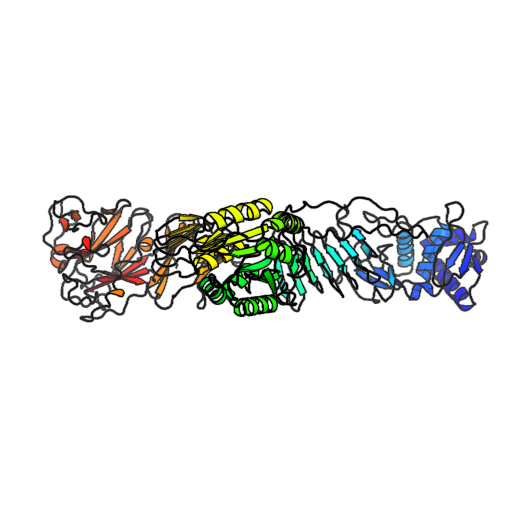1 20.875 30.973 1.00 82.62 673 PHE A CA 1
ATOM 4895 C C . PHE A 1 673 ? -2.012 21.409 32.307 1.00 82.62 673 PHE A C 1
ATOM 4897 O O . PHE A 1 673 ? -0.974 22.063 32.349 1.00 82.62 673 PHE A O 1
ATOM 4904 N N . LEU A 1 674 ? -2.687 21.057 33.403 1.00 86.88 674 LEU A N 1
ATOM 4905 C CA . LEU A 1 674 ? -2.332 21.464 34.762 1.00 86.88 674 LEU A CA 1
ATOM 4906 C C . LEU A 1 674 ? -1.257 20.584 35.421 1.00 86.88 674 LEU A C 1
ATOM 4908 O O . LEU A 1 674 ? -1.021 20.701 36.626 1.00 86.88 674 LEU A O 1
ATOM 4912 N N . THR A 1 675 ? -0.576 19.723 34.664 1.00 86.94 675 THR A N 1
ATOM 4913 C CA . THR A 1 675 ? 0.533 18.906 35.171 1.00 86.94 675 THR A CA 1
ATOM 4914 C C . THR A 1 675 ? 1.869 19.627 34.986 1.00 86.94 675 THR A C 1
ATOM 4916 O O . THR A 1 675 ? 2.243 20.032 33.887 1.00 86.94 675 THR A O 1
ATOM 4919 N N . GLY A 1 676 ? 2.614 19.836 36.071 1.00 83.69 676 GLY A N 1
ATOM 4920 C CA . GLY A 1 676 ? 3.925 20.480 36.036 1.00 83.69 676 GLY A CA 1
ATOM 4921 C C . GLY A 1 676 ? 5.000 19.613 35.382 1.00 83.69 676 GLY A C 1
ATOM 4922 O O . GLY A 1 676 ? 4.963 18.390 35.463 1.00 83.69 676 GLY A O 1
ATOM 4923 N N . ASP A 1 677 ? 6.012 20.261 34.802 1.00 78.88 677 ASP A N 1
ATOM 4924 C CA . ASP A 1 677 ? 7.240 19.625 34.296 1.00 78.88 677 ASP A CA 1
ATOM 4925 C C . ASP A 1 677 ? 8.484 19.989 35.142 1.00 78.88 677 ASP A C 1
ATOM 4927 O O . ASP A 1 677 ? 9.624 19.654 34.812 1.00 78.88 677 ASP A O 1
ATOM 4931 N N . GLY A 1 678 ? 8.280 20.691 36.266 1.00 80.19 678 GLY A N 1
ATOM 4932 C CA . GLY A 1 678 ? 9.340 21.254 37.108 1.00 80.19 678 GLY A CA 1
ATOM 4933 C C . GLY A 1 678 ? 9.810 22.656 36.704 1.00 80.19 678 GLY A C 1
ATOM 4934 O O . GLY A 1 678 ? 10.551 23.284 37.467 1.00 80.19 678 GLY A O 1
ATOM 4935 N N . THR A 1 679 ? 9.398 23.159 35.539 1.00 77.88 679 THR A N 1
ATOM 4936 C CA . THR A 1 679 ? 9.780 24.470 34.988 1.00 77.88 679 THR A CA 1
ATOM 4937 C C . THR A 1 679 ? 8.603 25.348 34.553 1.00 77.88 679 THR A C 1
ATOM 4939 O O . THR A 1 679 ? 8.759 26.569 34.552 1.00 77.88 679 THR A O 1
ATOM 4942 N N . ARG A 1 680 ? 7.437 24.757 34.266 1.00 78.19 680 ARG A N 1
ATOM 4943 C CA . ARG A 1 680 ? 6.191 25.433 33.879 1.00 78.19 680 ARG A CA 1
ATOM 4944 C C . ARG A 1 680 ? 5.761 26.513 34.870 1.00 78.19 680 ARG A C 1
ATOM 4946 O O . ARG A 1 680 ? 5.854 26.354 36.093 1.00 78.19 680 ARG A O 1
ATOM 4953 N N . THR A 1 681 ? 5.235 27.595 34.305 1.00 87.44 681 THR A N 1
ATOM 4954 C CA . THR A 1 681 ? 4.557 28.676 35.021 1.00 87.44 681 THR A CA 1
ATOM 4955 C C . THR A 1 681 ? 3.129 28.785 34.507 1.00 87.44 681 THR A C 1
ATOM 4957 O O . THR A 1 681 ? 2.929 28.902 33.301 1.00 87.44 681 THR A O 1
ATOM 4960 N N . TYR A 1 682 ? 2.162 28.763 35.423 1.00 89.94 682 TYR A N 1
ATOM 4961 C CA . TYR A 1 682 ? 0.758 29.018 35.111 1.00 89.94 682 TYR A CA 1
ATOM 4962 C C . TYR A 1 682 ? 0.405 30.449 35.498 1.00 89.94 682 TYR A C 1
ATOM 4964 O O . TYR A 1 682 ? 0.567 30.837 36.660 1.00 89.94 682 TYR A O 1
ATOM 4972 N N . ASP A 1 683 ? -0.079 31.223 34.537 1.00 92.69 683 ASP A N 1
ATOM 4973 C CA . ASP A 1 683 ? -0.635 32.552 34.753 1.00 92.69 683 ASP A CA 1
ATOM 4974 C C . ASP A 1 683 ? -2.133 32.412 35.056 1.00 92.69 683 ASP A C 1
ATOM 4976 O O . ASP A 1 683 ? -2.880 31.831 34.273 1.00 92.69 683 ASP A O 1
ATOM 4980 N N . VAL A 1 684 ? -2.560 32.907 36.220 1.00 94.88 684 VAL A N 1
ATOM 4981 C CA . VAL A 1 684 ? -3.942 32.832 36.713 1.00 94.88 684 VAL A CA 1
ATOM 4982 C C . VAL A 1 684 ? -4.544 34.231 36.717 1.00 94.88 684 VAL A C 1
ATOM 4984 O O . VAL A 1 684 ? -4.131 35.076 37.516 1.00 94.88 684 VAL A O 1
ATOM 4987 N N . ASP A 1 685 ? -5.541 34.462 35.865 1.00 94.25 685 ASP A N 1
ATOM 4988 C CA . ASP A 1 685 ? -6.166 35.765 35.640 1.00 94.25 685 ASP A CA 1
ATOM 4989 C C . ASP A 1 685 ? -7.651 35.767 36.036 1.00 94.25 685 ASP A C 1
ATOM 4991 O O . ASP A 1 685 ? -8.495 35.149 35.392 1.00 94.25 685 ASP A O 1
ATOM 4995 N N . LEU A 1 686 ? -8.003 36.514 37.086 1.00 93.81 686 LEU A N 1
ATOM 4996 C CA . LEU A 1 686 ? -9.383 36.703 37.537 1.00 93.81 686 LEU A CA 1
ATOM 4997 C C . LEU A 1 686 ? -10.222 37.469 36.503 1.00 93.81 686 LEU A C 1
ATOM 4999 O O . LEU A 1 686 ? -9.785 38.478 35.936 1.00 93.81 686 LEU A O 1
ATOM 5003 N N . LYS A 1 687 ? -11.499 37.090 36.393 1.00 90.69 687 LYS A N 1
ATOM 5004 C CA . LYS A 1 687 ? -12.530 37.765 35.587 1.00 90.69 687 LYS A CA 1
ATOM 5005 C C . LYS A 1 687 ? -13.631 38.366 36.474 1.00 90.69 687 LYS A C 1
ATOM 5007 O O . LYS A 1 687 ? -14.806 38.021 36.364 1.00 90.69 687 LYS A O 1
ATOM 5012 N N . PRO A 1 688 ? -13.297 39.330 37.360 1.00 81.31 688 PRO A N 1
ATOM 5013 C CA . PRO A 1 688 ? -14.232 39.849 38.363 1.00 81.31 688 PRO A CA 1
ATOM 5014 C C . PRO A 1 688 ? -15.368 40.698 37.774 1.00 81.31 688 PRO A C 1
ATOM 5016 O O . PRO A 1 688 ? -16.310 41.036 38.483 1.00 81.31 688 PRO A O 1
ATOM 5019 N N . ALA A 1 689 ? -15.243 41.128 36.514 1.00 77.94 689 ALA A N 1
ATOM 5020 C CA . ALA A 1 689 ? -16.286 41.874 35.812 1.00 77.94 689 ALA A CA 1
ATOM 5021 C C . ALA A 1 689 ? -17.424 40.966 35.337 1.00 77.94 689 ALA A C 1
ATOM 5023 O O . ALA A 1 689 ? -18.552 41.439 35.193 1.00 77.94 689 ALA A O 1
ATOM 5024 N N . ASP A 1 690 ? -17.098 39.698 35.118 1.00 76.75 690 ASP A N 1
ATOM 5025 C CA . ASP A 1 690 ? -18.023 38.677 34.666 1.00 76.75 690 ASP A CA 1
ATOM 5026 C C . ASP A 1 690 ? -18.574 37.902 35.877 1.00 76.75 690 ASP A C 1
ATOM 5028 O O . ASP A 1 690 ? -19.729 37.486 35.837 1.00 76.75 690 ASP A O 1
ATOM 5032 N N . ALA A 1 691 ? -17.816 37.835 36.987 1.00 79.06 691 ALA A N 1
ATOM 5033 C CA . ALA A 1 691 ? -18.203 37.212 38.258 1.00 79.06 691 ALA A CA 1
ATOM 5034 C C . ALA A 1 691 ? -19.369 37.881 39.014 1.00 79.06 691 ALA A C 1
ATOM 5036 O O . ALA A 1 691 ? -19.442 39.106 39.160 1.00 79.06 691 ALA A O 1
ATOM 5037 N N . GLY A 1 692 ? -20.259 37.043 39.548 1.00 76.38 692 GLY A N 1
ATOM 5038 C CA . GLY A 1 692 ? -21.510 37.377 40.227 1.00 76.38 692 GLY A CA 1
ATOM 5039 C C . GLY A 1 692 ? -21.490 37.282 41.757 1.00 76.38 692 GLY A C 1
ATOM 5040 O O . GLY A 1 692 ? -22.406 37.797 42.395 1.00 76.38 692 GLY A O 1
ATOM 5041 N N . ALA A 1 693 ? -20.413 36.761 42.365 1.00 76.06 693 ALA A N 1
ATOM 5042 C CA . ALA A 1 693 ? -20.387 36.365 43.780 1.00 76.06 693 ALA A CA 1
ATOM 5043 C C . ALA A 1 693 ? -21.121 37.287 44.760 1.00 76.06 693 ALA A C 1
ATOM 5045 O O . ALA A 1 693 ? -20.907 38.507 44.809 1.00 76.06 693 ALA A O 1
ATOM 5046 N N . ALA A 1 694 ? -21.858 36.697 45.700 1.00 81.38 694 ALA A N 1
ATOM 5047 C CA . ALA A 1 694 ? -22.390 37.409 46.860 1.00 81.38 694 ALA A CA 1
ATOM 5048 C C . ALA A 1 694 ? -21.333 37.578 47.971 1.00 81.38 694 ALA A C 1
ATOM 5050 O O . ALA A 1 694 ? -21.265 38.638 48.612 1.00 81.38 694 ALA A O 1
ATOM 5051 N N . TYR A 1 695 ? -20.449 36.595 48.160 1.00 88.00 695 TYR A N 1
ATOM 5052 C CA . TYR A 1 695 ? -19.434 36.578 49.220 1.00 88.00 695 TYR A CA 1
ATOM 5053 C C . TYR A 1 695 ? -18.090 37.193 48.804 1.00 88.00 695 TYR A C 1
ATOM 5055 O O . TYR A 1 695 ? -17.817 37.406 47.628 1.00 88.00 695 TYR A O 1
ATOM 5063 N N . ASN A 1 696 ? -17.254 37.576 49.776 1.00 92.19 696 ASN A N 1
ATOM 5064 C CA . ASN A 1 696 ? -15.886 38.039 49.504 1.00 92.19 696 ASN A CA 1
ATOM 5065 C C . ASN A 1 696 ? -14.937 36.839 49.584 1.00 92.19 696 ASN A C 1
ATOM 5067 O O . ASN A 1 696 ? -14.327 36.601 50.629 1.00 92.19 696 ASN A O 1
ATOM 5071 N N . ASN A 1 697 ? -14.899 36.045 48.520 1.00 94.62 697 ASN A N 1
ATOM 5072 C CA . ASN A 1 697 ? -14.177 34.776 48.485 1.00 94.62 697 ASN A CA 1
ATOM 5073 C C . ASN A 1 697 ? -12.663 34.974 48.341 1.00 94.62 697 ASN A C 1
ATOM 5075 O O . ASN A 1 697 ? -12.220 35.954 47.739 1.00 94.62 697 ASN A O 1
ATOM 5079 N N . ALA A 1 698 ? -11.887 34.034 48.881 1.00 95.94 698 ALA A N 1
ATOM 5080 C CA . ALA A 1 698 ? -10.454 33.917 48.609 1.00 95.94 698 ALA A CA 1
ATOM 5081 C C . ALA A 1 698 ? -10.215 32.724 47.674 1.00 95.94 698 ALA A C 1
ATOM 5083 O O . ALA A 1 698 ? -10.851 31.687 47.863 1.00 95.94 698 ALA A O 1
ATOM 5084 N N . LEU A 1 699 ? -9.304 32.865 46.709 1.00 96.75 699 LEU A N 1
ATOM 5085 C CA . LEU A 1 699 ? -8.917 31.807 45.768 1.00 96.75 699 LEU A CA 1
ATOM 5086 C C . LEU A 1 699 ? -7.508 31.313 46.107 1.00 96.75 699 LEU A C 1
ATOM 5088 O O . LEU A 1 699 ? -6.582 32.113 46.281 1.00 96.75 699 LEU A O 1
ATOM 5092 N N . GLY A 1 700 ? -7.349 29.999 46.200 1.00 96.69 700 GLY A N 1
ATOM 5093 C CA . GLY A 1 700 ? -6.085 29.334 46.467 1.00 96.69 700 GLY A CA 1
ATOM 5094 C C . GLY A 1 700 ? -5.793 28.198 45.495 1.00 96.69 700 GLY A C 1
ATOM 5095 O O . GLY A 1 700 ? -6.618 27.838 44.659 1.00 96.69 700 GLY A O 1
ATOM 5096 N N . VAL A 1 701 ? -4.586 27.656 45.624 1.00 96.50 701 VAL A N 1
ATOM 5097 C CA . VAL A 1 701 ? -4.035 26.588 44.788 1.00 96.50 701 VAL A CA 1
ATOM 5098 C C . VAL A 1 701 ? -3.302 25.563 45.652 1.00 96.50 701 VAL A C 1
ATOM 5100 O O . VAL A 1 701 ? -2.809 25.904 46.731 1.00 96.50 701 VAL A O 1
ATOM 5103 N N . TYR A 1 702 ? -3.220 24.324 45.186 1.00 95.44 702 TYR A N 1
ATOM 5104 C CA . TYR A 1 702 ? -2.387 23.269 45.755 1.00 95.44 702 TYR A CA 1
ATOM 5105 C C . TYR A 1 702 ? -1.800 22.384 44.652 1.00 95.44 702 TYR A C 1
ATOM 5107 O O . TYR A 1 702 ? -2.289 22.374 43.524 1.00 95.44 702 TYR A O 1
ATOM 5115 N N . GLU A 1 703 ? -0.758 21.633 44.990 1.00 94.56 703 GLU A N 1
ATOM 5116 C CA . GLU A 1 703 ? -0.184 20.595 44.136 1.00 94.56 703 GLU A CA 1
ATOM 5117 C C . GLU A 1 703 ? -0.632 19.203 44.594 1.00 94.56 703 GLU A C 1
ATOM 5119 O O . GLU A 1 703 ? -0.893 18.971 45.777 1.00 94.56 703 GLU A O 1
ATOM 5124 N N . ILE A 1 704 ? -0.686 18.264 43.656 1.00 92.94 704 ILE A N 1
ATOM 5125 C CA . ILE A 1 704 ? -1.047 16.866 43.885 1.00 92.94 704 ILE A CA 1
ATOM 5126 C C . ILE A 1 704 ? 0.095 16.011 43.365 1.00 92.94 704 ILE A C 1
ATOM 5128 O O . ILE A 1 704 ? 0.472 16.125 42.199 1.00 92.94 704 ILE A O 1
ATOM 5132 N N . ASP A 1 705 ? 0.670 15.179 44.228 1.00 91.94 705 ASP A N 1
ATOM 5133 C CA . ASP A 1 705 ? 1.705 14.240 43.799 1.00 91.94 705 ASP A CA 1
ATOM 5134 C C . ASP A 1 705 ? 1.116 12.997 43.110 1.00 91.94 705 ASP A C 1
ATOM 5136 O O . ASP A 1 705 ? -0.077 12.719 43.191 1.00 91.94 705 ASP A O 1
ATOM 5140 N N . SER A 1 706 ? 1.975 12.191 42.480 1.00 87.31 706 SER A N 1
ATOM 5141 C CA . SER A 1 706 ? 1.598 10.930 41.808 1.00 87.31 706 SER A CA 1
ATOM 5142 C C . SER A 1 706 ? 0.881 9.889 42.688 1.00 87.31 706 SER A C 1
ATOM 5144 O O . SER A 1 706 ? 0.471 8.849 42.188 1.00 87.31 706 SER A O 1
ATOM 5146 N N . ALA A 1 707 ? 0.813 10.101 44.006 1.00 89.88 707 ALA A N 1
ATOM 5147 C CA . ALA A 1 707 ? 0.099 9.238 44.943 1.00 89.88 707 ALA A CA 1
ATOM 5148 C C . ALA A 1 707 ? -1.193 9.895 45.467 1.00 89.88 707 ALA A C 1
ATOM 5150 O O . ALA A 1 707 ? -1.746 9.429 46.465 1.00 89.88 707 ALA A O 1
ATOM 5151 N N . GLY A 1 708 ? -1.628 11.001 44.856 1.00 89.69 708 GLY A N 1
ATOM 5152 C CA . GLY A 1 708 ? -2.847 11.727 45.195 1.00 89.69 708 GLY A CA 1
ATOM 5153 C C . GLY A 1 708 ? -2.736 12.625 46.431 1.00 89.69 708 GLY A C 1
ATOM 5154 O O . GLY A 1 708 ? -3.754 13.121 46.920 1.00 89.69 708 GLY A O 1
ATOM 5155 N N . ASN A 1 709 ? -1.541 12.829 47.002 1.00 93.12 709 ASN A N 1
ATOM 5156 C CA . ASN A 1 709 ? -1.403 13.644 48.212 1.00 93.12 709 ASN A CA 1
ATOM 5157 C C . ASN A 1 709 ? -1.438 15.131 47.879 1.00 93.12 709 ASN A C 1
ATOM 5159 O O . ASN A 1 709 ? -0.706 15.588 47.002 1.00 93.12 709 ASN A O 1
ATOM 5163 N N . ILE A 1 710 ? -2.209 15.890 48.660 1.00 94.31 710 ILE A N 1
ATOM 5164 C CA . ILE A 1 710 ? -2.284 17.344 48.524 1.00 94.31 710 ILE A CA 1
ATOM 5165 C C . ILE A 1 710 ? -1.107 17.982 49.259 1.00 94.31 710 ILE A C 1
ATOM 5167 O O . ILE A 1 710 ? -0.955 17.830 50.476 1.00 94.31 710 ILE A O 1
ATOM 5171 N N . ILE A 1 711 ? -0.283 18.713 48.520 1.00 93.75 711 ILE A N 1
ATOM 5172 C CA . ILE A 1 711 ? 0.905 19.400 49.016 1.00 93.75 711 ILE A CA 1
ATOM 5173 C C . ILE A 1 711 ? 0.916 20.856 48.544 1.00 93.75 711 ILE A C 1
ATOM 5175 O O . ILE A 1 711 ? 0.169 21.250 47.657 1.00 93.75 711 ILE A O 1
ATOM 5179 N N . ASP A 1 712 ? 1.762 21.672 49.175 1.00 93.56 712 ASP A N 1
ATOM 5180 C CA . ASP A 1 712 ? 2.042 23.046 48.740 1.00 93.56 712 ASP A CA 1
ATOM 5181 C C . ASP A 1 712 ? 0.799 23.943 48.555 1.00 93.56 712 ASP A C 1
ATOM 5183 O O . ASP A 1 712 ? 0.558 24.543 47.509 1.00 93.56 712 ASP A O 1
ATOM 5187 N N . VAL A 1 713 ? -0.006 24.039 49.615 1.00 95.94 713 VAL A N 1
ATOM 5188 C CA . VAL A 1 713 ? -1.240 24.832 49.628 1.00 95.94 713 VAL A CA 1
ATOM 5189 C C . VAL A 1 713 ? -0.923 26.323 49.785 1.00 95.94 713 VAL A C 1
ATOM 5191 O O . VAL A 1 713 ? -0.239 26.737 50.727 1.00 95.94 713 VAL A O 1
ATOM 5194 N N . ARG A 1 714 ? -1.454 27.159 48.888 1.00 94.38 714 ARG A N 1
ATOM 5195 C CA . ARG A 1 714 ? -1.178 28.605 48.817 1.00 94.38 714 ARG A CA 1
ATOM 5196 C C . ARG A 1 714 ? -2.463 29.407 48.576 1.00 94.38 714 ARG A C 1
ATOM 5198 O O . ARG A 1 714 ? -3.381 28.934 47.916 1.00 94.38 714 ARG A O 1
ATOM 5205 N N . ILE A 1 715 ? -2.515 30.648 49.069 1.00 95.31 715 ILE A N 1
ATOM 5206 C CA . ILE A 1 715 ? -3.544 31.628 48.671 1.00 95.31 715 ILE A CA 1
ATOM 5207 C C . ILE A 1 715 ? -2.998 32.449 47.504 1.00 95.31 715 ILE A C 1
ATOM 5209 O O . ILE A 1 715 ? -1.933 33.051 47.632 1.00 95.31 715 ILE A O 1
ATOM 5213 N N . LEU A 1 716 ? -3.731 32.479 46.390 1.00 94.62 716 LEU A N 1
ATOM 5214 C CA . LEU A 1 716 ? -3.394 33.286 45.215 1.00 94.62 716 LEU A CA 1
ATOM 5215 C C . LEU A 1 716 ? -4.003 34.681 45.316 1.00 94.62 716 LEU A C 1
ATOM 5217 O O . LEU A 1 716 ? -3.313 35.681 45.129 1.00 94.62 716 LEU A O 1
ATOM 5221 N N . PHE A 1 717 ? -5.284 34.745 45.678 1.00 94.94 717 PHE A N 1
ATOM 5222 C CA . PHE A 1 717 ? -6.018 35.993 45.815 1.00 94.94 717 PHE A CA 1
ATOM 5223 C C . PHE A 1 717 ? -6.728 36.028 47.157 1.00 94.94 717 PHE A C 1
ATOM 5225 O O . PHE A 1 717 ? -7.596 35.203 47.441 1.00 94.94 717 PHE A O 1
ATOM 5232 N N . GLU A 1 718 ? -6.388 37.023 47.977 1.00 94.38 718 GLU A N 1
ATOM 5233 C CA . GLU A 1 718 ? -7.072 37.242 49.251 1.00 94.38 718 GLU A CA 1
ATOM 5234 C C . GLU A 1 718 ? -8.554 37.562 49.033 1.00 94.38 718 GLU A C 1
ATOM 5236 O O . GLU A 1 718 ? -9.390 37.100 49.795 1.00 94.38 718 GLU A O 1
ATOM 5241 N N . ASN A 1 719 ? -8.897 38.330 47.994 1.00 92.56 719 ASN A N 1
ATOM 5242 C CA . ASN A 1 719 ? -10.278 38.680 47.678 1.00 92.56 719 ASN A CA 1
ATOM 5243 C C . ASN A 1 719 ? -10.497 38.741 46.165 1.00 92.56 719 ASN A C 1
ATOM 5245 O O . ASN A 1 719 ? -10.013 39.660 45.508 1.00 92.56 719 ASN A O 1
ATOM 5249 N N . VAL A 1 720 ? -11.297 37.820 45.632 1.00 91.44 720 VAL A N 1
ATOM 5250 C CA . VAL A 1 720 ? -11.581 37.720 44.189 1.00 91.44 720 VAL A CA 1
ATOM 5251 C C . VAL A 1 720 ? -12.373 38.910 43.631 1.00 91.44 720 VAL A C 1
ATOM 5253 O O . VAL A 1 720 ? -12.388 39.140 42.427 1.00 91.44 720 VAL A O 1
ATOM 5256 N N . LYS A 1 721 ? -12.997 39.722 44.497 1.00 88.12 721 LYS A N 1
ATOM 5257 C CA . LYS A 1 721 ? -13.689 40.967 44.113 1.00 88.12 721 LYS A CA 1
ATOM 5258 C C . LYS A 1 721 ? -12.777 42.191 44.073 1.00 88.12 721 LYS A C 1
ATOM 5260 O O . LYS A 1 721 ? -13.241 43.288 43.741 1.00 88.12 721 LYS A O 1
ATOM 5265 N N . ASP A 1 722 ? -11.512 42.057 44.467 1.00 83.12 722 ASP A N 1
ATOM 5266 C CA . ASP A 1 722 ? -10.577 43.174 44.427 1.00 83.12 722 ASP A CA 1
ATOM 5267 C C . ASP A 1 722 ? -10.082 43.422 42.997 1.00 83.12 722 ASP A C 1
ATOM 5269 O O . ASP A 1 722 ? -9.114 42.831 42.529 1.00 83.12 722 ASP A O 1
ATOM 5273 N N . GLY A 1 723 ? -10.719 44.367 42.305 1.00 72.38 723 GLY A N 1
ATOM 5274 C CA . GLY A 1 723 ? -10.340 44.756 40.943 1.00 72.38 723 GLY A CA 1
ATOM 5275 C C . GLY A 1 723 ? -8.966 45.437 40.806 1.00 72.38 723 GLY A C 1
ATOM 5276 O O . GLY A 1 723 ? -8.663 45.938 39.725 1.00 72.38 723 GLY A O 1
ATOM 5277 N N . ALA A 1 724 ? -8.160 45.535 41.871 1.00 76.25 724 ALA A N 1
ATOM 5278 C CA . ALA A 1 724 ? -6.792 46.052 41.813 1.00 76.25 724 ALA A CA 1
ATOM 5279 C C . ALA A 1 724 ? -5.730 44.972 41.531 1.00 76.25 724 ALA A C 1
ATOM 5281 O O . ALA A 1 724 ? -4.707 45.302 40.930 1.00 76.25 724 ALA A O 1
ATOM 5282 N N . ASN A 1 725 ? -5.966 43.724 41.949 1.00 80.69 725 ASN A N 1
ATOM 5283 C CA . ASN A 1 725 ? -5.042 42.598 41.794 1.00 80.69 725 ASN A CA 1
ATOM 5284 C C . ASN A 1 725 ? -5.785 41.432 41.139 1.00 80.69 725 ASN A C 1
ATOM 5286 O O . ASN A 1 725 ? -6.441 40.653 41.823 1.00 80.69 725 ASN A O 1
ATOM 5290 N N . THR A 1 726 ? -5.684 41.329 39.817 1.00 87.12 726 THR A N 1
ATOM 5291 C CA . THR A 1 726 ? -6.424 40.328 39.037 1.00 87.12 726 THR A CA 1
ATOM 5292 C C . THR A 1 726 ? -5.543 39.243 38.436 1.00 87.12 726 THR A C 1
ATOM 5294 O O . THR A 1 726 ? -6.090 38.375 37.783 1.00 87.12 726 THR A O 1
ATOM 5297 N N . SER A 1 727 ? -4.223 39.263 38.644 1.00 92.38 727 SER A N 1
ATOM 5298 C CA . SER A 1 727 ? -3.311 38.250 38.103 1.00 92.38 727 SER A CA 1
ATOM 5299 C C . SER A 1 727 ? -2.365 37.687 39.166 1.00 92.38 727 SER A C 1
ATOM 5301 O O . SER A 1 727 ? -1.906 38.416 40.055 1.00 92.38 727 SER A O 1
ATOM 5303 N N . ALA A 1 728 ? -2.075 36.390 39.081 1.00 94.00 728 ALA A N 1
ATOM 5304 C CA . ALA A 1 728 ? -1.137 35.668 39.937 1.00 94.00 728 ALA A CA 1
ATOM 5305 C C . ALA A 1 728 ? -0.405 34.585 39.131 1.00 94.00 728 ALA A C 1
ATOM 5307 O O . ALA A 1 728 ? -0.877 34.171 38.081 1.00 94.00 728 ALA A O 1
ATOM 5308 N N . GLN A 1 729 ? 0.742 34.117 39.628 1.00 93.50 729 GLN A N 1
ATOM 5309 C CA . GLN A 1 729 ? 1.503 33.043 38.987 1.00 93.50 729 GLN A CA 1
ATOM 5310 C C . GLN A 1 729 ? 1.632 31.838 39.912 1.00 93.50 729 GLN A C 1
ATOM 5312 O O . GLN A 1 729 ? 2.022 31.980 41.076 1.00 93.50 729 GLN A O 1
ATOM 5317 N N . VAL A 1 730 ? 1.380 30.649 39.372 1.00 92.94 730 VAL A N 1
ATOM 5318 C CA . VAL A 1 730 ? 1.705 29.373 40.010 1.00 92.94 730 VAL A CA 1
ATOM 5319 C C . VAL A 1 730 ? 3.005 28.875 39.391 1.00 92.94 730 VAL A C 1
ATOM 5321 O O . VAL A 1 730 ? 3.082 28.598 38.199 1.00 92.94 730 VAL A O 1
ATOM 5324 N N . THR A 1 731 ? 4.054 28.807 40.207 1.00 90.12 731 THR A N 1
ATOM 5325 C CA . THR A 1 731 ? 5.401 28.399 39.785 1.00 90.12 731 THR A CA 1
ATOM 5326 C C . THR A 1 731 ? 5.930 27.292 40.684 1.00 90.12 731 THR A C 1
ATOM 5328 O O . THR A 1 731 ? 5.558 27.206 41.862 1.00 90.12 731 THR A O 1
ATOM 5331 N N . GLY A 1 732 ? 6.864 26.508 40.139 1.00 85.44 732 GLY A N 1
ATOM 5332 C CA . GLY A 1 732 ? 7.599 25.486 40.885 1.00 85.44 732 GLY A CA 1
ATOM 5333 C C . GLY A 1 732 ? 6.881 24.146 41.013 1.00 85.44 732 GLY A C 1
ATOM 5334 O O . GLY A 1 732 ? 7.319 23.337 41.827 1.00 85.44 732 GLY A O 1
ATOM 5335 N N . VAL A 1 733 ? 5.845 23.918 40.201 1.00 89.62 733 VAL A N 1
ATOM 5336 C CA . VAL A 1 733 ? 5.097 22.658 40.164 1.00 89.62 733 VAL A CA 1
ATOM 5337 C C . VAL A 1 733 ? 6.016 21.545 39.688 1.00 89.62 733 VAL A C 1
ATOM 5339 O O . VAL A 1 733 ? 6.589 21.635 38.597 1.00 89.62 733 VAL A O 1
ATOM 5342 N N . ALA A 1 734 ? 6.220 20.527 40.526 1.00 89.06 734 ALA A N 1
ATOM 5343 C CA . ALA A 1 734 ? 7.173 19.464 40.221 1.00 89.06 734 ALA A CA 1
ATOM 5344 C C . ALA A 1 734 ? 6.741 18.636 38.999 1.00 89.06 734 ALA A C 1
ATOM 5346 O O . ALA A 1 734 ? 5.562 18.569 38.666 1.00 89.06 734 ALA A O 1
ATOM 5347 N N . ASN A 1 735 ? 7.708 17.986 38.343 1.00 86.19 735 ASN A N 1
ATOM 5348 C CA . ASN A 1 735 ? 7.432 17.133 37.188 1.00 86.19 735 ASN A CA 1
ATOM 5349 C C . ASN A 1 735 ? 6.459 15.999 37.552 1.00 86.19 735 ASN A C 1
ATOM 5351 O O . ASN A 1 735 ? 6.777 15.198 38.435 1.00 86.19 735 ASN A O 1
ATOM 5355 N N . GLY A 1 736 ? 5.320 15.934 36.863 1.00 83.56 736 GLY A N 1
ATOM 5356 C CA . GLY A 1 736 ? 4.246 14.970 37.105 1.00 83.56 736 GLY A CA 1
ATOM 5357 C C . GLY A 1 736 ? 3.298 15.325 38.258 1.00 83.56 736 GLY A C 1
ATOM 5358 O O . GLY A 1 736 ? 2.383 14.552 38.523 1.00 83.56 736 GLY A O 1
ATOM 5359 N N . ASN A 1 737 ? 3.488 16.458 38.950 1.00 90.62 737 ASN A N 1
ATOM 5360 C CA . ASN A 1 737 ? 2.507 16.944 39.925 1.00 90.62 737 ASN A CA 1
ATOM 5361 C C . ASN A 1 737 ? 1.388 17.714 39.214 1.00 90.62 737 ASN A C 1
ATOM 5363 O O . ASN A 1 737 ? 1.672 18.549 38.357 1.00 90.62 737 ASN A O 1
ATOM 5367 N N . GLN A 1 738 ? 0.139 17.508 39.623 1.00 91.00 738 GLN A N 1
ATOM 5368 C CA . GLN A 1 738 ? -1.017 18.249 39.106 1.00 91.00 738 GLN A CA 1
ATOM 5369 C C . GLN A 1 738 ? -1.337 19.475 39.965 1.00 91.00 738 GLN A C 1
ATOM 5371 O O . GLN A 1 738 ? -1.087 19.482 41.170 1.00 91.00 738 GLN A O 1
ATOM 5376 N N . VAL A 1 739 ? -1.919 20.507 39.356 1.00 91.94 739 VAL A N 1
ATOM 5377 C CA . VAL A 1 739 ? -2.399 21.713 40.041 1.00 91.94 739 VAL A CA 1
ATOM 5378 C C . VAL A 1 739 ? -3.903 21.615 40.294 1.00 91.94 739 VAL A C 1
ATOM 5380 O O . VAL A 1 739 ? -4.676 21.368 39.375 1.00 91.94 739 VAL A O 1
ATOM 5383 N N . GLY A 1 740 ? -4.325 21.859 41.535 1.00 93.00 740 GLY A N 1
ATOM 5384 C CA . GLY A 1 740 ? -5.733 21.983 41.917 1.00 93.00 740 GLY A CA 1
ATOM 5385 C C . GLY A 1 740 ? -6.045 23.345 42.534 1.00 93.00 740 GLY A C 1
ATOM 5386 O O . GLY A 1 740 ? -5.169 23.995 43.110 1.00 93.00 740 GLY A O 1
ATOM 5387 N N . PHE A 1 741 ? -7.301 23.779 42.437 1.00 95.81 741 PHE A N 1
ATOM 5388 C CA . PHE A 1 741 ? -7.757 25.072 42.946 1.00 95.81 741 PHE A CA 1
ATOM 5389 C C . PHE A 1 741 ? -8.808 24.903 44.038 1.00 95.81 741 PHE A C 1
ATOM 5391 O O . PHE A 1 741 ? -9.558 23.926 44.074 1.00 95.81 741 PHE A O 1
ATOM 5398 N N . PHE A 1 742 ? -8.887 25.890 44.930 1.00 96.44 742 PHE A N 1
ATOM 5399 C CA . PHE A 1 742 ? -9.925 25.925 45.951 1.00 96.44 742 PHE A CA 1
ATOM 5400 C C . PHE A 1 742 ? -10.400 27.339 46.264 1.00 96.44 742 PHE A C 1
ATOM 5402 O O . PHE A 1 742 ? -9.631 28.303 46.245 1.00 96.44 742 PHE A O 1
ATOM 5409 N N . VAL A 1 743 ? -11.669 27.446 46.641 1.00 96.44 743 VAL A N 1
ATOM 5410 C CA . VAL A 1 743 ? -12.313 28.684 47.067 1.00 96.44 743 VAL A CA 1
ATOM 5411 C C . VAL A 1 743 ? -12.645 28.606 48.551 1.00 96.44 743 VAL A C 1
ATOM 5413 O O . VAL A 1 743 ? -13.272 27.658 49.016 1.00 96.44 743 VAL A O 1
ATOM 5416 N N . ILE A 1 744 ? -12.253 29.630 49.313 1.00 97.06 744 ILE A N 1
ATOM 5417 C CA . ILE A 1 744 ? -12.717 29.819 50.691 1.00 97.06 744 ILE A CA 1
ATOM 5418 C C . ILE A 1 744 ? -13.919 30.760 50.667 1.00 97.06 744 ILE A C 1
ATOM 5420 O O . ILE A 1 744 ? -13.766 31.964 50.412 1.00 97.06 744 ILE A O 1
ATOM 5424 N N . GLN A 1 745 ? -15.098 30.227 50.995 1.00 94.94 745 GLN A N 1
ATOM 5425 C CA . GLN A 1 745 ? -16.334 31.006 51.053 1.00 94.94 745 GLN A CA 1
ATOM 5426 C C . GLN A 1 745 ? -16.182 32.171 52.034 1.00 94.94 745 GLN A C 1
ATOM 5428 O O . GLN A 1 745 ? -15.856 31.978 53.210 1.00 94.94 745 GLN A O 1
ATOM 5433 N N . ASN A 1 746 ? -16.439 33.393 51.567 1.00 94.50 746 ASN A N 1
ATOM 5434 C CA . ASN A 1 746 ? -16.282 34.617 52.354 1.00 94.50 746 ASN A CA 1
ATOM 5435 C C . ASN A 1 746 ? -14.906 34.720 53.057 1.00 94.50 746 ASN A C 1
ATOM 5437 O O . ASN A 1 746 ? -14.793 35.244 54.171 1.00 94.50 746 ASN A O 1
ATOM 5441 N N . GLY A 1 747 ? -13.871 34.171 52.416 1.00 94.88 747 GLY A N 1
ATOM 5442 C CA . GLY A 1 747 ? -12.534 33.995 52.964 1.00 94.88 747 GLY A CA 1
ATOM 5443 C C . GLY A 1 747 ? -11.667 35.249 53.025 1.00 94.88 747 GLY A C 1
ATOM 5444 O O . GLY A 1 747 ? -10.589 35.169 53.602 1.00 94.88 747 GLY A O 1
ATOM 5445 N N . ALA A 1 748 ? -12.093 36.401 52.500 1.00 94.38 748 ALA A N 1
ATOM 5446 C CA . ALA A 1 748 ? -11.212 37.564 52.359 1.00 94.38 748 ALA A CA 1
ATOM 5447 C C . ALA A 1 748 ? -10.585 38.062 53.667 1.00 94.38 748 ALA A C 1
ATOM 5449 O O . ALA A 1 748 ? -9.373 38.259 53.749 1.00 94.38 748 ALA A O 1
ATOM 5450 N N . ASP A 1 749 ? -11.389 38.201 54.723 1.00 94.62 749 ASP A N 1
ATOM 5451 C CA . ASP A 1 749 ? -10.876 38.605 56.037 1.00 94.62 749 ASP A CA 1
ATOM 5452 C C . ASP A 1 749 ? -9.992 37.515 56.670 1.00 94.62 749 ASP A C 1
ATOM 5454 O O . ASP A 1 749 ? -9.099 37.824 57.459 1.00 94.62 749 ASP A O 1
ATOM 5458 N N . PHE A 1 750 ? -10.248 36.239 56.352 1.00 96.12 750 PHE A N 1
ATOM 5459 C CA . PHE A 1 750 ? -9.438 35.112 56.814 1.00 96.12 750 PHE A CA 1
ATOM 5460 C C . PHE A 1 750 ? -8.074 35.101 56.116 1.00 96.12 750 PHE A C 1
ATOM 5462 O O . PHE A 1 750 ? -7.054 35.043 56.799 1.00 96.12 750 PHE A O 1
ATOM 5469 N N . ALA A 1 751 ? -8.054 35.228 54.788 1.00 94.06 751 ALA A N 1
ATOM 5470 C CA . ALA A 1 751 ? -6.844 35.258 53.980 1.00 94.06 751 ALA A CA 1
ATOM 5471 C C . ALA A 1 751 ? -5.949 36.452 54.346 1.00 94.06 751 ALA A C 1
ATOM 5473 O O . ALA A 1 751 ? -4.773 36.261 54.640 1.00 94.06 751 ALA A O 1
ATOM 5474 N N . ALA A 1 752 ? -6.521 37.655 54.473 1.00 93.38 752 ALA A N 1
ATOM 5475 C CA . ALA A 1 752 ? -5.788 38.860 54.878 1.00 93.38 752 ALA A CA 1
ATOM 5476 C C . ALA A 1 752 ? -5.228 38.801 56.318 1.00 93.38 752 ALA A C 1
ATOM 5478 O O . ALA A 1 752 ? -4.407 39.635 56.712 1.00 93.38 752 ALA A O 1
ATOM 5479 N N . ALA A 1 753 ? -5.700 37.857 57.142 1.00 94.12 753 ALA A N 1
ATOM 5480 C CA . ALA A 1 753 ? -5.208 37.645 58.501 1.00 94.12 753 ALA A CA 1
ATOM 5481 C C . ALA A 1 753 ? -4.027 36.660 58.581 1.00 94.12 753 ALA A C 1
ATOM 5483 O O . ALA A 1 753 ? -3.420 36.562 59.654 1.00 94.12 753 ALA A O 1
ATOM 5484 N N . LEU A 1 754 ? -3.704 35.954 57.492 1.00 94.19 754 LEU A N 1
ATOM 5485 C CA . LEU A 1 754 ? -2.564 35.041 57.422 1.00 94.19 754 LEU A CA 1
ATOM 5486 C C . LEU A 1 754 ? -1.244 35.826 57.394 1.00 94.19 754 LEU A C 1
ATOM 5488 O O . LEU A 1 754 ? -1.113 36.865 56.748 1.00 94.19 754 LEU A O 1
ATOM 5492 N N . GLY A 1 755 ? -0.249 35.341 58.130 1.00 88.94 755 GLY A N 1
ATOM 5493 C CA . GLY A 1 755 ? 1.114 35.859 58.096 1.00 88.94 755 GLY A CA 1
ATOM 5494 C C . GLY A 1 755 ? 1.983 35.136 57.067 1.00 88.94 755 GLY A C 1
ATOM 5495 O O . GLY A 1 755 ? 1.765 33.970 56.769 1.00 88.94 755 GLY A O 1
ATOM 5496 N N . GLU A 1 756 ? 3.063 35.781 56.614 1.00 85.94 756 GLU A N 1
ATOM 5497 C CA . GLU A 1 756 ? 4.030 35.209 55.650 1.00 85.94 756 GLU A CA 1
ATOM 5498 C C . GLU A 1 756 ? 4.709 33.898 56.112 1.00 85.94 756 GLU A C 1
ATOM 5500 O O . GLU A 1 756 ? 5.400 33.249 55.333 1.00 85.94 756 GLU A O 1
ATOM 5505 N N . THR A 1 757 ? 4.580 33.527 57.390 1.00 90.75 757 THR A N 1
ATOM 5506 C CA . THR A 1 757 ? 5.144 32.290 57.960 1.00 90.75 757 THR A CA 1
ATOM 5507 C C . THR A 1 757 ? 4.100 31.222 58.261 1.00 90.75 757 THR A C 1
ATOM 5509 O O . THR A 1 757 ? 4.471 30.176 58.793 1.00 90.75 757 THR A O 1
ATOM 5512 N N . ASP A 1 758 ? 2.818 31.508 58.032 1.00 94.94 758 ASP A N 1
ATOM 5513 C CA . ASP A 1 758 ? 1.757 30.535 58.261 1.00 94.94 758 ASP A CA 1
ATOM 5514 C C . ASP A 1 758 ? 1.813 29.451 57.182 1.00 94.94 758 ASP A C 1
ATOM 5516 O O . ASP A 1 758 ? 1.973 29.748 56.000 1.00 94.94 758 ASP A O 1
ATOM 5520 N N . THR A 1 759 ? 1.705 28.187 57.594 1.00 94.62 759 THR A N 1
ATOM 5521 C CA . THR A 1 759 ? 1.631 27.049 56.671 1.00 94.62 759 THR A CA 1
ATOM 5522 C C . THR A 1 759 ? 0.187 26.613 56.504 1.00 94.62 759 THR A C 1
ATOM 5524 O O . THR A 1 759 ? -0.549 26.512 57.492 1.00 94.62 759 THR A O 1
ATOM 5527 N N . LEU A 1 760 ? -0.206 26.350 55.262 1.00 97.06 760 LEU A N 1
ATOM 5528 C CA . LEU A 1 760 ? -1.515 25.825 54.906 1.00 97.06 760 LEU A CA 1
ATOM 5529 C C . LEU A 1 760 ? -1.358 24.369 54.478 1.00 97.06 760 LEU A C 1
ATOM 5531 O O . LEU A 1 760 ? -0.435 24.042 53.741 1.00 97.06 760 LEU A O 1
ATOM 5535 N N . ASP A 1 761 ? -2.264 23.518 54.943 1.00 96.38 761 ASP A N 1
ATOM 5536 C CA . ASP A 1 761 ? -2.332 22.100 54.594 1.00 96.38 761 ASP A CA 1
ATOM 5537 C C . ASP A 1 761 ? -3.803 21.671 54.541 1.00 96.38 761 ASP A C 1
ATOM 5539 O O . ASP A 1 761 ? -4.639 22.260 55.232 1.00 96.38 761 ASP A O 1
ATOM 5543 N N . PHE A 1 762 ? -4.120 20.605 53.806 1.00 96.25 762 PHE A N 1
ATOM 5544 C CA . PHE A 1 762 ? -5.428 19.951 53.885 1.00 96.25 762 PHE A CA 1
ATOM 5545 C C . PHE A 1 762 ? -5.349 18.653 54.689 1.00 96.25 762 PHE A C 1
ATOM 5547 O O . PHE A 1 762 ? -4.429 17.845 54.536 1.00 96.25 762 PHE A O 1
ATOM 5554 N N . VAL A 1 763 ? -6.320 18.461 55.580 1.00 93.81 763 VAL A N 1
ATOM 5555 C CA . VAL A 1 763 ? -6.421 17.291 56.454 1.00 93.81 763 VAL A CA 1
ATOM 5556 C C . VAL A 1 763 ? -7.834 16.721 56.447 1.00 93.81 763 VAL A C 1
ATOM 5558 O O . VAL A 1 763 ? -8.811 17.443 56.294 1.00 93.81 763 VAL A O 1
ATOM 5561 N N . THR A 1 764 ? -7.939 15.421 56.683 1.00 91.44 764 THR A N 1
ATOM 5562 C CA . THR A 1 764 ? -9.207 14.720 56.923 1.00 91.44 764 THR A CA 1
ATOM 5563 C C . THR A 1 764 ? -9.854 15.160 58.240 1.00 91.44 764 THR A C 1
ATOM 5565 O O . THR A 1 764 ? -9.207 15.740 59.121 1.00 91.44 764 THR A O 1
ATOM 5568 N N . SER A 1 765 ? -11.113 14.769 58.453 1.00 87.38 765 SER A N 1
ATOM 5569 C CA . SER A 1 765 ? -11.868 15.008 59.697 1.00 87.38 765 SER A CA 1
ATOM 5570 C C . SER A 1 765 ? -11.176 14.506 60.983 1.00 87.38 765 SER A C 1
ATOM 5572 O O . SER A 1 765 ? -11.451 14.993 62.086 1.00 87.38 765 SER A O 1
ATOM 5574 N N . VAL A 1 766 ? -10.246 13.549 60.862 1.00 87.62 766 VAL A N 1
ATOM 5575 C CA . VAL A 1 766 ? -9.441 12.992 61.964 1.00 87.62 766 VAL A CA 1
ATOM 5576 C C . VAL A 1 766 ? -8.034 13.600 62.078 1.00 87.62 766 VAL A C 1
ATOM 5578 O O . VAL A 1 766 ? -7.272 13.210 62.968 1.00 87.62 766 VAL A O 1
ATOM 5581 N N . GLY A 1 767 ? -7.692 14.566 61.221 1.00 86.06 767 GLY A N 1
ATOM 5582 C CA . GLY A 1 767 ? -6.423 15.298 61.225 1.00 86.06 767 GLY A CA 1
ATOM 5583 C C . GLY A 1 767 ? -5.256 14.587 60.529 1.00 86.06 767 GLY A C 1
ATOM 5584 O O . GLY A 1 767 ? -4.107 14.965 60.755 1.00 86.06 767 GLY A O 1
ATOM 5585 N N . ALA A 1 768 ? -5.517 13.544 59.734 1.00 90.06 768 ALA A N 1
ATOM 5586 C CA . ALA A 1 768 ? -4.515 12.945 58.843 1.00 90.06 768 ALA A CA 1
ATOM 5587 C C . ALA A 1 768 ? -4.408 13.753 57.534 1.00 90.06 768 ALA A C 1
ATOM 5589 O O . ALA A 1 768 ? -5.405 14.377 57.181 1.00 90.06 768 ALA A O 1
ATOM 5590 N N . PRO A 1 769 ? -3.269 13.739 56.814 1.00 91.25 769 PRO A N 1
ATOM 5591 C CA . PRO A 1 769 ? -3.144 14.408 55.513 1.00 91.25 769 PRO A CA 1
ATOM 5592 C C . PRO A 1 769 ? -4.272 14.013 54.551 1.00 91.25 769 PRO A C 1
ATOM 5594 O O . PRO A 1 769 ? -4.638 12.837 54.499 1.00 91.25 769 PRO A O 1
ATOM 5597 N N . ALA A 1 770 ? -4.834 14.994 53.846 1.00 91.56 770 ALA A N 1
ATOM 5598 C CA . ALA A 1 770 ? -5.851 14.761 52.825 1.00 91.56 770 ALA A CA 1
ATOM 5599 C C . ALA A 1 770 ? -5.223 14.193 51.541 1.00 91.56 770 ALA A C 1
ATOM 5601 O O . ALA A 1 770 ? -4.065 14.472 51.222 1.00 91.56 770 ALA A O 1
ATOM 5602 N N . ASN A 1 771 ? -5.998 13.383 50.826 1.00 91.94 771 ASN A N 1
ATOM 5603 C CA . ASN A 1 771 ? -5.606 12.732 49.584 1.00 91.94 771 ASN A CA 1
ATOM 5604 C C . ASN A 1 771 ? -6.834 12.699 48.666 1.00 91.94 771 ASN A C 1
ATOM 5606 O O . ASN A 1 771 ? -7.927 12.427 49.152 1.00 91.94 771 ASN A O 1
ATOM 5610 N N . VAL A 1 772 ? -6.660 12.998 47.382 1.00 88.88 772 VAL A N 1
ATOM 5611 C CA . VAL A 1 772 ? -7.779 13.168 46.437 1.00 88.88 772 VAL A CA 1
ATOM 5612 C C . VAL A 1 772 ? -8.526 11.862 46.123 1.00 88.88 772 VAL A C 1
ATOM 5614 O O . VAL A 1 772 ? -9.669 11.902 45.674 1.00 88.88 772 VAL A O 1
ATOM 5617 N N . GLU A 1 773 ? -7.915 10.709 46.412 1.00 86.06 773 GLU A N 1
ATOM 5618 C CA . GLU A 1 773 ? -8.437 9.369 46.102 1.00 86.06 773 GLU A CA 1
ATOM 5619 C C . GLU A 1 773 ? -9.104 8.672 47.301 1.00 86.06 773 GLU A C 1
ATOM 5621 O O . GLU A 1 773 ? -9.618 7.561 47.178 1.00 86.06 773 GLU A O 1
ATOM 5626 N N . ASN A 1 774 ? -9.052 9.259 48.502 1.00 81.88 774 ASN A N 1
ATOM 5627 C CA . ASN A 1 774 ? -9.483 8.564 49.720 1.00 81.88 774 ASN A CA 1
ATOM 5628 C C . ASN A 1 774 ? -10.982 8.711 50.049 1.00 81.88 774 ASN A C 1
ATOM 5630 O O . ASN A 1 774 ? -11.428 8.097 51.022 1.00 81.88 774 ASN A O 1
ATOM 5634 N N . GLY A 1 775 ? -11.723 9.495 49.258 1.00 80.38 775 GLY A N 1
ATOM 5635 C CA . GLY A 1 775 ? -13.157 9.756 49.418 1.00 80.38 775 GLY A CA 1
ATOM 5636 C C . GLY A 1 775 ? -13.538 10.436 50.735 1.00 80.38 775 GLY A C 1
ATOM 5637 O O . GLY A 1 775 ? -14.571 10.115 51.321 1.00 80.38 775 GLY A O 1
ATOM 5638 N N . GLU A 1 776 ? -12.673 11.311 51.257 1.00 87.00 776 GLU A N 1
ATOM 5639 C CA . GLU A 1 776 ? -12.897 12.050 52.504 1.00 87.00 776 GLU A CA 1
ATOM 5640 C C . GLU A 1 776 ? -12.728 13.566 52.308 1.00 87.00 776 GLU A C 1
ATOM 5642 O O . GLU A 1 776 ? -11.843 14.020 51.578 1.00 87.00 776 GLU A O 1
ATOM 5647 N N . ASP A 1 777 ? -13.488 14.348 53.085 1.00 88.81 777 ASP A N 1
ATOM 5648 C CA . ASP A 1 777 ? -13.399 15.811 53.122 1.00 88.81 777 ASP A CA 1
ATOM 5649 C C . ASP A 1 777 ? -11.954 16.321 53.291 1.00 88.81 777 ASP A C 1
ATOM 5651 O O . ASP A 1 777 ? -11.242 15.967 54.247 1.00 88.81 777 ASP A O 1
ATOM 5655 N N . ALA A 1 778 ? -11.561 17.273 52.443 1.00 93.00 778 ALA A N 1
ATOM 5656 C CA . ALA A 1 778 ? -10.294 17.986 52.555 1.00 93.00 778 ALA A CA 1
ATOM 5657 C C . ALA A 1 778 ? -10.484 19.311 53.317 1.00 93.00 778 ALA A C 1
ATOM 5659 O O . ALA A 1 778 ? -10.843 20.348 52.753 1.00 93.00 778 ALA A O 1
ATOM 5660 N N . LEU A 1 779 ? -10.210 19.298 54.627 1.00 94.19 779 LEU A N 1
ATOM 5661 C CA . LEU A 1 779 ? -10.395 20.445 55.522 1.00 94.19 779 LEU A CA 1
ATOM 5662 C C . LEU A 1 779 ? -9.112 21.267 55.670 1.00 94.19 779 LEU A C 1
ATOM 5664 O O . LEU A 1 779 ? -8.042 20.729 55.959 1.00 94.19 779 LEU A O 1
ATOM 5668 N N . LEU A 1 780 ? -9.219 22.591 55.533 1.00 96.56 780 LEU A N 1
ATOM 5669 C CA . LEU A 1 780 ? -8.067 23.484 55.649 1.00 96.56 780 LEU A CA 1
ATOM 5670 C C . LEU A 1 780 ? -7.516 23.502 57.083 1.00 96.56 780 LEU A C 1
ATOM 5672 O O . LEU A 1 780 ? -8.244 23.692 58.059 1.00 96.56 780 LEU A O 1
ATOM 5676 N N . SER A 1 781 ? -6.202 23.380 57.211 1.00 95.88 781 SER A N 1
ATOM 5677 C CA . SER A 1 781 ? -5.443 23.499 58.450 1.00 95.88 781 SER A CA 1
ATOM 5678 C C . SER A 1 781 ? -4.402 24.606 58.315 1.00 95.88 781 SER A C 1
ATOM 5680 O O . SER A 1 781 ? -3.686 24.680 57.323 1.00 95.88 781 SER A O 1
ATOM 5682 N N . VAL A 1 782 ? -4.292 25.450 59.344 1.00 96.12 782 VAL A N 1
ATOM 5683 C CA . VAL A 1 782 ? -3.284 26.513 59.443 1.00 96.12 782 VAL A CA 1
ATOM 5684 C C . VAL A 1 782 ? -2.333 26.173 60.582 1.00 96.12 782 VAL A C 1
ATOM 5686 O O . VAL A 1 782 ? -2.762 26.011 61.730 1.00 96.12 782 VAL A O 1
ATOM 5689 N N . ASN A 1 783 ? -1.037 26.054 60.289 1.00 94.00 783 ASN A N 1
ATOM 5690 C CA . ASN A 1 783 ? -0.001 25.690 61.262 1.00 94.00 783 ASN A CA 1
ATOM 5691 C C . ASN A 1 783 ? -0.341 24.406 62.059 1.00 94.00 783 ASN A C 1
ATOM 5693 O O . ASN A 1 783 ? -0.104 24.322 63.271 1.00 94.00 783 ASN A O 1
ATOM 5697 N N . GLY A 1 784 ? -0.955 23.419 61.396 1.00 90.88 784 GLY A N 1
ATOM 5698 C CA . GLY A 1 784 ? -1.381 22.148 61.996 1.00 90.88 784 GLY A CA 1
ATOM 5699 C C . GLY A 1 784 ? -2.657 22.211 62.849 1.00 90.88 784 GLY A C 1
ATOM 5700 O O . GLY A 1 784 ? -2.925 21.279 63.609 1.00 90.88 784 GLY A O 1
ATOM 5701 N N . THR A 1 785 ? -3.429 23.302 62.785 1.00 92.56 785 THR A N 1
ATOM 5702 C CA . THR A 1 785 ? -4.742 23.426 63.437 1.00 92.56 785 THR A CA 1
ATOM 5703 C C . THR A 1 785 ? -5.833 23.646 62.395 1.00 92.56 785 THR A C 1
ATOM 5705 O O . THR A 1 785 ? -5.754 24.601 61.629 1.00 92.56 785 THR A O 1
ATOM 5708 N N . MET A 1 786 ? -6.886 22.821 62.416 1.00 92.69 786 MET A N 1
ATOM 5709 C CA . MET A 1 786 ? -8.033 22.971 61.510 1.00 92.69 786 MET A CA 1
ATOM 5710 C C . MET A 1 786 ? -8.658 24.368 61.613 1.00 92.69 786 MET A C 1
ATOM 5712 O O . MET A 1 786 ? -9.010 24.832 62.705 1.00 92.69 786 MET A O 1
ATOM 5716 N N . ALA A 1 787 ? -8.800 25.022 60.465 1.00 93.12 787 ALA A N 1
ATOM 5717 C CA . ALA A 1 787 ? -9.500 26.282 60.316 1.00 93.12 787 ALA A CA 1
ATOM 5718 C C . ALA A 1 787 ? -11.013 26.036 60.266 1.00 93.12 787 ALA A C 1
ATOM 5720 O O . ALA A 1 787 ? -11.489 25.064 59.691 1.00 93.12 787 ALA A O 1
ATOM 5721 N N . ASN A 1 788 ? -11.789 26.931 60.875 1.00 90.94 788 ASN A N 1
ATOM 5722 C CA . ASN A 1 788 ? -13.250 26.877 60.822 1.00 90.94 788 ASN A CA 1
ATOM 5723 C C . ASN A 1 788 ? -13.758 27.756 59.671 1.00 90.94 788 ASN A C 1
ATOM 5725 O O . ASN A 1 788 ? -14.347 28.814 59.913 1.00 90.94 788 ASN A O 1
ATOM 5729 N N . VAL A 1 789 ? -13.465 27.331 58.445 1.00 94.25 789 VAL A N 1
ATOM 5730 C CA . VAL A 1 789 ? -13.872 27.973 57.189 1.00 94.25 789 VAL A CA 1
ATOM 5731 C C . VAL A 1 789 ? -14.507 26.934 56.266 1.00 94.25 789 VAL A C 1
ATOM 5733 O O . VAL A 1 789 ? -14.222 25.746 56.403 1.00 94.25 789 VAL A O 1
ATOM 5736 N N . THR A 1 790 ? -15.367 27.381 55.355 1.00 94.44 790 THR A N 1
ATOM 5737 C CA . THR A 1 790 ? -15.927 26.534 54.294 1.00 94.44 790 THR A CA 1
ATOM 5738 C C . THR A 1 790 ? -15.009 26.615 53.083 1.00 94.44 790 THR A C 1
ATOM 5740 O O . THR A 1 790 ? -14.637 27.722 52.685 1.00 94.44 790 THR A O 1
ATOM 5743 N N . VAL A 1 791 ? -14.637 25.463 52.530 1.00 95.44 791 VAL A N 1
ATOM 5744 C CA . VAL A 1 791 ? -13.756 25.356 51.364 1.00 95.44 791 VAL A CA 1
ATOM 5745 C C . VAL A 1 791 ? -14.436 24.512 50.299 1.00 95.44 791 VAL A C 1
ATOM 5747 O O . VAL A 1 791 ? -15.021 23.484 50.635 1.00 95.44 791 VAL A O 1
ATOM 5750 N N . PHE A 1 792 ? -14.331 24.957 49.052 1.00 95.56 792 PHE A N 1
ATOM 5751 C CA . PHE A 1 792 ? -14.766 24.233 47.864 1.00 95.56 792 PHE A CA 1
ATOM 5752 C C . PHE A 1 792 ? -13.557 23.958 46.975 1.00 95.56 792 PHE A C 1
ATOM 5754 O O . PHE A 1 792 ? -12.774 24.868 46.711 1.00 95.56 792 PHE A O 1
ATOM 5761 N N . HIS A 1 793 ? -13.397 22.717 46.540 1.00 94.81 793 HIS A N 1
ATOM 5762 C CA . HIS A 1 793 ? -12.293 22.201 45.738 1.00 94.81 793 HIS A CA 1
ATOM 5763 C C . HIS A 1 793 ? -12.756 21.913 44.314 1.00 94.81 793 HIS A C 1
ATOM 5765 O O . HIS A 1 793 ? -13.914 21.551 44.096 1.00 94.81 793 HIS A O 1
ATOM 5771 N N . SER A 1 794 ? -11.836 22.048 43.361 1.00 91.00 794 SER A N 1
ATOM 5772 C CA . SER A 1 794 ? -12.138 21.965 41.930 1.00 91.00 794 SER A CA 1
ATOM 5773 C C . SER A 1 794 ? -12.175 20.560 41.321 1.00 91.00 794 SER A C 1
ATOM 5775 O O . SER A 1 794 ? -12.567 20.435 40.169 1.00 91.00 794 SER A O 1
ATOM 5777 N N . LEU A 1 795 ? -11.713 19.529 42.036 1.00 82.38 795 LEU A N 1
ATOM 5778 C CA . LEU A 1 795 ? -11.470 18.196 41.465 1.00 82.38 795 LEU A CA 1
ATOM 5779 C C . LEU A 1 795 ? -12.554 17.184 41.851 1.00 82.38 795 LEU A C 1
ATOM 5781 O O . LEU A 1 795 ? -13.536 17.032 41.135 1.00 82.38 795 LEU A O 1
ATOM 5785 N N . ASN A 1 796 ? -12.395 16.495 42.985 1.00 83.69 796 ASN A N 1
ATOM 5786 C CA . ASN A 1 796 ? -13.326 15.452 43.405 1.00 83.69 796 ASN A CA 1
ATOM 5787 C C . ASN A 1 796 ? -14.428 16.033 44.305 1.00 83.69 796 ASN A C 1
ATOM 5789 O O . ASN A 1 796 ? -14.148 16.726 45.286 1.00 83.69 796 ASN A O 1
ATOM 5793 N N . ALA A 1 797 ? -15.682 15.708 43.992 1.00 87.56 797 ALA A N 1
ATOM 5794 C CA . ALA A 1 797 ? -16.852 16.095 44.770 1.00 87.56 797 ALA A CA 1
ATOM 5795 C C . ALA A 1 797 ? -16.749 15.653 46.240 1.00 87.56 797 ALA A C 1
ATOM 5797 O O . ALA A 1 797 ? -17.108 16.418 47.128 1.00 87.56 797 ALA A O 1
ATOM 5798 N N . GLU A 1 798 ? -16.186 14.470 46.499 1.00 89.75 798 GLU A N 1
ATOM 5799 C CA . GLU A 1 798 ? -16.025 13.879 47.841 1.00 89.75 798 GLU A CA 1
ATOM 5800 C C . GLU A 1 798 ? -15.014 14.634 48.724 1.00 89.75 798 GLU A C 1
ATOM 5802 O O . GLU A 1 798 ? -14.964 14.445 49.937 1.00 89.75 798 GLU A O 1
ATOM 5807 N N . MET A 1 799 ? -14.191 15.511 48.135 1.00 90.81 799 MET A N 1
ATOM 5808 C CA . MET A 1 799 ? -13.323 16.409 48.907 1.00 90.81 799 MET A CA 1
ATOM 5809 C C . MET A 1 799 ? -14.104 17.575 49.518 1.00 90.81 799 MET A C 1
ATOM 5811 O O . MET A 1 799 ? -13.620 18.224 50.456 1.00 90.81 799 MET A O 1
ATOM 5815 N N . ASN A 1 800 ? -15.284 17.865 48.969 1.00 91.94 800 ASN A N 1
ATOM 5816 C CA . ASN A 1 800 ? -16.178 18.909 49.429 1.00 91.94 800 ASN A CA 1
ATOM 5817 C C . ASN A 1 800 ? -17.140 18.334 50.463 1.00 91.94 800 ASN A C 1
ATOM 5819 O O . ASN A 1 800 ? -17.717 17.273 50.277 1.00 91.94 800 ASN A O 1
ATOM 5823 N N . THR A 1 801 ? -17.386 19.085 51.536 1.00 88.88 801 THR A N 1
ATOM 5824 C CA . THR A 1 801 ? -18.203 18.628 52.681 1.00 88.88 801 THR A CA 1
ATOM 5825 C C . THR A 1 801 ? -19.664 18.272 52.358 1.00 88.88 801 THR A C 1
ATOM 5827 O O . THR A 1 801 ? -20.418 17.863 53.244 1.00 88.88 801 THR A O 1
ATOM 5830 N N . ASP A 1 802 ? -20.107 18.538 51.133 1.00 91.44 802 ASP A N 1
ATOM 5831 C CA . ASP A 1 802 ? -21.444 18.271 50.612 1.00 91.44 802 ASP A CA 1
ATOM 5832 C C . ASP A 1 802 ? -21.462 17.265 49.450 1.00 91.44 802 ASP A C 1
ATOM 5834 O O . ASP A 1 802 ? -22.522 17.088 48.847 1.00 91.44 802 ASP A O 1
ATOM 5838 N N . ASP A 1 803 ? -20.331 16.613 49.160 1.00 91.12 803 ASP A N 1
ATOM 5839 C CA . ASP A 1 803 ? -20.161 15.639 48.078 1.00 91.12 803 ASP A CA 1
ATOM 5840 C C . ASP A 1 803 ? -20.588 16.186 46.699 1.00 91.12 803 ASP A C 1
ATOM 5842 O O . ASP A 1 803 ? -21.120 15.451 45.862 1.00 91.12 803 ASP A O 1
ATOM 5846 N N . ALA A 1 804 ? -20.413 17.493 46.463 1.00 91.69 804 ALA A N 1
ATOM 5847 C CA . ALA A 1 804 ? -20.819 18.157 45.226 1.00 91.69 804 ALA A CA 1
ATOM 5848 C C . ALA A 1 804 ? -19.634 18.723 44.425 1.00 91.69 804 ALA A C 1
ATOM 5850 O O . ALA A 1 804 ? -18.610 19.124 44.982 1.00 91.69 804 ALA A O 1
ATOM 5851 N N . VAL A 1 805 ? -19.792 18.779 43.098 1.00 92.88 805 VAL A N 1
ATOM 5852 C CA . VAL A 1 805 ? -18.836 19.419 42.183 1.00 92.88 805 VAL A CA 1
ATOM 5853 C C . VAL A 1 805 ? -19.099 20.926 42.168 1.00 92.88 805 VAL A C 1
ATOM 5855 O O . VAL A 1 805 ? -20.153 21.375 41.714 1.00 92.88 805 VAL A O 1
ATOM 5858 N N . HIS A 1 806 ? -18.139 21.700 42.675 1.00 94.00 806 HIS A N 1
ATOM 5859 C CA . HIS A 1 806 ? -18.229 23.164 42.800 1.00 94.00 806 HIS A CA 1
ATOM 5860 C C . HIS A 1 806 ? -17.438 23.921 41.738 1.00 94.00 806 HIS A C 1
ATOM 5862 O O . HIS A 1 806 ? -17.404 25.144 41.789 1.00 94.00 806 HIS A O 1
ATOM 5868 N N . ALA A 1 807 ? -16.821 23.225 40.787 1.00 94.19 807 ALA A N 1
ATOM 5869 C CA . ALA A 1 807 ? -16.128 23.841 39.665 1.00 94.19 807 ALA A CA 1
ATOM 5870 C C . ALA A 1 807 ? -16.617 23.274 38.330 1.00 94.19 807 ALA A C 1
ATOM 5872 O O . ALA A 1 807 ? -17.106 22.148 38.264 1.00 94.19 807 ALA A O 1
ATOM 5873 N N . LEU A 1 808 ? -16.471 24.060 37.274 1.00 92.94 808 LEU A N 1
ATOM 5874 C CA . LEU A 1 808 ? -16.527 23.587 35.896 1.00 92.94 808 LEU A CA 1
ATOM 5875 C C . LEU A 1 808 ? -15.479 24.342 35.073 1.00 92.94 808 LEU A C 1
ATOM 5877 O O . LEU A 1 808 ? -15.142 25.486 35.403 1.00 92.94 808 LEU A O 1
ATOM 5881 N N . SER A 1 809 ? -14.971 23.719 34.016 1.00 92.62 809 SER A N 1
ATOM 5882 C CA . SER A 1 809 ? -13.921 24.283 33.169 1.00 92.62 809 SER A CA 1
ATOM 5883 C C . SER A 1 809 ? -14.254 24.190 31.688 1.00 92.62 809 SER A C 1
ATOM 5885 O O . SER A 1 809 ? -14.999 23.308 31.266 1.00 92.62 809 SER A O 1
ATOM 5887 N N . GLY A 1 810 ? -13.638 25.055 30.890 1.00 91.31 810 GLY A N 1
ATOM 5888 C CA . GLY A 1 810 ? -13.632 24.920 29.438 1.00 91.31 810 GLY A CA 1
ATOM 5889 C C . GLY A 1 810 ? -12.460 25.644 28.791 1.00 91.31 810 GLY A C 1
ATOM 5890 O O . GLY A 1 810 ? -11.860 26.527 29.407 1.00 91.31 810 GLY A O 1
ATOM 5891 N N . ILE A 1 811 ? -12.123 25.266 27.563 1.00 90.12 811 ILE A N 1
ATOM 5892 C CA . ILE A 1 811 ? -11.006 25.852 26.818 1.00 90.12 811 ILE A CA 1
ATOM 5893 C C . ILE A 1 811 ? -11.299 27.301 26.409 1.00 90.12 811 ILE A C 1
ATOM 5895 O O . ILE A 1 811 ? -12.455 27.712 26.264 1.00 90.12 811 ILE A O 1
ATOM 5899 N N . LEU A 1 812 ? -10.247 28.104 26.260 1.00 88.12 812 LEU A N 1
ATOM 5900 C CA . LEU A 1 812 ? -10.344 29.460 25.720 1.00 88.12 812 LEU A CA 1
ATOM 5901 C C . LEU A 1 812 ? -10.527 29.436 24.195 1.00 88.12 812 LEU A C 1
ATOM 5903 O O . LEU A 1 812 ? -10.031 28.540 23.524 1.00 88.12 812 LEU A O 1
ATOM 5907 N N . GLU A 1 813 ? -11.189 30.454 23.630 1.00 83.69 813 GLU A N 1
ATOM 5908 C CA . GLU A 1 813 ? -11.403 30.572 22.169 1.00 83.69 813 GLU A CA 1
ATOM 5909 C C . GLU A 1 813 ? -10.101 30.654 21.358 1.00 83.69 813 GLU A C 1
ATOM 5911 O O . GLU A 1 813 ? -10.106 30.428 20.153 1.00 83.69 813 GLU A O 1
ATOM 5916 N N . ASP A 1 814 ? -8.998 31.047 21.994 1.00 80.12 814 ASP A N 1
ATOM 5917 C CA . ASP A 1 814 ? -7.675 31.090 21.378 1.00 80.12 814 ASP A CA 1
ATOM 5918 C C . ASP A 1 814 ? -6.809 29.882 21.748 1.00 80.12 814 ASP A C 1
ATOM 5920 O O . ASP A 1 814 ? -5.609 29.938 21.508 1.00 80.12 814 ASP A O 1
ATOM 5924 N N . ALA A 1 815 ? -7.404 28.859 22.374 1.00 77.62 815 ALA A N 1
ATOM 5925 C CA . ALA A 1 815 ? -6.793 27.648 22.917 1.00 77.62 815 ALA A CA 1
ATOM 5926 C C . ALA A 1 815 ? -5.633 27.867 23.912 1.00 77.62 815 ALA A C 1
ATOM 5928 O O . ALA A 1 815 ? -5.018 26.907 24.358 1.00 77.62 815 ALA A O 1
ATOM 5929 N N . SER A 1 816 ? -5.358 29.102 24.362 1.00 79.75 816 SER A N 1
ATOM 5930 C CA . SER A 1 816 ? -4.166 29.442 25.176 1.00 79.75 816 SER A CA 1
ATOM 5931 C C . SER A 1 816 ? -4.179 28.923 26.613 1.00 79.75 816 SER A C 1
ATOM 5933 O O . SER A 1 816 ? -3.217 29.102 27.371 1.00 79.75 816 SER A O 1
ATOM 5935 N N . GLY A 1 817 ? -5.264 28.262 26.991 1.00 86.75 817 GLY A N 1
ATOM 5936 C CA . GLY A 1 817 ? -5.460 27.677 28.296 1.00 86.75 817 GLY A CA 1
ATOM 5937 C C . GLY A 1 817 ? -6.931 27.416 28.558 1.00 86.75 817 GLY A C 1
ATOM 5938 O O . GLY A 1 817 ? -7.723 27.225 27.635 1.00 86.75 817 GLY A O 1
ATOM 5939 N N . ILE A 1 818 ? -7.296 27.435 29.834 1.00 91.19 818 ILE A N 1
ATOM 5940 C CA . ILE A 1 818 ? -8.634 27.072 30.298 1.00 91.19 818 ILE A CA 1
ATOM 5941 C C . ILE A 1 818 ? -9.253 28.186 31.134 1.00 91.19 818 ILE A C 1
ATOM 5943 O O . ILE A 1 818 ? -8.564 28.909 31.852 1.00 91.19 818 ILE A O 1
ATOM 5947 N N . SER A 1 819 ? -10.571 28.302 31.079 1.00 92.88 819 SER A N 1
ATOM 5948 C CA . SER A 1 819 ? -11.382 29.098 31.992 1.00 92.88 819 SER A CA 1
ATOM 5949 C C . SER A 1 819 ? -12.029 28.187 33.031 1.00 92.88 819 SER A C 1
ATOM 5951 O O . SER A 1 819 ? -12.447 27.079 32.703 1.00 92.88 819 SER A O 1
ATOM 5953 N N . ILE A 1 820 ? -12.098 28.636 34.284 1.00 94.25 820 ILE A N 1
ATOM 5954 C CA . ILE A 1 820 ? -12.650 27.880 35.414 1.00 94.25 820 ILE A CA 1
ATOM 5955 C C . ILE A 1 820 ? -13.654 28.755 36.163 1.00 94.25 820 ILE A C 1
ATOM 5957 O O . ILE A 1 820 ? -13.306 29.839 36.643 1.00 94.25 820 ILE A O 1
ATOM 5961 N N . GLY A 1 821 ? -14.883 28.253 36.291 1.00 94.44 821 GLY A N 1
ATOM 5962 C CA . GLY A 1 821 ? -15.954 28.830 37.101 1.00 94.44 821 GLY A CA 1
ATOM 5963 C C . GLY A 1 821 ? -16.178 28.037 38.389 1.00 94.44 821 GLY A C 1
ATOM 5964 O O . GLY A 1 821 ? -16.101 26.809 38.376 1.00 94.44 821 GLY A O 1
ATOM 5965 N N . PHE A 1 822 ? -16.460 28.723 39.497 1.00 94.94 822 PHE A N 1
ATOM 5966 C CA . PHE A 1 822 ? -16.807 28.126 40.788 1.00 94.94 822 PHE A CA 1
ATOM 5967 C C . PHE A 1 822 ? -18.179 28.563 41.288 1.00 94.94 822 PHE A C 1
ATOM 5969 O O . PHE A 1 822 ? -18.557 29.728 41.170 1.00 94.94 822 PHE A O 1
ATOM 5976 N N . GLU A 1 823 ? -18.847 27.631 41.957 1.00 93.62 823 GLU A N 1
ATOM 5977 C CA . GLU A 1 823 ? -20.015 27.846 42.807 1.00 93.62 823 GLU A CA 1
ATOM 5978 C C . GLU A 1 823 ? -19.567 27.958 44.276 1.00 93.62 823 GLU A C 1
ATOM 5980 O O . GLU A 1 823 ? -18.734 27.178 44.746 1.00 93.62 823 GLU A O 1
ATOM 5985 N N . ASP A 1 824 ? -20.083 28.952 45.005 1.00 91.19 824 ASP A N 1
ATOM 5986 C CA . ASP A 1 824 ? -19.674 29.251 46.381 1.00 91.19 824 ASP A CA 1
ATOM 5987 C C . ASP A 1 824 ? -20.689 28.831 47.455 1.00 91.19 824 ASP A C 1
ATOM 5989 O O . ASP A 1 824 ? -20.479 29.116 48.641 1.00 91.19 824 ASP A O 1
ATOM 5993 N N . LEU A 1 825 ? -21.769 28.128 47.100 1.00 91.69 825 LEU A N 1
ATOM 5994 C CA . LEU A 1 825 ? -22.802 27.688 48.037 1.00 91.69 825 LEU A CA 1
ATOM 5995 C C . LEU A 1 825 ? -22.880 26.167 48.196 1.00 91.69 825 LEU A C 1
ATOM 5997 O O . LEU A 1 825 ? -22.971 25.404 47.241 1.00 91.69 825 LEU A O 1
ATOM 6001 N N . LEU A 1 826 ? -23.035 25.726 49.450 1.00 90.69 826 LEU A N 1
ATOM 6002 C CA . LEU A 1 826 ? -23.287 24.320 49.788 1.00 90.69 826 LEU A CA 1
ATOM 6003 C C . LEU A 1 826 ? -24.515 23.748 49.057 1.00 90.69 826 LEU A C 1
ATOM 6005 O O . LEU A 1 826 ? -25.600 24.335 49.091 1.00 90.69 826 LEU A O 1
ATOM 6009 N N . ASN A 1 827 ? -24.388 22.516 48.572 1.00 89.56 827 ASN A N 1
ATOM 6010 C CA . ASN A 1 827 ? -25.331 21.784 47.723 1.00 89.56 827 ASN A CA 1
ATOM 6011 C C . ASN A 1 827 ? -25.600 22.498 46.387 1.00 89.56 827 ASN A C 1
ATOM 6013 O O . ASN A 1 827 ? -26.745 22.500 45.929 1.00 89.56 827 ASN A O 1
ATOM 6017 N N . THR A 1 828 ? -24.562 23.135 45.833 1.00 86.06 828 THR A N 1
ATOM 6018 C CA . THR A 1 828 ? -24.565 23.879 44.561 1.00 86.06 828 THR A CA 1
ATOM 6019 C C . THR A 1 828 ? -25.687 24.911 44.449 1.00 86.06 828 THR A C 1
ATOM 6021 O O . THR A 1 828 ? -26.401 24.960 43.452 1.00 86.06 828 THR A O 1
ATOM 6024 N N . GLY A 1 829 ? -25.913 25.665 45.530 1.00 89.56 829 GLY A N 1
ATOM 6025 C CA . GLY A 1 829 ? -26.906 26.742 45.673 1.00 89.56 829 GLY A CA 1
ATOM 6026 C C . GLY A 1 829 ? -27.812 27.031 44.469 1.00 89.56 829 GLY A C 1
ATOM 6027 O O . GLY A 1 829 ? -28.837 26.365 44.268 1.00 89.56 829 GLY A O 1
ATOM 6028 N N . ASP A 1 830 ? -27.483 28.070 43.707 1.00 89.62 830 ASP A N 1
ATOM 6029 C CA . ASP A 1 830 ? -28.071 28.386 42.402 1.00 89.62 830 ASP A CA 1
ATOM 6030 C C . ASP A 1 830 ? -27.434 27.607 41.248 1.00 89.62 830 ASP A C 1
ATOM 6032 O O . ASP A 1 830 ? -28.159 27.347 40.279 1.00 89.62 830 ASP A O 1
ATOM 6036 N N . ALA A 1 831 ? -26.209 27.099 41.416 1.00 91.00 831 ALA A N 1
ATOM 6037 C CA . ALA A 1 831 ? -25.449 26.317 40.441 1.00 91.00 831 ALA A CA 1
ATOM 6038 C C . ALA A 1 831 ? -25.208 27.107 39.157 1.00 91.00 831 ALA A C 1
ATOM 6040 O O . ALA A 1 831 ? -25.406 26.578 38.061 1.00 91.00 831 ALA A O 1
ATOM 6041 N N . ASP A 1 832 ? -24.869 28.387 39.287 1.00 91.44 832 ASP A N 1
ATOM 6042 C CA . ASP A 1 832 ? -24.504 29.228 38.146 1.00 91.44 832 ASP A CA 1
ATOM 6043 C C . ASP A 1 832 ? -22.990 29.253 37.884 1.00 91.44 832 ASP A C 1
ATOM 6045 O O . ASP A 1 832 ? -22.574 29.683 36.808 1.00 91.44 832 ASP A O 1
ATOM 6049 N N . TYR A 1 833 ? -22.195 28.743 38.839 1.00 93.81 833 TYR A N 1
ATOM 6050 C CA . TYR A 1 833 ? -20.734 28.626 38.793 1.00 93.81 833 TYR A CA 1
ATOM 6051 C C . TYR A 1 833 ? -20.017 29.943 38.485 1.00 93.81 833 TYR A C 1
ATOM 6053 O O . TYR A 1 833 ? -18.871 29.943 38.027 1.00 93.81 833 TYR A O 1
ATOM 6061 N N . GLN A 1 834 ? -20.691 31.067 38.737 1.00 92.38 834 GLN A N 1
ATOM 6062 C CA . GLN A 1 834 ? -20.187 32.389 38.416 1.00 92.38 834 GLN A CA 1
ATOM 6063 C C . GLN A 1 834 ? -19.762 33.177 39.663 1.00 92.38 834 GLN A C 1
ATOM 6065 O O . GLN A 1 834 ? -19.554 34.393 39.628 1.00 92.38 834 GLN A O 1
ATOM 6070 N N . ASP A 1 835 ? -19.604 32.519 40.806 1.00 91.50 835 ASP A N 1
ATOM 6071 C CA . ASP A 1 835 ? -19.148 33.191 42.017 1.00 91.50 835 ASP A CA 1
ATOM 6072 C C . ASP A 1 835 ? -17.661 33.549 41.927 1.00 91.50 835 ASP A C 1
ATOM 6074 O O . ASP A 1 835 ? -17.222 34.616 42.375 1.00 91.50 835 ASP A O 1
ATOM 6078 N N . VAL A 1 836 ? -16.862 32.678 41.313 1.00 93.56 836 VAL A N 1
ATOM 6079 C CA . VAL A 1 836 ? -15.461 32.958 40.992 1.00 93.56 836 VAL A CA 1
ATOM 6080 C C . VAL A 1 836 ? -15.164 32.460 39.588 1.00 93.56 836 VAL A C 1
ATOM 6082 O O . VAL A 1 836 ? -15.274 31.270 39.334 1.00 93.56 836 VAL A O 1
ATOM 6085 N N . LEU A 1 837 ? -14.727 33.362 38.709 1.00 93.69 837 LEU A N 1
ATOM 6086 C CA . LEU A 1 837 ? -14.289 33.036 37.354 1.00 93.69 837 LEU A CA 1
ATOM 6087 C C . LEU A 1 837 ? -12.860 33.517 37.137 1.00 93.69 837 LEU A C 1
ATOM 6089 O O . LEU A 1 837 ? -12.518 34.662 37.466 1.00 93.69 837 LEU A O 1
ATOM 6093 N N . PHE A 1 838 ? -12.030 32.643 36.586 1.00 93.88 838 PHE A N 1
ATOM 6094 C CA . PHE A 1 838 ? -10.650 32.944 36.239 1.00 93.88 838 PHE A CA 1
ATOM 6095 C C . PHE A 1 838 ? -10.173 32.100 35.064 1.00 93.88 838 PHE A C 1
ATOM 6097 O O . PHE A 1 838 ? -10.755 31.071 34.746 1.00 93.88 838 PHE A O 1
ATOM 6104 N N . GLU A 1 839 ? -9.108 32.552 34.422 1.00 93.75 839 GLU A N 1
ATOM 6105 C CA . GLU A 1 839 ? -8.433 31.837 33.344 1.00 93.75 839 GLU A CA 1
ATOM 6106 C C . GLU A 1 839 ? -7.055 31.384 33.815 1.00 93.75 839 GLU A C 1
ATOM 6108 O O . GLU A 1 839 ? -6.418 32.057 34.628 1.00 93.75 839 GLU A O 1
ATOM 6113 N N . VAL A 1 840 ? -6.608 30.239 33.311 1.00 92.62 840 VAL A N 1
ATOM 6114 C CA . VAL A 1 840 ? -5.284 29.674 33.546 1.00 92.62 840 VAL A CA 1
ATOM 6115 C C . VAL A 1 840 ? -4.616 29.473 32.195 1.00 92.62 840 VAL A C 1
ATOM 6117 O O . VAL A 1 840 ? -5.101 28.688 31.386 1.00 92.62 840 VAL A O 1
ATOM 6120 N N . THR A 1 841 ? -3.504 30.163 31.963 1.00 89.56 841 THR A N 1
ATOM 6121 C CA . THR A 1 841 ? -2.704 30.071 30.729 1.00 89.56 841 THR A CA 1
ATOM 6122 C C . THR A 1 841 ? -1.261 29.683 31.055 1.00 89.56 841 THR A C 1
ATOM 6124 O O . THR A 1 841 ? -0.827 29.785 32.206 1.00 89.56 841 THR A O 1
ATOM 6127 N N . VAL A 1 842 ? -0.504 29.206 30.062 1.00 80.00 842 VAL A N 1
ATOM 6128 C CA . VAL A 1 842 ? 0.922 28.864 30.218 1.00 80.00 842 VAL A CA 1
ATOM 6129 C C . VAL A 1 842 ? 1.762 29.770 29.325 1.00 80.00 842 VAL A C 1
ATOM 6131 O O . VAL A 1 842 ? 1.534 29.866 28.125 1.00 80.00 842 VAL A O 1
ATOM 6134 N N . SER A 1 843 ? 2.764 30.430 29.905 1.00 63.59 843 SER A N 1
ATOM 6135 C CA . SER A 1 843 ? 3.553 31.468 29.225 1.00 63.59 843 SER A CA 1
ATOM 6136 C C . SER A 1 843 ? 4.587 30.935 28.214 1.00 63.59 843 SER A C 1
ATOM 6138 O O . SER A 1 843 ? 5.106 31.714 27.412 1.00 63.59 843 SER A O 1
ATOM 6140 N N . ASP A 1 844 ? 4.913 29.638 28.276 1.00 57.91 844 ASP A N 1
ATOM 6141 C CA . ASP A 1 844 ? 6.068 29.023 27.598 1.00 57.91 844 ASP A CA 1
ATOM 6142 C C . ASP A 1 844 ? 5.699 28.018 26.487 1.00 57.91 844 ASP A C 1
ATOM 6144 O O . ASP A 1 844 ? 6.597 27.500 25.820 1.00 57.91 844 ASP A O 1
ATOM 6148 N N . LEU A 1 845 ? 4.409 27.755 26.255 1.00 51.12 845 LEU A N 1
ATOM 6149 C CA . LEU A 1 845 ? 3.947 26.900 25.160 1.00 51.12 845 LEU A CA 1
ATOM 6150 C C . LEU A 1 845 ? 3.276 27.767 24.086 1.00 51.12 845 LEU A C 1
ATOM 6152 O O . LEU A 1 845 ? 2.308 28.465 24.384 1.00 51.12 845 LEU A O 1
ATOM 6156 N N . PRO A 1 846 ? 3.775 27.772 22.844 1.00 46.62 846 PRO A N 1
ATOM 6157 C CA . PRO A 1 846 ? 2.938 28.099 21.706 1.00 46.62 846 PRO A CA 1
ATOM 6158 C C . PRO A 1 846 ? 2.009 26.916 21.446 1.00 46.62 846 PRO A C 1
ATOM 6160 O O . PRO A 1 846 ? 2.459 25.769 21.460 1.00 46.62 846 PRO A O 1
ATOM 6163 N N . LEU A 1 847 ? 0.739 27.235 21.233 1.00 43.62 847 LEU A N 1
ATOM 6164 C CA . LEU A 1 847 ? -0.256 26.321 20.686 1.00 43.62 847 LEU A CA 1
ATOM 6165 C C . LEU A 1 847 ? 0.116 25.902 19.269 1.00 43.62 847 LEU A C 1
ATOM 6167 O O . LEU A 1 847 ? 0.625 26.781 18.524 1.00 43.62 847 LEU A O 1
#

Secondary structure (DSSP, 8-state):
--HHHHHTTEEEES--HHHHHHHHHHHHHHHHH-HHHHHHHHHHHH-SSPEEEEE-TT-EE--EETTEE-SEEEE-TTGGGGEEEE-TTSBEEE--HHHHHHHHHHHHHH-------SSS-SSHHHHHHHHHHHHHTT-------SS-EEETTT--TT-BSSTT---SEEEE-SSEEE-TT-TT---EEEE--SS---EEEEEES--EEEEEES--EEEEEES--EEEEEES--EEE-SS-GGGEEEEEETTEEEEEE-STT-TT-EEEEES--EEE-SS-EEEEETTEEEEEEEEEEEEEE-STTSHHHHHHHHHTHHHHHHHHHB-SSSBEEEEEEEEEEETTTEEEEEE-----SSHHHHHHHHHHHHTT------S---HHHHHHHIIIIIT-PPPTT-S-EEEEEEESS--S-TTTHHHHHHHHTTSB-------PPP------------------PPPP--B-EEEEEEETT-HHHHHHHHHHHHHHT---EEESSHHHHHHHHHHHH-SSEEEEEESS--EEE--SS-EEEEEEBSS-EEE--SSS-EEE--BS--EEEEETTTSTT-EEES--SS-EEEEET----TTS-----BTTBEEEEE-SS-SSS-SEEEEEES--TTEEEEEEEETTEEEEEEEEBPP---TT-PPPGGG--S---TTTTB--SS-EEEEEE-TTT---SS--EEEEEEE-TT-BEEEEEEEES-TT-TT--EEEEE-PPTTPEEEEEEETT-HHHHTT--TT--EEEE-TTSSBPBTTS-S--EEEETTEE----EEESS-GGGSTTS---EEEEE-TTSSEEEEEE--STTTSS----SEEEEEEETT---

Foldseek 3Di:
DDLVLLVVLEAEEDDDPVLVVLVSVLSVLLCVQFPLSVVQSVQSSVDPHRQYEYEDPLDWAFDDDPNFGASYIYDDLCNQQFKWFQFQQQWTAGGHSSLRSSLRSCCNRVRDDQPADLAPGFRDPSQVSSQNSVVSSVDPGGRLHPARMDGCVWHPHGDRQLVRHGWNEEHEFAAEDACQPRPVQTAYEYEYDDLEAYEEECHHEEYRYANAHYAYEYEPWHYAYEEENHPDAYEYEDEAAPVQWDWADDPQWIWIARNDDPRRRGTYTYHNHAWYAHPLFIWGDDRGTTQGFFEEEEEEEEQEPVCALLLVLCLVCLLVLLCLRQPDPVRGHPYWYWYWYWYFVRDIDTLAATQDDSDSVVRSVVSSVSSNPDHHDYHHATQQLVSLLCCLVAVSHDGDAGHNAAEYEHEDQDAHRCVVNLVNSLVSQQVQWSDRPPPDDDDPPDDDDDDDDDDDDDDDDDDTDGFTHAYEYEHEQPPPNRQVNVQVSRVSNVHHYHYDDDSNVSSVSSSCVNHPAAEAEADQDEEEAAADQEEYEYHNAHEEYEYHNHHYAYEYENHHYLYEYEDALRSAANYEYEAADLSYKYKHAQADDDVVLPFFDQDDVWGKGFDRPPNPPDTPGIHTYYHPLPFWAKAWDDADRMIMIHTWGAQPQFDPLAADDPVQQDQDSPQVRQADNQFWKKKKFWDLVQFDAPAFKWKWKWKAAPQQFTHDIGTFGLGSNPPVDGIGMDHRRHRGIGMKMKMWGNRNVVSVPDDPPKDKAWAFPVQHGDGQPPLTATFIDIPSHTDPIAMAIRHFLSNHPQSDHFKGKTADPLNQFMKMFGQRDRPCVSNSSRNIIITIGIPPDDD